Protein 6CXG (pdb70)

Nearest PDB structures (foldseek):
  6yio-assembly1_L  TM=9.147E-01  e=6.422E-39  Homo sapiens
  7n4i-assembly1_L  TM=9.585E-01  e=1.008E-37  Homo sapiens
  5k9q-assembly1_K  TM=9.023E-01  e=1.539E-37  Homo sapiens
  6uce-assembly1_L  TM=9.058E-01  e=2.114E-37  Homo sapiens
  5vic-assembly1_L  TM=7.876E-01  e=1.498E-38  Homo sapiens

Secondary structure (DSSP, 8-state):
----SSS--------/---SSS-------/--EEEEE---EEETT--EEEEEEEESS-STTS-EEEEEE-TTS-EEEEEEE-GGG--EEE-TTTTTTEEEEEETTTTEEEEEE-S--GGG-EEEEEEEE--SS--SS--EEEE---EEEEEES-S-BPPEEEEE-----EEEEEEEEEEEBSS--EEEEGGGTB-TTEEEPPPEE-TTS-EEEEEEEEEETTSBTTB--EEEEEEGGGTEEEEEE----/-PPEEEE-SEEEE-TT-EEEEEEEESS--TT-EEEEEE-TTS--EEEEETTTEEPTT--TTEEEEEETTEEEEEEES--GGG-SEEEEEEEETTEEEE---EEEEE----BPPEEEEEPPPHHHHHTTEEEEEEEEEEEBSS--EEEEEETTEEP-SSEEEEEPPPPTTT--EEEEEEEEEEHHHHHT--EEEEEEE-TTSSS-EEEEEETT-/---EEEE-SEEEE-TT-EEEEEEEESS--TT-EEEEEE-TTS--EEEEETTTEEPTTS-TTEEEEEETTEEEEEEES--GGG-SEEEEEEEETTEEEE---EEEEE----BPPEEEEEPPPHHHHHTTEEEEEEEEEEEBSS--EEEEEETTEEP-SSEEEEEPPPPTTT--EEEEEEEEEEHHHHTT-SEEEEEEE-TTSSS-EEEEEETT-/--EEEEE--EEEETT--EEEEEEEESS-GGGS-EEEEEE-TTS-EEEEEEE-GGG--EEE-TTTTTTEEEEEETTTTEEEEEE-S--GGG-EEEEEEEE--SS--SS--EEEE---EEEEEES-S-BPPEEEEE---GGGEETTEEEEEEEEEEEBSS--EEEEGGGTB-TTEEEPPPEE-TTS-EEEEEEEEEEGGGBTTB--EEEEEEGGGTEEEEEE----

Solvent-accessible surface area: 38995 Å² total

Foldseek 3Di:
DKAKAKPPQEAADAAQDKDKIKIFIPWFLFQQKWKWWDAPPDDTDTAGGSQFHGDPPHDPQWGKDDGTTMIMIMGGRHDPVRQTKMKMKRDDPPDIDIHPIYGYAHDDDFFFWDKDKDWADPVVLVVWKTKIKIKTPFGPDPDKDKWKDFQNRTDDDFKDKDKDQQDPPRRGIMMMMIGMDTSVVVVVTFKIWMWMDDPPDPGIDIDMGTVVD/DKAKAKDWADEAEAQAKTKMKMAIPDDFCQQWWKFKWWQFPVGDIDGAKIAHHVRPDIDGDPVQPPFWDKDADRVRGMIMIMGGSDAQRVFTWMKMFIFDDPDDDPGGDGPYIHPTGGHGYDHDNWAAWDKDKQAWDAQKIKIWIKTDFIDDDDKDKDKPVNPDDPQKDKDDWDQDPVRGIITMIMGMDTPVCQPPDWIWMWMADVVVRDIDIDTHHHD/DKDKAKPDQEAADAFQDKDKIKIFIPWFLFQQKWKWWDAPPGDTHTADGSQFHGDPPHDPQWGKDDGITMIMIMGGGDDPVRQTKMKMKRDDPPDIDIHPIYGYAHDDDFDFWDKDKAWADPVVLVVWKTKIKMKTHFGDDPDKDKWKAFVHHTDPPFKDKDKDQQDPPRRGIMMMMIGMDTSVVVVVTFKIKMWMDDPNDPGIDIDIGTPPD/DKAKAKDWADEAEAQAKTKMKMAIPDDFCQQWWKFKWWQFPVGDIDTAKIAHHVSPDIDGDPVQPPAKDWDADRVRGMIMIIGGNDDQRVWTWMKMFTFDDPDDDPHGDGPYIHPTDGHGYDHDNWFAWDKDKQAWDPVQDDPFKGKIWIKTDFIDDDDKDKDKPVPPDDPQKDWDDWDQDPVRGIMTMIMGMDTPVCAPPDWIWMWMADPVVRDIDIDTHHHD/DADDPPDDDDDDDDD/DDDPPDDDDDDDD

Structure (mmCIF, N/CA/C/O backbone):
data_6CXG
#
_entry.id   6CXG
#
_cell.length_a   45.221
_cell.length_b   131.179
_cell.length_c   169.541
_cell.angle_alpha   90.00
_cell.angle_beta   90.00
_cell.angle_gamma   90.00
#
_symmetry.space_group_name_H-M   'P 21 21 21'
#
loop_
_entity.id
_entity.type
_entity.pdbx_description
1 polymer 'anti-HIV-1 Fab 2G12 light chain'
2 polymer 'anti-HIV-1 Fab 2g12 heavy chain'
3 polymer '10V1S glycopeptide'
4 branched alpha-D-mannopyranose-(1-2)-alpha-D-mannopyranose-(1-2)-alpha-D-mannopyranose-(1-3)-[alpha-D-mannopyranose-(1-2)-alpha-D-mannopyranose-(1-3)-[alpha-D-mannopyranose-(1-2)-alpha-D-mannopyranose-(1-6)]alpha-D-mannopyranose-(1-6)]beta-D-mannopyranose
5 branched alpha-D-mannopyranose-(1-2)-alpha-D-mannopyranose-(1-6)-[alpha-D-mannopyranose-(1-3)]alpha-D-mannopyranose-(1-6)-[alpha-D-mannopyranose-(1-2)-alpha-D-mannopyranose-(1-3)]beta-D-mannopyranose
6 non-polymer GLYCEROL
7 water water
#
loop_
_atom_site.group_PDB
_atom_site.id
_atom_site.type_symbol
_atom_site.label_atom_id
_atom_site.label_alt_id
_atom_site.label_comp_id
_atom_site.label_asym_id
_atom_site.label_entity_id
_atom_site.label_seq_id
_atom_site.pdbx_PDB_ins_code
_atom_site.Cartn_x
_atom_site.Cartn_y
_atom_site.Cartn_z
_atom_site.occupancy
_atom_site.B_iso_or_equiv
_atom_site.auth_seq_id
_atom_site.auth_comp_id
_atom_site.auth_asym_id
_atom_site.auth_atom_id
_atom_site.pdbx_PDB_model_num
ATOM 1 N N . ALA A 1 1 ? -3.646 34.559 -24.200 1.00 72.03 1 ALA L N 1
ATOM 2 C CA . ALA A 1 1 ? -3.937 33.571 -23.126 1.00 59.01 1 ALA L CA 1
ATOM 3 C C . ALA A 1 1 ? -4.590 34.240 -21.924 1.00 55.10 1 ALA L C 1
ATOM 4 O O . ALA A 1 1 ? -3.959 34.383 -20.877 1.00 49.96 1 ALA L O 1
ATOM 6 N N . VAL A 1 2 ? -5.840 34.673 -22.065 1.00 49.39 2 VAL L N 1
ATOM 7 C CA . VAL A 1 2 ? -6.421 35.510 -21.032 1.00 48.00 2 VAL L CA 1
ATOM 8 C C . VAL A 1 2 ? -6.951 34.574 -19.960 1.00 43.38 2 VAL L C 1
ATOM 9 O O . VAL A 1 2 ? -7.630 33.601 -20.265 1.00 45.53 2 VAL L O 1
ATOM 13 N N . VAL A 1 3 ? -6.636 34.875 -18.708 1.00 43.54 3 VAL L N 1
ATOM 14 C CA . VAL A 1 3 ? -7.137 34.120 -17.566 1.00 39.57 3 VAL L CA 1
ATOM 15 C C . VAL A 1 3 ? -8.412 34.695 -16.971 1.00 35.41 3 VAL L C 1
ATOM 16 O O . VAL A 1 3 ? -8.442 35.876 -16.638 1.00 40.49 3 VAL L O 1
ATOM 20 N N . MET A 1 4 ? -9.453 33.880 -16.832 1.00 36.56 4 MET L N 1
ATOM 21 C CA . MET A 1 4 ? -10.703 34.366 -16.261 1.00 35.92 4 MET L CA 1
ATOM 22 C C . MET A 1 4 ? -10.828 33.713 -14.893 1.00 36.90 4 MET L C 1
ATOM 23 O O . MET A 1 4 ? -10.775 32.491 -14.773 1.00 34.88 4 MET L O 1
ATOM 28 N N . THR A 1 5 ? -10.994 34.543 -13.870 1.00 36.40 5 THR L N 1
ATOM 29 C CA . THR A 1 5 ? -11.038 34.089 -12.485 1.00 36.95 5 THR L CA 1
ATOM 30 C C . THR A 1 5 ? -12.343 34.497 -11.825 1.00 37.44 5 THR L C 1
ATOM 31 O O . THR A 1 5 ? -12.592 35.685 -11.640 1.00 36.24 5 THR L O 1
ATOM 35 N N . GLN A 1 6 ? -13.169 33.530 -11.453 1.00 29.80 6 GLN L N 1
ATOM 36 C CA . GLN A 1 6 ? -14.412 33.856 -10.774 1.00 36.13 6 GLN L CA 1
ATOM 37 C C . GLN A 1 6 ? -14.163 33.952 -9.283 1.00 41.46 6 GLN L C 1
ATOM 38 O O . GLN A 1 6 ? -13.166 33.443 -8.776 1.00 46.14 6 GLN L O 1
ATOM 44 N N . SER A 1 7 ? -15.081 34.606 -8.583 1.00 39.23 7 SER L N 1
ATOM 45 C CA . SER A 1 7 ? -14.965 34.760 -7.146 1.00 37.58 7 SER L CA 1
ATOM 46 C C . SER A 1 7 ? -16.343 35.057 -6.555 1.00 38.10 7 SER L C 1
ATOM 47 O O . SER A 1 7 ? -17.038 35.953 -7.029 1.00 43.56 7 SER L O 1
ATOM 50 N N . PRO A 1 8 ? -16.745 34.306 -5.516 1.00 38.34 8 PRO L N 1
ATOM 51 C CA . PRO A 1 8 ? -15.972 33.198 -4.949 1.00 37.94 8 PRO L CA 1
ATOM 52 C C . PRO A 1 8 ? -16.208 31.912 -5.727 1.00 38.92 8 PRO L C 1
ATOM 53 O O . PRO A 1 8 ? -17.022 31.915 -6.647 1.00 38.86 8 PRO L O 1
ATOM 57 N N . SER A 1 9 ? -15.531 30.832 -5.357 1.00 36.06 9 SER L N 1
ATOM 58 C CA . SER A 1 9 ? -15.739 29.548 -6.019 1.00 39.82 9 SER L CA 1
ATOM 59 C C . SER A 1 9 ? -17.029 28.906 -5.542 1.00 35.18 9 SER L C 1
ATOM 60 O O . SER A 1 9 ? -17.743 28.274 -6.319 1.00 31.48 9 SER L O 1
ATOM 63 N N . THR A 1 10 ? -17.311 29.065 -4.253 1.00 35.44 10 THR L N 1
ATOM 64 C CA . THR A 1 10 ? -18.584 28.641 -3.688 1.00 40.28 10 THR L CA 1
ATOM 65 C C . THR A 1 10 ? -19.190 29.823 -2.952 1.00 38.37 10 THR L C 1
ATOM 66 O O . THR A 1 10 ? -18.514 30.482 -2.167 1.00 36.72 10 THR L O 1
ATOM 70 N N . LEU A 1 11 ? -20.461 30.095 -3.218 1.00 39.48 11 LEU L N 1
ATOM 71 C CA . LEU A 1 11 ? -21.137 31.235 -2.617 1.00 38.66 11 LEU L CA 1
ATOM 72 C C . LEU A 1 11 ? -22.359 30.730 -1.870 1.00 34.57 11 LEU L C 1
ATOM 73 O O . LEU A 1 11 ? -23.300 30.230 -2.478 1.00 38.57 11 LEU L O 1
ATOM 78 N N . SER A 1 12 ? -22.334 30.844 -0.547 1.00 40.30 12 SER L N 1
ATOM 79 C CA . SER A 1 12 ? -23.419 30.329 0.277 1.00 37.44 12 SER L CA 1
ATOM 80 C C . SER A 1 12 ? -24.405 31.434 0.635 1.00 35.06 12 SER L C 1
ATOM 81 O O . SER A 1 12 ? -24.016 32.479 1.150 1.00 32.19 12 SER L O 1
ATOM 84 N N . ALA A 1 13 ? -25.679 31.201 0.346 1.00 30.45 13 ALA L N 1
ATOM 85 C CA . ALA A 1 13 ? -26.694 32.234 0.493 1.00 37.51 13 ALA L CA 1
ATOM 86 C C . ALA A 1 13 ? -28.043 31.599 0.799 1.00 39.73 13 ALA L C 1
ATOM 87 O O . ALA A 1 13 ? -28.192 30.382 0.718 1.00 36.10 13 ALA L O 1
ATOM 89 N N . SER A 1 14 ? -29.023 32.434 1.135 1.00 41.14 14 SER L N 1
ATOM 90 C CA . SER A 1 14 ? -30.380 31.975 1.424 1.00 37.60 14 SER L CA 1
ATOM 91 C C . SER A 1 14 ? -31.388 32.537 0.429 1.00 37.15 14 SER L C 1
ATOM 92 O O . SER A 1 14 ? -31.142 33.558 -0.201 1.00 37.53 14 SER L O 1
ATOM 95 N N . VAL A 1 15 ? -32.533 31.878 0.307 1.00 35.76 15 VAL L N 1
ATOM 96 C CA . VAL A 1 15 ? -33.608 32.383 -0.532 1.00 35.04 15 VAL L CA 1
ATOM 97 C C . VAL A 1 15 ? -34.037 33.789 -0.140 1.00 44.30 15 VAL L C 1
ATOM 98 O O . VAL A 1 15 ? -34.244 34.085 1.035 1.00 46.88 15 VAL L O 1
ATOM 102 N N . GLY A 1 16 ? -34.153 34.651 -1.144 1.00 44.47 16 GLY L N 1
ATOM 103 C CA . GLY A 1 16 ? -34.546 36.033 -0.946 1.00 38.63 16 GLY L CA 1
ATOM 104 C C . GLY A 1 16 ? -33.355 36.960 -0.850 1.00 40.84 16 GLY L C 1
ATOM 105 O O . GLY A 1 16 ? -33.493 38.174 -0.975 1.00 45.35 16 GLY L O 1
ATOM 106 N N . ASP A 1 17 ? -32.180 36.381 -0.623 1.00 43.51 17 ASP L N 1
ATOM 107 C CA . ASP A 1 17 ? -30.938 37.142 -0.583 1.00 36.52 17 ASP L CA 1
ATOM 108 C C . ASP A 1 17 ? -30.613 37.821 -1.905 1.00 40.17 17 ASP L C 1
ATOM 109 O O . ASP A 1 17 ? -31.127 37.459 -2.962 1.00 37.07 17 ASP L O 1
ATOM 114 N N . THR A 1 18 ? -29.743 38.816 -1.810 1.00 39.21 18 THR L N 1
ATOM 115 C CA . THR A 1 18 ? -29.122 39.437 -2.966 1.00 43.00 18 THR L CA 1
ATOM 116 C C . THR A 1 18 ? -27.628 39.145 -2.967 1.00 35.72 18 THR L C 1
ATOM 117 O O . THR A 1 18 ? -26.919 39.505 -2.032 1.00 37.69 18 THR L O 1
ATOM 121 N N . ILE A 1 19 ? -27.164 38.494 -4.027 1.00 37.01 19 ILE L N 1
ATOM 122 C CA . ILE A 1 19 ? -25.789 38.009 -4.108 1.00 38.39 19 ILE L CA 1
ATOM 123 C C . ILE A 1 19 ? -25.084 38.499 -5.361 1.00 33.20 19 ILE L C 1
ATOM 124 O O . ILE A 1 19 ? -25.720 38.876 -6.342 1.00 36.32 19 ILE L O 1
ATOM 129 N N . THR A 1 20 ? -23.757 38.491 -5.302 1.00 29.56 20 THR L N 1
ATOM 130 C CA . THR A 1 20 ? -22.928 39.007 -6.376 1.00 32.76 20 THR L CA 1
ATOM 131 C C . THR A 1 20 ? -21.741 38.108 -6.678 1.00 38.22 20 THR L C 1
ATOM 132 O O . THR A 1 20 ? -20.873 37.910 -5.828 1.00 35.61 20 THR L O 1
ATOM 136 N N . ILE A 1 21 ? -21.705 37.575 -7.893 1.00 31.85 21 ILE L N 1
ATOM 137 C CA . ILE A 1 21 ? -20.557 36.809 -8.350 1.00 29.65 21 ILE L CA 1
ATOM 138 C C . ILE A 1 21 ? -19.659 37.735 -9.147 1.00 31.57 21 ILE L C 1
ATOM 139 O O . ILE A 1 21 ? -20.145 38.474 -9.993 1.00 33.18 21 ILE L O 1
ATOM 144 N N . THR A 1 22 ? -18.361 37.713 -8.868 1.00 30.60 22 THR L N 1
ATOM 145 C CA . THR A 1 22 ? -17.417 38.542 -9.606 1.00 28.87 22 THR L CA 1
ATOM 146 C C . THR A 1 22 ? -16.598 37.712 -10.588 1.00 34.42 22 THR L C 1
ATOM 147 O O . THR A 1 22 ? -16.222 36.583 -10.285 1.00 37.25 22 THR L O 1
ATOM 151 N N . CYS A 1 23 ? -16.307 38.280 -11.754 1.00 30.53 23 CYS L N 1
ATOM 152 C CA . CYS A 1 23 ? -15.415 37.633 -12.705 1.00 33.68 23 CYS L CA 1
ATOM 153 C C . CYS A 1 23 ? -14.396 38.670 -13.091 1.00 31.73 23 CYS L C 1
ATOM 154 O O . CYS A 1 23 ? -14.760 39.748 -13.550 1.00 35.86 23 CYS L O 1
ATOM 157 N N . ARG A 1 24 ? -13.123 38.366 -12.877 1.00 34.04 24 ARG L N 1
ATOM 158 C CA . ARG A 1 24 ? -12.065 39.282 -13.272 1.00 40.47 24 ARG L CA 1
ATOM 159 C C . ARG A 1 24 ? -11.159 38.656 -14.349 1.00 38.28 24 ARG L C 1
ATOM 160 O O . ARG A 1 24 ? -10.786 37.489 -14.254 1.00 37.82 24 ARG L O 1
ATOM 168 N N . ALA A 1 25 ? -10.838 39.432 -15.380 1.00 34.76 25 ALA L N 1
ATOM 169 C CA . ALA A 1 25 ? -9.917 39.005 -16.434 1.00 34.87 25 ALA L CA 1
ATOM 170 C C . ALA A 1 25 ? -8.513 39.565 -16.241 1.00 28.94 25 ALA L C 1
ATOM 171 O O . ALA A 1 25 ? -8.340 40.699 -15.817 1.00 32.62 25 ALA L O 1
ATOM 173 N N . SER A 1 26 ? -7.512 38.759 -16.583 1.00 36.31 26 SER L N 1
ATOM 174 C CA . SER A 1 26 ? -6.115 39.127 -16.375 1.00 35.87 26 SER L CA 1
ATOM 175 C C . SER A 1 26 ? -5.677 40.256 -17.301 1.00 38.69 26 SER L C 1
ATOM 176 O O . SER A 1 26 ? -4.626 40.855 -17.098 1.00 41.73 26 SER L O 1
ATOM 179 N N . GLN A 1 27 ? -6.476 40.535 -18.322 1.00 36.14 27 GLN L N 1
ATOM 180 C CA . GLN A 1 27 ? -6.270 41.727 -19.133 1.00 41.79 27 GLN L CA 1
ATOM 181 C C . GLN A 1 27 ? -7.602 42.133 -19.749 1.00 37.35 27 GLN L C 1
ATOM 182 O O . GLN A 1 27 ? -8.544 41.345 -19.786 1.00 33.01 27 GLN L O 1
ATOM 188 N N . SER A 1 28 ? -7.673 43.368 -20.228 1.00 39.17 28 SER L N 1
ATOM 189 C CA . SER A 1 28 ? -8.925 43.924 -20.723 1.00 38.27 28 SER L CA 1
ATOM 190 C C . SER A 1 28 ? -9.529 43.138 -21.878 1.00 33.68 28 SER L C 1
ATOM 191 O O . SER A 1 28 ? -8.847 42.807 -22.845 1.00 35.10 28 SER L O 1
ATOM 194 N N . ILE A 1 29 ? -10.820 42.852 -21.752 1.00 30.03 29 ILE L N 1
ATOM 195 C CA . ILE A 1 29 ? -11.587 42.159 -22.778 1.00 30.73 29 ILE L CA 1
ATOM 196 C C . ILE A 1 29 ? -12.809 42.986 -23.155 1.00 31.48 29 ILE L C 1
ATOM 197 O O . ILE A 1 29 ? -13.819 42.443 -23.598 1.00 28.62 29 ILE L O 1
ATOM 202 N N . GLU A 1 30 ? -12.694 44.302 -22.989 1.00 31.17 30 GLU L N 1
ATOM 203 C CA . GLU A 1 30 ? -13.781 45.231 -23.278 1.00 28.73 30 GLU L CA 1
ATOM 204 C C . GLU A 1 30 ? -15.082 44.741 -22.646 1.00 24.30 30 GLU L C 1
ATOM 205 O O . GLU A 1 30 ? -15.147 44.630 -21.426 1.00 28.70 30 GLU L O 1
ATOM 211 N N . THR A 1 31 ? -16.113 44.455 -23.436 1.00 18.78 31 THR L N 1
ATOM 212 C CA . THR A 1 31 ? -17.323 43.850 -22.876 1.00 22.87 31 THR L CA 1
ATOM 213 C C . THR A 1 31 ? -17.648 42.488 -23.479 1.00 26.66 31 THR L C 1
ATOM 214 O O . THR A 1 31 ? -18.803 42.065 -23.475 1.00 22.04 31 THR L O 1
ATOM 218 N N . TRP A 1 32 ? -16.632 41.775 -23.946 1.00 25.99 32 TRP L N 1
ATOM 219 C CA . TRP A 1 32 ? -16.869 40.492 -24.591 1.00 22.64 32 TRP L CA 1
ATOM 220 C C . TRP A 1 32 ? -16.988 39.397 -23.546 1.00 24.73 32 TRP L C 1
ATOM 221 O O . TRP A 1 32 ? -16.134 38.517 -23.456 1.00 23.66 32 TRP L O 1
ATOM 232 N N . LEU A 1 33 ? -18.060 39.458 -22.764 1.00 26.13 33 LEU L N 1
ATOM 233 C CA . LEU A 1 33 ? -18.213 38.593 -21.605 1.00 23.43 33 LEU L CA 1
ATOM 234 C C . LEU A 1 33 ? -19.646 38.102 -21.518 1.00 22.39 33 LEU L C 1
ATOM 235 O O . LEU A 1 33 ? -20.582 38.878 -21.681 1.00 21.53 33 LEU L O 1
ATOM 240 N N . ALA A 1 34 ? -19.808 36.807 -21.285 1.00 20.33 34 ALA L N 1
ATOM 241 C CA . ALA A 1 34 ? -21.127 36.203 -21.183 1.00 21.30 34 ALA L CA 1
ATOM 242 C C . ALA A 1 34 ? -21.227 35.408 -19.883 1.00 21.77 34 ALA L C 1
ATOM 243 O O . ALA A 1 34 ? -20.218 34.953 -19.357 1.00 22.03 34 ALA L O 1
ATOM 245 N N . TRP A 1 35 ? -22.448 35.249 -19.378 1.00 24.45 35 TRP L N 1
ATOM 246 C CA . TRP A 1 35 ? -22.711 34.483 -18.159 1.00 22.57 35 TRP L CA 1
ATOM 247 C C . TRP A 1 35 ? -23.661 33.340 -18.460 1.00 22.75 35 TRP L C 1
ATOM 248 O O . TRP A 1 35 ? -24.635 33.518 -19.191 1.00 25.36 35 TRP L O 1
ATOM 259 N N . TYR A 1 36 ? -23.368 32.169 -17.897 1.00 22.86 36 TYR L N 1
ATOM 260 C CA . TYR A 1 36 ? -24.170 30.975 -18.130 1.00 19.72 36 TYR L CA 1
ATOM 261 C C . TYR A 1 36 ? -24.604 30.346 -16.815 1.00 25.45 36 TYR L C 1
ATOM 262 O O . TYR A 1 36 ? -23.845 30.327 -15.851 1.00 23.24 36 TYR L O 1
ATOM 271 N N . GLN A 1 37 ? -25.821 29.819 -16.790 1.00 23.38 37 GLN L N 1
ATOM 272 C CA . GLN A 1 37 ? -26.298 29.037 -15.663 1.00 26.57 37 GLN L CA 1
ATOM 273 C C . GLN A 1 37 ? -26.253 27.565 -16.043 1.00 29.16 37 GLN L C 1
ATOM 274 O O . GLN A 1 37 ? -26.552 27.211 -17.180 1.00 29.59 37 GLN L O 1
ATOM 280 N N . GLN A 1 38 ? -25.884 26.704 -15.104 1.00 28.84 38 GLN L N 1
ATOM 281 C CA . GLN A 1 38 ? -25.893 25.272 -15.379 1.00 28.24 38 GLN L CA 1
ATOM 282 C C . GLN A 1 38 ? -26.294 24.510 -14.134 1.00 32.18 38 GLN L C 1
ATOM 283 O O . GLN A 1 38 ? -25.726 24.706 -13.060 1.00 29.69 38 GLN L O 1
ATOM 289 N N . LYS A 1 39 ? -27.266 23.625 -14.299 1.00 33.10 39 LYS L N 1
ATOM 290 C CA . LYS A 1 39 ? -27.707 22.769 -13.217 1.00 29.34 39 LYS L CA 1
ATOM 291 C C . LYS A 1 39 ? -27.134 21.379 -13.470 1.00 34.48 39 LYS L C 1
ATOM 292 O O . LYS A 1 39 ? -26.858 21.029 -14.619 1.00 32.80 39 LYS L O 1
ATOM 298 N N . PRO A 1 40 ? -26.929 20.592 -12.403 1.00 33.27 40 PRO L N 1
ATOM 299 C CA . PRO A 1 40 ? -26.310 19.267 -12.529 1.00 30.99 40 PRO L CA 1
ATOM 300 C C . PRO A 1 40 ? -26.930 18.403 -13.624 1.00 30.11 40 PRO L C 1
ATOM 301 O O . PRO A 1 40 ? -28.148 18.262 -13.681 1.00 35.77 40 PRO L O 1
ATOM 305 N N . GLY A 1 41 ? -26.095 17.826 -14.478 1.00 27.02 41 GLY L N 1
ATOM 306 C CA . GLY A 1 41 ? -26.570 16.906 -15.492 1.00 22.15 41 GLY L CA 1
ATOM 307 C C . GLY A 1 41 ? -27.205 17.571 -16.700 1.00 28.89 41 GLY L C 1
ATOM 308 O O . GLY A 1 41 ? -27.641 16.882 -17.619 1.00 31.07 41 GLY L O 1
ATOM 309 N N . LYS A 1 42 ? -27.274 18.900 -16.702 1.00 24.28 42 LYS L N 1
ATOM 310 C CA . LYS A 1 42 ? -27.997 19.609 -17.750 1.00 29.48 42 LYS L CA 1
ATOM 311 C C . LYS A 1 42 ? -27.049 20.505 -18.538 1.00 27.39 42 LYS L C 1
ATOM 312 O O . LYS A 1 42 ? -25.897 20.699 -18.151 1.00 26.08 42 LYS L O 1
ATOM 318 N N . ALA A 1 43 ? -27.540 21.044 -19.648 1.00 27.25 43 ALA L N 1
ATOM 319 C CA . ALA A 1 43 ? -26.728 21.891 -20.516 1.00 25.35 43 ALA L CA 1
ATOM 320 C C . ALA A 1 43 ? -26.612 23.304 -19.968 1.00 28.59 43 ALA L C 1
ATOM 321 O O . ALA A 1 43 ? -27.546 23.803 -19.344 1.00 28.83 43 ALA L O 1
ATOM 323 N N . PRO A 1 44 ? -25.467 23.961 -20.199 1.00 25.00 44 PRO L N 1
ATOM 324 C CA . PRO A 1 44 ? -25.426 25.376 -19.839 1.00 25.40 44 PRO L CA 1
ATOM 325 C C . PRO A 1 44 ? -26.510 26.169 -20.567 1.00 27.19 44 PRO L C 1
ATOM 326 O O . PRO A 1 44 ? -26.830 25.874 -21.718 1.00 25.64 44 PRO L O 1
ATOM 330 N N . LYS A 1 45 ? -27.060 27.158 -19.870 1.00 29.27 45 LYS L N 1
ATOM 331 C CA . LYS A 1 45 ? -28.035 28.098 -20.409 1.00 25.96 45 LYS L CA 1
ATOM 332 C C . LYS A 1 45 ? -27.413 29.489 -20.441 1.00 31.29 45 LYS L C 1
ATOM 333 O O . LYS A 1 45 ? -26.906 29.964 -19.430 1.00 29.18 45 LYS L O 1
ATOM 339 N N . LEU A 1 46 ? -27.444 30.133 -21.605 1.00 30.47 46 LEU L N 1
ATOM 340 C CA . LEU A 1 46 ? -27.015 31.523 -21.734 1.00 24.15 46 LEU L CA 1
ATOM 341 C C . LEU A 1 46 ? -27.947 32.475 -20.984 1.00 25.21 46 LEU L C 1
ATOM 342 O O . LEU A 1 46 ? -29.151 32.484 -21.233 1.00 23.35 46 LEU L O 1
ATOM 347 N N . LEU A 1 47 ? -27.394 33.258 -20.061 1.00 17.23 47 LEU L N 1
ATOM 348 C CA . LEU A 1 47 ? -28.175 34.270 -19.351 1.00 24.73 47 LEU L CA 1
ATOM 349 C C . LEU A 1 47 ? -27.907 35.680 -19.851 1.00 24.93 47 LEU L C 1
ATOM 350 O O . LEU A 1 47 ? -28.831 36.429 -20.156 1.00 24.04 47 LEU L O 1
ATOM 355 N N . ILE A 1 48 ? -26.630 36.028 -19.937 1.00 22.49 48 ILE L N 1
ATOM 356 C CA . ILE A 1 48 ? -26.228 37.388 -20.257 1.00 19.63 48 ILE L CA 1
ATOM 357 C C . ILE A 1 48 ? -25.060 37.363 -21.222 1.00 22.14 48 ILE L C 1
ATOM 358 O O . ILE A 1 48 ? -24.208 36.482 -21.154 1.00 22.26 48 ILE L O 1
ATOM 363 N N . TYR A 1 49 ? -25.029 38.331 -22.128 1.00 24.06 49 TYR L N 1
ATOM 364 C CA . TYR A 1 49 ? -23.916 38.475 -23.051 1.00 20.54 49 TYR L CA 1
ATOM 365 C C . TYR A 1 49 ? -23.571 39.944 -23.201 1.00 22.92 49 TYR L C 1
ATOM 366 O O . TYR A 1 49 ? -24.302 40.811 -22.730 1.00 24.06 49 TYR L O 1
ATOM 375 N N . LYS A 1 50 ? -22.449 40.209 -23.860 1.00 26.64 50 LYS L N 1
ATOM 376 C CA . LYS A 1 50 ? -21.897 41.556 -23.954 1.00 26.66 50 LYS L CA 1
ATOM 377 C C . LYS A 1 50 ? -21.915 42.250 -22.590 1.00 27.41 50 LYS L C 1
ATOM 378 O O . LYS A 1 50 ? -22.276 43.422 -22.477 1.00 25.63 50 LYS L O 1
ATOM 384 N N . ALA A 1 51 ? -21.549 41.490 -21.562 1.00 19.52 51 ALA L N 1
ATOM 385 C CA . ALA A 1 51 ? -21.349 41.995 -20.203 1.00 27.54 51 ALA L CA 1
ATOM 386 C C . ALA A 1 51 ? -22.651 42.294 -19.451 1.00 25.28 51 ALA L C 1
ATOM 387 O O . ALA A 1 51 ? -22.752 41.973 -18.272 1.00 25.54 51 ALA L O 1
ATOM 389 N N . SER A 1 52 ? -23.636 42.904 -20.107 1.00 26.22 52 SER L N 1
ATOM 390 C CA . SER A 1 52 ? -24.831 43.362 -19.394 1.00 26.96 52 SER L CA 1
ATOM 391 C C . SER A 1 52 ? -26.159 43.123 -20.101 1.00 24.65 52 SER L C 1
ATOM 392 O O . SER A 1 52 ? -27.208 43.475 -19.567 1.00 23.13 52 SER L O 1
ATOM 395 N N . THR A 1 53 ? -26.133 42.542 -21.293 1.00 21.65 53 THR L N 1
ATOM 396 C CA . THR A 1 53 ? -27.377 42.300 -22.017 1.00 20.81 53 THR L CA 1
ATOM 397 C C . THR A 1 53 ? -28.081 41.012 -21.608 1.00 24.10 53 THR L C 1
ATOM 398 O O . THR A 1 53 ? -27.536 39.924 -21.738 1.00 27.48 53 THR L O 1
ATOM 402 N N . LEU A 1 54 ? -29.312 41.158 -21.137 1.00 29.94 54 LEU L N 1
ATOM 403 C CA . LEU A 1 54 ? -30.119 40.041 -20.676 1.00 24.72 54 LEU L CA 1
ATOM 404 C C . LEU A 1 54 ? -30.745 39.319 -21.862 1.00 31.61 54 LEU L C 1
ATOM 405 O O . LEU A 1 54 ? -31.400 39.951 -22.683 1.00 30.44 54 LEU L O 1
ATOM 410 N N . LYS A 1 55 ? -30.574 38.003 -21.955 1.00 27.51 55 LYS L N 1
ATOM 411 C CA . LYS A 1 55 ? -31.271 37.256 -22.994 1.00 27.82 55 LYS L CA 1
ATOM 412 C C . LYS A 1 55 ? -32.770 37.221 -22.739 1.00 34.18 55 LYS L C 1
ATOM 413 O O . LYS A 1 55 ? -33.212 37.100 -21.593 1.00 29.17 55 LYS L O 1
ATOM 419 N N . THR A 1 56 ? -33.542 37.372 -23.813 1.00 31.12 56 THR L N 1
ATOM 420 C CA . THR A 1 56 ? -34.995 37.367 -23.730 1.00 31.31 56 THR L CA 1
ATOM 421 C C . THR A 1 56 ? -35.451 36.136 -22.957 1.00 32.19 56 THR L C 1
ATOM 422 O O . THR A 1 56 ? -34.990 35.028 -23.228 1.00 33.93 56 THR L O 1
ATOM 426 N N . GLY A 1 57 ? -36.356 36.329 -22.004 1.00 35.00 57 GLY L N 1
ATOM 427 C CA . GLY A 1 57 ? -36.906 35.229 -21.229 1.00 35.26 57 GLY L CA 1
ATOM 428 C C . GLY A 1 57 ? -36.268 35.114 -19.856 1.00 42.93 57 GLY L C 1
ATOM 429 O O . GLY A 1 57 ? -36.828 34.500 -18.950 1.00 52.58 57 GLY L O 1
ATOM 430 N N . VAL A 1 58 ? -35.091 35.710 -19.707 1.00 35.75 58 VAL L N 1
ATOM 431 C CA . VAL A 1 58 ? -34.349 35.673 -18.454 1.00 33.24 58 VAL L CA 1
ATOM 432 C C . VAL A 1 58 ? -34.905 36.714 -17.471 1.00 42.35 58 VAL L C 1
ATOM 433 O O . VAL A 1 58 ? -34.975 37.895 -17.811 1.00 44.40 58 VAL L O 1
ATOM 437 N N . PRO A 1 59 ? -35.323 36.283 -16.265 1.00 47.97 59 PRO L N 1
ATOM 438 C CA . PRO A 1 59 ? -35.924 37.200 -15.284 1.00 40.73 59 PRO L CA 1
ATOM 439 C C . PRO A 1 59 ? -35.050 38.410 -14.949 1.00 44.29 59 PRO L C 1
ATOM 440 O O . PRO A 1 59 ? -33.823 38.314 -14.933 1.00 42.66 59 PRO L O 1
ATOM 444 N N . SER A 1 60 ? -35.694 39.546 -14.697 1.00 39.99 60 SER L N 1
ATOM 445 C CA . SER A 1 60 ? -34.989 40.802 -14.466 1.00 45.82 60 SER L CA 1
ATOM 446 C C . SER A 1 60 ? -34.207 40.817 -13.157 1.00 43.18 60 SER L C 1
ATOM 447 O O . SER A 1 60 ? -33.456 41.755 -12.893 1.00 41.63 60 SER L O 1
ATOM 450 N N . ARG A 1 61 ? -34.366 39.777 -12.344 1.00 44.25 61 ARG L N 1
ATOM 451 C CA . ARG A 1 61 ? -33.592 39.671 -11.115 1.00 41.82 61 ARG L CA 1
ATOM 452 C C . ARG A 1 61 ? -32.130 39.338 -11.402 1.00 38.24 61 ARG L C 1
ATOM 453 O O . ARG A 1 61 ? -31.257 39.626 -10.588 1.00 31.52 61 ARG L O 1
ATOM 461 N N . PHE A 1 62 ? -31.865 38.780 -12.581 1.00 44.10 62 PHE L N 1
ATOM 462 C CA . PHE A 1 62 ? -30.495 38.601 -13.057 1.00 38.00 62 PHE L CA 1
ATOM 463 C C . PHE A 1 62 ? -29.999 39.888 -13.690 1.00 39.81 62 PHE L C 1
ATOM 464 O O . PHE A 1 62 ? -30.686 40.486 -14.516 1.00 42.25 62 PHE L O 1
ATOM 472 N N . SER A 1 63 ? -28.805 40.311 -13.293 1.00 35.82 63 SER L N 1
ATOM 473 C CA . SER A 1 63 ? -28.211 41.531 -13.819 1.00 34.18 63 SER L CA 1
ATOM 474 C C . SER A 1 63 ? -26.700 41.424 -13.924 1.00 34.36 63 SER L C 1
ATOM 475 O O . SER A 1 63 ? -26.036 40.946 -13.007 1.00 32.26 63 SER L O 1
ATOM 478 N N . GLY A 1 64 ? -26.165 41.883 -15.050 1.00 29.89 64 GLY L N 1
ATOM 479 C CA . GLY A 1 64 ? -24.737 41.841 -15.288 1.00 28.53 64 GLY L CA 1
ATOM 480 C C . GLY A 1 64 ? -24.219 43.247 -15.485 1.00 29.42 64 GLY L C 1
ATOM 481 O O . GLY A 1 64 ? -24.891 44.094 -16.073 1.00 34.02 64 GLY L O 1
ATOM 482 N N . SER A 1 65 ? -23.028 43.497 -14.960 1.00 24.80 65 SER L N 1
ATOM 483 C CA . SER A 1 65 ? -22.359 44.775 -15.127 1.00 27.83 65 SER L CA 1
ATOM 484 C C . SER A 1 65 ? -20.875 44.555 -15.313 1.00 29.64 65 SER L C 1
ATOM 485 O O . SER A 1 65 ? -20.378 43.451 -15.103 1.00 31.94 65 SER L O 1
ATOM 488 N N . GLY A 1 66 ? -20.172 45.608 -15.705 1.00 24.90 66 GLY L N 1
ATOM 489 C CA . GLY A 1 66 ? -18.728 45.568 -15.770 1.00 21.37 66 GLY L CA 1
ATOM 490 C C . GLY A 1 66 ? -18.170 45.884 -17.132 1.00 28.51 66 GLY L C 1
ATOM 491 O O . GLY A 1 66 ? -18.897 45.993 -18.115 1.00 29.33 66 GLY L O 1
ATOM 492 N N . SER A 1 67 ? -16.850 46.012 -17.172 1.00 26.90 67 SER L N 1
ATOM 493 C CA . SER A 1 67 ? -16.126 46.247 -18.403 1.00 29.93 67 SER L CA 1
ATOM 494 C C . SER A 1 67 ? -14.634 46.188 -18.129 1.00 34.42 67 SER L C 1
ATOM 495 O O . SER A 1 67 ? -14.200 46.256 -16.979 1.00 43.91 67 SER L O 1
ATOM 498 N N . GLY A 1 68 ? -13.852 46.072 -19.193 1.00 24.51 68 GLY L N 1
ATOM 499 C CA . GLY A 1 68 ? -12.416 45.934 -19.072 1.00 30.18 68 GLY L CA 1
ATOM 500 C C . GLY A 1 68 ? -11.982 44.624 -18.445 1.00 37.35 68 GLY L C 1
ATOM 501 O O . GLY A 1 68 ? -11.888 43.601 -19.124 1.00 35.66 68 GLY L O 1
ATOM 502 N N . THR A 1 69 ? -11.748 44.660 -17.137 1.00 31.07 69 THR L N 1
ATOM 503 C CA . THR A 1 69 ? -11.204 43.523 -16.400 1.00 33.48 69 THR L CA 1
ATOM 504 C C . THR A 1 69 ? -12.097 43.046 -15.265 1.00 35.22 69 THR L C 1
ATOM 505 O O . THR A 1 69 ? -11.833 41.998 -14.694 1.00 40.41 69 THR L O 1
ATOM 509 N N . GLU A 1 70 ? -13.124 43.814 -14.915 1.00 37.83 70 GLU L N 1
ATOM 510 C CA . GLU A 1 70 ? -13.983 43.445 -13.793 1.00 33.30 70 GLU L CA 1
ATOM 511 C C . GLU A 1 70 ? -15.444 43.354 -14.169 1.00 26.55 70 GLU L C 1
ATOM 512 O O . GLU A 1 70 ? -16.006 44.280 -14.742 1.00 34.10 70 GLU L O 1
ATOM 518 N N . PHE A 1 71 ? -16.047 42.217 -13.855 1.00 27.89 71 PHE L N 1
ATOM 519 C CA . PHE A 1 71 ? -17.430 41.956 -14.224 1.00 27.26 71 PHE L CA 1
ATOM 520 C C . PHE A 1 71 ? -18.177 41.360 -13.050 1.00 28.23 71 PHE L C 1
ATOM 521 O O . PHE A 1 71 ? -17.583 40.648 -12.245 1.00 35.02 71 PHE L O 1
ATOM 529 N N . THR A 1 72 ? -19.468 41.653 -12.938 1.00 26.81 72 THR L N 1
ATOM 530 C CA . THR A 1 72 ? -20.271 41.099 -11.853 1.00 31.28 72 THR L CA 1
ATOM 531 C C . THR A 1 72 ? -21.592 40.559 -12.356 1.00 29.71 72 THR L C 1
ATOM 532 O O . THR A 1 72 ? -22.207 41.147 -13.238 1.00 28.17 72 THR L O 1
ATOM 536 N N . LEU A 1 73 ? -22.019 39.437 -11.787 1.00 30.42 73 LEU L N 1
ATOM 537 C CA . LEU A 1 73 ? -23.378 38.949 -11.962 1.00 28.22 73 LEU L CA 1
ATOM 538 C C . LEU A 1 73 ? -24.114 39.081 -10.631 1.00 36.51 73 LEU L C 1
ATOM 539 O O . LEU A 1 73 ? -23.707 38.488 -9.634 1.00 37.36 73 LEU L O 1
ATOM 544 N N . THR A 1 74 ? -25.196 39.850 -10.618 1.00 35.88 74 THR L N 1
ATOM 545 C CA . THR A 1 74 ? -25.986 40.029 -9.410 1.00 30.15 74 THR L CA 1
ATOM 546 C C . THR A 1 74 ? -27.359 39.397 -9.571 1.00 30.80 74 THR L C 1
ATOM 547 O O . THR A 1 74 ? -28.054 39.658 -10.545 1.00 36.13 74 THR L O 1
ATOM 551 N N . ILE A 1 75 ? -27.740 38.565 -8.607 1.00 35.14 75 ILE L N 1
ATOM 552 C CA . ILE A 1 75 ? -29.103 38.049 -8.526 1.00 37.65 75 ILE L CA 1
ATOM 553 C C . ILE A 1 75 ? -29.817 38.678 -7.331 1.00 43.76 75 ILE L C 1
ATOM 554 O O . ILE A 1 75 ? -29.439 38.455 -6.179 1.00 40.10 75 ILE L O 1
ATOM 559 N N . SER A 1 76 ? -30.844 39.470 -7.622 1.00 36.65 76 SER L N 1
ATOM 560 C CA . SER A 1 76 ? -31.636 40.141 -6.597 1.00 42.28 76 SER L CA 1
ATOM 561 C C . SER A 1 76 ? -32.895 39.369 -6.220 1.00 45.22 76 SER L C 1
ATOM 562 O O . SER A 1 76 ? -33.786 39.188 -7.043 1.00 51.75 76 SER L O 1
ATOM 565 N N . GLY A 1 77 ? -32.969 38.917 -4.973 1.00 45.29 77 GLY L N 1
ATOM 566 C CA . GLY A 1 77 ? -34.106 38.129 -4.531 1.00 41.53 77 GLY L CA 1
ATOM 567 C C . GLY A 1 77 ? -33.959 36.704 -5.005 1.00 39.71 77 GLY L C 1
ATOM 568 O O . GLY A 1 77 ? -34.830 36.166 -5.691 1.00 38.75 77 GLY L O 1
ATOM 569 N N . LEU A 1 78 ? -32.823 36.116 -4.648 1.00 43.28 78 LEU L N 1
ATOM 570 C CA . LEU A 1 78 ? -32.497 34.734 -4.967 1.00 38.40 78 LEU L CA 1
ATOM 571 C C . LEU A 1 78 ? -33.686 33.810 -4.721 1.00 32.42 78 LEU L C 1
ATOM 572 O O . LEU A 1 78 ? -34.258 33.812 -3.635 1.00 39.03 78 LEU L O 1
ATOM 577 N N . GLN A 1 79 ? -34.041 33.018 -5.726 1.00 36.95 79 GLN L N 1
ATOM 578 C CA . GLN A 1 79 ? -35.112 32.028 -5.614 1.00 36.97 79 GLN L CA 1
ATOM 579 C C . GLN A 1 79 ? -34.530 30.625 -5.632 1.00 40.85 79 GLN L C 1
ATOM 580 O O . GLN A 1 79 ? -33.383 30.429 -6.033 1.00 39.86 79 GLN L O 1
ATOM 586 N N . PHE A 1 80 ? -35.315 29.656 -5.171 1.00 38.13 80 PHE L N 1
ATOM 587 C CA . PHE A 1 80 ? -34.842 28.286 -5.046 1.00 41.53 80 PHE L CA 1
ATOM 588 C C . PHE A 1 80 ? -34.308 27.778 -6.378 1.00 44.00 80 PHE L C 1
ATOM 589 O O . PHE A 1 80 ? -33.318 27.051 -6.425 1.00 42.59 80 PHE L O 1
ATOM 597 N N . ASP A 1 81 ? -34.959 28.176 -7.463 1.00 41.35 81 ASP L N 1
ATOM 598 C CA . ASP A 1 81 ? -34.559 27.706 -8.776 1.00 45.48 81 ASP L CA 1
ATOM 599 C C . ASP A 1 81 ? -33.234 28.313 -9.229 1.00 40.23 81 ASP L C 1
ATOM 600 O O . ASP A 1 81 ? -32.646 27.861 -10.208 1.00 44.26 81 ASP L O 1
ATOM 605 N N . ASP A 1 82 ? -32.760 29.329 -8.518 1.00 34.52 82 ASP L N 1
ATOM 606 C CA . ASP A 1 82 ? -31.502 29.974 -8.873 1.00 31.89 82 ASP L CA 1
ATOM 607 C C . ASP A 1 82 ? -30.282 29.230 -8.340 1.00 36.62 82 ASP L C 1
ATOM 608 O O . ASP A 1 82 ? -29.159 29.511 -8.749 1.00 33.33 82 ASP L O 1
ATOM 613 N N . PHE A 1 83 ? -30.496 28.290 -7.424 1.00 33.61 83 PHE L N 1
ATOM 614 C CA . PHE A 1 83 ? -29.391 27.488 -6.915 1.00 37.96 83 PHE L CA 1
ATOM 615 C C . PHE A 1 83 ? -28.864 26.568 -7.997 1.00 34.89 83 PHE L C 1
ATOM 616 O O . PHE A 1 83 ? -29.555 25.671 -8.472 1.00 38.73 83 PHE L O 1
ATOM 624 N N . ALA A 1 84 ? -27.628 26.837 -8.390 1.00 30.88 84 ALA L N 1
ATOM 625 C CA . ALA A 1 84 ? -27.015 26.227 -9.554 1.00 34.19 84 ALA L CA 1
ATOM 626 C C . ALA A 1 84 ? -25.580 26.712 -9.624 1.00 29.89 84 ALA L C 1
ATOM 627 O O . ALA A 1 84 ? -25.121 27.426 -8.731 1.00 29.73 84 ALA L O 1
ATOM 629 N N . THR A 1 85 ? -24.868 26.301 -10.667 1.00 25.14 85 THR L N 1
ATOM 630 C CA . THR A 1 85 ? -23.525 26.803 -10.935 1.00 25.88 85 THR L CA 1
ATOM 631 C C . THR A 1 85 ? -23.569 27.867 -12.025 1.00 22.30 85 THR L C 1
ATOM 632 O O . THR A 1 85 ? -24.297 27.723 -13.003 1.00 24.42 85 THR L O 1
ATOM 636 N N . TYR A 1 86 ? -22.806 28.940 -11.835 1.00 21.43 86 TYR L N 1
ATOM 637 C CA . TYR A 1 86 ? -22.725 30.032 -12.805 1.00 24.40 86 TYR L CA 1
ATOM 638 C C . TYR A 1 86 ? -21.308 30.165 -13.372 1.00 27.50 86 TYR L C 1
ATOM 639 O O . TYR A 1 86 ? -20.328 30.182 -12.626 1.00 25.99 86 TYR L O 1
ATOM 648 N N . HIS A 1 87 ? -21.223 30.280 -14.699 1.00 17.18 87 HIS L N 1
ATOM 649 C CA . HIS A 1 87 ? -19.946 30.395 -15.402 1.00 23.49 87 HIS L CA 1
ATOM 650 C C . HIS A 1 87 ? -19.840 31.697 -16.174 1.00 22.21 87 HIS L C 1
ATOM 651 O O . HIS A 1 87 ? -20.760 32.040 -16.910 1.00 28.15 87 HIS L O 1
ATOM 658 N N . CYS A 1 88 ? -18.748 32.436 -16.001 1.00 22.15 88 CYS L N 1
ATOM 659 C CA . CYS A 1 88 ? -18.480 33.568 -16.880 1.00 22.89 88 CYS L CA 1
ATOM 660 C C . CYS A 1 88 ? -17.623 33.081 -18.049 1.00 28.33 88 CYS L C 1
ATOM 661 O O . CYS A 1 88 ? -16.960 32.048 -17.945 1.00 24.42 88 CYS L O 1
ATOM 664 N N . GLN A 1 89 ? -17.617 33.836 -19.145 1.00 23.54 89 GLN L N 1
ATOM 665 C CA . GLN A 1 89 ? -16.920 33.421 -20.357 1.00 22.02 89 GLN L CA 1
ATOM 666 C C . GLN A 1 89 ? -16.442 34.617 -21.160 1.00 20.59 89 GLN L C 1
ATOM 667 O O . GLN A 1 89 ? -17.241 35.459 -21.548 1.00 17.87 89 GLN L O 1
ATOM 673 N N . HIS A 1 90 ? -15.148 34.661 -21.447 1.00 23.69 90 HIS L N 1
ATOM 674 C CA . HIS A 1 90 ? -14.627 35.552 -22.468 1.00 20.61 90 HIS L CA 1
ATOM 675 C C . HIS A 1 90 ? -14.804 34.851 -23.814 1.00 23.43 90 HIS L C 1
ATOM 676 O O . HIS A 1 90 ? -14.247 33.779 -24.017 1.00 21.45 90 HIS L O 1
ATOM 683 N N . TYR A 1 91 ? -15.577 35.440 -24.721 1.00 22.48 91 TYR L N 1
ATOM 684 C CA . TYR A 1 91 ? -15.763 34.870 -26.058 1.00 20.39 91 TYR L CA 1
ATOM 685 C C . TYR A 1 91 ? -15.167 35.732 -27.164 1.00 21.87 91 TYR L C 1
ATOM 686 O O . TYR A 1 91 ? -15.412 36.934 -27.234 1.00 22.30 91 TYR L O 1
ATOM 695 N N . ALA A 1 92 ? -14.360 35.091 -28.005 1.00 19.44 92 ALA L N 1
ATOM 696 C CA . ALA A 1 92 ? -13.757 35.716 -29.176 1.00 18.53 92 ALA L CA 1
ATOM 697 C C . ALA A 1 92 ? -14.293 34.983 -30.405 1.00 21.40 92 ALA L C 1
ATOM 698 O O . ALA A 1 92 ? -15.023 34.002 -30.262 1.00 18.50 92 ALA L O 1
ATOM 700 N N . GLY A 1 93 ? -13.948 35.450 -31.605 1.00 19.41 93 GLY L N 1
ATOM 701 C CA . GLY A 1 93 ? -14.503 34.877 -32.821 1.00 18.48 93 GLY L CA 1
ATOM 702 C C . GLY A 1 93 ? -14.361 33.371 -32.954 1.00 15.37 93 GLY L C 1
ATOM 703 O O . GLY A 1 93 ? -15.295 32.693 -33.355 1.00 16.27 93 GLY L O 1
ATOM 704 N N . TYR A 1 94 ? -13.182 32.867 -32.620 1.00 20.12 94 TYR L N 1
ATOM 705 C CA . TYR A 1 94 ? -12.792 31.463 -32.814 1.00 20.85 94 TYR L CA 1
ATOM 706 C C . TYR A 1 94 ? -12.202 30.787 -31.589 1.00 21.20 94 TYR L C 1
ATOM 707 O O . TYR A 1 94 ? -11.542 29.760 -31.696 1.00 19.40 94 TYR L O 1
ATOM 716 N N . SER A 1 95 ? -12.465 31.359 -30.424 1.00 18.86 95 SER L N 1
ATOM 717 C CA . SER A 1 95 ? -12.064 30.726 -29.182 1.00 23.77 95 SER L CA 1
ATOM 718 C C . SER A 1 95 ? -12.765 31.379 -28.013 1.00 20.42 95 SER L C 1
ATOM 719 O O . SER A 1 95 ? -13.431 32.404 -28.165 1.00 22.48 95 SER L O 1
ATOM 722 N N . ALA A 1 96 ? -12.628 30.751 -26.851 1.00 20.12 96 ALA L N 1
ATOM 723 C CA . ALA A 1 96 ? -13.237 31.240 -25.626 1.00 20.08 96 ALA L CA 1
ATOM 724 C C . ALA A 1 96 ? -12.425 30.829 -24.416 1.00 25.67 96 ALA L C 1
ATOM 725 O O . ALA A 1 96 ? -11.573 29.947 -24.503 1.00 20.76 96 ALA L O 1
ATOM 727 N N . THR A 1 97 ? -12.709 31.467 -23.285 1.00 23.49 97 THR L N 1
ATOM 728 C CA . THR A 1 97 ? -12.103 31.098 -22.015 1.00 25.17 97 THR L CA 1
ATOM 729 C C . THR A 1 97 ? -13.198 31.186 -20.956 1.00 25.13 97 THR L C 1
ATOM 730 O O . THR A 1 97 ? -13.935 32.168 -20.909 1.00 24.32 97 THR L O 1
ATOM 734 N N . PHE A 1 98 ? -13.282 30.182 -20.089 1.00 22.35 98 PHE L N 1
ATOM 735 C CA . PHE A 1 98 ? -14.250 30.190 -18.995 1.00 21.93 98 PHE L CA 1
ATOM 736 C C . PHE A 1 98 ? -13.587 30.436 -17.648 1.00 26.87 98 PHE L C 1
ATOM 737 O O . PHE A 1 98 ? -12.407 30.150 -17.466 1.00 29.32 98 PHE L O 1
ATOM 745 N N . GLY A 1 99 ? -14.347 30.979 -16.706 1.00 25.78 99 GLY L N 1
ATOM 746 C CA . GLY A 1 99 ? -13.907 31.004 -15.326 1.00 30.44 99 GLY L CA 1
ATOM 747 C C . GLY A 1 99 ? -13.979 29.594 -14.772 1.00 32.70 99 GLY L C 1
ATOM 748 O O . GLY A 1 99 ? -14.401 28.675 -15.474 1.00 27.30 99 GLY L O 1
ATOM 749 N N . GLN A 1 100 ? -13.599 29.420 -13.510 1.00 28.40 100 GLN L N 1
ATOM 750 C CA . GLN A 1 100 ? -13.632 28.102 -12.892 1.00 29.86 100 GLN L CA 1
ATOM 751 C C . GLN A 1 100 ? -15.050 27.721 -12.482 1.00 27.98 100 GLN L C 1
ATOM 752 O O . GLN A 1 100 ? -15.298 26.587 -12.081 1.00 30.80 100 GLN L O 1
ATOM 758 N N . GLY A 1 101 ? -15.973 28.672 -12.573 1.00 26.40 101 GLY L N 1
ATOM 759 C CA . GLY A 1 101 ? -17.342 28.447 -12.145 1.00 27.00 101 GLY L CA 1
ATOM 760 C C . GLY A 1 101 ? -17.581 28.860 -10.699 1.00 32.80 101 GLY L C 1
ATOM 761 O O . GLY A 1 101 ? -16.667 28.833 -9.876 1.00 30.49 101 GLY L O 1
ATOM 762 N N . THR A 1 102 ? -18.810 29.268 -10.399 1.00 26.78 102 THR L N 1
ATOM 763 C CA . THR A 1 102 ? -19.214 29.561 -9.032 1.00 26.55 102 THR L CA 1
ATOM 764 C C . THR A 1 102 ? -20.477 28.784 -8.704 1.00 28.03 102 THR L C 1
ATOM 765 O O . THR A 1 102 ? -21.498 28.946 -9.362 1.00 24.94 102 THR L O 1
ATOM 769 N N . ARG A 1 103 ? -20.403 27.929 -7.691 1.00 34.18 103 ARG L N 1
ATOM 770 C CA . ARG A 1 103 ? -21.573 27.189 -7.246 1.00 30.35 103 ARG L CA 1
ATOM 771 C C . ARG A 1 103 ? -22.294 27.948 -6.137 1.00 33.01 103 ARG L C 1
ATOM 772 O O . ARG A 1 103 ? -21.699 28.281 -5.112 1.00 29.35 103 ARG L O 1
ATOM 780 N N . VAL A 1 104 ? -23.568 28.248 -6.369 1.00 31.30 104 VAL L N 1
ATOM 781 C CA . VAL A 1 104 ? -24.397 28.903 -5.368 1.00 32.66 104 VAL L CA 1
ATOM 782 C C . VAL A 1 104 ? -25.184 27.825 -4.633 1.00 32.77 104 VAL L C 1
ATOM 783 O O . VAL A 1 104 ? -25.946 27.076 -5.244 1.00 28.96 104 VAL L O 1
ATOM 787 N N . GLU A 1 105 ? -24.998 27.772 -3.319 1.00 32.41 105 GLU L N 1
ATOM 788 C CA . GLU A 1 105 ? -25.611 26.754 -2.473 1.00 34.28 105 GLU L CA 1
ATOM 789 C C . GLU A 1 105 ? -26.403 27.372 -1.329 1.00 35.63 105 GLU L C 1
ATOM 790 O O . GLU A 1 105 ? -26.281 28.568 -1.063 1.00 41.31 105 GLU L O 1
ATOM 796 N N . ILE A 1 106 ? -27.206 26.560 -0.645 1.00 37.41 106 ILE L N 1
ATOM 797 C CA . ILE A 1 106 ? -27.942 27.051 0.512 1.00 38.02 106 ILE L CA 1
ATOM 798 C C . ILE A 1 106 ? -26.990 27.193 1.693 1.00 35.71 106 ILE L C 1
ATOM 799 O O . ILE A 1 106 ? -26.284 26.249 2.044 1.00 40.00 106 ILE L O 1
ATOM 804 N N . LYS A 1 107 ? -26.967 28.376 2.292 1.00 31.68 107 LYS L N 1
ATOM 805 C CA . LYS A 1 107 ? -26.113 28.648 3.444 1.00 33.57 107 LYS L CA 1
ATOM 806 C C . LYS A 1 107 ? -26.612 27.898 4.684 1.00 38.80 107 LYS L C 1
ATOM 807 O O . LYS A 1 107 ? -27.816 27.826 4.935 1.00 33.22 107 LYS L O 1
ATOM 813 N N . ARG A 1 108 ? -25.684 27.315 5.434 1.00 42.85 108 ARG L N 1
ATOM 814 C CA . ARG A 1 108 ? -25.984 26.776 6.757 1.00 35.97 108 ARG L CA 1
ATOM 815 C C . ARG A 1 108 ? -24.719 26.706 7.596 1.00 34.30 108 ARG L C 1
ATOM 816 O O . ARG A 1 108 ? -23.634 27.030 7.122 1.00 33.36 108 ARG L O 1
ATOM 824 N N . THR A 1 109 ? -24.869 26.295 8.849 1.00 34.41 109 THR L N 1
ATOM 825 C CA . THR A 1 109 ? -23.742 26.188 9.766 1.00 35.54 109 THR L CA 1
ATOM 826 C C . THR A 1 109 ? -22.864 24.979 9.462 1.00 35.59 109 THR L C 1
ATOM 827 O O . THR A 1 109 ? -23.354 23.940 9.024 1.00 27.77 109 THR L O 1
ATOM 831 N N . VAL A 1 110 ? -21.566 25.130 9.714 1.00 28.66 110 VAL L N 1
ATOM 832 C CA . VAL A 1 110 ? -20.603 24.045 9.571 1.00 29.26 110 VAL L CA 1
ATOM 833 C C . VAL A 1 110 ? -21.052 22.802 10.329 1.00 35.06 110 VAL L C 1
ATOM 834 O O . VAL A 1 110 ? -21.545 22.893 11.453 1.00 37.97 110 VAL L O 1
ATOM 838 N N . ALA A 1 111 ? -20.883 21.646 9.698 1.00 35.03 111 ALA L N 1
ATOM 839 C CA . ALA A 1 111 ? -21.274 20.369 10.289 1.00 35.50 111 ALA L CA 1
ATOM 840 C C . ALA A 1 111 ? -20.265 19.280 9.948 1.00 36.82 111 ALA L C 1
ATOM 841 O O . ALA A 1 111 ? -20.062 18.957 8.778 1.00 33.52 111 ALA L O 1
ATOM 843 N N . ALA A 1 112 ? -19.634 18.722 10.976 1.00 31.55 112 ALA L N 1
ATOM 844 C CA . ALA A 1 112 ? -18.669 17.649 10.791 1.00 29.74 112 ALA L CA 1
ATOM 845 C C . ALA A 1 112 ? -19.387 16.397 10.282 1.00 28.61 112 ALA L C 1
ATOM 846 O O . ALA A 1 112 ? -20.538 16.152 10.641 1.00 28.94 112 ALA L O 1
ATOM 848 N N . PRO A 1 113 ? -18.719 15.606 9.431 1.00 26.99 113 PRO L N 1
ATOM 849 C CA . PRO A 1 113 ? -19.312 14.345 8.973 1.00 27.22 113 PRO L CA 1
ATOM 850 C C . PRO A 1 113 ? -19.365 13.258 10.040 1.00 31.54 113 PRO L C 1
ATOM 851 O O . PRO A 1 113 ? -18.553 13.259 10.964 1.00 29.71 113 PRO L O 1
ATOM 855 N N . SER A 1 114 ? -20.318 12.343 9.908 1.00 25.50 114 SER L N 1
ATOM 856 C CA . SER A 1 114 ? -20.229 11.068 10.596 1.00 33.91 114 SER L CA 1
ATOM 857 C C . SER A 1 114 ? -19.581 10.068 9.649 1.00 26.13 114 SER L C 1
ATOM 858 O O . SER A 1 114 ? -20.015 9.933 8.510 1.00 26.13 114 SER L O 1
ATOM 861 N N . VAL A 1 115 ? -18.571 9.351 10.128 1.00 26.36 115 VAL L N 1
ATOM 862 C CA . VAL A 1 115 ? -17.790 8.473 9.262 1.00 24.50 115 VAL L CA 1
ATOM 863 C C . VAL A 1 115 ? -17.997 6.997 9.594 1.00 28.15 115 VAL L C 1
ATOM 864 O O . VAL A 1 115 ? -17.931 6.599 10.757 1.00 28.31 115 VAL L O 1
ATOM 868 N N . PHE A 1 116 ? -18.226 6.195 8.558 1.00 26.01 116 PHE L N 1
ATOM 869 C CA . PHE A 1 116 ? -18.478 4.766 8.699 1.00 23.07 116 PHE L CA 1
ATOM 870 C C . PHE A 1 116 ? -17.644 4.032 7.664 1.00 25.43 116 PHE L C 1
ATOM 871 O O . PHE A 1 116 ? -17.476 4.514 6.544 1.00 24.33 116 PHE L O 1
ATOM 879 N N . ILE A 1 117 ? -17.137 2.862 8.029 1.00 19.36 117 ILE L N 1
ATOM 880 C CA . ILE A 1 117 ? -16.380 2.037 7.099 1.00 19.45 117 ILE L CA 1
ATOM 881 C C . ILE A 1 117 ? -17.030 0.661 7.020 1.00 22.24 117 ILE L C 1
ATOM 882 O O . ILE A 1 117 ? -17.545 0.154 8.014 1.00 25.41 117 ILE L O 1
ATOM 887 N N . PHE A 1 118 ? -16.990 0.060 5.835 1.00 23.34 118 PHE L N 1
ATOM 888 C CA . PHE A 1 118 ? -17.647 -1.216 5.582 1.00 22.30 118 PHE L CA 1
ATOM 889 C C . PHE A 1 118 ? -16.679 -2.177 4.915 1.00 23.11 118 PHE L C 1
ATOM 890 O O . PHE A 1 118 ? -16.212 -1.910 3.812 1.00 24.41 118 PHE L O 1
ATOM 898 N N . PRO A 1 119 ? -16.347 -3.287 5.589 1.00 21.00 119 PRO L N 1
ATOM 899 C CA . PRO A 1 119 ? -15.531 -4.285 4.898 1.00 23.99 119 PRO L CA 1
ATOM 900 C C . PRO A 1 119 ? -16.300 -4.860 3.718 1.00 22.76 119 PRO L C 1
ATOM 901 O O . PRO A 1 119 ? -17.507 -4.656 3.634 1.00 25.82 119 PRO L O 1
ATOM 905 N N . PRO A 1 120 ? -15.620 -5.575 2.819 1.00 25.55 120 PRO L N 1
ATOM 906 C CA . PRO A 1 120 ? -16.344 -6.211 1.716 1.00 30.92 120 PRO L CA 1
ATOM 907 C C . PRO A 1 120 ? -17.238 -7.327 2.233 1.00 33.90 120 PRO L C 1
ATOM 908 O O . PRO A 1 120 ? -16.897 -7.950 3.239 1.00 29.93 120 PRO L O 1
ATOM 912 N N . SER A 1 121 ? -18.366 -7.572 1.576 1.00 29.25 121 SER L N 1
ATOM 913 C CA . SER A 1 121 ? -19.213 -8.684 1.976 1.00 34.95 121 SER L CA 1
ATOM 914 C C . SER A 1 121 ? -18.526 -9.989 1.609 1.00 36.71 121 SER L C 1
ATOM 915 O O . SER A 1 121 ? -17.766 -10.044 0.642 1.00 36.96 121 SER L O 1
ATOM 918 N N . ASP A 1 122 ? -18.789 -11.036 2.383 1.00 41.30 122 ASP L N 1
ATOM 919 C CA . ASP A 1 122 ? -18.226 -12.351 2.100 1.00 40.31 122 ASP L CA 1
ATOM 920 C C . ASP A 1 122 ? -18.648 -12.827 0.722 1.00 38.89 122 ASP L C 1
ATOM 921 O O . ASP A 1 122 ? -17.871 -13.447 -0.002 1.00 41.19 122 ASP L O 1
ATOM 926 N N . GLU A 1 123 ? -19.898 -12.546 0.377 1.00 34.83 123 GLU L N 1
ATOM 927 C CA . GLU A 1 123 ? -20.433 -12.937 -0.913 1.00 37.68 123 GLU L CA 1
ATOM 928 C C . GLU A 1 123 ? -19.636 -12.336 -2.069 1.00 38.94 123 GLU L C 1
ATOM 929 O O . GLU A 1 123 ? -19.259 -13.047 -2.997 1.00 40.66 123 GLU L O 1
ATOM 935 N N . GLN A 1 124 ? -19.357 -11.037 -2.007 1.00 42.74 124 GLN L N 1
ATOM 936 C CA . GLN A 1 124 ? -18.574 -10.399 -3.057 1.00 36.76 124 GLN L CA 1
ATOM 937 C C . GLN A 1 124 ? -17.164 -10.969 -3.072 1.00 34.44 124 GLN L C 1
ATOM 938 O O . GLN A 1 124 ? -16.619 -11.293 -4.121 1.00 35.99 124 GLN L O 1
ATOM 944 N N . LEU A 1 125 ? -16.571 -11.043 -1.886 1.00 34.48 125 LEU L N 1
ATOM 945 C CA . LEU A 1 125 ? -15.214 -11.543 -1.727 1.00 37.95 125 LEU L CA 1
ATOM 946 C C . LEU A 1 125 ? -15.033 -12.887 -2.400 1.00 40.18 125 LEU L C 1
ATOM 947 O O . LEU A 1 125 ? -14.065 -13.120 -3.111 1.00 43.75 125 LEU L O 1
ATOM 952 N N . LYS A 1 126 ? -15.980 -13.776 -2.143 1.00 38.53 126 LYS L N 1
ATOM 953 C CA . LYS A 1 126 ? -15.964 -15.118 -2.697 1.00 47.48 126 LYS L CA 1
ATOM 954 C C . LYS A 1 126 ? -15.926 -15.046 -4.226 1.00 43.41 126 LYS L C 1
ATOM 955 O O . LYS A 1 126 ? -15.238 -15.837 -4.867 1.00 46.21 126 LYS L O 1
ATOM 961 N N . SER A 1 127 ? -16.657 -14.087 -4.795 1.00 38.57 127 SER L N 1
ATOM 962 C CA . SER A 1 127 ? -16.699 -13.873 -6.247 1.00 33.89 127 SER L CA 1
ATOM 963 C C . SER A 1 127 ? -15.396 -13.301 -6.825 1.00 41.17 127 SER L C 1
ATOM 964 O O . SER A 1 127 ? -15.302 -13.083 -8.033 1.00 36.32 127 SER L O 1
ATOM 967 N N . GLY A 1 128 ? -14.422 -12.998 -5.971 1.00 42.57 128 GLY L N 1
ATOM 968 C CA . GLY A 1 128 ? -13.113 -12.566 -6.439 1.00 36.03 128 GLY L CA 1
ATOM 969 C C . GLY A 1 128 ? -12.799 -11.082 -6.413 1.00 38.31 128 GLY L C 1
ATOM 970 O O . GLY A 1 128 ? -11.804 -10.656 -6.998 1.00 31.91 128 GLY L O 1
ATOM 971 N N . THR A 1 129 ? -13.632 -10.297 -5.738 1.00 36.44 129 THR L N 1
ATOM 972 C CA . THR A 1 129 ? -13.460 -8.845 -5.698 1.00 35.30 129 THR L CA 1
ATOM 973 C C . THR A 1 129 ? -13.737 -8.315 -4.298 1.00 36.96 129 THR L C 1
ATOM 974 O O . THR A 1 129 ? -14.581 -8.847 -3.584 1.00 34.77 129 THR L O 1
ATOM 978 N N . ALA A 1 130 ? -12.980 -7.303 -3.889 1.00 29.56 130 ALA L N 1
ATOM 979 C CA . ALA A 1 130 ? -13.152 -6.700 -2.574 1.00 26.60 130 ALA L CA 1
ATOM 980 C C . ALA A 1 130 ? -13.439 -5.218 -2.738 1.00 31.97 130 ALA L C 1
ATOM 981 O O . ALA A 1 130 ? -12.551 -4.447 -3.099 1.00 29.55 130 ALA L O 1
ATOM 983 N N . SER A 1 131 ? -14.675 -4.819 -2.467 1.00 30.22 131 SER L N 1
ATOM 984 C CA . SER A 1 131 ? -15.010 -3.408 -2.417 1.00 24.02 131 SER L CA 1
ATOM 985 C C . SER A 1 131 ? -15.065 -2.962 -0.969 1.00 27.67 131 SER L C 1
ATOM 986 O O . SER A 1 131 ? -15.819 -3.528 -0.179 1.00 27.79 131 SER L O 1
ATOM 989 N N . VAL A 1 132 ? -14.275 -1.952 -0.620 1.00 22.64 132 VAL L N 1
ATOM 990 C CA . VAL A 1 132 ? -14.317 -1.386 0.725 1.00 23.32 132 VAL L CA 1
ATOM 991 C C . VAL A 1 132 ? -14.932 0.001 0.615 1.00 20.62 132 VAL L C 1
ATOM 992 O O . VAL A 1 132 ? -14.482 0.812 -0.189 1.00 20.77 132 VAL L O 1
ATOM 996 N N . VAL A 1 133 ? -15.945 0.277 1.428 1.00 24.23 133 VAL L N 1
ATOM 997 C CA . VAL A 1 133 ? -16.707 1.512 1.288 1.00 22.43 133 VAL L CA 1
ATOM 998 C C . VAL A 1 133 ? -16.586 2.405 2.522 1.00 20.39 133 VAL L C 1
ATOM 999 O O . VAL A 1 133 ? -16.765 1.954 3.650 1.00 21.31 133 VAL L O 1
ATOM 1003 N N . CYS A 1 134 ? -16.273 3.674 2.284 1.00 21.39 134 CYS L N 1
ATOM 1004 C CA . CYS A 1 134 ? -16.183 4.679 3.333 1.00 19.23 134 CYS L CA 1
ATOM 1005 C C . CYS A 1 134 ? -17.299 5.696 3.141 1.00 23.25 134 CYS L C 1
ATOM 1006 O O . CYS A 1 134 ? -17.423 6.287 2.069 1.00 26.19 134 CYS L O 1
ATOM 1009 N N . LEU A 1 135 ? -18.101 5.904 4.179 1.00 24.02 135 LEU L N 1
ATOM 1010 C CA . LEU A 1 135 ? -19.231 6.831 4.119 1.00 23.24 135 LEU L CA 1
ATOM 1011 C C . LEU A 1 135 ? -19.022 8.073 4.977 1.00 24.59 135 LEU L C 1
ATOM 1012 O O . LEU A 1 135 ? -18.767 7.957 6.171 1.00 24.81 135 LEU L O 1
ATOM 1017 N N . LEU A 1 136 ? -19.126 9.253 4.362 1.00 21.86 136 LEU L N 1
ATOM 1018 C CA . LEU A 1 136 ? -19.151 10.515 5.101 1.00 22.79 136 LEU L CA 1
ATOM 1019 C C . LEU A 1 136 ? -20.571 11.056 5.077 1.00 28.77 136 LEU L C 1
ATOM 1020 O O . LEU A 1 136 ? -21.094 11.385 4.019 1.00 30.08 136 LEU L O 1
ATOM 1025 N N . ASN A 1 137 ? -21.193 11.148 6.243 1.00 26.82 137 ASN L N 1
ATOM 1026 C CA . ASN A 1 137 ? -22.619 11.434 6.315 1.00 29.98 137 ASN L CA 1
ATOM 1027 C C . ASN A 1 137 ? -22.974 12.821 6.827 1.00 33.29 137 ASN L C 1
ATOM 1028 O O . ASN A 1 137 ? -22.516 13.244 7.887 1.00 27.86 137 ASN L O 1
ATOM 1033 N N . ASN A 1 138 ? -23.772 13.525 6.031 1.00 34.43 138 ASN L N 1
ATOM 1034 C CA . ASN A 1 138 ? -24.390 14.783 6.432 1.00 33.22 138 ASN L CA 1
ATOM 1035 C C . ASN A 1 138 ? -23.404 15.808 6.971 1.00 33.25 138 ASN L C 1
ATOM 1036 O O . ASN A 1 138 ? -23.427 16.135 8.153 1.00 36.00 138 ASN L O 1
ATOM 1041 N N . PHE A 1 139 ? -22.558 16.332 6.093 1.00 29.33 139 PHE L N 1
ATOM 1042 C CA . PHE A 1 139 ? -21.572 17.335 6.477 1.00 31.15 139 PHE L CA 1
ATOM 1043 C C . PHE A 1 139 ? -21.768 18.633 5.696 1.00 30.15 139 PHE L C 1
ATOM 1044 O O . PHE A 1 139 ? -22.463 18.667 4.684 1.00 32.99 139 PHE L O 1
ATOM 1052 N N . TYR A 1 140 ? -21.224 19.715 6.179 1.00 31.94 140 TYR L N 1
ATOM 1053 C CA . TYR A 1 140 ? -21.315 20.956 5.511 1.00 34.09 140 TYR L CA 1
ATOM 1054 C C . TYR A 1 140 ? -20.113 21.780 5.852 1.00 31.66 140 TYR L C 1
ATOM 1055 O O . TYR A 1 140 ? -19.729 21.820 6.923 1.00 33.39 140 TYR L O 1
ATOM 1064 N N . PRO A 1 141 ? -19.470 22.407 4.907 1.00 32.89 141 PRO L N 1
ATOM 1065 C CA . PRO A 1 141 ? -19.534 22.536 3.476 1.00 32.77 141 PRO L CA 1
ATOM 1066 C C . PRO A 1 141 ? -19.077 21.264 2.831 1.00 36.19 141 PRO L C 1
ATOM 1067 O O . PRO A 1 141 ? -18.616 20.368 3.377 1.00 30.62 141 PRO L O 1
ATOM 1071 N N . ARG A 1 142 ? -19.296 21.228 1.569 1.00 40.07 142 ARG L N 1
ATOM 1072 C CA . ARG A 1 142 ? -19.032 20.113 0.776 1.00 34.59 142 ARG L CA 1
ATOM 1073 C C . ARG A 1 142 ? -17.598 19.704 0.680 1.00 36.98 142 ARG L C 1
ATOM 1074 O O . ARG A 1 142 ? -17.325 18.594 0.552 1.00 40.80 142 ARG L O 1
ATOM 1082 N N . GLU A 1 143 ? -16.684 20.595 0.807 1.00 29.82 143 GLU L N 1
ATOM 1083 C CA . GLU A 1 143 ? -15.284 20.204 0.680 1.00 34.04 143 GLU L CA 1
ATOM 1084 C C . GLU A 1 143 ? -14.846 19.230 1.775 1.00 32.86 143 GLU L C 1
ATOM 1085 O O . GLU A 1 143 ? -14.918 19.540 2.962 1.00 34.92 143 GLU L O 1
ATOM 1091 N N . ALA A 1 144 ? -14.401 18.048 1.365 1.00 35.92 144 ALA L N 1
ATOM 1092 C CA . ALA A 1 144 ? -13.880 17.054 2.297 1.00 33.41 144 ALA L CA 1
ATOM 1093 C C . ALA A 1 144 ? -12.769 16.267 1.618 1.00 34.75 144 ALA L C 1
ATOM 1094 O O . ALA A 1 144 ? -12.800 16.070 0.404 1.00 39.44 144 ALA L O 1
ATOM 1096 N N . LYS A 1 145 ? -11.804 15.800 2.402 1.00 27.13 145 LYS L N 1
ATOM 1097 C CA . LYS A 1 145 ? -10.730 14.969 1.873 1.00 30.77 145 LYS L CA 1
ATOM 1098 C C . LYS A 1 145 ? -10.817 13.590 2.501 1.00 31.24 145 LYS L C 1
ATOM 1099 O O . LYS A 1 145 ? -10.941 13.459 3.718 1.00 29.30 145 LYS L O 1
ATOM 1105 N N . VAL A 1 146 ? -10.747 12.570 1.655 1.00 28.50 146 VAL L N 1
ATOM 1106 C CA . VAL A 1 146 ? -10.775 11.180 2.094 1.00 27.49 146 VAL L CA 1
ATOM 1107 C C . VAL A 1 146 ? -9.553 10.456 1.551 1.00 25.18 146 VAL L C 1
ATOM 1108 O O . VAL A 1 146 ? -9.346 10.428 0.342 1.00 29.48 146 VAL L O 1
ATOM 1112 N N . GLN A 1 147 ? -8.750 9.876 2.435 1.00 24.04 147 GLN L N 1
ATOM 1113 C CA . GLN A 1 147 ? -7.583 9.106 2.014 1.00 22.59 147 GLN L CA 1
ATOM 1114 C C . GLN A 1 147 ? -7.669 7.684 2.527 1.00 22.95 147 GLN L C 1
ATOM 1115 O O . GLN A 1 147 ? -7.962 7.451 3.699 1.00 24.13 147 GLN L O 1
ATOM 1121 N N . TRP A 1 148 ? -7.428 6.734 1.635 1.00 17.98 148 TRP L N 1
ATOM 1122 C CA . TRP A 1 148 ? -7.360 5.341 2.014 1.00 20.15 148 TRP L CA 1
ATOM 1123 C C . TRP A 1 148 ? -5.937 4.958 2.389 1.00 27.00 148 TRP L C 1
ATOM 1124 O O . TRP A 1 148 ? -4.981 5.366 1.729 1.00 24.03 148 TRP L O 1
ATOM 1135 N N . LYS A 1 149 ? -5.807 4.182 3.458 1.00 23.88 149 LYS L N 1
ATOM 1136 C CA . LYS A 1 149 ? -4.531 3.600 3.852 1.00 25.07 149 LYS L CA 1
ATOM 1137 C C . LYS A 1 149 ? -4.699 2.116 4.122 1.00 28.63 149 LYS L C 1
ATOM 1138 O O . LYS A 1 149 ? -5.612 1.705 4.834 1.00 26.95 149 LYS L O 1
ATOM 1144 N N . VAL A 1 150 ? -3.825 1.323 3.512 1.00 30.45 150 VAL L N 1
ATOM 1145 C CA . VAL A 1 150 ? -3.809 -0.124 3.676 1.00 26.78 150 VAL L CA 1
ATOM 1146 C C . VAL A 1 150 ? -2.488 -0.486 4.342 1.00 33.59 150 VAL L C 1
ATOM 1147 O O . VAL A 1 150 ? -1.424 -0.344 3.740 1.00 34.27 150 VAL L O 1
ATOM 1151 N N . ASP A 1 151 ? -2.565 -0.935 5.594 1.00 33.64 151 ASP L N 1
ATOM 1152 C CA . ASP A 1 151 ? -1.372 -1.134 6.415 1.00 29.87 151 ASP L CA 1
ATOM 1153 C C . ASP A 1 151 ? -0.518 0.131 6.423 1.00 30.29 151 ASP L C 1
ATOM 1154 O O . ASP A 1 151 ? 0.691 0.071 6.214 1.00 30.39 151 ASP L O 1
ATOM 1159 N N . ASN A 1 152 ? -1.177 1.273 6.614 1.00 26.50 152 ASN L N 1
ATOM 1160 C CA . ASN A 1 152 ? -0.523 2.575 6.749 1.00 27.47 152 ASN L CA 1
ATOM 1161 C C . ASN A 1 152 ? 0.054 3.136 5.451 1.00 31.45 152 ASN L C 1
ATOM 1162 O O . ASN A 1 152 ? 0.592 4.241 5.438 1.00 30.73 152 ASN L O 1
ATOM 1167 N N . ALA A 1 153 ? -0.075 2.396 4.356 1.00 31.19 153 ALA L N 1
ATOM 1168 C CA . ALA A 1 153 ? 0.384 2.885 3.062 1.00 32.62 153 ALA L CA 1
ATOM 1169 C C . ALA A 1 153 ? -0.729 3.645 2.357 1.00 31.26 153 ALA L C 1
ATOM 1170 O O . ALA A 1 153 ? -1.786 3.089 2.067 1.00 27.62 153 ALA L O 1
ATOM 1172 N N . LEU A 1 154 ? -0.475 4.914 2.063 1.00 28.77 154 LEU L N 1
ATOM 1173 C CA . LEU A 1 154 ? -1.449 5.730 1.360 1.00 28.27 154 LEU L CA 1
ATOM 1174 C C . LEU A 1 154 ? -1.732 5.148 -0.016 1.00 32.39 154 LEU L C 1
ATOM 1175 O O . LEU A 1 154 ? -0.815 4.791 -0.751 1.00 38.64 154 LEU L O 1
ATOM 1180 N N . GLN A 1 155 ? -3.013 5.051 -0.348 1.00 33.28 155 GLN L N 1
ATOM 1181 C CA . GLN A 1 155 ? -3.450 4.485 -1.616 1.00 28.62 155 GLN L CA 1
ATOM 1182 C C . GLN A 1 155 ? -3.663 5.572 -2.651 1.00 31.78 155 GLN L C 1
ATOM 1183 O O . GLN A 1 155 ? -4.069 6.681 -2.317 1.00 28.96 155 GLN L O 1
ATOM 1189 N N . SER A 1 156 ? -3.376 5.246 -3.907 1.00 36.57 156 SER L N 1
ATOM 1190 C CA . SER A 1 156 ? -3.692 6.127 -5.022 1.00 30.85 156 SER L CA 1
ATOM 1191 C C . SER A 1 156 ? -4.133 5.321 -6.230 1.00 34.53 156 SER L C 1
ATOM 1192 O O . SER A 1 156 ? -3.591 4.247 -6.496 1.00 34.09 156 SER L O 1
ATOM 1195 N N . GLY A 1 157 ? -5.123 5.831 -6.953 1.00 25.20 157 GLY L N 1
ATOM 1196 C CA . GLY A 1 157 ? -5.508 5.229 -8.212 1.00 27.99 157 GLY L CA 1
ATOM 1197 C C . GLY A 1 157 ? -6.452 4.049 -8.134 1.00 26.43 157 GLY L C 1
ATOM 1198 O O . GLY A 1 157 ? -6.769 3.468 -9.166 1.00 32.25 157 GLY L O 1
ATOM 1199 N N . ASN A 1 158 ? -6.911 3.692 -6.939 1.00 26.69 158 ASN L N 1
ATOM 1200 C CA . ASN A 1 158 ? -7.793 2.533 -6.793 1.00 26.83 158 ASN L CA 1
ATOM 1201 C C . ASN A 1 158 ? -9.075 2.808 -6.018 1.00 23.61 158 ASN L C 1
ATOM 1202 O O . ASN A 1 158 ? -9.691 1.894 -5.477 1.00 20.79 158 ASN L O 1
ATOM 1207 N N . SER A 1 159 ? -9.500 4.064 -6.012 1.00 24.94 159 SER L N 1
ATOM 1208 C CA . SER A 1 159 ? -10.756 4.439 -5.383 1.00 22.10 159 SER L CA 1
ATOM 1209 C C . SER A 1 159 ? -11.534 5.452 -6.223 1.00 26.46 159 SER L C 1
ATOM 1210 O O . SER A 1 159 ? -10.961 6.176 -7.036 1.00 28.45 159 SER L O 1
ATOM 1213 N N . GLN A 1 160 ? -12.846 5.488 -6.017 1.00 26.18 160 GLN L N 1
ATOM 1214 C CA . GLN A 1 160 ? -13.721 6.448 -6.680 1.00 30.33 160 GLN L CA 1
ATOM 1215 C C . GLN A 1 160 ? -14.660 7.059 -5.648 1.00 29.61 160 GLN L C 1
ATOM 1216 O O . GLN A 1 160 ? -15.104 6.368 -4.735 1.00 29.45 160 GLN L O 1
ATOM 1222 N N . GLU A 1 161 ? -14.964 8.347 -5.796 1.00 34.73 161 GLU L N 1
ATOM 1223 C CA . GLU A 1 161 ? -15.876 9.017 -4.874 1.00 30.76 161 GLU L CA 1
ATOM 1224 C C . GLU A 1 161 ? -17.167 9.428 -5.567 1.00 30.92 161 GLU L C 1
ATOM 1225 O O . GLU A 1 161 ? -17.193 9.655 -6.774 1.00 36.76 161 GLU L O 1
ATOM 1231 N N . SER A 1 162 ? -18.227 9.546 -4.778 1.00 27.09 162 SER L N 1
ATOM 1232 C CA . SER A 1 162 ? -19.500 10.070 -5.245 1.00 31.15 162 SER L CA 1
ATOM 1233 C C . SER A 1 162 ? -20.092 10.961 -4.151 1.00 29.18 162 SER L C 1
ATOM 1234 O O . SER A 1 162 ? -20.130 10.561 -2.990 1.00 30.97 162 SER L O 1
ATOM 1237 N N . VAL A 1 163 ? -20.560 12.151 -4.517 1.00 28.47 163 VAL L N 1
ATOM 1238 C CA . VAL A 1 163 ? -21.198 13.068 -3.568 1.00 23.50 163 VAL L CA 1
ATOM 1239 C C . VAL A 1 163 ? -22.668 13.314 -3.900 1.00 33.93 163 VAL L C 1
ATOM 1240 O O . VAL A 1 163 ? -23.032 13.424 -5.067 1.00 33.04 163 VAL L O 1
ATOM 1244 N N . THR A 1 164 ? -23.513 13.390 -2.875 1.00 29.76 164 THR L N 1
ATOM 1245 C CA . THR A 1 164 ? -24.932 13.671 -3.078 1.00 31.69 164 THR L CA 1
ATOM 1246 C C . THR A 1 164 ? -25.134 15.159 -3.293 1.00 34.45 164 THR L C 1
ATOM 1247 O O . THR A 1 164 ? -24.273 15.962 -2.939 1.00 35.68 164 THR L O 1
ATOM 1251 N N . GLU A 1 165 ? -26.269 15.540 -3.865 1.00 31.75 165 GLU L N 1
ATOM 1252 C CA . GLU A 1 165 ? -26.622 16.948 -3.889 1.00 38.45 165 GLU L CA 1
ATOM 1253 C C . GLU A 1 165 ? -27.061 17.400 -2.503 1.00 32.91 165 GLU L C 1
ATOM 1254 O O . GLU A 1 165 ? -27.371 16.577 -1.646 1.00 39.07 165 GLU L O 1
ATOM 1260 N N . GLN A 1 166 ? -27.092 18.713 -2.297 1.00 39.15 166 GLN L N 1
ATOM 1261 C CA . GLN A 1 166 ? -27.472 19.286 -1.013 1.00 35.24 166 GLN L CA 1
ATOM 1262 C C . GLN A 1 166 ? -28.815 18.710 -0.576 1.00 44.86 166 GLN L C 1
ATOM 1263 O O . GLN A 1 166 ? -29.771 18.695 -1.351 1.00 41.14 166 GLN L O 1
ATOM 1269 N N . ASP A 1 167 ? -28.891 18.246 0.666 1.00 45.96 167 ASP L N 1
ATOM 1270 C CA . ASP A 1 167 ? -30.105 17.603 1.159 1.00 50.22 167 ASP L CA 1
ATOM 1271 C C . ASP A 1 167 ? -31.233 18.611 1.326 1.00 51.28 167 ASP L C 1
ATOM 1272 O O . ASP A 1 167 ? -31.055 19.666 1.934 1.00 49.11 167 ASP L O 1
ATOM 1277 N N . SER A 1 168 ? -32.395 18.266 0.785 1.00 54.54 168 SER L N 1
ATOM 1278 C CA . SER A 1 168 ? -33.557 19.147 0.800 1.00 58.57 168 SER L CA 1
ATOM 1279 C C . SER A 1 168 ? -33.966 19.587 2.205 1.00 54.85 168 SER L C 1
ATOM 1280 O O . SER A 1 168 ? -34.588 20.637 2.367 1.00 55.03 168 SER L O 1
ATOM 1283 N N . LYS A 1 169 ? -33.602 18.802 3.217 1.00 53.86 169 LYS L N 1
ATOM 1284 C CA . LYS A 1 169 ? -34.080 19.050 4.576 1.00 47.48 169 LYS L CA 1
ATOM 1285 C C . LYS A 1 169 ? -33.057 19.738 5.486 1.00 52.43 169 LYS L C 1
ATOM 1286 O O . LYS A 1 169 ? -33.407 20.722 6.136 1.00 52.65 169 LYS L O 1
ATOM 1292 N N . ASP A 1 170 ? -31.813 19.258 5.537 1.00 50.38 170 ASP L N 1
ATOM 1293 C CA . ASP A 1 170 ? -30.822 19.872 6.435 1.00 43.82 170 ASP L CA 1
ATOM 1294 C C . ASP A 1 170 ? -29.690 20.577 5.686 1.00 41.95 170 ASP L C 1
ATOM 1295 O O . ASP A 1 170 ? -28.738 21.058 6.305 1.00 37.46 170 ASP L O 1
ATOM 1300 N N . SER A 1 171 ? -29.789 20.620 4.361 1.00 39.57 171 SER L N 1
ATOM 1301 C CA . SER A 1 171 ? -28.818 21.327 3.529 1.00 39.95 171 SER L CA 1
ATOM 1302 C C . SER A 1 171 ? -27.384 20.796 3.625 1.00 37.73 171 SER L C 1
ATOM 1303 O O . SER A 1 171 ? -26.438 21.498 3.267 1.00 39.00 171 SER L O 1
ATOM 1306 N N . THR A 1 172 ? -27.216 19.577 4.129 1.00 43.76 172 THR L N 1
ATOM 1307 C CA . THR A 1 172 ? -25.886 18.981 4.244 1.00 37.84 172 THR L CA 1
ATOM 1308 C C . THR A 1 172 ? -25.559 18.143 3.015 1.00 35.47 172 THR L C 1
ATOM 1309 O O . THR A 1 172 ? -26.432 17.868 2.193 1.00 38.49 172 THR L O 1
ATOM 1313 N N . TYR A 1 173 ? -24.302 17.723 2.913 1.00 29.55 173 TYR L N 1
ATOM 1314 C CA . TYR A 1 173 ? -23.881 16.798 1.868 1.00 33.39 173 TYR L CA 1
ATOM 1315 C C . TYR A 1 173 ? -23.460 15.465 2.455 1.00 31.31 173 TYR L C 1
ATOM 1316 O O . TYR A 1 173 ? -23.123 15.373 3.630 1.00 33.70 173 TYR L O 1
ATOM 1325 N N . SER A 1 174 ? -23.492 14.432 1.622 1.00 35.80 174 SER L N 1
ATOM 1326 C CA . SER A 1 174 ? -22.949 13.131 1.982 1.00 30.98 174 SER L CA 1
ATOM 1327 C C . SER A 1 174 ? -22.066 12.622 0.851 1.00 35.39 174 SER L C 1
ATOM 1328 O O . SER A 1 174 ? -22.250 12.995 -0.304 1.00 34.41 174 SER L O 1
ATOM 1331 N N . LEU A 1 175 ? -21.101 11.779 1.194 1.00 30.73 175 LEU L N 1
ATOM 1332 C CA . LEU A 1 175 ? -20.107 11.316 0.239 1.00 25.93 175 LEU L CA 1
ATOM 1333 C C . LEU A 1 175 ? -19.805 9.847 0.447 1.00 28.03 175 LEU L C 1
ATOM 1334 O O . LEU A 1 175 ? -19.789 9.357 1.572 1.00 27.52 175 LEU L O 1
ATOM 1339 N N . SER A 1 176 ? -19.551 9.157 -0.656 1.00 24.04 176 SER L N 1
ATOM 1340 C CA . SER A 1 176 ? -19.196 7.751 -0.622 1.00 25.66 176 SER L CA 1
ATOM 1341 C C . SER A 1 176 ? -17.897 7.566 -1.381 1.00 26.22 176 SER L C 1
ATOM 1342 O O . SER A 1 176 ? -17.755 8.044 -2.498 1.00 31.61 176 SER L O 1
ATOM 1345 N N . SER A 1 177 ? -16.953 6.874 -0.759 1.00 23.79 177 SER L N 1
ATOM 1346 C CA . SER A 1 177 ? -15.707 6.496 -1.407 1.00 21.68 177 SER L CA 1
ATOM 1347 C C . SER A 1 177 ? -15.586 4.982 -1.406 1.00 22.94 177 SER L C 1
ATOM 1348 O O . SER A 1 177 ? -15.765 4.345 -0.373 1.00 21.21 177 SER L O 1
ATOM 1351 N N . THR A 1 178 ? -15.272 4.415 -2.564 1.00 25.28 178 THR L N 1
ATOM 1352 C CA . THR A 1 178 ? -15.076 2.975 -2.690 1.00 28.13 178 THR L CA 1
ATOM 1353 C C . THR A 1 178 ? -13.663 2.629 -3.112 1.00 24.89 178 THR L C 1
ATOM 1354 O O . THR A 1 178 ? -13.200 3.080 -4.154 1.00 18.71 178 THR L O 1
ATOM 1358 N N . LEU A 1 179 ? -12.981 1.850 -2.275 1.00 19.15 179 LEU L N 1
ATOM 1359 C CA . LEU A 1 179 ? -11.678 1.292 -2.611 1.00 20.82 179 LEU L CA 1
ATOM 1360 C C . LEU A 1 179 ? -11.898 -0.107 -3.197 1.00 24.45 179 LEU L C 1
ATOM 1361 O O . LEU A 1 179 ? -12.494 -0.959 -2.539 1.00 23.38 179 LEU L O 1
ATOM 1366 N N . THR A 1 180 ? -11.395 -0.355 -4.405 1.00 24.01 180 THR L N 1
ATOM 1367 C CA . THR A 1 180 ? -11.576 -1.652 -5.062 1.00 25.56 180 THR L CA 1
ATOM 1368 C C . THR A 1 180 ? -10.262 -2.402 -5.250 1.00 24.96 180 THR L C 1
ATOM 1369 O O . THR A 1 180 ? -9.321 -1.892 -5.852 1.00 24.49 180 THR L O 1
ATOM 1373 N N . LEU A 1 181 ? -10.233 -3.627 -4.732 1.00 29.67 181 LEU L N 1
ATOM 1374 C CA . LEU A 1 181 ? -9.091 -4.529 -4.852 1.00 28.27 181 LEU L CA 1
ATOM 1375 C C . LEU A 1 181 ? -9.511 -5.912 -5.327 1.00 30.48 181 LEU L C 1
ATOM 1376 O O . LEU A 1 181 ? -10.653 -6.320 -5.130 1.00 30.13 181 LEU L O 1
ATOM 1381 N N . SER A 1 182 ? -8.598 -6.616 -5.985 1.00 28.35 182 SER L N 1
ATOM 1382 C CA . SER A 1 182 ? -8.800 -8.030 -6.270 1.00 30.96 182 SER L CA 1
ATOM 1383 C C . SER A 1 182 ? -8.818 -8.796 -4.952 1.00 28.59 182 SER L C 1
ATOM 1384 O O . SER A 1 182 ? -8.182 -8.380 -3.987 1.00 25.56 182 SER L O 1
ATOM 1387 N N . LYS A 1 183 ? -9.561 -9.897 -4.910 1.00 31.99 183 LYS L N 1
ATOM 1388 C CA . LYS A 1 183 ? -9.539 -10.805 -3.766 1.00 27.97 183 LYS L CA 1
ATOM 1389 C C . LYS A 1 183 ? -8.118 -11.085 -3.289 1.00 33.30 183 LYS L C 1
ATOM 1390 O O . LYS A 1 183 ? -7.832 -11.036 -2.097 1.00 37.65 183 LYS L O 1
ATOM 1396 N N . ALA A 1 184 ? -7.234 -11.382 -4.237 1.00 34.35 184 ALA L N 1
ATOM 1397 C CA . ALA A 1 184 ? -5.851 -11.728 -3.929 1.00 32.91 184 ALA L CA 1
ATOM 1398 C C . ALA A 1 184 ? -5.070 -10.592 -3.274 1.00 37.44 184 ALA L C 1
ATOM 1399 O O . ALA A 1 184 ? -4.400 -10.794 -2.264 1.00 36.94 184 ALA L O 1
ATOM 1401 N N . ASP A 1 185 ? -5.156 -9.402 -3.856 1.00 34.44 185 ASP L N 1
ATOM 1402 C CA . ASP A 1 185 ? -4.560 -8.206 -3.273 1.00 36.14 185 ASP L CA 1
ATOM 1403 C C . ASP A 1 185 ? -5.099 -7.958 -1.877 1.00 33.88 185 ASP L C 1
ATOM 1404 O O . ASP A 1 185 ? -4.336 -7.723 -0.945 1.00 36.24 185 ASP L O 1
ATOM 1409 N N . TYR A 1 186 ? -6.419 -7.973 -1.749 1.00 32.69 186 TYR L N 1
ATOM 1410 C CA . TYR A 1 186 ? -7.074 -7.672 -0.487 1.00 32.07 186 TYR L CA 1
ATOM 1411 C C . TYR A 1 186 ? -6.545 -8.539 0.652 1.00 35.56 186 TYR L C 1
ATOM 1412 O O . TYR A 1 186 ? -6.411 -8.080 1.785 1.00 34.19 186 TYR L O 1
ATOM 1421 N N . GLU A 1 187 ? -6.248 -9.792 0.337 1.00 33.54 187 GLU L N 1
ATOM 1422 C CA . GLU A 1 187 ? -5.809 -10.759 1.333 1.00 38.01 187 GLU L CA 1
ATOM 1423 C C . GLU A 1 187 ? -4.323 -10.648 1.687 1.00 40.52 187 GLU L C 1
ATOM 1424 O O . GLU A 1 187 ? -3.850 -11.350 2.579 1.00 35.19 187 GLU L O 1
ATOM 1430 N N . LYS A 1 188 ? -3.588 -9.780 0.993 1.00 37.85 188 LYS L N 1
ATOM 1431 C CA . LYS A 1 188 ? -2.184 -9.534 1.334 1.00 37.62 188 LYS L CA 1
ATOM 1432 C C . LYS A 1 188 ? -1.986 -8.529 2.473 1.00 42.63 188 LYS L C 1
ATOM 1433 O O . LYS A 1 188 ? -0.852 -8.286 2.888 1.00 44.84 188 LYS L O 1
ATOM 1439 N N . HIS A 1 189 ? -3.072 -7.948 2.975 1.00 40.91 189 HIS L N 1
ATOM 1440 C CA . HIS A 1 189 ? -2.976 -6.885 3.975 1.00 36.29 189 HIS L CA 1
ATOM 1441 C C . HIS A 1 189 ? -3.949 -7.095 5.119 1.00 34.42 189 HIS L C 1
ATOM 1442 O O . HIS A 1 189 ? -4.906 -7.854 5.000 1.00 39.89 189 HIS L O 1
ATOM 1449 N N . LYS A 1 190 ? -3.698 -6.394 6.220 1.00 32.24 190 LYS L N 1
ATOM 1450 C CA . LYS A 1 190 ? -4.470 -6.555 7.444 1.00 32.66 190 LYS L CA 1
ATOM 1451 C C . LYS A 1 190 ? -5.384 -5.376 7.743 1.00 31.25 190 LYS L C 1
ATOM 1452 O O . LYS A 1 190 ? -6.601 -5.532 7.825 1.00 27.99 190 LYS L O 1
ATOM 1458 N N . VAL A 1 191 ? -4.797 -4.192 7.873 1.00 26.42 191 VAL L N 1
ATOM 1459 C CA . VAL A 1 191 ? -5.543 -3.027 8.326 1.00 26.55 191 VAL L CA 1
ATOM 1460 C C . VAL A 1 191 ? -6.017 -2.140 7.186 1.00 25.27 191 VAL L C 1
ATOM 1461 O O . VAL A 1 191 ? -5.208 -1.679 6.384 1.00 30.17 191 VAL L O 1
ATOM 1465 N N . TYR A 1 192 ? -7.326 -1.910 7.116 1.00 23.50 192 TYR L N 1
ATOM 1466 C CA . TYR A 1 192 ? -7.901 -1.041 6.095 1.00 22.46 192 TYR L CA 1
ATOM 1467 C C . TYR A 1 192 ? -8.487 0.170 6.798 1.00 24.68 192 TYR L C 1
ATOM 1468 O O . TYR A 1 192 ? -9.217 0.027 7.773 1.00 25.63 192 TYR L O 1
ATOM 1477 N N . ALA A 1 193 ? -8.149 1.360 6.313 1.00 25.83 193 ALA L N 1
ATOM 1478 C CA . ALA A 1 193 ? -8.592 2.597 6.946 1.00 25.36 193 ALA L CA 1
ATOM 1479 C C . ALA A 1 193 ? -8.917 3.710 5.955 1.00 23.53 193 ALA L C 1
ATOM 1480 O O . ALA A 1 193 ? -8.261 3.831 4.925 1.00 18.08 193 ALA L O 1
ATOM 1482 N N . CYS A 1 194 ? -9.919 4.523 6.274 1.00 22.04 194 CYS L N 1
ATOM 1483 C CA . CYS A 1 194 ? -10.152 5.759 5.532 1.00 23.90 194 CYS L CA 1
ATOM 1484 C C . CYS A 1 194 ? -9.982 6.905 6.519 1.00 24.35 194 CYS L C 1
ATOM 1485 O O . CYS A 1 194 ? -10.508 6.867 7.630 1.00 23.88 194 CYS L O 1
ATOM 1488 N N . GLU A 1 195 ? -9.248 7.924 6.092 1.00 29.12 195 GLU L N 1
ATOM 1489 C CA . GLU A 1 195 ? -8.924 9.076 6.925 1.00 24.84 195 GLU L CA 1
ATOM 1490 C C . GLU A 1 195 ? -9.603 10.303 6.352 1.00 25.47 195 GLU L C 1
ATOM 1491 O O . GLU A 1 195 ? -9.378 10.667 5.200 1.00 24.71 195 GLU L O 1
ATOM 1497 N N . VAL A 1 196 ? -10.437 10.929 7.172 1.00 20.18 196 VAL L N 1
ATOM 1498 C CA . VAL A 1 196 ? -11.287 12.024 6.737 1.00 22.29 196 VAL L CA 1
ATOM 1499 C C . VAL A 1 196 ? -10.857 13.353 7.340 1.00 28.05 196 VAL L C 1
ATOM 1500 O O . VAL A 1 196 ? -10.721 13.495 8.552 1.00 28.72 196 VAL L O 1
ATOM 1504 N N . THR A 1 197 ? -10.661 14.321 6.457 1.00 29.42 197 THR L N 1
ATOM 1505 C CA . THR A 1 197 ? -10.330 15.681 6.829 1.00 23.79 197 THR L CA 1
ATOM 1506 C C . THR A 1 197 ? -11.484 16.578 6.413 1.00 28.21 197 THR L C 1
ATOM 1507 O O . THR A 1 197 ? -12.022 16.434 5.321 1.00 34.13 197 THR L O 1
ATOM 1511 N N . HIS A 1 198 ? -11.881 17.487 7.297 1.00 30.53 198 HIS L N 1
ATOM 1512 C CA . HIS A 1 198 ? -13.013 18.365 7.039 1.00 30.84 198 HIS L CA 1
ATOM 1513 C C . HIS A 1 198 ? -12.936 19.552 7.992 1.00 39.85 198 HIS L C 1
ATOM 1514 O O . HIS A 1 198 ? -12.469 19.418 9.121 1.00 38.52 198 HIS L O 1
ATOM 1521 N N . GLN A 1 199 ? -13.430 20.699 7.548 1.00 39.48 199 GLN L N 1
ATOM 1522 C CA . GLN A 1 199 ? -13.292 21.943 8.301 1.00 42.89 199 GLN L CA 1
ATOM 1523 C C . GLN A 1 199 ? -13.980 21.924 9.672 1.00 37.11 199 GLN L C 1
ATOM 1524 O O . GLN A 1 199 ? -13.553 22.613 10.601 1.00 38.91 199 GLN L O 1
ATOM 1530 N N . GLY A 1 200 ? -15.007 21.094 9.803 1.00 31.44 200 GLY L N 1
ATOM 1531 C CA . GLY A 1 200 ? -15.766 20.984 11.036 1.00 37.47 200 GLY L CA 1
ATOM 1532 C C . GLY A 1 200 ? -15.190 20.023 12.055 1.00 41.18 200 GLY L C 1
ATOM 1533 O O . GLY A 1 200 ? -15.615 20.005 13.208 1.00 44.55 200 GLY L O 1
ATOM 1534 N N . LEU A 1 201 ? -14.224 19.220 11.632 1.00 38.29 201 LEU L N 1
ATOM 1535 C CA . LEU A 1 201 ? -13.588 18.271 12.525 1.00 39.00 201 LEU L CA 1
ATOM 1536 C C . LEU A 1 201 ? -12.392 18.944 13.158 1.00 43.39 201 LEU L C 1
ATOM 1537 O O . LEU A 1 201 ? -11.643 19.615 12.474 1.00 38.05 201 LEU L O 1
ATOM 1542 N N . SER A 1 202 ? -12.252 18.834 14.472 1.00 38.56 202 SER L N 1
ATOM 1543 C CA . SER A 1 202 ? -11.092 19.397 15.153 1.00 43.53 202 SER L CA 1
ATOM 1544 C C . SER A 1 202 ? -9.778 18.858 14.564 1.00 42.26 202 SER L C 1
ATOM 1545 O O . SER A 1 202 ? -8.824 19.607 14.362 1.00 44.40 202 SER L O 1
ATOM 1548 N N . SER A 1 203 ? -9.751 17.560 14.278 1.00 34.69 203 SER L N 1
ATOM 1549 C CA . SER A 1 203 ? -8.627 16.929 13.583 1.00 32.71 203 SER L CA 1
ATOM 1550 C C . SER A 1 203 ? -9.136 15.754 12.746 1.00 31.21 203 SER L C 1
ATOM 1551 O O . SER A 1 203 ? -10.324 15.448 12.785 1.00 29.48 203 SER L O 1
ATOM 1554 N N . PRO A 1 204 ? -8.256 15.097 11.973 1.00 29.75 204 PRO L N 1
ATOM 1555 C CA . PRO A 1 204 ? -8.824 14.096 11.068 1.00 28.30 204 PRO L CA 1
ATOM 1556 C C . PRO A 1 204 ? -9.427 12.911 11.808 1.00 28.56 204 PRO L C 1
ATOM 1557 O O . PRO A 1 204 ? -8.932 12.547 12.873 1.00 24.37 204 PRO L O 1
ATOM 1561 N N . VAL A 1 205 ? -10.469 12.314 11.239 1.00 20.49 205 VAL L N 1
ATOM 1562 C CA . VAL A 1 205 ? -11.049 11.105 11.797 1.00 22.91 205 VAL L CA 1
ATOM 1563 C C . VAL A 1 205 ? -10.662 9.916 10.943 1.00 21.96 205 VAL L C 1
ATOM 1564 O O . VAL A 1 205 ? -10.834 9.938 9.730 1.00 24.42 205 VAL L O 1
ATOM 1568 N N . THR A 1 206 ? -10.158 8.871 11.586 1.00 21.27 206 THR L N 1
ATOM 1569 C CA . THR A 1 206 ? -9.755 7.659 10.885 1.00 24.54 206 THR L CA 1
ATOM 1570 C C . THR A 1 206 ? -10.624 6.506 11.361 1.00 25.50 206 THR L C 1
ATOM 1571 O O . THR A 1 206 ? -10.666 6.212 12.553 1.00 25.34 206 THR L O 1
ATOM 1575 N N . LYS A 1 207 ? -11.321 5.862 10.431 1.00 23.02 207 LYS L N 1
ATOM 1576 C CA . LYS A 1 207 ? -12.102 4.684 10.760 1.00 19.79 207 LYS L CA 1
ATOM 1577 C C . LYS A 1 207 ? -11.336 3.521 10.141 1.00 22.07 207 LYS L C 1
ATOM 1578 O O . LYS A 1 207 ? -10.847 3.645 9.025 1.00 20.90 207 LYS L O 1
ATOM 1584 N N . SER A 1 208 ? -11.199 2.413 10.861 1.00 23.55 208 SER L N 1
ATOM 1585 C CA . SER A 1 208 ? -10.433 1.271 10.359 1.00 25.60 208 SER L CA 1
ATOM 1586 C C . SER A 1 208 ? -10.984 -0.077 10.814 1.00 28.99 208 SER L C 1
ATOM 1587 O O . SER A 1 208 ? -11.717 -0.153 11.797 1.00 28.60 208 SER L O 1
ATOM 1590 N N . PHE A 1 209 ? -10.624 -1.136 10.090 1.00 24.37 209 PHE L N 1
ATOM 1591 C CA . PHE A 1 209 ? -10.908 -2.498 10.530 1.00 28.01 209 PHE L CA 1
ATOM 1592 C C . PHE A 1 209 ? -9.777 -3.435 10.127 1.00 27.85 209 PHE L C 1
ATOM 1593 O O . PHE A 1 209 ? -9.001 -3.133 9.219 1.00 24.97 209 PHE L O 1
ATOM 1601 N N . ASN A 1 210 ? -9.685 -4.568 10.817 1.00 25.72 210 ASN L N 1
ATOM 1602 C CA . ASN A 1 210 ? -8.740 -5.618 10.458 1.00 34.09 210 ASN L CA 1
ATOM 1603 C C . ASN A 1 210 ? -9.419 -6.699 9.643 1.00 34.59 210 ASN L C 1
ATOM 1604 O O . ASN A 1 210 ? -10.464 -7.209 10.041 1.00 37.28 210 ASN L O 1
ATOM 1609 N N . ARG A 1 211 ? -8.831 -7.056 8.509 1.00 34.99 211 ARG L N 1
ATOM 1610 C CA . ARG A 1 211 ? -9.383 -8.125 7.692 1.00 37.07 211 ARG L CA 1
ATOM 1611 C C . ARG A 1 211 ? -9.456 -9.413 8.508 1.00 43.36 211 ARG L C 1
ATOM 1612 O O . ARG A 1 211 ? -8.491 -9.779 9.179 1.00 39.77 211 ARG L O 1
ATOM 1620 N N . GLY A 1 212 ? -10.594 -10.094 8.459 1.00 43.52 212 GLY L N 1
ATOM 1621 C CA . GLY A 1 212 ? -10.778 -11.303 9.241 1.00 52.38 212 GLY L CA 1
ATOM 1622 C C . GLY A 1 212 ? -11.300 -11.107 10.655 1.00 57.33 212 GLY L C 1
ATOM 1623 O O . GLY A 1 212 ? -11.596 -12.096 11.318 1.00 69.39 212 GLY L O 1
ATOM 1624 N N . GLU A 1 213 ? -11.313 -9.856 11.123 1.00 54.95 213 GLU L N 1
ATOM 1625 C CA . GLU A 1 213 ? -11.945 -9.410 12.383 1.00 54.40 213 GLU L CA 1
ATOM 1626 C C . GLU A 1 213 ? -10.912 -9.347 13.505 1.00 52.02 213 GLU L C 1
ATOM 1627 O O . GLU A 1 213 ? -9.706 -9.321 13.258 1.00 54.57 213 GLU L O 1
ATOM 1633 N N . GLU B 2 1 ? -37.003 26.072 -30.219 1.00 45.10 1 GLU H N 1
ATOM 1634 C CA . GLU B 2 1 ? -36.963 25.356 -31.524 1.00 58.69 1 GLU H CA 1
ATOM 1635 C C . GLU B 2 1 ? -35.612 24.676 -31.737 1.00 47.24 1 GLU H C 1
ATOM 1636 O O . GLU B 2 1 ? -35.522 23.463 -31.915 1.00 49.54 1 GLU H O 1
ATOM 1642 N N . VAL B 2 2 ? -34.566 25.477 -31.706 1.00 36.44 2 VAL H N 1
ATOM 1643 C CA . VAL B 2 2 ? -33.214 25.032 -31.957 1.00 36.55 2 VAL H CA 1
ATOM 1644 C C . VAL B 2 2 ? -32.614 23.925 -31.054 1.00 40.29 2 VAL H C 1
ATOM 1645 O O . VAL B 2 2 ? -32.547 24.073 -29.872 1.00 32.39 2 VAL H O 1
ATOM 1649 N N . GLN B 2 3 ? -32.168 22.821 -31.636 1.00 35.99 3 GLN H N 1
ATOM 1650 C CA . GLN B 2 3 ? -31.599 21.753 -30.870 1.00 32.64 3 GLN H CA 1
ATOM 1651 C C . GLN B 2 3 ? -30.287 21.234 -31.404 1.00 32.22 3 GLN H C 1
ATOM 1652 O O . GLN B 2 3 ? -30.062 21.283 -32.568 1.00 24.27 3 GLN H O 1
ATOM 1658 N N . LEU B 2 4 ? -29.479 20.665 -30.525 1.00 28.64 4 LEU H N 1
ATOM 1659 C CA . LEU B 2 4 ? -28.213 20.070 -30.846 1.00 21.02 4 LEU H CA 1
ATOM 1660 C C . LEU B 2 4 ? -28.160 18.750 -30.081 1.00 28.83 4 LEU H C 1
ATOM 1661 O O . LEU B 2 4 ? -28.658 18.684 -28.996 1.00 25.38 4 LEU H O 1
ATOM 1666 N N . VAL B 2 5 ? -27.554 17.717 -30.639 1.00 20.29 5 VAL H N 1
ATOM 1667 C CA . VAL B 2 5 ? -27.407 16.448 -29.964 1.00 20.94 5 VAL H CA 1
ATOM 1668 C C . VAL B 2 5 ? -26.071 15.747 -30.234 1.00 22.37 5 VAL H C 1
ATOM 1669 O O . VAL B 2 5 ? -25.700 15.514 -31.332 1.00 20.07 5 VAL H O 1
ATOM 1673 N N . GLU B 2 6 ? -25.365 15.384 -29.184 1.00 26.71 6 GLU H N 1
ATOM 1674 C CA . GLU B 2 6 ? -24.081 14.717 -29.349 1.00 24.37 6 GLU H CA 1
ATOM 1675 C C . GLU B 2 6 ? -24.213 13.195 -29.315 1.00 27.74 6 GLU H C 1
ATOM 1676 O O . GLU B 2 6 ? -25.099 12.662 -28.652 1.00 26.35 6 GLU H O 1
ATOM 1682 N N . SER B 2 7 ? -23.358 12.514 -30.076 1.00 26.56 7 SER H N 1
ATOM 1683 C CA . SER B 2 7 ? -23.281 11.057 -30.079 1.00 25.01 7 SER H CA 1
ATOM 1684 C C . SER B 2 7 ? -21.819 10.654 -29.946 1.00 28.70 7 SER H C 1
ATOM 1685 O O . SER B 2 7 ? -20.933 11.420 -30.326 1.00 24.89 7 SER H O 1
ATOM 1688 N N . GLY B 2 8 ? -21.559 9.465 -29.414 1.00 25.38 8 GLY H N 1
ATOM 1689 C CA . GLY B 2 8 ? -20.234 8.883 -29.506 1.00 26.44 8 GLY H CA 1
ATOM 1690 C C . GLY B 2 8 ? -19.474 8.755 -28.205 1.00 29.96 8 GLY H C 1
ATOM 1691 O O . GLY B 2 8 ? -18.440 8.087 -28.171 1.00 33.02 8 GLY H O 1
ATOM 1692 N N . GLY B 2 9 ? -19.954 9.404 -27.147 1.00 26.56 9 GLY H N 1
ATOM 1693 C CA . GLY B 2 9 ? -19.306 9.298 -25.850 1.00 31.09 9 GLY H CA 1
ATOM 1694 C C . GLY B 2 9 ? -19.083 7.855 -25.449 1.00 29.73 9 GLY H C 1
ATOM 1695 O O . GLY B 2 9 ? -19.783 6.958 -25.911 1.00 31.58 9 GLY H O 1
ATOM 1696 N N . GLY B 2 10 ? -18.119 7.628 -24.569 1.00 29.22 10 GLY H N 1
ATOM 1697 C CA . GLY B 2 10 ? -17.831 6.281 -24.132 1.00 27.00 10 GLY H CA 1
ATOM 1698 C C . GLY B 2 10 ? -16.632 6.188 -23.221 1.00 26.51 10 GLY H C 1
ATOM 1699 O O . GLY B 2 10 ? -16.064 7.194 -22.802 1.00 31.20 10 GLY H O 1
ATOM 1700 N N . LEU B 2 11 ? -16.248 4.953 -22.925 1.00 30.22 11 LEU H N 1
ATOM 1701 C CA . LEU B 2 11 ? -15.098 4.679 -22.088 1.00 26.47 11 LEU H CA 1
ATOM 1702 C C . LEU B 2 11 ? -13.943 4.277 -22.995 1.00 26.28 11 LEU H C 1
ATOM 1703 O O . LEU B 2 11 ? -14.083 3.382 -23.823 1.00 25.91 11 LEU H O 1
ATOM 1708 N N . VAL B 2 12 ? -12.817 4.966 -22.863 1.00 18.92 12 VAL H N 1
ATOM 1709 C CA . VAL B 2 12 ? -11.635 4.661 -23.654 1.00 19.48 12 VAL H CA 1
ATOM 1710 C C . VAL B 2 12 ? -10.415 4.566 -22.740 1.00 27.27 12 VAL H C 1
ATOM 1711 O O . VAL B 2 12 ? -10.341 5.253 -21.726 1.00 32.09 12 VAL H O 1
ATOM 1715 N N . LYS B 2 13 ? -9.475 3.693 -23.076 1.00 29.00 13 LYS H N 1
ATOM 1716 C CA . LYS B 2 13 ? -8.232 3.588 -22.316 1.00 31.35 13 LYS H CA 1
ATOM 1717 C C . LYS B 2 13 ? -7.238 4.656 -22.742 1.00 30.03 13 LYS H C 1
ATOM 1718 O O . LYS B 2 13 ? -7.177 5.023 -23.913 1.00 30.72 13 LYS H O 1
ATOM 1724 N N . ALA B 2 14 ? -6.493 5.169 -21.767 1.00 25.32 14 ALA H N 1
ATOM 1725 C CA . ALA B 2 14 ? -5.460 6.168 -22.003 1.00 26.50 14 ALA H CA 1
ATOM 1726 C C . ALA B 2 14 ? -4.650 5.836 -23.245 1.00 24.34 14 ALA H C 1
ATOM 1727 O O . ALA B 2 14 ? -4.289 4.683 -23.467 1.00 26.44 14 ALA H O 1
ATOM 1729 N N . GLY B 2 15 ? -4.375 6.854 -24.054 1.00 24.65 15 GLY H N 1
ATOM 1730 C CA . GLY B 2 15 ? -3.619 6.668 -25.276 1.00 19.08 15 GLY H CA 1
ATOM 1731 C C . GLY B 2 15 ? -4.525 6.315 -26.441 1.00 19.76 15 GLY H C 1
ATOM 1732 O O . GLY B 2 15 ? -4.106 6.342 -27.593 1.00 24.14 15 GLY H O 1
ATOM 1733 N N . GLY B 2 16 ? -5.769 5.966 -26.137 1.00 21.50 16 GLY H N 1
ATOM 1734 C CA . GLY B 2 16 ? -6.722 5.563 -27.151 1.00 27.06 16 GLY H CA 1
ATOM 1735 C C . GLY B 2 16 ? -7.335 6.705 -27.938 1.00 22.63 16 GLY H C 1
ATOM 1736 O O . GLY B 2 16 ? -6.942 7.858 -27.791 1.00 24.06 16 GLY H O 1
ATOM 1737 N N . SER B 2 17 ? -8.287 6.356 -28.800 1.00 27.18 17 SER H N 1
ATOM 1738 C CA . SER B 2 17 ? -8.953 7.308 -29.681 1.00 23.24 17 SER H CA 1
ATOM 1739 C C . SER B 2 17 ? -10.468 7.218 -29.554 1.00 22.05 17 SER H C 1
ATOM 1740 O O . SER B 2 17 ? -11.006 6.172 -29.206 1.00 24.98 17 SER H O 1
ATOM 1743 N N . LEU B 2 18 ? -11.147 8.326 -29.819 1.00 21.21 18 LEU H N 1
ATOM 1744 C CA . LEU B 2 18 ? -12.602 8.384 -29.747 1.00 18.90 18 LEU H CA 1
ATOM 1745 C C . LEU B 2 18 ? -13.105 9.519 -30.623 1.00 21.77 18 LEU H C 1
ATOM 1746 O O . LEU B 2 18 ? -12.549 10.618 -30.589 1.00 22.06 18 LEU H O 1
ATOM 1751 N N . ILE B 2 19 ? -14.166 9.261 -31.385 1.00 18.22 19 ILE H N 1
ATOM 1752 C CA . ILE B 2 19 ? -14.733 10.273 -32.270 1.00 19.00 19 ILE H CA 1
ATOM 1753 C C . ILE B 2 19 ? -16.154 10.606 -31.843 1.00 22.32 19 ILE H C 1
ATOM 1754 O O . ILE B 2 19 ? -16.963 9.705 -31.621 1.00 20.62 19 ILE H O 1
ATOM 1759 N N . LEU B 2 20 ? -16.451 11.897 -31.726 1.00 17.25 20 LEU H N 1
ATOM 1760 C CA . LEU B 2 20 ? -17.794 12.355 -31.370 1.00 18.16 20 LEU H CA 1
ATOM 1761 C C . LEU B 2 20 ? -18.450 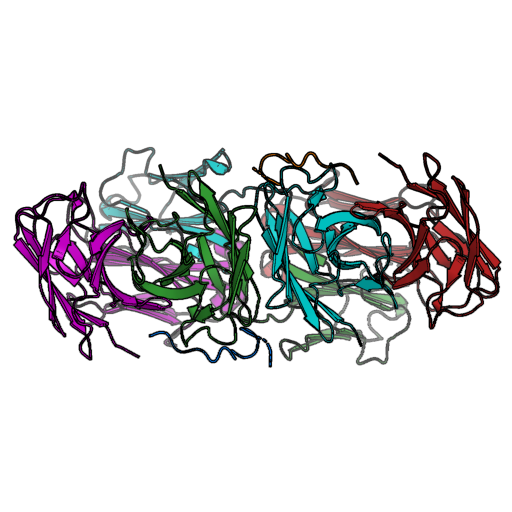13.055 -32.542 1.00 18.28 20 LEU H C 1
ATOM 1762 O O . LEU B 2 20 ? -17.763 13.591 -33.403 1.00 18.26 20 LEU H O 1
ATOM 1767 N N . SER B 2 21 ? -19.778 13.046 -32.573 1.00 17.83 21 SER H N 1
ATOM 1768 C CA . SER B 2 21 ? -20.517 13.789 -33.585 1.00 22.44 21 SER H CA 1
ATOM 1769 C C . SER B 2 21 ? -21.606 14.611 -32.936 1.00 21.54 21 SER H C 1
ATOM 1770 O O . SER B 2 21 ? -21.950 14.404 -31.779 1.00 21.69 21 SER H O 1
ATOM 1773 N N . CYS B 2 22 ? -22.144 15.541 -33.709 1.00 20.99 22 CYS H N 1
ATOM 1774 C CA . CYS B 2 22 ? -23.167 16.448 -33.231 1.00 20.25 22 CYS H CA 1
ATOM 1775 C C . CYS B 2 22 ? -24.139 16.683 -34.375 1.00 23.08 22 CYS H C 1
ATOM 1776 O O . CYS B 2 22 ? -23.718 16.988 -35.486 1.00 18.94 22 CYS H O 1
ATOM 1779 N N . GLY B 2 23 ? -25.431 16.524 -34.105 1.00 25.62 23 GLY H N 1
ATOM 1780 C CA . GLY B 2 23 ? -26.463 16.787 -35.095 1.00 20.45 23 GLY H CA 1
ATOM 1781 C C . GLY B 2 23 ? -27.329 17.918 -34.586 1.00 22.55 23 GLY H C 1
ATOM 1782 O O . GLY B 2 23 ? -27.262 18.255 -33.404 1.00 20.72 23 GLY H O 1
ATOM 1783 N N . VAL B 2 24 ? -28.153 18.486 -35.463 1.00 22.54 24 VAL H N 1
ATOM 1784 C CA . VAL B 2 24 ? -29.032 19.598 -35.096 1.00 21.28 24 VAL H CA 1
ATOM 1785 C C . VAL B 2 24 ? -30.464 19.483 -35.602 1.00 24.25 24 VAL H C 1
ATOM 1786 O O . VAL B 2 24 ? -30.774 18.646 -36.448 1.00 23.92 24 VAL H O 1
ATOM 1790 N N . SER B 2 25 ? -31.332 20.334 -35.057 1.00 25.82 25 SER H N 1
ATOM 1791 C CA . SER B 2 25 ? -32.706 20.471 -35.533 1.00 25.99 25 SER H CA 1
ATOM 1792 C C . SER B 2 25 ? -33.135 21.935 -35.629 1.00 27.28 25 SER H C 1
ATOM 1793 O O . SER B 2 25 ? -32.770 22.750 -34.785 1.00 28.73 25 SER H O 1
ATOM 1796 N N . ASN B 2 26 ? -33.878 22.259 -36.682 1.00 28.78 26 ASN H N 1
ATOM 1797 C CA . ASN B 2 26 ? -34.486 23.582 -36.866 1.00 29.79 26 ASN H CA 1
ATOM 1798 C C . ASN B 2 26 ? -33.522 24.726 -37.164 1.00 25.80 26 ASN H C 1
ATOM 1799 O O . ASN B 2 26 ? -33.893 25.891 -37.045 1.00 30.18 26 ASN H O 1
ATOM 1804 N N . PHE B 2 27 ? -32.295 24.405 -37.553 1.00 22.60 27 PHE H N 1
ATOM 1805 C CA . PHE B 2 27 ? -31.430 25.387 -38.191 1.00 24.75 27 PHE H CA 1
ATOM 1806 C C . PHE B 2 27 ? -30.354 24.680 -38.995 1.00 23.77 27 PHE H C 1
ATOM 1807 O O . PHE B 2 27 ? -30.166 23.478 -38.842 1.00 23.36 27 PHE H O 1
ATOM 1815 N N . ARG B 2 28 ? -29.660 25.423 -39.855 1.00 24.33 28 ARG H N 1
ATOM 1816 C CA . ARG B 2 28 ? -28.548 24.862 -40.606 1.00 20.76 28 ARG H CA 1
ATOM 1817 C C . ARG B 2 28 ? -27.275 25.351 -39.937 1.00 21.53 28 ARG H C 1
ATOM 1818 O O . ARG B 2 28 ? -27.204 26.505 -39.515 1.00 22.59 28 ARG H O 1
ATOM 1826 N N . ILE B 2 29 ? -26.259 24.498 -39.859 1.00 16.17 29 ILE H N 1
ATOM 1827 C CA . ILE B 2 29 ? -24.998 24.900 -39.246 1.00 19.45 29 ILE H CA 1
ATOM 1828 C C . ILE B 2 29 ? -24.138 25.817 -40.111 1.00 19.21 29 ILE H C 1
ATOM 1829 O O . ILE B 2 29 ? -23.275 26.513 -39.592 1.00 16.91 29 ILE H O 1
ATOM 1834 N N . SER B 2 30 ? -24.378 25.796 -41.420 1.00 15.05 30 SER H N 1
ATOM 1835 C CA . SER B 2 30 ? -23.504 26.446 -42.401 1.00 20.30 30 SER H CA 1
ATOM 1836 C C . SER B 2 30 ? -23.038 27.859 -42.060 1.00 20.62 30 SER H C 1
ATOM 1837 O O . SER B 2 30 ? -21.871 28.185 -42.262 1.00 21.59 30 SER H O 1
ATOM 1840 N N . ALA B 2 31 ? -23.934 28.688 -41.536 1.00 14.50 31 ALA H N 1
ATOM 1841 C CA . ALA B 2 31 ? -23.597 30.076 -41.245 1.00 16.62 31 ALA H CA 1
ATOM 1842 C C . ALA B 2 31 ? -22.993 30.247 -39.857 1.00 18.53 31 ALA H C 1
ATOM 1843 O O . ALA B 2 31 ? -22.663 31.360 -39.462 1.00 18.14 31 ALA H O 1
ATOM 1845 N N . HIS B 2 32 ? -22.849 29.150 -39.122 1.00 16.62 32 HIS H N 1
ATOM 1846 C CA . HIS B 2 32 ? -22.442 29.219 -37.723 1.00 16.96 32 HIS H CA 1
ATOM 1847 C C . HIS B 2 32 ? -21.058 28.647 -37.482 1.00 17.90 32 HIS H C 1
ATOM 1848 O O . HIS B 2 32 ? -20.704 27.597 -38.014 1.00 18.69 32 HIS H O 1
ATOM 1855 N N . THR B 2 33 ? -20.273 29.352 -36.676 1.00 17.22 33 THR H N 1
ATOM 1856 C CA . THR B 2 33 ? -19.069 28.773 -36.111 1.00 18.52 33 THR H CA 1
ATOM 1857 C C . THR B 2 33 ? -19.534 27.778 -35.048 1.00 19.73 33 THR H C 1
ATOM 1858 O O . THR B 2 33 ? -20.304 28.139 -34.158 1.00 19.32 33 THR H O 1
ATOM 1862 N N . MET B 2 34 ? -19.072 26.534 -35.146 1.00 17.49 34 MET H N 1
ATOM 1863 C CA . MET B 2 34 ? -19.523 25.468 -34.251 1.00 17.45 34 MET H CA 1
ATOM 1864 C C . MET B 2 34 ? -18.407 25.115 -33.293 1.00 19.49 34 MET H C 1
ATOM 1865 O O . MET B 2 34 ? -17.231 25.174 -33.642 1.00 20.60 34 MET H O 1
ATOM 1870 N N . ASN B 2 35 ? -18.770 24.739 -32.108 1.00 20.24 35 ASN H N 1
ATOM 1871 C CA . ASN B 2 35 ? -17.797 24.545 -31.086 1.00 17.86 35 ASN H CA 1
ATOM 1872 C C . ASN B 2 35 ? -17.959 23.314 -30.212 1.00 20.01 35 ASN H C 1
ATOM 1873 O O . ASN B 2 35 ? -18.963 22.693 -30.189 1.00 20.08 35 ASN H O 1
ATOM 1878 N N . TRP B 2 36 ? -16.893 22.934 -29.552 1.00 16.86 36 TRP H N 1
ATOM 1879 C CA . TRP B 2 36 ? -16.927 21.867 -28.567 1.00 14.31 36 TRP H CA 1
ATOM 1880 C C . TRP B 2 36 ? -16.478 22.422 -27.223 1.00 14.98 36 TRP H C 1
ATOM 1881 O O . TRP B 2 36 ? -15.516 23.181 -27.137 1.00 20.82 36 TRP H O 1
ATOM 1892 N N . VAL B 2 37 ? -17.197 22.042 -26.176 1.00 18.65 37 VAL H N 1
ATOM 1893 C CA . VAL B 2 37 ? -16.905 22.493 -24.823 1.00 20.11 37 VAL H CA 1
ATOM 1894 C C . VAL B 2 37 ? -17.059 21.287 -23.923 1.00 23.12 37 VAL H C 1
ATOM 1895 O O . VAL B 2 37 ? -17.860 20.401 -24.214 1.00 22.20 37 VAL H O 1
ATOM 1899 N N . ARG B 2 38 ? -16.285 21.239 -22.846 1.00 18.77 38 ARG H N 1
ATOM 1900 C CA . ARG B 2 38 ? -16.391 20.131 -21.916 1.00 18.67 38 ARG H CA 1
ATOM 1901 C C . ARG B 2 38 ? -16.459 20.614 -20.479 1.00 20.54 38 ARG H C 1
ATOM 1902 O O . ARG B 2 38 ? -15.855 21.623 -20.124 1.00 22.58 38 ARG H O 1
ATOM 1910 N N . ARG B 2 39 ? -17.201 19.879 -19.659 1.00 23.18 39 ARG H N 1
ATOM 1911 C CA . ARG B 2 39 ? -17.321 20.184 -18.241 1.00 24.19 39 ARG H CA 1
ATOM 1912 C C . ARG B 2 39 ? -16.560 19.103 -17.486 1.00 25.00 39 ARG H C 1
ATOM 1913 O O . ARG B 2 39 ? -16.936 17.933 -17.513 1.00 24.29 39 ARG H O 1
ATOM 1921 N N . VAL B 2 40 ? -15.469 19.498 -16.844 1.00 24.11 40 VAL H N 1
ATOM 1922 C CA . VAL B 2 40 ? -14.587 18.552 -16.174 1.00 27.08 40 VAL H CA 1
ATOM 1923 C C . VAL B 2 40 ? -15.155 18.233 -14.795 1.00 32.67 40 VAL H C 1
ATOM 1924 O O . VAL B 2 40 ? -16.018 18.961 -14.303 1.00 28.51 40 VAL H O 1
ATOM 1928 N N . PRO B 2 41 ? -14.708 17.122 -14.183 1.00 32.18 41 PRO H N 1
ATOM 1929 C CA . PRO B 2 41 ? -15.324 16.663 -12.931 1.00 34.15 41 PRO H CA 1
ATOM 1930 C C . PRO B 2 41 ? -15.325 17.720 -11.825 1.00 28.58 41 PRO H C 1
ATOM 1931 O O . PRO B 2 41 ? -16.212 17.709 -10.973 1.00 34.70 41 PRO H O 1
ATOM 1935 N N . GLY B 2 42 ? -14.348 18.621 -11.845 1.00 23.34 42 GLY H N 1
ATOM 1936 C CA . GLY B 2 42 ? -14.305 19.709 -10.888 1.00 25.33 42 GLY H CA 1
ATOM 1937 C C . GLY B 2 42 ? -15.512 20.629 -10.957 1.00 36.25 42 GLY H C 1
ATOM 1938 O O . GLY B 2 42 ? -15.867 21.260 -9.963 1.00 40.11 42 GLY H O 1
ATOM 1939 N N . GLY B 2 43 ? -16.141 20.704 -12.130 1.00 36.21 43 GLY H N 1
ATOM 1940 C CA . GLY B 2 43 ? -17.377 21.452 -12.307 1.00 30.73 43 GLY H CA 1
ATOM 1941 C C . GLY B 2 43 ? -17.273 22.595 -13.308 1.00 31.18 43 GLY H C 1
ATOM 1942 O O . GLY B 2 43 ? -18.288 23.103 -13.783 1.00 27.78 43 GLY H O 1
ATOM 1943 N N . GLY B 2 44 ? -16.049 23.017 -13.603 1.00 25.22 44 GLY H N 1
ATOM 1944 C CA . GLY B 2 44 ? -15.808 24.111 -14.529 1.00 26.61 44 GLY H CA 1
ATOM 1945 C C . GLY B 2 44 ? -15.930 23.726 -15.991 1.00 28.74 44 GLY H C 1
ATOM 1946 O O . GLY B 2 44 ? -15.756 22.560 -16.343 1.00 29.37 44 GLY H O 1
ATOM 1947 N N . LEU B 2 45 ? -16.224 24.709 -16.842 1.00 27.38 45 LEU H N 1
ATOM 1948 C CA . LEU B 2 45 ? -16.254 24.499 -18.288 1.00 21.99 45 LEU H CA 1
ATOM 1949 C C . LEU B 2 45 ? -14.904 24.816 -18.911 1.00 22.93 45 LEU H C 1
ATOM 1950 O O . LEU B 2 45 ? -14.197 25.713 -18.457 1.00 22.64 45 LEU H O 1
ATOM 1955 N N . GLU B 2 46 ? -14.560 24.075 -19.958 1.00 23.68 46 GLU H N 1
ATOM 1956 C CA . GLU B 2 46 ? -13.365 24.343 -20.748 1.00 18.55 46 GLU H CA 1
ATOM 1957 C C . GLU B 2 46 ? -13.690 24.399 -22.229 1.00 19.17 46 GLU H C 1
ATOM 1958 O O . GLU B 2 46 ? -14.280 23.464 -22.767 1.00 21.86 46 GLU H O 1
ATOM 1964 N N . TRP B 2 47 ? -13.332 25.492 -22.888 1.00 18.75 47 TRP H N 1
ATOM 1965 C CA . TRP B 2 47 ? -13.426 25.539 -24.342 1.00 20.42 47 TRP H CA 1
ATOM 1966 C C . TRP B 2 47 ? -12.446 24.534 -24.938 1.00 18.40 47 TRP H C 1
ATOM 1967 O O . TRP B 2 47 ? -11.307 24.438 -24.492 1.00 20.41 47 TRP H O 1
ATOM 1978 N N . VAL B 2 48 ? -12.896 23.789 -25.941 1.00 18.12 48 VAL H N 1
ATOM 1979 C CA . VAL B 2 48 ? -12.109 22.689 -26.490 1.00 20.05 48 VAL H CA 1
ATOM 1980 C C . VAL B 2 48 ? -11.710 22.934 -27.936 1.00 16.68 48 VAL H C 1
ATOM 1981 O O . VAL B 2 48 ? -10.538 22.824 -28.286 1.00 15.79 48 VAL H O 1
ATOM 1985 N N . ALA B 2 49 ? -12.680 23.271 -28.776 1.00 14.84 49 ALA H N 1
ATOM 1986 C CA . ALA B 2 49 ? -12.388 23.511 -30.179 1.00 16.90 49 ALA H CA 1
ATOM 1987 C C . ALA B 2 49 ? -13.451 24.356 -30.880 1.00 17.88 49 ALA H C 1
ATOM 1988 O O . ALA B 2 49 ? -14.599 24.426 -30.446 1.00 19.91 49 ALA H O 1
ATOM 1990 N N . SER B 2 50 ? -13.045 24.992 -31.973 1.00 17.29 50 SER H N 1
ATOM 1991 C CA . SER B 2 50 ? -13.929 25.827 -32.777 1.00 18.67 50 SER H CA 1
ATOM 1992 C C . SER B 2 50 ? -13.613 25.562 -34.226 1.00 18.56 50 SER H C 1
ATOM 1993 O O . SER B 2 50 ? -12.455 25.380 -34.583 1.00 22.01 50 SER H O 1
ATOM 1996 N N . ILE B 2 51 ? -14.660 25.525 -35.043 1.00 13.87 51 ILE H N 1
ATOM 1997 C CA . ILE B 2 51 ? -14.542 25.300 -36.475 1.00 17.35 51 ILE H CA 1
ATOM 1998 C C . ILE B 2 51 ? -15.367 26.387 -37.165 1.00 17.81 51 ILE H C 1
ATOM 1999 O O . ILE B 2 51 ? -16.596 26.368 -37.087 1.00 18.68 51 ILE H O 1
ATOM 2004 N N . SER B 2 52 ? -14.713 27.332 -37.839 1.00 17.36 52 SER H N 1
ATOM 2005 C CA . SER B 2 52 ? -15.423 28.425 -38.496 1.00 20.68 52 SER H CA 1
ATOM 2006 C C . SER B 2 52 ? -16.159 28.024 -39.773 1.00 18.70 52 SER H C 1
ATOM 2007 O O . SER B 2 52 ? -16.033 26.904 -40.270 1.00 18.69 52 SER H O 1
ATOM 2010 N N . THR B 2 53 A -16.922 28.976 -40.299 1.00 18.71 52 THR H N 1
ATOM 2011 C CA . THR B 2 53 A -17.694 28.791 -41.518 1.00 18.33 52 THR H CA 1
ATOM 2012 C C . THR B 2 53 A -16.699 28.420 -42.626 1.00 17.35 52 THR H C 1
ATOM 2013 O O . THR B 2 53 A -15.551 28.854 -42.606 1.00 19.93 52 THR H O 1
ATOM 2017 N N . SER B 2 54 ? -17.165 27.617 -43.575 1.00 19.76 53 SER H N 1
ATOM 2018 C CA . SER B 2 54 ? -16.403 27.115 -44.731 1.00 22.38 53 SER H CA 1
ATOM 2019 C C . SER B 2 54 ? -15.203 26.216 -44.365 1.00 20.98 53 SER H C 1
ATOM 2020 O O . SER B 2 54 ? -14.437 25.798 -45.234 1.00 22.44 53 SER H O 1
ATOM 2023 N N . SER B 2 55 ? -15.079 25.930 -43.075 1.00 15.48 54 SER H N 1
ATOM 2024 C CA . SER B 2 55 ? -14.033 25.111 -42.444 1.00 21.19 54 SER H CA 1
ATOM 2025 C C . SER B 2 55 ? -12.616 25.641 -42.636 1.00 22.78 54 SER H C 1
ATOM 2026 O O . SER B 2 55 ? -11.641 24.924 -42.412 1.00 23.45 54 SER H O 1
ATOM 2029 N N . THR B 2 56 ? -12.511 26.904 -43.006 1.00 20.03 55 THR H N 1
ATOM 2030 C CA . THR B 2 56 ? -11.231 27.562 -43.253 1.00 19.03 55 THR H CA 1
ATOM 2031 C C . THR B 2 56 ? -10.278 27.700 -42.057 1.00 20.90 55 THR H C 1
ATOM 2032 O O . THR B 2 56 ? -9.073 27.527 -42.206 1.00 24.24 55 THR H O 1
ATOM 2036 N N . TYR B 2 57 ? -10.827 28.026 -40.885 1.00 15.35 56 TYR H N 1
ATOM 2037 C CA . TYR B 2 57 ? -10.030 28.197 -39.667 1.00 21.18 56 TYR H CA 1
ATOM 2038 C C . TYR B 2 57 ? -10.574 27.317 -38.545 1.00 19.97 56 TYR H C 1
ATOM 2039 O O . TYR B 2 57 ? -11.769 27.298 -38.255 1.00 17.00 56 TYR H O 1
ATOM 2048 N N . ARG B 2 58 ? -9.641 26.615 -37.912 1.00 19.64 57 ARG H N 1
ATOM 2049 C CA . ARG B 2 58 ? -9.848 25.799 -36.723 1.00 21.51 57 ARG H CA 1
ATOM 2050 C C . ARG B 2 58 ? -8.941 26.090 -35.521 1.00 21.24 57 ARG H C 1
ATOM 2051 O O . ARG B 2 58 ? -7.736 26.205 -35.713 1.00 19.84 57 ARG H O 1
ATOM 2059 N N . ASP B 2 59 ? -9.486 26.312 -34.327 1.00 15.82 58 ASP H N 1
ATOM 2060 C CA . ASP B 2 59 ? -8.649 26.647 -33.168 1.00 16.68 58 ASP H CA 1
ATOM 2061 C C . ASP B 2 59 ? -8.962 25.701 -31.992 1.00 20.61 58 ASP H C 1
ATOM 2062 O O . ASP B 2 59 ? -10.101 25.267 -31.820 1.00 19.17 58 ASP H O 1
ATOM 2067 N N . TYR B 2 60 ? -7.935 25.357 -31.217 1.00 17.57 59 TYR H N 1
ATOM 2068 C CA . TYR B 2 60 ? -8.063 24.392 -30.121 1.00 21.62 59 TYR H CA 1
ATOM 2069 C C . TYR B 2 60 ? -7.449 24.929 -28.830 1.00 22.28 59 TYR H C 1
ATOM 2070 O O . TYR B 2 60 ? -6.508 25.718 -28.863 1.00 27.24 59 TYR H O 1
ATOM 2079 N N . ALA B 2 61 ? -7.972 24.473 -27.697 1.00 19.89 60 ALA H N 1
ATOM 2080 C CA . ALA B 2 61 ? -7.338 24.711 -26.406 1.00 20.12 60 ALA H CA 1
ATOM 2081 C C . ALA B 2 61 ? -5.963 24.068 -26.386 1.00 23.83 60 ALA H C 1
ATOM 2082 O O . ALA B 2 61 ? -5.759 23.002 -26.964 1.00 22.74 60 ALA H O 1
ATOM 2084 N N . ASP B 2 62 ? -5.014 24.737 -25.738 1.00 23.58 61 ASP H N 1
ATOM 2085 C CA . ASP B 2 62 ? -3.637 24.256 -25.688 1.00 27.19 61 ASP H CA 1
ATOM 2086 C C . ASP B 2 62 ? -3.522 22.826 -25.188 1.00 24.27 61 ASP H C 1
ATOM 2087 O O . ASP B 2 62 ? -2.710 22.056 -25.695 1.00 25.81 61 ASP H O 1
ATOM 2092 N N . ALA B 2 63 ? -4.321 22.480 -24.187 1.00 20.73 62 ALA H N 1
ATOM 2093 C CA . ALA B 2 63 ? -4.271 21.147 -23.612 1.00 27.04 62 ALA H CA 1
ATOM 2094 C C . ALA B 2 63 ? -4.544 20.028 -24.623 1.00 27.39 62 ALA H C 1
ATOM 2095 O O . ALA B 2 63 ? -4.115 18.895 -24.408 1.00 26.81 62 ALA H O 1
ATOM 2097 N N . VAL B 2 64 ? -5.273 20.330 -25.699 1.00 19.69 63 VAL H N 1
ATOM 2098 C CA . VAL B 2 64 ? -5.612 19.308 -26.691 1.00 18.02 63 VAL H CA 1
ATOM 2099 C C . VAL B 2 64 ? -5.029 19.552 -28.075 1.00 24.11 63 VAL H C 1
ATOM 2100 O O . VAL B 2 64 ? -5.152 18.701 -28.962 1.00 22.34 63 VAL H O 1
ATOM 2104 N N . LYS B 2 65 ? -4.403 20.707 -28.268 1.00 20.08 64 LYS H N 1
ATOM 2105 C CA . LYS B 2 65 ? -3.786 21.014 -29.549 1.00 20.34 64 LYS H CA 1
ATOM 2106 C C . LYS B 2 65 ? -2.815 19.923 -29.965 1.00 21.07 64 LYS H C 1
ATOM 2107 O O . LYS B 2 65 ? -2.017 19.450 -29.162 1.00 29.03 64 LYS H O 1
ATOM 2113 N N . GLY B 2 66 ? -2.879 19.548 -31.239 1.00 22.62 65 GLY H N 1
ATOM 2114 C CA . GLY B 2 66 ? -2.037 18.496 -31.774 1.00 20.81 65 GLY H CA 1
ATOM 2115 C C . GLY B 2 66 ? -2.684 17.122 -31.639 1.00 25.95 65 GLY H C 1
ATOM 2116 O O . GLY B 2 66 ? -2.310 16.200 -32.362 1.00 23.18 65 GLY H O 1
ATOM 2117 N N . ARG B 2 67 ? -3.675 16.994 -30.752 1.00 20.76 66 ARG H N 1
ATOM 2118 C CA . ARG B 2 67 ? -4.334 15.710 -30.489 1.00 20.02 66 ARG H CA 1
ATOM 2119 C C . ARG B 2 67 ? -5.773 15.688 -30.991 1.00 19.66 66 ARG H C 1
ATOM 2120 O O . ARG B 2 67 ? -6.273 14.621 -31.333 1.00 21.69 66 ARG H O 1
ATOM 2128 N N . PHE B 2 68 ? -6.456 16.832 -30.992 1.00 22.55 67 PHE H N 1
ATOM 2129 C CA . PHE B 2 68 ? -7.860 16.862 -31.402 1.00 15.56 67 PHE H CA 1
ATOM 2130 C C . PHE B 2 68 ? -8.008 17.579 -32.741 1.00 16.11 67 PHE H C 1
ATOM 2131 O O . PHE B 2 68 ? -7.256 18.499 -33.041 1.00 20.19 67 PHE H O 1
ATOM 2139 N N . THR B 2 69 ? -8.972 17.142 -33.544 1.00 19.39 68 THR H N 1
ATOM 2140 C CA . THR B 2 69 ? -9.351 17.833 -34.779 1.00 16.74 68 THR H CA 1
ATOM 2141 C C . THR B 2 69 ? -10.869 17.960 -34.825 1.00 20.24 68 THR H C 1
ATOM 2142 O O . THR B 2 69 ? -11.576 17.005 -34.511 1.00 17.16 68 THR H O 1
ATOM 2146 N N . VAL B 2 70 ? -11.368 19.142 -35.170 1.00 19.94 69 VAL H N 1
ATOM 2147 C CA . VAL B 2 70 ? -12.802 19.324 -35.376 1.00 14.86 69 VAL H CA 1
ATOM 2148 C C . VAL B 2 70 ? -13.105 19.415 -36.871 1.0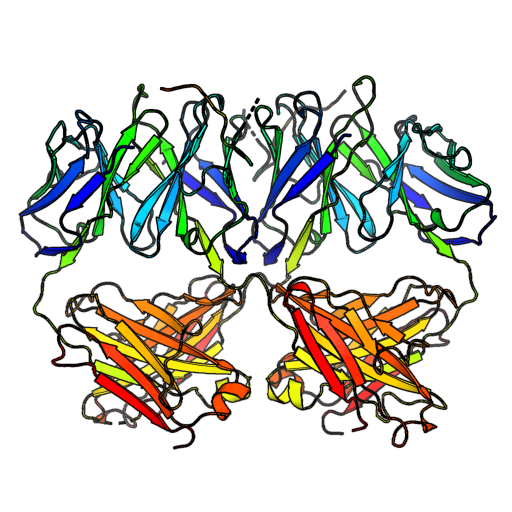0 17.71 69 VAL H C 1
ATOM 2149 O O . VAL B 2 70 ? -12.339 19.997 -37.639 1.00 18.07 69 VAL H O 1
ATOM 2153 N N . SER B 2 71 ? -14.240 18.841 -37.267 1.00 14.67 70 SER H N 1
ATOM 2154 C CA . SER B 2 71 ? -14.683 18.860 -38.659 1.00 16.17 70 SER H CA 1
ATOM 2155 C C . SER B 2 71 ? -16.162 19.187 -38.717 1.00 16.07 70 SER H C 1
ATOM 2156 O O . SER B 2 71 ? -16.887 18.999 -37.747 1.00 15.39 70 SER H O 1
ATOM 2159 N N . ARG B 2 72 ? -16.597 19.683 -39.868 1.00 16.48 71 ARG H N 1
ATOM 2160 C CA . ARG B 2 72 ? -18.001 19.987 -40.112 1.00 18.33 71 ARG H CA 1
ATOM 2161 C C . ARG B 2 72 ? -18.497 19.463 -41.457 1.00 18.15 71 ARG H C 1
ATOM 2162 O O . ARG B 2 72 ? -17.730 19.342 -42.405 1.00 17.03 71 ARG H O 1
ATOM 2170 N N . ASP B 2 73 ? -19.777 19.117 -41.504 1.00 16.86 72 ASP H N 1
ATOM 2171 C CA . ASP B 2 73 ? -20.420 18.615 -42.711 1.00 15.90 72 ASP H CA 1
ATOM 2172 C C . ASP B 2 73 ? -21.670 19.475 -42.925 1.00 21.40 72 ASP H C 1
ATOM 2173 O O . ASP B 2 73 ? -22.745 19.163 -42.419 1.00 20.52 72 ASP H O 1
ATOM 2178 N N . ASP B 2 74 ? -21.506 20.584 -43.642 1.00 16.38 73 ASP H N 1
ATOM 2179 C CA . ASP B 2 74 ? -22.588 21.543 -43.847 1.00 18.43 73 ASP H CA 1
ATOM 2180 C C . ASP B 2 74 ? -23.812 20.993 -44.583 1.00 21.75 73 ASP H C 1
ATOM 2181 O O . ASP B 2 74 ? -24.935 21.386 -44.283 1.00 21.77 73 ASP H O 1
ATOM 2186 N N . LEU B 2 75 ? -23.611 20.100 -45.546 1.00 22.40 74 LEU H N 1
ATOM 2187 C CA . LEU B 2 75 ? -24.729 19.622 -46.357 1.00 26.83 74 LEU H CA 1
ATOM 2188 C C . LEU B 2 75 ? -25.709 18.777 -45.563 1.00 22.48 74 LEU H C 1
ATOM 2189 O O . LEU B 2 75 ? -26.902 18.789 -45.845 1.00 25.90 74 LEU H O 1
ATOM 2194 N N . GLU B 2 76 ? -25.204 18.049 -44.575 1.00 25.68 75 GLU H N 1
ATOM 2195 C CA . GLU B 2 76 ? -26.054 17.225 -43.721 1.00 25.97 75 GLU H CA 1
ATOM 2196 C C . GLU B 2 76 ? -26.092 17.717 -42.280 1.00 22.81 75 GLU H C 1
ATOM 2197 O O . GLU B 2 76 ? -26.685 17.068 -41.424 1.00 23.72 75 GLU H O 1
ATOM 2203 N N . ASP B 2 77 ? -25.434 18.843 -42.015 1.00 21.37 76 ASP H N 1
ATOM 2204 C CA . ASP B 2 77 ? -25.468 19.458 -40.690 1.00 20.98 76 ASP H CA 1
ATOM 2205 C C . ASP B 2 77 ? -24.899 18.597 -39.562 1.00 23.25 76 ASP H C 1
ATOM 2206 O O . ASP B 2 77 ? -25.586 18.307 -38.583 1.00 16.75 76 ASP H O 1
ATOM 2211 N N . PHE B 2 78 ? -23.644 18.189 -39.707 1.00 17.06 77 PHE H N 1
ATOM 2212 C CA . PHE B 2 78 ? -22.964 17.473 -38.641 1.00 19.89 77 PHE H CA 1
ATOM 2213 C C . PHE B 2 78 ? -21.643 18.136 -38.321 1.00 19.02 77 PHE H C 1
ATOM 2214 O O . PHE B 2 78 ? -21.036 18.780 -39.174 1.00 15.83 77 PHE H O 1
ATOM 2222 N N . VAL B 2 79 ? -21.228 17.992 -37.066 1.00 19.36 78 VAL H N 1
ATOM 2223 C CA . VAL B 2 79 ? -19.910 18.415 -36.621 1.00 14.93 78 VAL H CA 1
ATOM 2224 C C . VAL B 2 79 ? -19.256 17.215 -35.950 1.00 17.56 78 VAL H C 1
ATOM 2225 O O . VAL B 2 79 ? -19.937 16.426 -35.299 1.00 15.00 78 VAL H O 1
ATOM 2229 N N . TYR B 2 80 ? -17.945 17.077 -36.117 1.00 15.12 79 TYR H N 1
ATOM 2230 C CA . TYR B 2 80 ? -17.205 15.955 -35.547 1.00 16.93 79 TYR H CA 1
ATOM 2231 C C . TYR B 2 80 ? -16.068 16.425 -34.646 1.00 17.50 79 TYR H C 1
ATOM 2232 O O . TYR B 2 80 ? -15.496 17.489 -34.865 1.00 17.18 79 TYR H O 1
ATOM 2241 N N . LEU B 2 81 ? -15.746 15.622 -33.638 1.00 14.76 80 LEU H N 1
ATOM 2242 C CA . 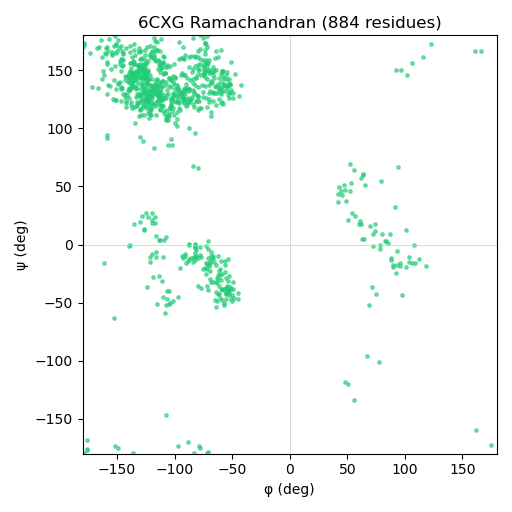LEU B 2 81 ? -14.542 15.820 -32.842 1.00 17.63 80 LEU H CA 1
ATOM 2243 C C . LEU B 2 81 ? -13.741 14.526 -32.742 1.00 16.74 80 LEU H C 1
ATOM 2244 O O . LEU B 2 81 ? -14.192 13.571 -32.117 1.00 15.65 80 LEU H O 1
ATOM 2249 N N . GLN B 2 82 ? -12.572 14.488 -33.377 1.00 17.39 81 GLN H N 1
ATOM 2250 C CA . GLN B 2 82 ? -11.636 13.382 -33.197 1.00 17.53 81 GLN H CA 1
ATOM 2251 C C . GLN B 2 82 ? -10.739 13.657 -32.030 1.00 20.49 81 GLN H C 1
ATOM 2252 O O . GLN B 2 82 ? -10.180 14.743 -31.929 1.00 25.79 81 GLN H O 1
ATOM 2258 N N . MET B 2 83 ? -10.595 12.670 -31.163 1.00 16.53 82 MET H N 1
ATOM 2259 C CA . MET B 2 83 ? -9.706 12.763 -30.019 1.00 18.15 82 MET H CA 1
ATOM 2260 C C . MET B 2 83 ? -8.705 11.609 -30.097 1.00 22.83 82 MET H C 1
ATOM 2261 O O . MET B 2 83 ? -9.100 10.452 -30.157 1.00 24.47 82 MET H O 1
ATOM 2266 N N . HIS B 2 84 A -7.415 11.933 -30.148 1.00 23.73 82 HIS H N 1
ATOM 2267 C CA . HIS B 2 84 A -6.361 10.924 -30.153 1.00 18.78 82 HIS H CA 1
ATOM 2268 C C . HIS B 2 84 A -5.435 11.129 -28.969 1.00 22.18 82 HIS H C 1
ATOM 2269 O O . HIS B 2 84 A -5.517 12.150 -28.293 1.00 20.51 82 HIS H O 1
ATOM 2276 N N . LYS B 2 85 B -4.545 10.162 -28.742 1.00 27.85 82 LYS H N 1
ATOM 2277 C CA . LYS B 2 85 B -3.594 10.216 -27.635 1.00 22.82 82 LYS H CA 1
ATOM 2278 C C . LYS B 2 85 B -4.310 10.672 -26.371 1.00 24.34 82 LYS H C 1
ATOM 2279 O O . LYS B 2 85 B -3.811 11.540 -25.665 1.00 26.12 82 LYS H O 1
ATOM 2285 N N . MET B 2 86 C -5.473 10.103 -26.078 1.00 24.47 82 MET H N 1
ATOM 2286 C CA . MET B 2 86 C -6.302 10.642 -25.002 1.00 25.16 82 MET H CA 1
ATOM 2287 C C . MET B 2 86 C -5.719 10.415 -23.614 1.00 27.02 82 MET H C 1
ATOM 2288 O O . MET B 2 86 C -5.053 9.411 -23.354 1.00 25.14 82 MET H O 1
ATOM 2293 N N . ARG B 2 87 ? -5.994 11.371 -22.731 1.00 25.13 83 ARG H N 1
ATOM 2294 C CA . ARG B 2 87 ? -5.450 11.379 -21.383 1.00 25.06 83 ARG H CA 1
ATOM 2295 C C . ARG B 2 87 ? -6.574 11.376 -20.365 1.00 29.51 83 ARG H C 1
ATOM 2296 O O . ARG B 2 87 ? -7.720 11.671 -20.694 1.00 25.08 83 ARG H O 1
ATOM 2304 N N . VAL B 2 88 ? -6.239 11.025 -19.130 1.00 22.42 84 VAL H N 1
ATOM 2305 C CA . VAL B 2 88 ? -7.204 11.026 -18.043 1.00 26.64 84 VAL H CA 1
ATOM 2306 C C . VAL B 2 88 ? -7.930 12.367 -17.910 1.00 27.15 84 VAL H C 1
ATOM 2307 O O . VAL B 2 88 ? -9.133 12.397 -17.663 1.00 27.86 84 VAL H O 1
ATOM 2311 N N . GLU B 2 89 ? -7.198 13.470 -18.049 1.00 26.58 85 GLU H N 1
ATOM 2312 C CA . GLU B 2 89 ? -7.788 14.800 -17.872 1.00 33.82 85 GLU H CA 1
ATOM 2313 C C . GLU B 2 89 ? -8.709 15.197 -19.032 1.00 29.44 85 GLU H C 1
ATOM 2314 O O . GLU B 2 89 ? -9.312 16.269 -19.000 1.00 25.07 85 GLU H O 1
ATOM 2320 N N . ASP B 2 90 ? -8.832 14.334 -20.039 1.00 27.23 86 ASP H N 1
ATOM 2321 C CA . ASP B 2 90 ? -9.830 14.525 -21.090 1.00 21.21 86 ASP H CA 1
ATOM 2322 C C . ASP B 2 90 ? -11.192 14.021 -20.624 1.00 24.20 86 ASP H C 1
ATOM 2323 O O . ASP B 2 90 ? -12.200 14.218 -21.302 1.00 19.86 86 ASP H O 1
ATOM 2328 N N . THR B 2 91 ? -11.212 13.336 -19.485 1.00 21.84 87 THR H N 1
ATOM 2329 C CA . THR B 2 91 ? -12.461 12.858 -18.902 1.00 26.61 87 THR H CA 1
ATOM 2330 C C . THR B 2 91 ? -13.369 14.040 -18.604 1.00 24.27 87 THR H C 1
ATOM 2331 O O . THR B 2 91 ? -12.995 14.933 -17.848 1.00 25.53 87 THR H O 1
ATOM 2335 N N . ALA B 2 92 ? -14.565 14.033 -19.183 1.00 25.22 88 ALA H N 1
ATOM 2336 C CA . ALA B 2 92 ? -15.483 15.159 -19.059 1.00 23.91 88 ALA H CA 1
ATOM 2337 C C . ALA B 2 92 ? -16.780 14.889 -19.796 1.00 22.21 88 ALA H C 1
ATOM 2338 O O . ALA B 2 92 ? -16.892 13.914 -20.537 1.00 29.39 88 ALA H O 1
ATOM 2340 N N . ILE B 2 93 ? -17.764 15.756 -19.579 1.00 22.53 89 ILE H N 1
ATOM 2341 C CA . ILE B 2 93 ? -18.969 15.757 -20.395 1.00 24.11 89 ILE H CA 1
ATOM 2342 C C . ILE B 2 93 ? -18.697 16.709 -21.549 1.00 27.14 89 ILE H C 1
ATOM 2343 O O . ILE B 2 93 ? -18.354 17.862 -21.317 1.00 21.94 89 ILE H O 1
ATOM 2348 N N . TYR B 2 94 ? -18.858 16.235 -22.781 1.00 24.00 90 TYR H N 1
ATOM 2349 C CA . TYR B 2 94 ? -18.601 17.052 -23.968 1.00 21.67 90 TYR H CA 1
ATOM 2350 C C . TYR B 2 94 ? -19.887 17.597 -24.565 1.00 22.94 90 TYR H C 1
ATOM 2351 O O . TYR B 2 94 ? -20.824 16.844 -24.814 1.00 23.08 90 TYR H O 1
ATOM 2360 N N . TYR B 2 95 ? -19.908 18.904 -24.813 1.00 20.09 91 TYR H N 1
ATOM 2361 C CA . TYR B 2 95 ? -21.064 19.569 -25.403 1.00 20.76 91 TYR H CA 1
ATOM 2362 C C . TYR B 2 95 ? -20.709 20.126 -26.771 1.00 23.86 91 TYR H C 1
ATOM 2363 O O . TYR B 2 95 ? -19.608 20.622 -26.992 1.00 18.88 91 TYR H O 1
ATOM 2372 N N . CYS B 2 96 ? -21.667 20.031 -27.682 1.00 18.99 92 CYS H N 1
ATOM 2373 C CA . CYS B 2 96 ? -21.610 20.731 -28.948 1.00 20.99 92 CYS H CA 1
ATOM 2374 C C . CYS B 2 96 ? -22.388 22.035 -28.812 1.00 22.86 92 CYS H C 1
ATOM 2375 O O . CYS B 2 96 ? -23.498 22.044 -28.286 1.00 24.34 92 CYS H O 1
ATOM 2378 N N . ALA B 2 97 ? -21.778 23.140 -29.231 1.00 19.65 93 ALA H N 1
ATOM 2379 C CA . ALA B 2 97 ? -22.372 24.471 -29.070 1.00 19.67 93 ALA H CA 1
ATOM 2380 C C . ALA B 2 97 ? -22.132 25.342 -30.304 1.00 23.27 93 ALA H C 1
ATOM 2381 O O . ALA B 2 97 ? -21.081 25.262 -30.935 1.00 22.96 93 ALA H O 1
ATOM 2383 N N . ARG B 2 98 ? -23.108 26.181 -30.631 1.00 20.15 94 ARG H N 1
ATOM 2384 C CA . ARG B 2 98 ? -22.999 27.111 -31.751 1.00 18.41 94 ARG H CA 1
ATOM 2385 C C . ARG B 2 98 ? -22.841 28.545 -31.262 1.00 19.12 94 ARG H C 1
ATOM 2386 O O . ARG B 2 98 ? -23.356 28.902 -30.206 1.00 19.60 94 ARG H O 1
ATOM 2394 N N . LYS B 2 99 ? -22.106 29.354 -32.020 1.00 17.14 95 LYS H N 1
ATOM 2395 C CA . LYS B 2 99 ? -22.091 30.798 -31.804 1.00 16.72 95 LYS H CA 1
ATOM 2396 C C . LYS B 2 99 ? -23.221 31.378 -32.627 1.00 22.21 95 LYS H C 1
ATOM 2397 O O . LYS B 2 99 ? -23.316 31.119 -33.830 1.00 18.43 95 LYS H O 1
ATOM 2403 N N . GLY B 2 100 ? -24.092 32.146 -31.986 1.00 19.97 96 GLY H N 1
ATOM 2404 C CA . GLY B 2 100 ? -25.248 32.673 -32.680 1.00 20.92 96 GLY H CA 1
ATOM 2405 C C . GLY B 2 100 ? -25.953 33.824 -32.001 1.00 21.33 96 GLY H C 1
ATOM 2406 O O . GLY B 2 100 ? -25.764 34.085 -30.819 1.00 20.70 96 GLY H O 1
ATOM 2407 N N . SER B 2 101 ? -26.746 34.534 -32.795 1.00 21.91 97 SER H N 1
ATOM 2408 C CA . SER B 2 101 ? -27.588 35.619 -32.324 1.00 22.74 97 SER H CA 1
ATOM 2409 C C . SER B 2 101 ? -28.696 35.821 -33.346 1.00 25.66 97 SER H C 1
ATOM 2410 O O . SER B 2 101 ? -28.634 35.253 -34.434 1.00 19.75 97 SER H O 1
ATOM 2413 N N . ASP B 2 102 ? -29.697 36.631 -33.000 1.00 18.92 98 ASP H N 1
ATOM 2414 C CA . ASP B 2 102 ? -30.815 36.896 -33.900 1.00 22.13 98 ASP H CA 1
ATOM 2415 C C . ASP B 2 102 ? -30.303 37.444 -35.229 1.00 26.94 98 ASP H C 1
ATOM 2416 O O . ASP B 2 102 ? -30.841 37.129 -36.291 1.00 25.86 98 ASP H O 1
ATOM 2421 N N . ARG B 2 103 ? -29.277 38.282 -35.158 1.00 19.46 99 ARG H N 1
ATOM 2422 C CA . ARG B 2 103 ? -28.505 38.649 -36.335 1.00 22.45 99 ARG H CA 1
ATOM 2423 C C . ARG B 2 103 ? -27.050 38.248 -36.121 1.00 22.07 99 ARG H C 1
ATOM 2424 O O . ARG B 2 103 ? -26.435 38.658 -35.144 1.00 23.65 99 ARG H O 1
ATOM 2432 N N . LEU B 2 104 ? -26.499 37.439 -37.019 1.00 18.63 100 LEU H N 1
ATOM 2433 C CA . LEU B 2 104 ? -25.132 36.972 -36.844 1.00 20.98 100 LEU H CA 1
ATOM 2434 C C . LEU B 2 104 ? -24.141 38.121 -36.962 1.00 24.78 100 LEU H C 1
ATOM 2435 O O . LEU B 2 104 ? -24.181 38.889 -37.922 1.00 28.83 100 LEU H O 1
ATOM 2440 N N . SER B 2 105 A -23.245 38.218 -35.984 1.00 27.57 100 SER H N 1
ATOM 2441 C CA . SER B 2 105 A -22.149 39.182 -36.007 1.00 25.31 100 SER H CA 1
ATOM 2442 C C . SER B 2 105 A -20.815 38.455 -36.012 1.00 25.98 100 SER H C 1
ATOM 2443 O O . SER B 2 105 A -20.763 37.225 -35.975 1.00 20.12 100 SER H O 1
ATOM 2446 N N . ASP B 2 106 B -19.742 39.231 -36.089 1.00 23.23 100 ASP H N 1
ATOM 2447 C CA . ASP B 2 106 B -18.393 38.694 -36.049 1.00 25.52 100 ASP H CA 1
ATOM 2448 C C . ASP B 2 106 B -18.024 38.065 -34.694 1.00 21.57 100 ASP H C 1
ATOM 2449 O O . ASP B 2 106 B -16.978 37.441 -34.573 1.00 18.73 100 ASP H O 1
ATOM 2454 N N . ASN B 2 107 C -18.849 38.252 -33.666 1.00 20.92 100 ASN H N 1
ATOM 2455 C CA . ASN B 2 107 C -18.553 37.645 -32.370 1.00 23.64 100 ASN H CA 1
ATOM 2456 C C . ASN B 2 107 C -19.791 37.509 -31.476 1.00 21.16 100 ASN H C 1
ATOM 2457 O O . ASN B 2 107 C -20.111 38.408 -30.703 1.00 23.23 100 ASN H O 1
ATOM 2462 N N . ASP B 2 108 D -20.460 36.364 -31.567 1.00 19.10 100 ASP H N 1
ATOM 2463 C CA . ASP B 2 108 D -21.652 36.092 -30.771 1.00 19.39 100 ASP H CA 1
ATOM 2464 C C . ASP B 2 108 D -21.371 35.021 -29.727 1.00 22.48 100 ASP H C 1
ATOM 2465 O O . ASP B 2 108 D -20.445 34.230 -29.890 1.00 20.89 100 ASP H O 1
ATOM 2470 N N . PRO B 2 109 E -22.155 35.011 -28.636 1.00 22.45 100 PRO H N 1
ATOM 2471 C CA . PRO B 2 109 E -21.969 34.024 -27.571 1.00 19.87 100 PRO H CA 1
ATOM 2472 C C . PRO B 2 109 E -22.490 32.647 -27.958 1.00 21.34 100 PRO H C 1
ATOM 2473 O O . PRO B 2 109 E -23.025 32.479 -29.051 1.00 16.85 100 PRO H O 1
ATOM 2477 N N . PHE B 2 110 F -22.328 31.675 -27.065 1.00 15.79 100 PHE H N 1
ATOM 2478 C CA . PHE B 2 110 F -22.849 30.336 -27.295 1.00 20.78 100 PHE H CA 1
ATOM 2479 C C . PHE B 2 110 F -24.324 30.322 -26.919 1.00 20.72 100 PHE H C 1
ATOM 2480 O O . PHE B 2 110 F -24.663 30.137 -25.756 1.00 21.12 100 PHE H O 1
ATOM 2488 N N . ASP B 2 111 ? -25.199 30.494 -27.904 1.00 20.17 101 ASP H N 1
ATOM 2489 C CA . ASP B 2 111 ? -26.625 30.632 -27.628 1.00 25.66 101 ASP H CA 1
ATOM 2490 C C . ASP B 2 111 ? -27.410 29.318 -27.622 1.00 26.23 101 ASP H C 1
ATOM 2491 O O . ASP B 2 111 ? -28.525 29.273 -27.106 1.00 26.19 101 ASP H O 1
ATOM 2496 N N . ALA B 2 112 ? -26.833 28.256 -28.175 1.00 21.68 102 ALA H N 1
ATOM 2497 C CA . ALA B 2 112 ? -27.490 26.950 -28.173 1.00 24.68 102 ALA H CA 1
ATOM 2498 C C . ALA B 2 112 ? -26.498 25.828 -27.893 1.00 23.61 102 ALA H C 1
ATOM 2499 O O . ALA B 2 112 ? -25.435 25.768 -28.508 1.00 20.13 102 ALA H O 1
ATOM 2501 N N . TRP B 2 113 ? -26.872 24.940 -26.969 1.00 23.17 103 TRP H N 1
ATOM 2502 C CA . TRP B 2 113 ? -26.020 23.837 -26.529 1.00 20.10 103 TRP H CA 1
ATOM 2503 C C . TRP B 2 113 ? -26.750 22.506 -26.623 1.00 22.15 103 TRP H C 1
ATOM 2504 O O . TRP B 2 113 ? -27.964 22.445 -26.448 1.00 22.34 103 TRP H O 1
ATOM 2515 N N . GLY B 2 114 ? -25.999 21.439 -26.875 1.00 18.62 104 GLY H N 1
ATOM 2516 C CA . GLY B 2 114 ? -26.521 20.089 -26.767 1.00 24.44 104 GLY H CA 1
ATOM 2517 C C . GLY B 2 114 ? -26.545 19.652 -25.309 1.00 22.69 104 GLY H C 1
ATOM 2518 O O . GLY B 2 114 ? -25.950 20.314 -24.460 1.00 18.56 104 GLY H O 1
ATOM 2519 N N . PRO B 2 115 ? -27.242 18.548 -25.005 1.00 17.85 105 PRO H N 1
ATOM 2520 C CA . PRO B 2 115 ? -27.357 18.070 -23.622 1.00 25.22 105 PRO H CA 1
ATOM 2521 C C . PRO B 2 115 ? -26.048 17.528 -23.068 1.00 20.62 105 PRO H C 1
ATOM 2522 O O . PRO B 2 115 ? -25.873 17.477 -21.857 1.00 28.46 105 PRO H O 1
ATOM 2526 N N . GLY B 2 116 ? -25.153 17.115 -23.955 1.00 26.27 106 GLY H N 1
ATOM 2527 C CA . GLY B 2 116 ? -23.847 16.613 -23.568 1.00 26.11 106 GLY H CA 1
ATOM 2528 C C . GLY B 2 116 ? -23.726 15.109 -23.720 1.00 28.26 106 GLY H C 1
ATOM 2529 O O . GLY B 2 116 ? -24.720 14.385 -23.695 1.00 33.85 106 GLY H O 1
ATOM 2530 N N . THR B 2 117 ? -22.492 14.645 -23.868 1.00 29.03 107 THR H N 1
ATOM 2531 C CA . THR B 2 117 ? -22.187 13.223 -23.938 1.00 26.23 107 THR H CA 1
ATOM 2532 C C . THR B 2 117 ? -20.972 12.930 -23.065 1.00 26.52 107 THR H C 1
ATOM 2533 O O . THR B 2 117 ? -19.999 13.681 -23.081 1.00 25.02 107 THR H O 1
ATOM 2537 N N . VAL B 2 118 ? -21.041 11.859 -22.283 1.00 27.30 108 VAL H N 1
ATOM 2538 C CA . VAL B 2 118 ? -20.014 11.572 -21.288 1.00 20.74 108 VAL H CA 1
ATOM 2539 C C . VAL B 2 118 ? -18.847 10.806 -21.899 1.00 27.54 108 VAL H C 1
ATOM 2540 O O . VAL B 2 118 ? -19.027 9.757 -22.517 1.00 23.61 108 VAL H O 1
ATOM 2544 N N . VAL B 2 119 ? -17.652 11.362 -21.731 1.00 27.14 109 VAL H N 1
ATOM 2545 C CA . VAL B 2 119 ? -16.422 10.719 -22.173 1.00 29.10 109 VAL H CA 1
ATOM 2546 C C . VAL B 2 119 ? -15.571 10.390 -20.959 1.00 26.47 109 VAL H C 1
ATOM 2547 O O . VAL B 2 119 ? -15.340 11.251 -20.115 1.00 27.85 109 VAL H O 1
ATOM 2551 N N . THR B 2 120 ? -15.124 9.142 -20.866 1.00 28.62 110 THR H N 1
ATOM 2552 C CA . THR B 2 120 ? -14.340 8.687 -19.722 1.00 25.70 110 THR H CA 1
ATOM 2553 C C . THR B 2 120 ? -13.050 8.033 -20.201 1.00 29.76 110 THR H C 1
ATOM 2554 O O . THR B 2 120 ? -13.080 7.116 -21.020 1.00 31.88 110 THR H O 1
ATOM 2558 N N . VAL B 2 121 ? -11.919 8.533 -19.712 1.00 25.61 111 VAL H N 1
ATOM 2559 C CA . VAL B 2 121 ? -10.622 7.941 -20.020 1.00 27.37 111 VAL H CA 1
ATOM 2560 C C . VAL B 2 121 ? -10.046 7.212 -18.806 1.00 31.08 111 VAL H C 1
ATOM 2561 O O . VAL B 2 121 ? -9.659 7.857 -17.831 1.00 25.57 111 VAL H O 1
ATOM 2565 N N . SER B 2 122 ? -9.978 5.881 -18.851 1.00 31.69 112 SER H N 1
ATOM 2566 C CA . SER B 2 122 ? -9.345 5.148 -17.756 1.00 32.65 112 SER H CA 1
ATOM 2567 C C . SER B 2 122 ? -7.824 5.301 -17.819 1.00 31.33 112 SER H C 1
ATOM 2568 O O . SER B 2 122 ? -7.257 5.425 -18.904 1.00 30.04 112 SER H O 1
ATOM 2571 N N . PRO B 2 123 ? -7.159 5.273 -16.653 1.00 33.95 113 PRO H N 1
ATOM 2572 C CA . PRO B 2 123 ? -5.745 5.659 -16.554 1.00 31.99 113 PRO H CA 1
ATOM 2573 C C . PRO B 2 123 ? -4.762 4.660 -17.166 1.00 35.21 113 PRO H C 1
ATOM 2574 O O . PRO B 2 123 ? -3.745 5.073 -17.719 1.00 37.68 113 PRO H O 1
ATOM 2578 N N . ALA B 2 124 ? -5.052 3.367 -17.060 1.00 33.45 114 ALA H N 1
ATOM 2579 C CA . ALA B 2 124 ? -4.132 2.357 -17.567 1.00 40.58 114 ALA H CA 1
ATOM 2580 C C . ALA B 2 124 ? -4.251 2.221 -19.080 1.00 39.16 114 ALA H C 1
ATOM 2581 O O . ALA B 2 124 ? -5.323 1.927 -19.604 1.00 33.51 114 ALA H O 1
ATOM 2583 N N . SER B 2 125 ? -3.126 2.397 -19.767 1.00 36.77 115 SER H N 1
ATOM 2584 C CA . SER B 2 125 ? -3.075 2.292 -21.219 1.00 37.20 115 SER H CA 1
ATOM 2585 C C . SER B 2 125 ? -2.746 0.880 -21.680 1.00 44.36 115 SER H C 1
ATOM 2586 O O . SER B 2 125 ? -2.848 0.570 -22.868 1.00 38.57 115 SER H O 1
ATOM 2589 N N . THR B 2 126 ? -2.367 0.023 -20.737 1.00 46.17 116 THR H N 1
ATOM 2590 C CA . THR B 2 126 ? -2.118 -1.378 -21.037 1.00 40.12 116 THR H CA 1
ATOM 2591 C C . THR B 2 126 ? -2.428 -2.228 -19.827 1.00 39.71 116 THR H C 1
ATOM 2592 O O . THR B 2 126 ? -2.578 -1.723 -18.718 1.00 43.03 116 THR H O 1
ATOM 2596 N N . LYS B 2 127 ? -2.516 -3.529 -20.051 1.00 39.35 117 LYS H N 1
ATOM 2597 C CA . LYS B 2 127 ? -2.718 -4.469 -18.968 1.00 43.08 117 LYS H CA 1
ATOM 2598 C C . LYS B 2 127 ? -2.127 -5.823 -19.320 1.00 46.60 117 LYS H C 1
ATOM 2599 O O . LYS B 2 127 ? -2.462 -6.420 -20.345 1.00 42.44 117 LYS H O 1
ATOM 2605 N N . GLY B 2 128 ? -1.239 -6.303 -18.457 1.00 44.56 118 GLY H N 1
ATOM 2606 C CA . GLY B 2 128 ? -0.577 -7.566 -18.691 1.00 42.14 118 GLY H CA 1
ATOM 2607 C C . GLY B 2 128 ? -1.526 -8.725 -18.461 1.00 36.74 118 GLY H C 1
ATOM 2608 O O . GLY B 2 128 ? -2.513 -8.594 -17.737 1.00 38.56 118 GLY H O 1
ATOM 2609 N N . PRO B 2 129 ? -1.230 -9.873 -19.076 1.00 37.36 119 PRO H N 1
ATOM 2610 C CA . PRO B 2 129 ? -2.116 -11.038 -19.047 1.00 40.85 119 PRO H CA 1
ATOM 2611 C C . PRO B 2 129 ? -2.007 -11.835 -17.758 1.00 40.73 119 PRO H C 1
ATOM 2612 O O . PRO B 2 129 ? -0.952 -11.835 -17.126 1.00 34.53 119 PRO H O 1
ATOM 2616 N N . SER B 2 130 ? -3.097 -12.490 -17.372 1.00 43.23 120 SER H N 1
ATOM 2617 C CA . SER B 2 130 ? -3.044 -13.548 -16.374 1.00 35.42 120 SER H CA 1
ATOM 2618 C C . SER B 2 130 ? -2.868 -14.871 -17.109 1.00 40.73 120 SER H C 1
ATOM 2619 O O . SER B 2 130 ? -3.573 -15.128 -18.082 1.00 45.03 120 SER H O 1
ATOM 2622 N N . VAL B 2 131 ? -1.948 -15.709 -16.642 1.00 38.23 121 VAL H N 1
ATOM 2623 C CA . VAL B 2 131 ? -1.672 -16.985 -17.300 1.00 33.45 121 VAL H CA 1
ATOM 2624 C C . VAL B 2 131 ? -2.065 -18.147 -16.405 1.00 34.36 121 VAL H C 1
ATOM 2625 O O . VAL B 2 131 ? -1.676 -18.200 -15.243 1.00 42.26 121 VAL H O 1
ATOM 2629 N N . PHE B 2 132 ? -2.823 -19.084 -16.968 1.00 35.57 122 PHE H N 1
ATOM 2630 C CA . PHE B 2 132 ? -3.292 -20.257 -16.237 1.00 35.85 122 PHE H CA 1
ATOM 2631 C C . PHE B 2 132 ? -2.926 -21.529 -16.996 1.00 41.64 122 PHE H C 1
ATOM 2632 O O . PHE B 2 132 ? -2.934 -21.540 -18.226 1.00 35.37 122 PHE H O 1
ATOM 2640 N N . PRO B 2 133 ? -2.600 -22.609 -16.266 1.00 51.78 123 PRO H N 1
ATOM 2641 C CA . PRO B 2 133 ? -2.273 -23.875 -16.930 1.00 37.38 123 PRO H CA 1
ATOM 2642 C C . PRO B 2 133 ? -3.498 -24.545 -17.529 1.00 33.67 123 PRO H C 1
ATOM 2643 O O . PRO B 2 133 ? -4.569 -24.498 -16.931 1.00 35.14 123 PRO H O 1
ATOM 2647 N N . LEU B 2 134 ? -3.337 -25.166 -18.691 1.00 36.13 124 LEU H N 1
ATOM 2648 C CA . LEU B 2 134 ? -4.312 -26.130 -19.174 1.00 35.56 124 LEU H CA 1
ATOM 2649 C C . LEU B 2 134 ? -3.705 -27.505 -18.935 1.00 35.38 124 LEU H C 1
ATOM 2650 O O . LEU B 2 134 ? -2.981 -28.028 -19.781 1.00 35.83 124 LEU H O 1
ATOM 2655 N N . ALA B 2 135 ? -3.987 -28.073 -17.765 1.00 35.82 125 ALA H N 1
ATOM 2656 C CA . ALA B 2 135 ? -3.324 -29.300 -17.330 1.00 42.63 125 ALA H CA 1
ATOM 2657 C C . ALA B 2 135 ? -3.769 -30.581 -18.050 1.00 43.07 125 ALA H C 1
ATOM 2658 O O . ALA B 2 135 ? -4.967 -30.793 -18.253 1.00 34.25 125 ALA H O 1
ATOM 2660 N N . PRO B 2 136 ? -2.801 -31.437 -18.435 1.00 48.75 126 PRO H N 1
ATOM 2661 C CA . PRO B 2 136 ? -3.082 -32.706 -19.118 1.00 48.61 126 PRO H CA 1
ATOM 2662 C C . PRO B 2 136 ? -3.658 -33.749 -18.166 1.00 57.10 126 PRO H C 1
ATOM 2663 O O . PRO B 2 136 ? -3.611 -33.547 -16.953 1.00 57.22 126 PRO H O 1
ATOM 2667 N N . SER B 2 137 ? -4.190 -34.842 -18.706 1.00 61.38 127 SER H N 1
ATOM 2668 C CA . SER B 2 137 ? -4.854 -35.855 -17.890 1.00 63.62 127 SER H CA 1
ATOM 2669 C C . SER B 2 137 ? -4.963 -37.175 -18.650 1.00 69.98 127 SER H C 1
ATOM 2670 O O . SER B 2 137 ? -5.618 -37.249 -19.692 1.00 78.88 127 SER H O 1
ATOM 2673 N N . GLY B 2 143 ? -4.868 -41.466 -24.300 1.00 71.69 135 GLY H N 1
ATOM 2674 C CA . GLY B 2 143 ? -3.572 -42.056 -24.019 1.00 76.38 135 GLY H CA 1
ATOM 2675 C C . GLY B 2 143 ? -2.642 -42.021 -25.219 1.00 87.58 135 GLY H C 1
ATOM 2676 O O . GLY B 2 143 ? -3.067 -41.778 -26.350 1.00 81.80 135 GLY H O 1
ATOM 2677 N N . GLY B 2 144 ? -1.364 -42.277 -24.959 1.00 86.54 136 GLY H N 1
ATOM 2678 C CA . GLY B 2 144 ? -0.305 -42.156 -25.950 1.00 78.22 136 GLY H CA 1
ATOM 2679 C C . GLY B 2 144 ? -0.042 -40.714 -26.344 1.00 66.73 136 GLY H C 1
ATOM 2680 O O . GLY B 2 144 ? 1.098 -40.259 -26.295 1.00 66.63 136 GLY H O 1
ATOM 2681 N N . THR B 2 145 ? -1.094 -39.996 -26.729 1.00 64.93 137 THR H N 1
ATOM 2682 C CA . THR B 2 145 ? -0.983 -38.599 -27.143 1.00 59.91 137 THR H CA 1
ATOM 2683 C C . THR B 2 145 ? -1.657 -37.753 -26.065 1.00 60.04 137 THR H C 1
ATOM 2684 O O . THR B 2 145 ? -2.854 -37.905 -25.816 1.00 60.31 137 THR H O 1
ATOM 2688 N N . ALA B 2 146 ? -0.897 -36.862 -25.435 1.00 46.96 138 ALA H N 1
ATOM 2689 C CA . ALA B 2 146 ? -1.453 -35.946 -24.440 1.00 44.42 138 ALA H CA 1
ATOM 2690 C C . ALA B 2 146 ? -1.467 -34.504 -24.922 1.00 40.48 138 ALA H C 1
ATOM 2691 O O . ALA B 2 146 ? -0.669 -34.115 -25.772 1.00 38.06 138 ALA H O 1
ATOM 2693 N N . ALA B 2 147 ? -2.364 -33.710 -24.347 1.00 37.22 139 ALA H N 1
ATOM 2694 C CA . ALA B 2 147 ? -2.454 -32.292 -24.666 1.00 35.74 139 ALA H CA 1
ATOM 2695 C C . ALA B 2 147 ? -2.425 -31.437 -23.413 1.00 34.90 139 ALA H C 1
ATOM 2696 O O . ALA B 2 147 ? -3.072 -31.747 -22.414 1.00 37.49 139 ALA H O 1
ATOM 2698 N N . LEU B 2 148 ? -1.652 -30.359 -23.495 1.00 35.18 140 LEU H N 1
ATOM 2699 C CA . LEU B 2 148 ? -1.523 -29.378 -22.427 1.00 38.66 140 LEU H CA 1
ATOM 2700 C C . LEU B 2 148 ? -1.346 -28.007 -23.058 1.00 37.51 140 LEU H C 1
ATOM 2701 O O . LEU B 2 148 ? -1.089 -27.903 -24.255 1.00 34.70 140 LEU H O 1
ATOM 2706 N N . GLY B 2 149 ? -1.490 -26.956 -22.259 1.00 36.04 141 GLY H N 1
ATOM 2707 C CA . GLY B 2 149 ? -1.360 -25.609 -22.778 1.00 36.13 141 GLY H CA 1
ATOM 2708 C C . GLY B 2 149 ? -1.451 -24.532 -21.718 1.00 34.77 141 GLY H C 1
ATOM 2709 O O . GLY B 2 149 ? -1.524 -24.825 -20.526 1.00 34.86 141 GLY H O 1
ATOM 2710 N N . CYS B 2 150 ? -1.428 -23.280 -22.164 1.00 38.62 142 CYS H N 1
ATOM 2711 C CA . CYS B 2 150 ? -1.559 -22.133 -21.274 1.00 34.04 142 CYS H CA 1
ATOM 2712 C C . CYS B 2 150 ? -2.739 -21.299 -21.734 1.00 33.17 142 CYS H C 1
ATOM 2713 O O . CYS B 2 150 ? -2.933 -21.090 -22.932 1.00 27.94 142 CYS H O 1
ATOM 2716 N N . LEU B 2 151 ? -3.523 -20.819 -20.779 1.00 34.28 143 LEU H N 1
ATOM 2717 C CA . LEU B 2 151 ? -4.598 -19.891 -21.079 1.00 34.42 143 LEU H CA 1
ATOM 2718 C C . LEU B 2 151 ? -4.131 -18.479 -20.745 1.00 32.47 143 LEU H C 1
ATOM 2719 O O . LEU B 2 151 ? -3.926 -18.156 -19.580 1.00 34.51 143 LEU H O 1
ATOM 2724 N N . VAL B 2 152 ? -3.950 -17.646 -21.763 1.00 31.20 144 VAL H N 1
ATOM 2725 C CA . VAL B 2 152 ? -3.474 -16.284 -21.550 1.00 34.03 144 VAL H CA 1
ATOM 2726 C C . VAL B 2 152 ? -4.665 -15.337 -21.545 1.00 33.85 144 VAL H C 1
ATOM 2727 O O . VAL B 2 152 ? -5.256 -15.080 -22.589 1.00 36.29 144 VAL H O 1
ATOM 2731 N N . LYS B 2 153 ? -5.010 -14.816 -20.372 1.00 32.09 145 LYS H N 1
ATOM 2732 C CA . LYS B 2 153 ? -6.321 -14.201 -20.167 1.00 36.67 145 LYS H CA 1
ATOM 2733 C C . LYS B 2 153 ? -6.283 -12.751 -19.686 1.00 41.98 145 LYS H C 1
ATOM 2734 O O . LYS B 2 153 ? -5.436 -12.373 -18.874 1.00 37.46 145 LYS H O 1
ATOM 2740 N N . ASP B 2 154 ? -7.210 -11.951 -20.211 1.00 40.52 146 ASP H N 1
ATOM 2741 C CA . ASP B 2 154 ? -7.456 -10.593 -19.722 1.00 32.21 146 ASP H CA 1
ATOM 2742 C C . ASP B 2 154 ? -6.269 -9.655 -19.898 1.00 32.06 146 ASP H C 1
ATOM 2743 O O . ASP B 2 154 ? -5.727 -9.150 -18.921 1.00 40.36 146 ASP H O 1
ATOM 2748 N N . TYR B 2 155 ? -5.837 -9.460 -21.138 1.00 30.93 147 TYR H N 1
ATOM 2749 C CA . TYR B 2 155 ? -4.785 -8.493 -21.431 1.00 35.06 147 TYR H CA 1
ATOM 2750 C C . TYR B 2 155 ? -5.231 -7.464 -22.462 1.00 36.61 147 TYR H C 1
ATOM 2751 O O . TYR B 2 155 ? -6.292 -7.596 -23.071 1.00 36.29 147 TYR H O 1
ATOM 2760 N N . PHE B 2 156 ? -4.417 -6.428 -22.636 1.00 37.06 148 PHE H N 1
ATOM 2761 C CA . PHE B 2 156 ? -4.738 -5.341 -23.546 1.00 36.47 148 PHE H CA 1
ATOM 2762 C C . PHE B 2 156 ? -3.555 -4.392 -23.710 1.00 34.01 148 PHE H C 1
ATOM 2763 O O . PHE B 2 156 ? -2.905 -4.051 -22.726 1.00 38.27 148 PHE H O 1
ATOM 2771 N N . PRO B 2 157 ? -3.249 -3.981 -24.950 1.00 35.82 149 PRO H N 1
ATOM 2772 C CA . PRO B 2 157 ? -3.849 -4.380 -26.228 1.00 41.55 149 PRO H CA 1
ATOM 2773 C C . PRO B 2 157 ? -3.140 -5.607 -26.789 1.00 37.82 149 PRO H C 1
ATOM 2774 O O . PRO B 2 157 ? -2.320 -6.196 -26.087 1.00 36.50 149 PRO H O 1
ATOM 2778 N N . GLU B 2 158 ? -3.423 -5.979 -28.031 1.00 34.13 150 GLU H N 1
ATOM 2779 C CA . GLU B 2 158 ? -2.636 -7.015 -28.673 1.00 35.78 150 GLU H CA 1
ATOM 2780 C C . GLU B 2 158 ? -1.267 -6.450 -29.028 1.00 35.29 150 GLU H C 1
ATOM 2781 O O . GLU B 2 158 ? -1.119 -5.238 -29.151 1.00 36.54 150 GLU H O 1
ATOM 2787 N N . PRO B 2 159 ? -0.267 -7.321 -29.225 1.00 38.64 151 PRO H N 1
ATOM 2788 C CA . PRO B 2 159 ? -0.316 -8.783 -29.196 1.00 31.37 151 PRO H CA 1
ATOM 2789 C C . PRO B 2 159 ? 0.449 -9.390 -28.025 1.00 41.29 151 PRO H C 1
ATOM 2790 O O . PRO B 2 159 ? 1.213 -8.687 -27.359 1.00 37.24 151 PRO H O 1
ATOM 2794 N N . VAL B 2 160 ? 0.226 -10.676 -27.766 1.00 36.13 152 VAL H N 1
ATOM 2795 C CA . VAL B 2 160 ? 1.149 -11.457 -26.955 1.00 44.17 152 VAL H CA 1
ATOM 2796 C C . VAL B 2 160 ? 1.842 -12.453 -27.870 1.00 42.70 152 VAL H C 1
ATOM 2797 O O . VAL B 2 160 ? 1.313 -12.799 -28.924 1.00 40.89 152 VAL H O 1
ATOM 2801 N N . THR B 2 161 ? 3.018 -12.915 -27.464 1.00 45.27 153 THR H N 1
ATOM 2802 C CA . THR B 2 161 ? 3.687 -14.012 -28.148 1.00 48.01 153 THR H CA 1
ATOM 2803 C C . THR B 2 161 ? 3.885 -15.124 -27.134 1.00 42.16 153 THR H C 1
ATOM 2804 O O . THR B 2 161 ? 4.106 -14.856 -25.955 1.00 41.61 153 THR H O 1
ATOM 2808 N N . VAL B 2 162 ? 3.797 -16.367 -27.591 1.00 40.98 154 VAL H N 1
ATOM 2809 C CA . VAL B 2 162 ? 3.999 -17.513 -26.715 1.00 38.83 154 VAL H CA 1
ATOM 2810 C C . VAL B 2 162 ? 4.999 -18.474 -27.334 1.00 42.84 154 VAL H C 1
ATOM 2811 O O . VAL B 2 162 ? 4.856 -18.873 -28.488 1.00 46.92 154 VAL H O 1
ATOM 2815 N N . SER B 2 163 ? 6.016 -18.833 -26.559 1.00 45.59 156 SER H N 1
ATOM 2816 C CA . SER B 2 163 ? 6.938 -19.892 -26.940 1.00 41.18 156 SER H CA 1
ATOM 2817 C C . SER B 2 163 ? 6.844 -20.964 -25.872 1.00 42.05 156 SER H C 1
ATOM 2818 O O . SER B 2 163 ? 6.274 -20.730 -24.809 1.00 40.79 156 SER H O 1
ATOM 2821 N N . TRP B 2 164 ? 7.377 -22.144 -26.165 1.00 37.90 157 TRP H N 1
ATOM 2822 C CA . TRP B 2 164 ? 7.356 -23.254 -25.221 1.00 40.60 157 TRP H CA 1
ATOM 2823 C C . TRP B 2 164 ? 8.768 -23.745 -24.925 1.00 42.53 157 TRP H C 1
ATOM 2824 O O . TRP B 2 164 ? 9.520 -24.051 -25.845 1.00 45.62 157 TRP H O 1
ATOM 2835 N N . ASN B 2 165 ? 9.121 -23.829 -23.644 1.00 48.53 162 ASN H N 1
ATOM 2836 C CA . ASN B 2 165 ? 10.474 -24.208 -23.246 1.00 44.46 162 ASN H CA 1
ATOM 2837 C C . ASN B 2 165 ? 11.536 -23.341 -23.921 1.00 46.89 162 ASN H C 1
ATOM 2838 O O . ASN B 2 165 ? 12.476 -23.840 -24.540 1.00 42.32 162 ASN H O 1
ATOM 2843 N N . SER B 2 166 ? 11.359 -22.030 -23.772 1.00 46.83 163 SER H N 1
ATOM 2844 C CA . SER B 2 166 ? 12.231 -21.017 -24.362 1.00 48.03 163 SER H CA 1
ATOM 2845 C C . SER B 2 166 ? 12.496 -21.187 -25.855 1.00 48.71 163 SER H C 1
ATOM 2846 O O . SER B 2 166 ? 13.477 -20.660 -26.376 1.00 52.62 163 SER H O 1
ATOM 2849 N N . GLY B 2 167 ? 11.617 -21.910 -26.541 1.00 50.72 164 GLY H N 1
ATOM 2850 C CA . GLY B 2 167 ? 11.682 -22.020 -27.989 1.00 48.59 164 GLY H CA 1
ATOM 2851 C C . GLY B 2 167 ? 12.135 -23.382 -28.469 1.00 52.31 164 GLY H C 1
ATOM 2852 O O . GLY B 2 167 ? 11.982 -23.715 -29.645 1.00 54.66 164 GLY H O 1
ATOM 2853 N N . ALA B 2 168 ? 12.716 -24.166 -27.568 1.00 50.47 165 ALA H N 1
ATOM 2854 C CA . ALA B 2 168 ? 13.193 -25.496 -27.919 1.00 55.58 165 ALA H CA 1
ATOM 2855 C C . ALA B 2 168 ? 12.053 -26.379 -28.421 1.00 52.38 165 ALA H C 1
ATOM 2856 O O . ALA B 2 168 ? 12.263 -27.257 -29.256 1.00 59.58 165 ALA H O 1
ATOM 2858 N N . LEU B 2 169 ? 10.851 -26.132 -27.906 1.00 49.90 166 LEU H N 1
ATOM 2859 C CA . LEU B 2 169 ? 9.659 -26.878 -28.299 1.00 46.50 166 LEU H CA 1
ATOM 2860 C C . LEU B 2 169 ? 8.804 -26.129 -29.319 1.00 50.25 166 LEU H C 1
ATOM 2861 O O . LEU B 2 169 ? 8.106 -25.179 -28.964 1.00 45.39 166 LEU H O 1
ATOM 2866 N N . THR B 2 170 ? 8.861 -26.559 -30.578 1.00 51.32 167 THR H N 1
ATOM 2867 C CA . THR B 2 170 ? 8.066 -25.947 -31.643 1.00 52.78 167 THR H CA 1
ATOM 2868 C C . THR B 2 170 ? 7.084 -26.915 -32.301 1.00 55.22 167 THR H C 1
ATOM 2869 O O . THR B 2 170 ? 6.051 -26.492 -32.819 1.00 46.34 167 THR H O 1
ATOM 2873 N N . SER B 2 171 ? 7.411 -28.204 -32.303 1.00 55.48 168 SER H N 1
ATOM 2874 C CA . SER B 2 171 ? 6.554 -29.196 -32.950 1.00 56.17 168 SER H CA 1
ATOM 2875 C C . SER B 2 171 ? 5.308 -29.508 -32.128 1.00 50.28 168 SER H C 1
ATOM 2876 O O . SER B 2 171 ? 5.391 -29.775 -30.927 1.00 49.01 168 SER H O 1
ATOM 2879 N N . GLY B 2 172 ? 4.156 -29.482 -32.792 1.00 47.14 169 GLY H N 1
ATOM 2880 C CA . GLY B 2 172 ? 2.881 -29.742 -32.145 1.00 44.96 169 GLY H CA 1
ATOM 2881 C C . GLY B 2 172 ? 2.267 -28.548 -31.438 1.00 38.56 169 GLY H C 1
ATOM 2882 O O . GLY B 2 172 ? 1.203 -28.669 -30.837 1.00 38.06 169 GLY H O 1
ATOM 2883 N N . VAL B 2 173 ? 2.914 -27.392 -31.528 1.00 37.23 171 VAL H N 1
ATOM 2884 C CA . VAL B 2 173 ? 2.421 -26.191 -30.865 1.00 37.38 171 VAL H CA 1
ATOM 2885 C C . VAL B 2 173 ? 1.348 -25.501 -31.685 1.00 34.67 171 VAL H C 1
ATOM 2886 O O . VAL B 2 173 ? 1.478 -25.360 -32.899 1.00 37.85 171 VAL H O 1
ATOM 2890 N N . HIS B 2 174 ? 0.292 -25.063 -31.012 1.00 30.70 172 HIS H N 1
ATOM 2891 C CA . HIS B 2 174 ? -0.706 -24.218 -31.644 1.00 30.50 172 HIS H CA 1
ATOM 2892 C C . HIS B 2 174 ? -1.015 -23.045 -30.739 1.00 26.68 172 HIS H C 1
ATOM 2893 O O . HIS B 2 174 ? -1.471 -23.229 -29.616 1.00 24.74 172 HIS H O 1
ATOM 2900 N N . THR B 2 175 ? -0.775 -21.840 -31.243 1.00 33.13 173 THR H N 1
ATOM 2901 C CA . THR B 2 175 ? -1.158 -20.627 -30.539 1.00 31.49 173 THR H CA 1
ATOM 2902 C C . THR B 2 175 ? -2.303 -20.009 -31.326 1.00 31.90 173 THR H C 1
ATOM 2903 O O . THR B 2 175 ? -2.140 -19.639 -32.491 1.00 30.03 173 THR H O 1
ATOM 2907 N N . PHE B 2 176 ? -3.457 -19.883 -30.686 1.00 26.26 174 PHE H N 1
ATOM 2908 C CA . PHE B 2 176 ? -4.666 -19.487 -31.389 1.00 24.85 174 PHE H CA 1
ATOM 2909 C C . PHE B 2 176 ? -4.825 -17.977 -31.468 1.00 21.94 174 PHE H C 1
ATOM 2910 O O . PHE B 2 176 ? -4.277 -17.260 -30.641 1.00 27.70 174 PHE H O 1
ATOM 2918 N N . PRO B 2 177 ? -5.516 -17.487 -32.509 1.00 28.78 175 PRO H N 1
ATOM 2919 C CA . PRO B 2 177 ? -5.866 -16.065 -32.572 1.00 28.22 175 PRO H CA 1
ATOM 2920 C C . PRO B 2 177 ? -6.567 -15.637 -31.294 1.00 23.36 175 PRO H C 1
ATOM 2921 O O . PRO B 2 177 ? -7.359 -16.411 -30.766 1.00 26.20 175 PRO H O 1
ATOM 2925 N N . ALA B 2 178 ? -6.314 -14.432 -30.809 1.00 23.53 176 ALA H N 1
ATOM 2926 C CA . ALA B 2 178 ? -6.967 -13.997 -29.589 1.00 28.83 176 ALA H CA 1
ATOM 2927 C C . ALA B 2 178 ? -8.422 -13.666 -29.889 1.00 27.40 176 ALA H C 1
ATOM 2928 O O . ALA B 2 178 ? -8.763 -13.348 -31.026 1.00 25.01 176 ALA H O 1
ATOM 2930 N N . VAL B 2 179 ? -9.277 -13.761 -28.873 1.00 25.92 177 VAL H N 1
ATOM 2931 C CA . VAL B 2 179 ? -10.656 -13.295 -28.986 1.00 27.46 177 VAL H CA 1
ATOM 2932 C C . VAL B 2 179 ? -10.827 -12.090 -28.084 1.00 29.03 177 VAL H C 1
ATOM 2933 O O . VAL B 2 179 ? -10.143 -11.967 -27.071 1.00 33.76 177 VAL H O 1
ATOM 2937 N N . LEU B 2 180 ? -11.753 -11.212 -28.445 1.00 32.40 178 LEU H N 1
ATOM 2938 C CA . LEU B 2 180 ? -12.060 -10.054 -27.624 1.00 28.26 178 LEU H CA 1
ATOM 2939 C C . LEU B 2 180 ? -13.286 -10.350 -26.774 1.00 28.91 178 LEU H C 1
ATOM 2940 O O . LEU B 2 180 ? -14.382 -10.545 -27.294 1.00 29.85 178 LEU H O 1
ATOM 2945 N N . GLN B 2 181 ? -13.084 -10.411 -25.466 1.00 28.30 179 GLN H N 1
ATOM 2946 C CA . GLN B 2 181 ? -14.162 -10.696 -24.530 1.00 30.83 179 GLN H CA 1
ATOM 2947 C C . GLN B 2 181 ? -15.058 -9.471 -24.345 1.00 35.26 179 GLN H C 1
ATOM 2948 O O . GLN B 2 181 ? -14.645 -8.342 -24.613 1.00 31.42 179 GLN H O 1
ATOM 2954 N N . SER B 2 182 ? -16.283 -9.705 -23.883 1.00 31.38 180 SER H N 1
ATOM 2955 C CA . SER B 2 182 ? -17.233 -8.634 -23.586 1.00 33.14 180 SER H CA 1
ATOM 2956 C C . SER B 2 182 ? -16.689 -7.605 -22.594 1.00 39.44 180 SER H C 1
ATOM 2957 O O . SER B 2 182 ? -17.249 -6.520 -22.446 1.00 45.73 180 SER H O 1
ATOM 2960 N N . SER B 2 183 ? -15.600 -7.949 -21.917 1.00 39.82 182 SER H N 1
ATOM 2961 C CA . SER B 2 183 ? -14.974 -7.060 -20.951 1.00 34.32 182 SER H CA 1
ATOM 2962 C C . SER B 2 183 ? -14.076 -6.058 -21.669 1.00 37.49 182 SER H C 1
ATOM 2963 O O . SER B 2 183 ? -13.542 -5.139 -21.053 1.00 38.68 182 SER H O 1
ATOM 2966 N N . GLY B 2 184 ? -13.900 -6.245 -22.974 1.00 35.02 183 GLY H N 1
ATOM 2967 C CA . GLY B 2 184 ? -12.993 -5.408 -23.731 1.00 29.15 183 GLY H CA 1
ATOM 2968 C C . GLY B 2 184 ? -11.542 -5.812 -23.586 1.00 35.48 183 GLY H C 1
ATOM 2969 O O . GLY B 2 184 ? -10.653 -5.096 -24.043 1.00 38.67 183 GLY H O 1
ATOM 2970 N N . LEU B 2 185 ? -11.297 -6.963 -22.967 1.00 34.18 184 LEU H N 1
ATOM 2971 C CA . LEU B 2 185 ? -9.941 -7.491 -22.868 1.00 34.97 184 LEU H CA 1
ATOM 2972 C C . LEU B 2 185 ? -9.800 -8.759 -23.684 1.00 32.36 184 LEU H C 1
ATOM 2973 O O . LEU B 2 185 ? -10.772 -9.471 -23.934 1.00 29.59 184 LEU H O 1
ATOM 2978 N N . TYR B 2 186 ? -8.567 -9.036 -24.086 1.00 30.95 185 TYR H N 1
ATOM 2979 C CA . TYR B 2 186 ? -8.291 -10.161 -24.957 1.00 29.71 185 TYR H CA 1
ATOM 2980 C C . TYR B 2 186 ? -7.935 -11.415 -24.190 1.00 35.94 185 TYR H C 1
ATOM 2981 O O . TYR B 2 186 ? -7.551 -11.369 -23.024 1.00 38.17 185 TYR H O 1
ATOM 2990 N N . SER B 2 187 ? -8.075 -12.541 -24.873 1.00 32.43 186 SER H N 1
ATOM 2991 C CA . SER B 2 187 ? -7.719 -13.832 -24.323 1.00 34.36 186 SER H CA 1
ATOM 2992 C C . SER B 2 187 ? -7.339 -14.785 -25.440 1.00 38.48 186 SER H C 1
ATOM 2993 O O . SER B 2 187 ? -7.939 -14.766 -26.515 1.00 31.38 186 SER H O 1
ATOM 2996 N N . LEU B 2 188 ? -6.333 -15.610 -25.191 1.00 33.36 187 LEU H N 1
ATOM 2997 C CA . LEU B 2 188 ? -5.942 -16.611 -26.162 1.00 34.34 187 LEU H CA 1
ATOM 2998 C C . LEU B 2 188 ? -5.411 -17.807 -25.417 1.00 36.37 187 LEU H C 1
ATOM 2999 O O . LEU B 2 188 ? -5.186 -17.756 -24.209 1.00 34.11 187 LEU H O 1
ATOM 3004 N N . SER B 2 189 ? -5.216 -18.890 -26.150 1.00 30.01 188 SER H N 1
ATOM 3005 C CA . SER B 2 189 ? -4.669 -20.097 -25.580 1.00 30.27 188 SER H CA 1
ATOM 3006 C C . SER B 2 189 ? -3.566 -20.588 -26.494 1.00 30.35 188 SER H C 1
ATOM 3007 O O . SER B 2 189 ? -3.591 -20.361 -27.703 1.00 27.92 188 SER H O 1
ATOM 3010 N N . SER B 2 190 ? -2.582 -21.237 -25.894 1.00 31.48 189 SER H N 1
ATOM 3011 C CA . SER B 2 190 ? -1.523 -21.885 -26.640 1.00 31.98 189 SER H CA 1
ATOM 3012 C C . SER B 2 190 ? -1.453 -23.310 -26.138 1.00 33.17 189 SER H C 1
ATOM 3013 O O . SER B 2 190 ? -1.450 -23.540 -24.931 1.00 36.19 189 SER H O 1
ATOM 3016 N N . VAL B 2 191 ? -1.423 -24.265 -27.059 1.00 33.95 190 VAL H N 1
ATOM 3017 C CA . VAL B 2 191 ? -1.416 -25.671 -26.685 1.00 30.06 190 VAL H CA 1
ATOM 3018 C C . VAL B 2 191 ? -0.319 -26.420 -27.404 1.00 34.85 190 VAL H C 1
ATOM 3019 O O . VAL B 2 191 ? 0.122 -26.016 -28.478 1.00 33.54 190 VAL H O 1
ATOM 3023 N N . VAL B 2 192 ? 0.118 -27.517 -26.799 1.00 34.45 191 VAL H N 1
ATOM 3024 C CA . VAL B 2 192 ? 1.087 -28.394 -27.427 1.00 29.42 191 VAL H CA 1
ATOM 3025 C C . VAL B 2 192 ? 0.655 -29.830 -27.147 1.00 38.43 191 VAL H C 1
ATOM 3026 O O . VAL B 2 192 ? 0.206 -30.146 -26.041 1.00 34.06 191 VAL H O 1
ATOM 3030 N N . THR B 2 193 ? 0.775 -30.695 -28.151 1.00 36.01 192 THR H N 1
ATOM 3031 C CA . THR B 2 193 ? 0.526 -32.122 -27.962 1.00 36.18 192 THR H CA 1
ATOM 3032 C C . THR B 2 193 ? 1.803 -32.935 -27.797 1.00 38.64 192 THR H C 1
ATOM 3033 O O . THR B 2 193 ? 2.756 -32.758 -28.559 1.00 35.48 192 THR H O 1
ATOM 3037 N N . VAL B 2 194 ? 1.826 -33.819 -26.799 1.00 43.51 193 VAL H N 1
ATOM 3038 C CA . VAL B 2 194 ? 3.036 -34.578 -26.500 1.00 50.06 193 VAL H CA 1
ATOM 3039 C C . VAL B 2 194 ? 2.735 -36.004 -26.035 1.00 49.82 193 VAL H C 1
ATOM 3040 O O . VAL B 2 194 ? 1.606 -36.314 -25.657 1.00 45.97 193 VAL H O 1
ATOM 3044 N N . PRO B 2 195 ? 3.755 -36.878 -26.062 1.00 53.77 194 PRO H N 1
ATOM 3045 C CA . PRO B 2 195 ? 3.606 -38.284 -25.673 1.00 53.67 194 PRO H CA 1
ATOM 3046 C C . PRO B 2 195 ? 3.180 -38.456 -24.219 1.00 52.62 194 PRO H C 1
ATOM 3047 O O . PRO B 2 195 ? 3.865 -37.906 -23.363 1.00 58.72 194 PRO H O 1
ATOM 3051 N N . SER B 2 196 ? 2.094 -39.167 -23.933 1.00 52.31 195 SER H N 1
ATOM 3052 C CA . SER B 2 196 ? 1.638 -39.361 -22.550 1.00 56.62 195 SER H CA 1
ATOM 3053 C C . SER B 2 196 ? 2.755 -39.918 -21.658 1.00 64.19 195 SER H C 1
ATOM 3054 O O . SER B 2 196 ? 2.653 -39.886 -20.433 1.00 64.24 195 SER H O 1
ATOM 3057 N N . SER B 2 197 ? 3.837 -40.379 -22.280 1.00 66.54 196 SER H N 1
ATOM 3058 C CA . SER B 2 197 ? 4.945 -41.014 -21.582 1.00 63.90 196 SER H CA 1
ATOM 3059 C C . SER B 2 197 ? 5.999 -39.990 -21.196 1.00 68.83 196 SER H C 1
ATOM 3060 O O . SER B 2 197 ? 6.924 -40.297 -20.445 1.00 71.44 196 SER H O 1
ATOM 3063 N N . SER B 2 198 ? 5.837 -38.761 -21.679 1.00 68.55 197 SER H N 1
ATOM 3064 C CA . SER B 2 198 ? 6.719 -37.668 -21.290 1.00 68.30 197 SER H CA 1
ATOM 3065 C C . SER B 2 198 ? 6.207 -36.846 -20.098 1.00 65.14 197 SER H C 1
ATOM 3066 O O . SER B 2 198 ? 6.940 -36.033 -19.538 1.00 66.26 197 SER H O 1
ATOM 3069 N N . LEU B 2 199 ? 4.953 -37.045 -19.714 1.00 64.27 198 LEU H N 1
ATOM 3070 C CA . LEU B 2 199 ? 4.411 -36.351 -18.552 1.00 66.45 198 LEU H CA 1
ATOM 3071 C C . LEU B 2 199 ? 5.082 -36.877 -17.284 1.00 76.72 198 LEU H C 1
ATOM 3072 O O . LEU B 2 199 ? 4.863 -38.016 -16.874 1.00 83.92 198 LEU H O 1
ATOM 3077 N N . GLY B 2 200 ? 5.899 -36.021 -16.674 1.00 77.04 199 GLY H N 1
ATOM 3078 C CA . GLY B 2 200 ? 6.744 -36.375 -15.542 1.00 81.66 199 GLY H CA 1
ATOM 3079 C C . GLY B 2 200 ? 8.168 -36.856 -15.802 1.00 78.71 199 GLY H C 1
ATOM 3080 O O . GLY B 2 200 ? 8.696 -37.690 -15.066 1.00 80.65 199 GLY H O 1
ATOM 3081 N N . THR B 2 201 ? 8.781 -36.332 -16.861 1.00 74.90 200 THR H N 1
ATOM 3082 C CA . THR B 2 201 ? 10.110 -36.747 -17.317 1.00 78.27 200 THR H CA 1
ATOM 3083 C C . THR B 2 201 ? 10.589 -35.460 -17.998 1.00 81.83 200 THR H C 1
ATOM 3084 O O . THR B 2 201 ? 11.571 -34.840 -17.584 1.00 80.66 200 THR H O 1
ATOM 3088 N N . GLN B 2 202 ? 9.869 -35.080 -19.051 1.00 76.25 203 GLN H N 1
ATOM 3089 C CA . GLN B 2 202 ? 10.006 -33.801 -19.722 1.00 71.89 203 GLN H CA 1
ATOM 3090 C C . GLN B 2 202 ? 9.216 -32.708 -19.010 1.00 65.77 203 GLN H C 1
ATOM 3091 O O . GLN B 2 202 ? 8.039 -32.884 -18.691 1.00 64.06 203 GLN H O 1
ATOM 3097 N N . THR B 2 203 ? 9.887 -31.593 -18.748 1.00 59.94 205 THR H N 1
ATOM 3098 C CA . THR B 2 203 ? 9.265 -30.407 -18.165 1.00 62.78 205 THR H CA 1
ATOM 3099 C C . THR B 2 203 ? 8.667 -29.551 -19.278 1.00 53.74 205 THR H C 1
ATOM 3100 O O . THR B 2 203 ? 9.255 -29.431 -20.353 1.00 58.25 205 THR H O 1
ATOM 3104 N N . TYR B 2 204 ? 7.505 -28.959 -19.019 1.00 43.45 206 TYR H N 1
ATOM 3105 C CA . TYR B 2 204 ? 6.855 -28.085 -19.996 1.00 48.88 206 TYR H CA 1
ATOM 3106 C C . TYR B 2 204 ? 6.563 -26.700 -19.427 1.00 53.36 206 TYR H C 1
ATOM 3107 O O . TYR B 2 204 ? 5.856 -26.554 -18.428 1.00 47.78 206 TYR H O 1
ATOM 3116 N N . ILE B 2 205 ? 7.110 -25.685 -20.096 1.00 49.64 207 ILE H N 1
ATOM 3117 C CA . ILE B 2 205 ? 7.000 -24.303 -19.649 1.00 44.81 207 ILE H CA 1
ATOM 3118 C C . ILE B 2 205 ? 6.655 -23.378 -20.801 1.00 45.64 207 ILE H C 1
ATOM 3119 O O . ILE B 2 205 ? 7.424 -23.261 -21.753 1.00 41.86 207 ILE H O 1
ATOM 3124 N N . CYS B 2 206 ? 5.501 -22.721 -20.719 1.00 46.08 208 CYS H N 1
ATOM 3125 C CA . CYS B 2 206 ? 5.125 -21.733 -21.727 1.00 49.12 208 CYS H CA 1
ATOM 3126 C C . CYS B 2 206 ? 5.687 -20.365 -21.342 1.00 46.09 208 CYS H C 1
ATOM 3127 O O . CYS B 2 206 ? 5.566 -19.933 -20.198 1.00 42.32 208 CYS H O 1
ATOM 3130 N N . ASN B 2 207 ? 6.292 -19.689 -22.311 1.00 45.14 209 ASN H N 1
ATOM 3131 C CA . ASN B 2 207 ? 6.879 -18.373 -22.093 1.00 44.97 209 ASN H CA 1
ATOM 3132 C C . ASN B 2 207 ? 5.997 -17.337 -22.767 1.00 45.62 209 ASN H C 1
ATOM 3133 O O . ASN B 2 207 ? 5.990 -17.219 -23.992 1.00 42.28 209 ASN H O 1
ATOM 3138 N N . VAL B 2 208 ? 5.279 -16.563 -21.960 1.00 45.92 210 VAL H N 1
ATOM 3139 C CA . VAL B 2 208 ? 4.392 -15.536 -22.486 1.00 40.14 210 VAL H CA 1
ATOM 3140 C C . VAL B 2 208 ? 5.060 -14.177 -22.451 1.00 45.05 210 VAL H C 1
ATOM 3141 O O . VAL B 2 208 ? 5.648 -13.795 -21.444 1.00 44.26 210 VAL H O 1
ATOM 3145 N N . ASN B 2 209 ? 4.973 -13.459 -23.568 1.00 44.83 211 ASN H N 1
ATOM 3146 C CA . ASN B 2 209 ? 5.462 -12.090 -23.655 1.00 45.64 211 ASN H CA 1
ATOM 3147 C C . ASN B 2 209 ? 4.383 -11.116 -24.124 1.00 49.72 211 ASN H C 1
ATOM 3148 O O . ASN B 2 209 ? 3.785 -11.309 -25.182 1.00 44.17 211 ASN H O 1
ATOM 3153 N N . HIS B 2 210 ? 4.155 -10.068 -23.336 1.00 52.68 212 HIS H N 1
ATOM 3154 C CA . HIS B 2 210 ? 3.239 -8.988 -23.700 1.00 49.82 212 HIS H CA 1
ATOM 3155 C C . HIS B 2 210 ? 4.039 -7.689 -23.790 1.00 47.12 212 HIS H C 1
ATOM 3156 O O . HIS B 2 210 ? 4.096 -6.912 -22.841 1.00 46.68 212 HIS H O 1
ATOM 3163 N N . LYS B 2 211 ? 4.661 -7.486 -24.945 1.00 48.61 213 LYS H N 1
ATOM 3164 C CA . LYS B 2 211 ? 5.589 -6.389 -25.187 1.00 49.57 213 LYS H CA 1
ATOM 3165 C C . LYS B 2 211 ? 5.003 -5.031 -24.721 1.00 51.98 213 LYS H C 1
ATOM 3166 O O . LYS B 2 211 ? 5.700 -4.256 -24.066 1.00 51.01 213 LYS H O 1
ATOM 3172 N N . PRO B 2 212 ? 3.723 -4.734 -25.066 1.00 51.86 214 PRO H N 1
ATOM 3173 C CA . PRO B 2 212 ? 3.054 -3.467 -24.708 1.00 44.90 214 PRO H CA 1
ATOM 3174 C C . PRO B 2 212 ? 3.100 -3.099 -23.228 1.00 44.33 214 PRO H C 1
ATOM 3175 O O . PRO B 2 212 ? 3.045 -1.915 -22.906 1.00 45.50 214 PRO H O 1
ATOM 3179 N N . SER B 2 213 ? 3.194 -4.092 -22.350 1.00 43.79 215 SER H N 1
ATOM 3180 C CA . SER B 2 213 ? 3.258 -3.844 -20.913 1.00 46.00 215 SER H CA 1
ATOM 3181 C C . SER B 2 213 ? 4.570 -4.394 -20.373 1.00 50.95 215 SER H C 1
ATOM 3182 O O . SER B 2 213 ? 4.707 -4.630 -19.173 1.00 50.24 215 SER H O 1
ATOM 3185 N N . ASN B 2 214 ? 5.536 -4.565 -21.277 1.00 47.25 216 ASN H N 1
ATOM 3186 C CA . ASN B 2 214 ? 6.849 -5.121 -20.956 1.00 49.37 216 ASN H CA 1
ATOM 3187 C C . ASN B 2 214 ? 6.772 -6.307 -20.005 1.00 53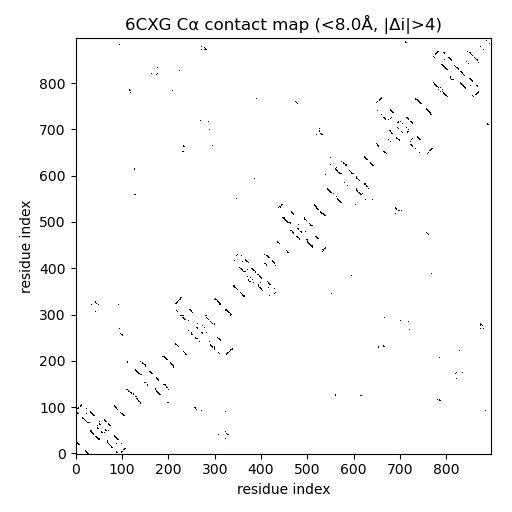.20 216 ASN H C 1
ATOM 3188 O O . ASN B 2 214 ? 7.679 -6.522 -19.208 1.00 53.50 216 ASN H O 1
ATOM 3193 N N . THR B 2 215 ? 5.737 -7.129 -20.155 1.00 54.05 217 THR H N 1
ATOM 3194 C CA . THR B 2 215 ? 5.543 -8.273 -19.268 1.00 56.93 217 THR H CA 1
ATOM 3195 C C . THR B 2 215 ? 5.961 -9.610 -19.855 1.00 57.58 217 THR H C 1
ATOM 3196 O O . THR B 2 215 ? 5.602 -9.951 -20.982 1.00 57.64 217 THR H O 1
ATOM 3200 N N . LYS B 2 216 ? 6.745 -10.349 -19.076 1.00 54.57 218 LYS H N 1
ATOM 3201 C CA . LYS B 2 216 ? 7.138 -11.699 -19.444 1.00 55.84 218 LYS H CA 1
ATOM 3202 C C . LYS B 2 216 ? 6.770 -12.619 -18.287 1.00 51.80 218 LYS H C 1
ATOM 3203 O O . LYS B 2 216 ? 6.974 -12.281 -17.122 1.00 53.75 218 LYS H O 1
ATOM 3209 N N . VAL B 2 217 ? 6.217 -13.777 -18.624 1.00 48.64 219 VAL H N 1
ATOM 3210 C CA . VAL B 2 217 ? 5.700 -14.710 -17.635 1.00 53.23 219 VAL H CA 1
ATOM 3211 C C . VAL B 2 217 ? 6.015 -16.121 -18.089 1.00 54.36 219 VAL H C 1
ATOM 3212 O O . VAL B 2 217 ? 5.622 -16.530 -19.179 1.00 55.61 219 VAL H O 1
ATOM 3216 N N . ASP B 2 218 ? 6.737 -16.853 -17.252 1.00 56.54 220 ASP H N 1
ATOM 3217 C CA . ASP B 2 218 ? 6.998 -18.262 -17.493 1.00 49.77 220 ASP H CA 1
ATOM 3218 C C . ASP B 2 218 ? 6.127 -19.090 -16.561 1.00 52.26 220 ASP H C 1
ATOM 3219 O O . ASP B 2 218 ? 6.001 -18.776 -15.377 1.00 55.49 220 ASP H O 1
ATOM 3224 N N . LYS B 2 219 ? 5.521 -20.143 -17.100 1.00 50.66 221 LYS H N 1
ATOM 3225 C CA . LYS B 2 219 ? 4.573 -20.947 -16.342 1.00 50.82 221 LYS H CA 1
ATOM 3226 C C . LYS B 2 219 ? 4.794 -22.425 -16.609 1.00 50.10 221 LYS H C 1
ATOM 3227 O O . LYS B 2 219 ? 4.679 -22.885 -17.743 1.00 49.57 221 LYS H O 1
ATOM 3233 N N . LYS B 2 220 ? 5.088 -23.170 -15.552 1.00 57.70 222 LYS H N 1
ATOM 3234 C CA . LYS B 2 220 ? 5.271 -24.607 -15.667 1.00 56.50 222 LYS H CA 1
ATOM 3235 C C . LYS B 2 220 ? 3.914 -25.291 -15.685 1.00 48.86 222 LYS H C 1
ATOM 3236 O O . LYS B 2 220 ? 3.077 -25.035 -14.819 1.00 45.94 222 LYS H O 1
ATOM 3242 N N . VAL B 2 221 ? 3.696 -26.153 -16.673 1.00 49.38 225 VAL H N 1
ATOM 3243 C CA . VAL B 2 221 ? 2.467 -26.933 -16.734 1.00 51.68 225 VAL H CA 1
ATOM 3244 C C . VAL B 2 221 ? 2.735 -28.386 -16.362 1.00 53.68 225 VAL H C 1
ATOM 3245 O O . VAL B 2 221 ? 3.395 -29.121 -17.093 1.00 51.43 225 VAL H O 1
ATOM 3249 N N . GLU B 2 222 ? 2.264 -28.765 -15.213 1.00 58.48 226 GLU H N 1
ATOM 3250 C CA . GLU B 2 222 ? 2.418 -30.102 -14.809 1.00 53.10 226 GLU H CA 1
ATOM 3251 C C . GLU B 2 222 ? 1.044 -30.735 -14.715 1.00 54.79 226 GLU H C 1
ATOM 3252 O O . GLU B 2 222 ? 0.044 -30.073 -14.742 1.00 51.82 226 GLU H O 1
ATOM 3258 N N . PRO B 2 223 ? 0.978 -32.055 -14.606 1.00 58.28 227 PRO H N 1
ATOM 3259 C CA . PRO B 2 223 ? -0.332 -32.702 -14.474 1.00 60.31 227 PRO H CA 1
ATOM 3260 C C . PRO B 2 223 ? -1.082 -32.517 -13.139 1.00 61.93 227 PRO H C 1
ATOM 3261 O O . PRO B 2 223 ? -0.602 -31.863 -12.236 1.00 65.13 227 PRO H O 1
ATOM 3265 N N . LYS B 2 224 ? -2.259 -33.128 -13.027 1.00 63.58 228 LYS H N 1
ATOM 3266 C CA . LYS B 2 224 ? -3.129 -33.093 -11.844 1.00 72.21 228 LYS H CA 1
ATOM 3267 C C . LYS B 2 224 ? -3.568 -31.678 -11.567 1.00 72.83 228 LYS H C 1
ATOM 3268 O O . LYS B 2 224 ? -4.422 -31.140 -12.256 1.00 71.29 228 LYS H O 1
ATOM 3274 N N . ALA C 1 1 ? -28.981 -3.405 -56.315 1.00 49.81 1 ALA K N 1
ATOM 3275 C CA . ALA C 1 1 ? -29.943 -4.316 -56.993 1.00 48.54 1 ALA K CA 1
ATOM 3276 C C . ALA C 1 1 ? -29.226 -5.292 -57.924 1.00 49.26 1 ALA K C 1
ATOM 3277 O O . ALA C 1 1 ? -29.869 -6.143 -58.536 1.00 56.90 1 ALA K O 1
ATOM 3279 N N . VAL C 1 2 ? -27.905 -5.171 -58.037 1.00 41.03 2 VAL K N 1
ATOM 3280 C CA . VAL C 1 2 ? -27.118 -6.204 -58.697 1.00 35.11 2 VAL K CA 1
ATOM 3281 C C . VAL C 1 2 ? -26.543 -7.164 -57.668 1.00 31.84 2 VAL K C 1
ATOM 3282 O O . VAL C 1 2 ? -25.785 -6.755 -56.787 1.00 42.13 2 VAL K O 1
ATOM 3286 N N . VAL C 1 3 ? -26.941 -8.429 -57.761 1.00 29.17 3 VAL K N 1
ATOM 3287 C CA . VAL C 1 3 ? -26.426 -9.482 -56.893 1.00 29.75 3 VAL K CA 1
ATOM 3288 C C . VAL C 1 3 ? -25.208 -10.172 -57.511 1.00 25.60 3 VAL K C 1
ATOM 3289 O O . VAL C 1 3 ? -25.284 -10.645 -58.639 1.00 25.24 3 VAL K O 1
ATOM 3293 N N . MET C 1 4 ? -24.094 -10.213 -56.788 1.00 26.26 4 MET K N 1
ATOM 3294 C CA . MET C 1 4 ? -22.874 -10.873 -57.260 1.00 19.15 4 MET K CA 1
ATOM 3295 C C . MET C 1 4 ? -22.704 -12.228 -56.577 1.00 25.28 4 MET K C 1
ATOM 3296 O O . MET C 1 4 ? -22.630 -12.299 -55.354 1.00 25.87 4 MET K O 1
ATOM 3301 N N . THR C 1 5 ? -22.670 -13.292 -57.376 1.00 26.70 5 THR K N 1
ATOM 3302 C CA . THR C 1 5 ? -22.522 -14.660 -56.877 1.00 25.20 5 THR K CA 1
ATOM 3303 C C . THR C 1 5 ? -21.186 -15.283 -57.270 1.00 27.90 5 THR K C 1
ATOM 3304 O O . THR C 1 5 ? -20.905 -15.483 -58.446 1.00 28.45 5 THR K O 1
ATOM 3308 N N . GLN C 1 6 ? -20.374 -15.587 -56.267 1.00 23.15 6 GLN K N 1
ATOM 3309 C CA . GLN C 1 6 ? -19.048 -16.154 -56.469 1.00 22.14 6 GLN K CA 1
ATOM 3310 C C . GLN C 1 6 ? -19.045 -17.676 -56.250 1.00 25.63 6 GLN K C 1
ATOM 3311 O O . GLN C 1 6 ? -19.750 -18.177 -55.380 1.00 25.39 6 GLN K O 1
ATOM 3317 N N . SER C 1 7 ? -18.257 -18.411 -57.030 1.00 21.52 7 SER K N 1
ATOM 3318 C CA . SER C 1 7 ? -18.208 -19.867 -56.897 1.00 20.72 7 SER K CA 1
ATOM 3319 C C . SER C 1 7 ? -16.824 -20.429 -57.254 1.00 22.21 7 SER K C 1
ATOM 3320 O O . SER C 1 7 ? -16.225 -20.002 -58.234 1.00 23.53 7 SER K O 1
ATOM 3323 N N . PRO C 1 8 ? -16.314 -21.399 -56.473 1.00 23.92 8 PRO K N 1
ATOM 3324 C CA . PRO C 1 8 ? -16.916 -22.010 -55.285 1.00 22.77 8 PRO K CA 1
ATOM 3325 C C . PRO C 1 8 ? -16.666 -21.178 -54.042 1.00 23.52 8 PRO K C 1
ATOM 3326 O O . PRO C 1 8 ? -16.032 -20.132 -54.146 1.00 28.08 8 PRO K O 1
ATOM 3330 N N . SER C 1 9 ? -17.147 -21.630 -52.888 1.00 23.70 9 SER K N 1
ATOM 3331 C CA . SER C 1 9 ? -16.919 -20.904 -51.647 1.00 24.85 9 SER K CA 1
ATOM 3332 C C . SER C 1 9 ? -15.518 -21.209 -51.143 1.00 26.52 9 SER K C 1
ATOM 3333 O O . SER C 1 9 ? -14.845 -20.351 -50.569 1.00 25.50 9 SER K O 1
ATOM 3336 N N . THR C 1 10 ? -15.091 -22.448 -51.356 1.00 20.39 10 THR K N 1
ATOM 3337 C CA . THR C 1 10 ? -13.754 -22.880 -50.988 1.00 20.23 10 THR K CA 1
ATOM 3338 C C . THR C 1 10 ? -13.197 -23.669 -52.154 1.00 23.41 10 THR K C 1
ATOM 3339 O O . THR C 1 10 ? -13.892 -24.496 -52.739 1.00 22.81 10 THR K O 1
ATOM 3343 N N . LEU C 1 11 ? -11.939 -23.412 -52.479 1.00 20.10 11 LEU K N 1
ATOM 3344 C CA . LEU C 1 11 ? -11.271 -24.096 -53.565 1.00 18.74 11 LEU K CA 1
ATOM 3345 C C . LEU C 1 11 ? -9.975 -24.687 -53.042 1.00 23.42 11 LEU K C 1
ATOM 3346 O O . LEU C 1 11 ? -9.051 -23.959 -52.695 1.00 20.83 11 LEU K O 1
ATOM 3351 N N . SER C 1 12 ? -9.921 -26.010 -52.974 1.00 20.43 12 SER K N 1
ATOM 3352 C CA . SER C 1 12 ? -8.751 -26.700 -52.458 1.00 18.26 12 SER K CA 1
ATOM 3353 C C . SER C 1 12 ? -7.873 -27.128 -53.614 1.00 24.56 12 SER K C 1
ATOM 3354 O O . SER C 1 12 ? -8.354 -27.749 -54.562 1.00 23.87 12 SER K O 1
ATOM 3357 N N . ALA C 1 13 ? -6.593 -26.784 -53.555 1.00 19.93 13 ALA K N 1
ATOM 3358 C CA . ALA C 1 13 ? -5.706 -27.091 -54.660 1.00 19.69 13 ALA K CA 1
ATOM 3359 C C . ALA C 1 13 ? -4.298 -27.317 -54.144 1.00 24.00 13 ALA K C 1
ATOM 3360 O O . ALA C 1 13 ? -4.065 -27.283 -52.941 1.00 26.19 13 ALA K O 1
ATOM 3362 N N . SER C 1 14 ? -3.361 -27.501 -55.065 1.00 24.78 14 SER K N 1
ATOM 3363 C CA . SER C 1 14 ? -1.965 -27.739 -54.723 1.00 31.03 14 SER K CA 1
ATOM 3364 C C . SER C 1 14 ? -1.049 -26.776 -55.442 1.00 31.64 14 SER K C 1
ATOM 3365 O O . SER C 1 14 ? -1.410 -26.235 -56.486 1.00 31.28 14 SER K O 1
ATOM 3368 N N . VAL C 1 15 ? 0.128 -26.550 -54.870 1.00 30.10 15 VAL K N 1
ATOM 3369 C CA . VAL C 1 15 ? 1.123 -25.720 -55.520 1.00 33.27 15 VAL K CA 1
ATOM 3370 C C . VAL C 1 15 ? 1.330 -26.283 -56.925 1.00 31.32 15 VAL K C 1
ATOM 3371 O O . VAL C 1 15 ? 1.397 -27.499 -57.105 1.00 31.17 15 VAL K O 1
ATOM 3375 N N . GLY C 1 16 ? 1.424 -25.402 -57.914 1.00 29.10 16 GLY K N 1
ATOM 3376 C CA . GLY C 1 16 ? 1.635 -25.817 -59.289 1.00 29.49 16 GLY K CA 1
ATOM 3377 C C . GLY C 1 16 ? 0.358 -25.933 -60.107 1.00 31.50 16 GLY K C 1
ATOM 3378 O O . GLY C 1 16 ? 0.412 -25.924 -61.335 1.00 32.69 16 GLY K O 1
ATOM 3379 N N . ASP C 1 17 ? -0.791 -26.019 -59.440 1.00 30.01 17 ASP K N 1
ATOM 3380 C CA . ASP C 1 17 ? -2.069 -26.155 -60.141 1.00 26.97 17 ASP K CA 1
ATOM 3381 C C . ASP C 1 17 ? -2.504 -24.883 -60.855 1.00 28.52 17 ASP K C 1
ATOM 3382 O O . ASP C 1 17 ? -2.078 -23.782 -60.512 1.00 28.71 17 ASP K O 1
ATOM 3387 N N . THR C 1 18 ? -3.339 -25.060 -61.874 1.00 24.46 18 THR K N 1
ATOM 3388 C CA . THR C 1 18 ? -4.071 -23.960 -62.479 1.00 24.64 18 THR K CA 1
ATOM 3389 C C . THR C 1 18 ? -5.517 -23.996 -61.985 1.00 28.94 18 THR K C 1
ATOM 3390 O O . THR C 1 18 ? -6.202 -25.002 -62.165 1.00 28.04 18 THR K O 1
ATOM 3394 N N . ILE C 1 19 ? -5.977 -22.910 -61.363 1.00 26.65 19 ILE K N 1
ATOM 3395 C CA . ILE C 1 19 ? -7.331 -22.871 -60.801 1.00 22.63 19 ILE K CA 1
ATOM 3396 C C . ILE C 1 19 ? -8.169 -21.722 -61.362 1.00 24.44 19 ILE K C 1
ATOM 3397 O O . ILE C 1 19 ? -7.636 -20.723 -61.842 1.00 21.53 19 ILE K O 1
ATOM 3402 N N . THR C 1 20 ? -9.487 -21.877 -61.279 1.00 23.58 20 THR K N 1
ATOM 3403 C CA . THR C 1 20 ? -10.432 -20.901 -61.807 1.00 22.92 20 THR K CA 1
ATOM 3404 C C . THR C 1 20 ? -11.491 -20.593 -60.766 1.00 24.79 20 THR K C 1
ATOM 3405 O O . THR C 1 20 ? -12.110 -21.499 -60.213 1.00 27.45 20 THR K O 1
ATOM 3409 N N . ILE C 1 21 ? -11.684 -19.309 -60.503 1.00 19.94 21 ILE K N 1
ATOM 3410 C CA . ILE C 1 21 ? -12.728 -18.835 -59.605 1.00 19.24 21 ILE K CA 1
ATOM 3411 C C . ILE C 1 21 ? -13.756 -18.099 -60.434 1.00 17.70 21 ILE K C 1
ATOM 3412 O O . ILE C 1 21 ? -13.409 -17.267 -61.261 1.00 21.86 21 ILE K O 1
ATOM 3417 N N . THR C 1 22 ? -15.022 -18.436 -60.223 1.00 20.39 22 THR K N 1
ATOM 3418 C CA . THR C 1 22 ? -16.106 -17.848 -60.988 1.00 19.03 22 THR K CA 1
ATOM 3419 C C . THR C 1 22 ? -16.893 -16.799 -60.218 1.00 22.73 22 THR K C 1
ATOM 3420 O O . THR C 1 22 ? -17.107 -16.908 -59.016 1.00 22.78 22 THR K O 1
ATOM 3424 N N . CYS C 1 23 ? -17.304 -15.771 -60.948 1.00 19.42 23 CYS K N 1
ATOM 3425 C CA . CYS C 1 23 ? -18.107 -14.690 -60.410 1.00 22.49 23 CYS K CA 1
ATOM 3426 C C . CYS C 1 23 ? -19.247 -14.458 -61.390 1.00 21.98 23 CYS K C 1
ATOM 3427 O O . CYS C 1 23 ? -19.009 -14.351 -62.590 1.00 18.81 23 CYS K O 1
ATOM 3430 N N . ARG C 1 24 ? -20.476 -14.411 -60.893 1.00 21.07 24 ARG K N 1
ATOM 3431 C CA . ARG C 1 24 ? -21.631 -14.230 -61.759 1.00 19.46 24 ARG K CA 1
ATOM 3432 C C . ARG C 1 24 ? -22.438 -13.014 -61.309 1.00 20.40 24 ARG K C 1
ATOM 3433 O O . ARG C 1 24 ? -22.611 -12.795 -60.112 1.00 22.17 24 ARG K O 1
ATOM 3441 N N . ALA C 1 25 ? -22.923 -12.225 -62.265 1.00 17.20 25 ALA K N 1
ATOM 3442 C CA . ALA C 1 25 ? -23.713 -11.040 -61.949 1.00 18.43 25 ALA K CA 1
ATOM 3443 C C . ALA C 1 25 ? -25.175 -11.314 -62.302 1.00 26.11 25 ALA K C 1
ATOM 3444 O O . ALA C 1 25 ? -25.473 -11.957 -63.308 1.00 18.73 25 ALA K O 1
ATOM 3446 N N . SER C 1 26 ? -26.086 -10.856 -61.448 1.00 22.54 26 SER K N 1
ATOM 3447 C CA . SER C 1 26 ? -27.514 -11.060 -61.673 1.00 24.30 26 SER K CA 1
ATOM 3448 C C . SER C 1 26 ? -28.023 -10.356 -62.918 1.00 28.31 26 SER K C 1
ATOM 3449 O O . SER C 1 26 ? -29.084 -10.692 -63.436 1.00 28.79 26 SER K O 1
ATOM 3452 N N . GLN C 1 27 ? -27.254 -9.392 -63.406 1.00 28.41 27 GLN K N 1
ATOM 3453 C CA . GLN C 1 27 ? -27.555 -8.766 -64.678 1.00 31.52 27 GLN K CA 1
ATOM 3454 C C . GLN C 1 27 ? -26.264 -8.212 -65.261 1.00 32.20 27 GLN K C 1
ATOM 3455 O O . GLN C 1 27 ? -25.258 -8.120 -64.557 1.00 26.82 27 GLN K O 1
ATOM 3461 N N . SER C 1 28 ? -26.288 -7.860 -66.544 1.00 22.40 28 SER K N 1
ATOM 3462 C CA . SER C 1 28 ? -25.070 -7.455 -67.236 1.00 25.60 28 SER K CA 1
ATOM 3463 C C . SER C 1 28 ? -24.437 -6.237 -66.578 1.00 25.06 28 SER K C 1
ATOM 3464 O O . SER C 1 28 ? -25.106 -5.239 -66.332 1.00 30.65 28 SER K O 1
ATOM 3467 N N . ILE C 1 29 ? -23.142 -6.337 -66.297 1.00 24.99 29 ILE K N 1
ATOM 3468 C CA . ILE C 1 29 ? -22.360 -5.235 -65.743 1.00 24.28 29 ILE K CA 1
ATOM 3469 C C . ILE C 1 29 ? -21.175 -4.939 -66.654 1.00 22.09 29 ILE K C 1
ATOM 3470 O O . ILE C 1 29 ? -20.180 -4.369 -66.215 1.00 18.78 29 ILE K O 1
ATOM 3475 N N . GLU C 1 30 ? -21.304 -5.315 -67.926 1.00 25.34 30 GLU K N 1
ATOM 3476 C CA . GLU C 1 30 ? -20.249 -5.142 -68.923 1.00 21.27 30 GLU K CA 1
ATOM 3477 C C . GLU C 1 30 ? -18.926 -5.706 -68.401 1.00 18.63 30 GLU K C 1
ATOM 3478 O O . GLU C 1 30 ? -18.856 -6.898 -68.119 1.00 22.60 30 GLU K O 1
ATOM 3484 N N . THR C 1 31 ? -17.882 -4.888 -68.290 1.00 18.67 31 THR K N 1
ATOM 3485 C CA . THR C 1 31 ? -16.625 -5.341 -67.689 1.00 20.59 31 THR K CA 1
ATOM 3486 C C . THR C 1 31 ? -16.258 -4.579 -66.408 1.00 20.64 31 THR K C 1
ATOM 3487 O O . THR C 1 31 ? -15.092 -4.534 -66.022 1.00 17.32 31 THR K O 1
ATOM 3491 N N . TRP C 1 32 ? -17.254 -3.998 -65.746 1.00 15.84 32 TRP K N 1
ATOM 3492 C CA . TRP C 1 32 ? -17.029 -3.285 -64.487 1.00 19.12 32 TRP K CA 1
ATOM 3493 C C . TRP C 1 32 ? -16.903 -4.243 -63.304 1.00 18.37 32 TRP K C 1
ATOM 3494 O O . TRP C 1 32 ? -17.747 -4.266 -62.414 1.00 16.74 32 TRP K O 1
ATOM 3505 N N . LEU C 1 33 ? -15.845 -5.044 -63.321 1.00 17.84 33 LEU K N 1
ATOM 3506 C CA . LEU C 1 33 ? -15.629 -6.065 -62.312 1.00 16.82 33 LEU K CA 1
ATOM 3507 C C . LEU C 1 33 ? -14.173 -6.087 -61.869 1.00 19.00 33 LEU K C 1
ATOM 3508 O O . LEU C 1 33 ? -13.266 -5.976 -62.694 1.00 16.43 33 LEU K O 1
ATOM 3513 N N . ALA C 1 34 ? -13.963 -6.196 -60.562 1.00 14.97 34 ALA K N 1
ATOM 3514 C CA . ALA C 1 34 ? -12.625 -6.179 -59.992 1.00 14.19 34 ALA K CA 1
ATOM 3515 C C . ALA C 1 34 ? -12.425 -7.412 -59.126 1.00 15.76 34 ALA K C 1
ATOM 3516 O O . ALA C 1 34 ? -13.386 -7.963 -58.593 1.00 16.72 34 ALA K O 1
ATOM 3518 N N . TRP C 1 35 ? -11.177 -7.852 -59.018 1.00 11.88 35 TRP K N 1
ATOM 3519 C CA . TRP C 1 35 ? -10.805 -8.956 -58.139 1.00 12.96 35 TRP K CA 1
ATOM 3520 C C . TRP C 1 35 ? -9.822 -8.484 -57.087 1.00 15.40 35 TRP K C 1
ATOM 3521 O O . TRP C 1 35 ? -8.863 -7.783 -57.396 1.00 20.12 35 TRP K O 1
ATOM 3532 N N . TYR C 1 36 ? -10.048 -8.910 -55.851 1.00 16.17 36 TYR K N 1
ATOM 3533 C CA . TYR C 1 36 ? -9.202 -8.525 -54.732 1.00 16.41 36 TYR K CA 1
ATOM 3534 C C . TYR C 1 36 ? -8.679 -9.764 -54.035 1.00 20.51 36 TYR K C 1
ATOM 3535 O O . TYR C 1 36 ? -9.350 -10.791 -53.998 1.00 20.69 36 TYR K O 1
ATOM 3544 N N . GLN C 1 37 ? -7.480 -9.654 -53.478 1.00 21.22 37 GLN K N 1
ATOM 3545 C CA . GLN C 1 37 ? -6.920 -10.711 -52.657 1.00 18.52 37 GLN K CA 1
ATOM 3546 C C . GLN C 1 37 ? -6.878 -10.195 -51.230 1.00 20.38 37 GLN K C 1
ATOM 3547 O O . GLN C 1 37 ? -6.566 -9.029 -51.006 1.00 21.50 37 GLN K O 1
ATOM 3553 N N . GLN C 1 38 ? -7.188 -11.056 -50.269 1.00 15.14 38 GLN K N 1
ATOM 3554 C CA . GLN C 1 38 ? -7.116 -10.683 -48.863 1.00 20.00 38 GLN K CA 1
ATOM 3555 C C . GLN C 1 38 ? -6.588 -11.842 -48.046 1.00 23.09 38 GLN K C 1
ATOM 3556 O O . GLN C 1 38 ? -7.105 -12.954 -48.121 1.00 23.45 38 GLN K O 1
ATOM 3562 N N . LYS C 1 39 ? -5.573 -11.565 -47.241 1.00 23.65 39 LYS K N 1
ATOM 3563 C CA . LYS C 1 39 ? -5.045 -12.557 -46.325 1.00 23.55 39 LYS K CA 1
ATOM 3564 C C . LYS C 1 39 ? -5.601 -12.263 -44.936 1.00 21.86 39 LYS K C 1
ATOM 3565 O O . LYS C 1 39 ? -5.992 -11.131 -44.662 1.00 22.69 39 LYS K O 1
ATOM 3571 N N . PRO C 1 40 ? -5.677 -13.286 -44.069 1.00 25.33 40 PRO K N 1
ATOM 3572 C CA . PRO C 1 40 ? -6.233 -13.136 -42.717 1.00 21.98 40 PRO K CA 1
ATOM 3573 C C . PRO C 1 40 ? -5.677 -11.946 -41.936 1.00 23.02 40 PRO K C 1
ATOM 3574 O O . PRO C 1 40 ? -4.463 -11.824 -41.781 1.00 24.35 40 PRO K O 1
ATOM 3578 N N . GLY C 1 41 ? -6.570 -11.095 -41.437 1.00 22.15 41 GLY K N 1
ATOM 3579 C CA . GLY C 1 41 ? -6.181 -9.962 -40.617 1.00 24.97 41 GLY K CA 1
ATOM 3580 C C . GLY C 1 41 ? -5.494 -8.844 -41.385 1.00 26.65 41 GLY K C 1
ATOM 3581 O O . GLY C 1 41 ? -4.989 -7.891 -40.787 1.00 30.60 41 GLY K O 1
ATOM 3582 N N . LYS C 1 42 ? -5.503 -8.942 -42.710 1.00 22.01 42 LYS K N 1
ATOM 3583 C CA . LYS C 1 42 ? -4.890 -7.930 -43.570 1.00 27.00 42 LYS K CA 1
ATOM 3584 C C . LYS C 1 42 ? -5.944 -7.229 -44.429 1.00 20.84 42 LYS K C 1
ATOM 3585 O O . LYS C 1 42 ? -7.094 -7.659 -44.488 1.00 21.05 42 LYS K O 1
ATOM 3591 N N . ALA C 1 43 ? -5.558 -6.120 -45.051 1.00 19.69 43 ALA K N 1
ATOM 3592 C CA . ALA C 1 43 ? -6.461 -5.368 -45.915 1.00 19.13 43 ALA K CA 1
ATOM 3593 C C . ALA C 1 43 ? -6.586 -6.026 -47.289 1.00 21.60 43 ALA K C 1
ATOM 3594 O O . ALA C 1 43 ? -5.651 -6.683 -47.743 1.00 19.56 43 ALA K O 1
ATOM 3596 N N . PRO C 1 44 ? -7.747 -5.876 -47.948 1.00 16.72 44 PRO K N 1
ATOM 3597 C CA . PRO C 1 44 ? -7.863 -6.385 -49.314 1.00 17.00 44 PRO K CA 1
ATOM 3598 C C . PRO C 1 44 ? -6.818 -5.749 -50.219 1.00 18.94 44 PRO K C 1
ATOM 3599 O O . PRO C 1 44 ? -6.430 -4.606 -49.984 1.00 21.46 44 PRO K O 1
ATOM 3603 N N . LYS C 1 45 ? -6.374 -6.479 -51.233 1.00 18.40 45 LYS K N 1
ATOM 3604 C CA . LYS C 1 45 ? -5.417 -5.964 -52.195 1.00 16.27 45 LYS K CA 1
ATOM 3605 C C . LYS C 1 45 ? -6.006 -6.127 -53.596 1.00 20.25 45 LYS K C 1
ATOM 3606 O O . LYS C 1 45 ? -6.385 -7.223 -53.990 1.00 17.27 45 LYS K O 1
ATOM 3612 N N . LEU C 1 46 ? -6.076 -5.031 -54.345 1.00 18.95 46 LEU K N 1
ATOM 3613 C CA . LEU C 1 46 ? -6.589 -5.056 -55.714 1.00 20.40 46 LEU K CA 1
ATOM 3614 C C . LEU C 1 46 ? -5.639 -5.771 -56.670 1.00 22.21 46 LEU K C 1
ATOM 3615 O O . LEU C 1 46 ? -4.464 -5.418 -56.767 1.00 24.28 46 LEU K O 1
ATOM 3620 N N . LEU C 1 47 ? -6.162 -6.771 -57.377 1.00 18.79 47 LEU K N 1
ATOM 3621 C CA . LEU C 1 47 ? -5.386 -7.519 -58.363 1.00 20.34 47 LEU K CA 1
ATOM 3622 C C . LEU C 1 47 ? -5.731 -7.158 -59.795 1.00 18.44 47 LEU K C 1
ATOM 3623 O O . LEU C 1 47 ? -4.853 -6.860 -60.599 1.00 21.21 47 LEU K O 1
ATOM 3628 N N . ILE C 1 48 ? -7.020 -7.188 -60.103 1.00 17.83 48 ILE K N 1
ATOM 3629 C CA . ILE C 1 48 ? -7.487 -7.026 -61.467 1.00 18.43 48 ILE K CA 1
ATOM 3630 C C . ILE C 1 48 ? -8.698 -6.111 -61.482 1.00 19.43 48 ILE K C 1
ATOM 3631 O O . ILE C 1 48 ? -9.539 -6.189 -60.590 1.00 19.67 48 ILE K O 1
ATOM 3636 N N . TYR C 1 49 ? -8.762 -5.216 -62.464 1.00 18.82 49 TYR K N 1
ATOM 3637 C CA . TYR C 1 49 ? -9.947 -4.381 -62.649 1.00 17.82 49 TYR K CA 1
ATOM 3638 C C . TYR C 1 49 ? -10.314 -4.332 -64.120 1.00 18.57 49 TYR K C 1
ATOM 3639 O O . TYR C 1 49 ? -9.561 -4.809 -64.968 1.00 18.81 49 TYR K O 1
ATOM 3648 N N . LYS C 1 50 ? -11.460 -3.732 -64.424 1.00 17.33 50 LYS K N 1
ATOM 3649 C CA . LYS C 1 50 ? -11.994 -3.760 -65.778 1.00 17.72 50 LYS K CA 1
ATOM 3650 C C . LYS C 1 50 ? -11.978 -5.198 -66.308 1.00 17.00 50 LYS K C 1
ATOM 3651 O O . LYS C 1 50 ? -11.692 -5.441 -67.481 1.00 21.84 50 LYS K O 1
ATOM 3657 N N . ALA C 1 51 ? -12.262 -6.138 -65.409 1.00 18.50 51 ALA K N 1
ATOM 3658 C CA . ALA C 1 51 ? -12.389 -7.567 -65.702 1.00 14.10 51 ALA K CA 1
ATOM 3659 C C . ALA C 1 51 ? -11.066 -8.278 -66.023 1.00 18.02 51 ALA K C 1
ATOM 3660 O O . ALA C 1 51 ? -10.886 -9.429 -65.624 1.00 19.67 51 ALA K O 1
ATOM 3662 N N . SER C 1 52 ? -10.139 -7.621 -66.718 1.00 14.84 52 SER K N 1
ATOM 3663 C CA . SER C 1 52 ? -8.957 -8.329 -67.221 1.00 20.40 52 SER K CA 1
ATOM 3664 C C . SER C 1 52 ? -7.638 -7.564 -67.115 1.00 24.26 52 SER K C 1
ATOM 3665 O O . SER C 1 52 ? -6.591 -8.093 -67.488 1.00 22.10 52 SER K O 1
ATOM 3668 N N . THR C 1 53 ? -7.671 -6.339 -66.604 1.00 17.94 53 THR K N 1
ATOM 3669 C CA . THR C 1 53 ? -6.443 -5.560 -66.454 1.00 21.91 53 THR K CA 1
ATOM 3670 C C . THR C 1 53 ? -5.756 -5.805 -65.113 1.00 25.02 53 THR K C 1
ATOM 3671 O O . THR C 1 53 ? -6.345 -5.569 -64.062 1.00 23.82 53 THR K O 1
ATOM 3675 N N . LEU C 1 54 ? -4.499 -6.239 -65.150 1.00 23.14 54 LEU K N 1
ATOM 3676 C CA . LEU C 1 54 ? -3.719 -6.410 -63.931 1.00 22.59 54 LEU K CA 1
ATOM 3677 C C . LEU C 1 54 ? -3.156 -5.099 -63.407 1.00 26.54 54 LEU K C 1
ATOM 3678 O O . LEU C 1 54 ? -2.634 -4.282 -64.162 1.00 27.86 54 LEU K O 1
ATOM 3683 N N . LYS C 1 55 ? -3.277 -4.911 -62.099 1.00 24.68 55 LYS K N 1
ATOM 3684 C CA . LYS C 1 55 ? -2.590 -3.838 -61.410 1.00 30.79 55 LYS K CA 1
ATOM 3685 C C . LYS C 1 55 ? -1.084 -4.027 -61.484 1.00 32.90 55 LYS K C 1
ATOM 3686 O O . LYS C 1 55 ? -0.594 -5.151 -61.573 1.00 28.65 55 LYS K O 1
ATOM 3692 N N . THR C 1 56 ? -0.357 -2.916 -61.473 1.00 36.89 56 THR K N 1
ATOM 3693 C CA . THR C 1 56 ? 1.095 -2.945 -61.402 1.00 35.47 56 THR K CA 1
ATOM 3694 C C . THR C 1 56 ? 1.540 -3.765 -60.199 1.00 32.10 56 THR K C 1
ATOM 3695 O O . THR C 1 56 ? 1.003 -3.610 -59.104 1.00 33.14 56 THR K O 1
ATOM 3699 N N . GLY C 1 57 ? 2.521 -4.633 -60.404 1.00 33.25 57 GLY K N 1
ATOM 3700 C CA . GLY C 1 57 ? 3.054 -5.429 -59.316 1.00 27.72 57 GLY K CA 1
ATOM 3701 C C . GLY C 1 57 ? 2.400 -6.790 -59.174 1.00 33.90 57 GLY K C 1
ATOM 3702 O O . GLY C 1 57 ? 2.834 -7.602 -58.356 1.00 30.53 57 GLY K O 1
ATOM 3703 N N . VAL C 1 58 ? 1.367 -7.052 -59.968 1.00 27.13 58 VAL K N 1
ATOM 3704 C CA . VAL C 1 58 ? 0.666 -8.326 -59.889 1.00 25.31 58 VAL K CA 1
ATOM 3705 C C . VAL C 1 58 ? 1.274 -9.333 -60.867 1.00 27.79 58 VAL K C 1
ATOM 3706 O O . VAL C 1 58 ? 1.334 -9.069 -62.065 1.00 30.56 58 VAL K O 1
ATOM 3710 N N . PRO C 1 59 ? 1.749 -10.482 -60.357 1.00 31.61 59 PRO K N 1
ATOM 3711 C CA . PRO C 1 59 ? 2.407 -11.469 -61.222 1.00 27.62 59 PRO K CA 1
ATOM 3712 C C . PRO C 1 59 ? 1.520 -11.969 -62.358 1.00 30.26 59 PRO K C 1
ATOM 3713 O O . PRO C 1 59 ? 0.301 -12.022 -62.213 1.00 31.00 59 PRO K O 1
ATOM 3717 N N . SER C 1 60 ? 2.144 -12.324 -63.477 1.00 27.75 60 SER K N 1
ATOM 3718 C CA . SER C 1 60 ? 1.428 -12.711 -64.688 1.00 30.94 60 SER K CA 1
ATOM 3719 C C . SER C 1 60 ? 0.677 -14.044 -64.577 1.00 30.43 60 SER K C 1
ATOM 3720 O O . SER C 1 60 ? -0.098 -14.390 -65.468 1.00 26.00 60 SER K O 1
ATOM 3723 N N . ARG C 1 61 ? 0.904 -14.802 -63.508 1.00 24.59 61 ARG K N 1
ATOM 3724 C CA . ARG C 1 61 ? 0.150 -16.041 -63.325 1.00 32.42 61 ARG K CA 1
ATOM 3725 C C . ARG C 1 61 ? -1.311 -15.735 -63.009 1.00 27.64 61 ARG K C 1
ATOM 3726 O O . ARG C 1 61 ? -2.165 -16.608 -63.125 1.00 26.85 61 ARG K O 1
ATOM 3734 N N . PHE C 1 62 ? -1.594 -14.493 -62.624 1.00 27.08 62 PHE K N 1
ATOM 3735 C CA . PHE C 1 62 ? -2.967 -14.059 -62.394 1.00 25.68 62 PHE K CA 1
ATOM 3736 C C . PHE C 1 62 ? -3.523 -13.543 -63.704 1.00 23.88 62 PHE K C 1
ATOM 3737 O O . PHE C 1 62 ? -2.860 -12.780 -64.399 1.00 27.47 62 PHE K O 1
ATOM 3745 N N . SER C 1 63 ? -4.734 -13.959 -64.048 1.00 22.11 63 SER K N 1
ATOM 3746 C CA . SER C 1 63 ? -5.418 -13.406 -65.209 1.00 22.54 63 SER K CA 1
ATOM 3747 C C . SER C 1 63 ? -6.914 -13.367 -64.984 1.00 22.80 63 SER K C 1
ATOM 3748 O O . SER C 1 63 ? -7.447 -14.127 -64.183 1.00 23.80 63 SER K O 1
ATOM 3751 N N . GLY C 1 64 ? -7.593 -12.506 -65.729 1.00 23.58 64 GLY K N 1
ATOM 3752 C CA . GLY C 1 64 ? -9.026 -12.366 -65.599 1.00 18.27 64 GLY K CA 1
ATOM 3753 C C . GLY C 1 64 ? -9.664 -12.230 -66.961 1.00 20.97 64 GLY K C 1
ATOM 3754 O O . GLY C 1 64 ? -9.053 -11.716 -67.895 1.00 19.21 64 GLY K O 1
ATOM 3755 N N . SER C 1 65 ? -10.896 -12.709 -67.072 1.00 20.18 65 SER K N 1
ATOM 3756 C CA . SER C 1 65 ? -11.645 -12.624 -68.314 1.00 22.62 65 SER K CA 1
ATOM 3757 C C . SER C 1 65 ? -13.129 -12.554 -68.010 1.00 18.76 65 SER K C 1
ATOM 3758 O O . SER C 1 65 ? -13.548 -12.729 -66.870 1.00 22.69 65 SER K O 1
ATOM 3761 N N . GLY C 1 66 ? -13.918 -12.312 -69.044 1.00 20.99 66 GLY K N 1
ATOM 3762 C CA . GLY C 1 66 ? -15.360 -12.296 -68.923 1.00 21.49 66 GLY K CA 1
ATOM 3763 C C . GLY C 1 66 ? -15.939 -10.933 -69.212 1.00 20.10 66 GLY K C 1
ATOM 3764 O O . GLY C 1 66 ? -15.247 -9.920 -69.185 1.00 17.83 66 GLY K O 1
ATOM 3765 N N . SER C 1 67 ? -17.228 -10.928 -69.503 1.00 21.46 67 SER K N 1
ATOM 3766 C CA . SER C 1 67 ? -17.991 -9.706 -69.639 1.00 23.21 67 SER K CA 1
ATOM 3767 C C . SER C 1 67 ? -19.457 -10.058 -69.474 1.00 23.87 67 SER K C 1
ATOM 3768 O O . SER C 1 67 ? -19.822 -11.228 -69.541 1.00 25.48 67 SER K O 1
ATOM 3771 N N . GLY C 1 68 ? -20.293 -9.054 -69.244 1.00 24.62 68 GLY K N 1
ATOM 3772 C CA . GLY C 1 68 ? -21.717 -9.273 -69.086 1.00 19.52 68 GLY K CA 1
ATOM 3773 C C . GLY C 1 68 ? -22.082 -9.814 -67.718 1.00 23.68 68 GLY K C 1
ATOM 3774 O O . GLY C 1 68 ? -22.150 -9.053 -66.754 1.00 24.11 68 GLY K O 1
ATOM 3775 N N . THR C 1 69 ? -22.320 -11.122 -67.634 1.00 18.83 69 THR K N 1
ATOM 3776 C CA . THR C 1 69 ? -22.770 -11.745 -66.389 1.00 22.96 69 THR K CA 1
ATOM 3777 C C . THR C 1 69 ? -21.849 -12.841 -65.858 1.00 23.17 69 THR K C 1
ATOM 3778 O O . THR C 1 69 ? -22.011 -13.260 -64.721 1.00 20.16 69 THR K O 1
ATOM 3782 N N . GLU C 1 70 ? -20.923 -13.336 -66.677 1.00 23.88 70 GLU K N 1
ATOM 3783 C CA . GLU C 1 70 ? -20.032 -14.428 -66.251 1.00 22.87 70 GLU K CA 1
ATOM 3784 C C . GLU C 1 70 ? -18.566 -14.018 -66.319 1.00 18.59 70 GLU K C 1
ATOM 3785 O O . GLU C 1 70 ? -18.060 -13.674 -67.383 1.00 23.34 70 GLU K O 1
ATOM 3791 N N . PHE C 1 71 ? -17.886 -14.088 -65.179 1.00 16.48 71 PHE K N 1
ATOM 3792 C CA . PHE C 1 71 ? -16.490 -13.673 -65.075 1.00 15.84 71 PHE K CA 1
ATOM 3793 C C . PHE C 1 71 ? -15.619 -14.746 -64.449 1.00 20.01 71 PHE K C 1
ATOM 3794 O O . PHE C 1 71 ? -16.087 -15.531 -63.630 1.00 22.04 71 PHE K O 1
ATOM 3802 N N . THR C 1 72 ? -14.349 -14.767 -64.838 1.00 16.82 72 THR K N 1
ATOM 3803 C CA . THR C 1 72 ? -13.402 -15.746 -64.322 1.00 18.05 72 THR K CA 1
ATOM 3804 C C . THR C 1 72 ? -12.063 -15.159 -63.901 1.00 18.25 72 THR K C 1
ATOM 3805 O O . THR C 1 72 ? -11.470 -14.363 -64.621 1.00 21.17 72 THR K O 1
ATOM 3809 N N . LEU C 1 73 ? -11.602 -15.563 -62.723 1.00 18.57 73 LEU K N 1
ATOM 3810 C CA . LEU C 1 73 ? -10.238 -15.293 -62.281 1.00 22.11 73 LEU K CA 1
ATOM 3811 C C . LEU C 1 73 ? -9.461 -16.590 -62.442 1.00 22.67 73 LEU K C 1
ATOM 3812 O O . LEU C 1 73 ? -9.881 -17.617 -61.919 1.00 24.38 73 LEU K O 1
ATOM 3817 N N . THR C 1 74 ? -8.336 -16.549 -63.145 1.00 20.37 74 THR K N 1
ATOM 3818 C CA . THR C 1 74 ? -7.509 -17.738 -63.303 1.00 21.80 74 THR K CA 1
ATOM 3819 C C . THR C 1 74 ? -6.148 -17.498 -62.669 1.00 26.56 74 THR K C 1
ATOM 3820 O O . THR C 1 74 ? -5.559 -16.430 -62.822 1.00 27.37 74 THR K O 1
ATOM 3824 N N . ILE C 1 75 ? -5.655 -18.507 -61.962 1.00 21.57 75 ILE K N 1
ATOM 3825 C CA . ILE C 1 75 ? -4.293 -18.504 -61.451 1.00 23.22 75 ILE K CA 1
ATOM 3826 C C . ILE C 1 75 ? -3.550 -19.704 -62.019 1.00 29.20 75 ILE K C 1
ATOM 3827 O O . ILE C 1 75 ? -3.861 -20.842 -61.680 1.00 26.36 75 ILE K O 1
ATOM 3832 N N . SER C 1 76 ? -2.583 -19.443 -62.894 1.00 29.47 76 SER K N 1
ATOM 3833 C CA . SER C 1 76 ? -1.846 -20.507 -63.567 1.00 35.66 76 SER K CA 1
ATOM 3834 C C . SER C 1 76 ? -0.524 -20.779 -62.864 1.00 33.23 76 SER K C 1
ATOM 3835 O O . SER C 1 76 ? 0.437 -20.036 -63.039 1.00 38.19 76 SER K O 1
ATOM 3838 N N . GLY C 1 77 ? -0.473 -21.853 -62.086 1.00 31.38 77 GLY K N 1
ATOM 3839 C CA . GLY C 1 77 ? 0.732 -22.200 -61.354 1.00 32.63 77 GLY K CA 1
ATOM 3840 C C . GLY C 1 77 ? 0.681 -21.634 -59.955 1.00 31.24 77 GLY K C 1
ATOM 3841 O O . GLY C 1 77 ? 1.453 -20.744 -59.606 1.00 37.47 77 GLY K O 1
ATOM 3842 N N . LEU C 1 78 ? -0.247 -22.157 -59.162 1.00 27.42 78 LEU K N 1
ATOM 3843 C CA . LEU C 1 78 ? -0.431 -21.743 -57.779 1.00 27.22 78 LEU K CA 1
ATOM 3844 C C . LEU C 1 78 ? 0.867 -21.798 -56.976 1.00 29.57 78 LEU K C 1
ATOM 3845 O O . LEU C 1 78 ? 1.537 -22.826 -56.961 1.00 28.19 78 LEU K O 1
ATOM 3850 N N . GLN C 1 79 ? 1.232 -20.686 -56.340 1.00 28.61 79 GLN K N 1
ATOM 3851 C CA . GLN C 1 79 ? 2.346 -20.645 -55.388 1.00 27.77 79 GLN K CA 1
ATOM 3852 C C . GLN C 1 79 ? 1.841 -20.467 -53.948 1.00 33.06 79 GLN K C 1
ATOM 3853 O O . GLN C 1 79 ? 0.699 -20.053 -53.750 1.00 29.55 79 GLN K O 1
ATOM 3859 N N . PHE C 1 80 ? 2.670 -20.791 -52.951 1.00 30.29 80 PHE K N 1
ATOM 3860 C CA . PHE C 1 80 ? 2.253 -20.686 -51.547 1.00 31.37 80 PHE K CA 1
ATOM 3861 C C . PHE C 1 80 ? 1.669 -19.318 -51.216 1.00 29.57 80 PHE K C 1
ATOM 3862 O O . PHE C 1 80 ? 0.738 -19.213 -50.420 1.00 33.87 80 PHE K O 1
ATOM 3870 N N . ASP C 1 81 ? 2.226 -18.270 -51.808 1.00 26.75 81 ASP K N 1
ATOM 3871 C CA . ASP C 1 81 ? 1.768 -16.917 -51.521 1.00 32.56 81 ASP K CA 1
ATOM 3872 C C . ASP C 1 81 ? 0.338 -16.666 -51.989 1.00 26.26 81 ASP K C 1
ATOM 3873 O O . ASP C 1 81 ? -0.293 -15.703 -51.570 1.00 27.93 81 ASP K O 1
ATOM 3878 N N . ASP C 1 82 ? -0.180 -17.546 -52.838 1.00 28.83 82 ASP K N 1
ATOM 3879 C CA . ASP C 1 82 ? -1.497 -17.348 -53.434 1.00 23.09 82 ASP K CA 1
ATOM 3880 C C . ASP C 1 82 ? -2.645 -17.897 -52.605 1.00 20.17 82 ASP K C 1
ATOM 3881 O O . ASP C 1 82 ? -3.803 -17.600 -52.890 1.00 22.11 82 ASP K O 1
ATOM 3886 N N . PHE C 1 83 ? -2.347 -18.701 -51.592 1.00 23.40 83 PHE K N 1
ATOM 3887 C CA . PHE C 1 83 ? -3.415 -19.206 -50.743 1.00 23.35 83 PHE K CA 1
ATOM 3888 C C . PHE C 1 83 ? -3.949 -18.088 -49.867 1.00 18.51 83 PHE K C 1
ATOM 3889 O O . PHE C 1 83 ? -3.237 -17.513 -49.051 1.00 21.10 83 PHE K O 1
ATOM 3897 N N . ALA C 1 84 ? -5.226 -17.795 -50.064 1.00 20.39 84 ALA K N 1
ATOM 3898 C CA . ALA C 1 84 ? -5.841 -16.594 -49.540 1.00 17.50 84 ALA K CA 1
ATOM 3899 C C . ALA C 1 84 ? -7.303 -16.607 -49.923 1.00 20.51 84 ALA K C 1
ATOM 3900 O O . ALA C 1 84 ? -7.768 -17.543 -50.569 1.00 17.92 84 ALA K O 1
ATOM 3902 N N . THR C 1 85 ? -8.021 -15.563 -49.528 1.00 18.81 85 THR K N 1
ATOM 3903 C CA . THR C 1 85 ? -9.395 -15.371 -49.959 1.00 16.37 85 THR K CA 1
ATOM 3904 C C . THR C 1 85 ? -9.404 -14.402 -51.136 1.00 19.69 85 THR K C 1
ATOM 3905 O O . THR C 1 85 ? -8.664 -13.421 -51.143 1.00 20.75 85 THR K O 1
ATOM 3909 N N . TYR C 1 86 ? -10.208 -14.709 -52.146 1.00 15.68 86 TYR K N 1
ATOM 3910 C CA . TYR C 1 86 ? -10.415 -13.810 -53.280 1.00 18.74 86 TYR K CA 1
ATOM 3911 C C . TYR C 1 86 ? -11.850 -13.294 -53.330 1.00 18.82 86 TYR K C 1
ATOM 3912 O O . TYR C 1 86 ? -12.799 -14.050 -53.149 1.00 19.54 86 TYR K O 1
ATOM 3921 N N . HIS C 1 87 ? -11.991 -11.998 -53.582 1.00 14.10 87 HIS K N 1
ATOM 3922 C CA . HIS C 1 87 ? -13.292 -11.341 -53.589 1.00 18.13 87 HIS K CA 1
ATOM 3923 C C . HIS C 1 87 ? -13.522 -10.722 -54.959 1.00 15.20 87 HIS K C 1
ATOM 3924 O O . HIS C 1 87 ? -12.648 -10.012 -55.450 1.00 14.06 87 HIS K O 1
ATOM 3931 N N . CYS C 1 88 ? -14.659 -10.995 -55.599 1.00 12.37 88 CYS K N 1
ATOM 3932 C CA . CYS C 1 88 ? -14.987 -10.257 -56.819 1.00 20.28 88 CYS K CA 1
ATOM 3933 C C . CYS C 1 88 ? -15.872 -9.083 -56.434 1.00 20.81 88 CYS K C 1
ATOM 3934 O O . CYS C 1 88 ? -16.484 -9.078 -55.365 1.00 18.94 88 CYS K O 1
ATOM 3937 N N . GLN C 1 89 ? -15.946 -8.097 -57.319 1.00 18.34 89 GLN K N 1
ATOM 3938 C CA . GLN C 1 89 ? -16.641 -6.855 -57.025 1.00 19.81 89 GLN K CA 1
ATOM 3939 C C . GLN C 1 89 ? -17.158 -6.174 -58.267 1.00 19.22 89 GLN K C 1
ATOM 3940 O O . GLN C 1 89 ? -16.387 -5.888 -59.174 1.00 18.51 89 GLN K O 1
ATOM 3946 N N . HIS C 1 90 ? -18.454 -5.888 -58.293 1.00 17.17 90 HIS K N 1
ATOM 3947 C CA . HIS C 1 90 ? -18.993 -4.988 -59.292 1.00 17.28 90 HIS K CA 1
ATOM 3948 C C . HIS C 1 90 ? -18.833 -3.592 -58.722 1.00 15.51 90 HIS K C 1
ATOM 3949 O O . HIS C 1 90 ? -19.314 -3.327 -57.626 1.00 18.27 90 HIS K O 1
ATOM 3956 N N . TYR C 1 91 ? -18.167 -2.700 -59.445 1.00 20.20 91 TYR K N 1
ATOM 3957 C CA . TYR C 1 91 ? -18.048 -1.316 -59.000 1.00 19.70 91 TYR K CA 1
ATOM 3958 C C . TYR C 1 91 ? -18.731 -0.350 -59.963 1.00 19.92 91 TYR K C 1
ATOM 3959 O O . TYR C 1 91 ? -18.534 -0.432 -61.175 1.00 17.42 91 TYR K O 1
ATOM 3968 N N . ALA C 1 92 ? -19.581 0.511 -59.406 1.00 21.44 92 ALA K N 1
ATOM 3969 C CA . ALA C 1 92 ? -20.258 1.585 -60.135 1.00 15.39 92 ALA K CA 1
ATOM 3970 C C . ALA C 1 92 ? -19.742 2.898 -59.563 1.00 17.16 92 ALA K C 1
ATOM 3971 O O . ALA C 1 92 ? -18.986 2.884 -58.598 1.00 23.65 92 ALA K O 1
ATOM 3973 N N . GLY C 1 93 ? -20.132 4.025 -60.151 1.00 21.09 93 GLY K N 1
ATOM 3974 C CA . GLY C 1 93 ? -19.606 5.321 -59.740 1.00 22.31 93 GLY K CA 1
ATOM 3975 C C . GLY C 1 93 ? -19.707 5.628 -58.255 1.00 18.21 93 GLY K C 1
ATOM 3976 O O . GLY C 1 93 ? -18.801 6.211 -57.672 1.00 19.42 93 GLY K O 1
ATOM 3977 N N . TYR C 1 94 ? -20.816 5.239 -57.646 1.00 16.66 94 TYR K N 1
ATOM 3978 C CA . TYR C 1 94 ? -21.127 5.599 -56.259 1.00 21.63 94 TYR K CA 1
ATOM 3979 C C . TYR C 1 94 ? -21.662 4.442 -55.430 1.00 22.43 94 TYR K C 1
ATOM 3980 O O . TYR C 1 94 ? -22.278 4.646 -54.387 1.00 21.51 94 TYR K O 1
ATOM 3989 N N . SER C 1 95 ? -21.443 3.223 -55.912 1.00 19.25 95 SER K N 1
ATOM 3990 C CA . SER C 1 95 ? -21.805 2.045 -55.142 1.00 21.49 95 SER K CA 1
ATOM 3991 C C . SER C 1 95 ? -21.035 0.832 -55.637 1.00 17.97 95 SER K C 1
ATOM 3992 O O . SER C 1 95 ? -20.360 0.886 -56.658 1.00 18.86 95 SER K O 1
ATOM 3995 N N . ALA C 1 96 ? -21.107 -0.253 -54.880 1.00 18.56 96 ALA K N 1
ATOM 3996 C CA . ALA C 1 96 ? -20.465 -1.491 -55.270 1.00 14.83 96 ALA K CA 1
ATOM 3997 C C . ALA C 1 96 ? -21.170 -2.667 -54.632 1.00 16.83 96 ALA K C 1
ATOM 3998 O O . ALA C 1 96 ? -21.912 -2.493 -53.672 1.00 19.86 96 ALA K O 1
ATOM 4000 N N . THR C 1 97 ? -20.923 -3.866 -55.147 1.00 16.60 97 THR K N 1
ATOM 4001 C CA . THR C 1 97 ? -21.393 -5.072 -54.485 1.00 17.89 97 THR K CA 1
ATOM 4002 C C . THR C 1 97 ? -20.307 -6.134 -54.613 1.00 16.06 97 THR K C 1
ATOM 4003 O O . THR C 1 97 ? -19.654 -6.234 -55.647 1.00 15.90 97 THR K O 1
ATOM 4007 N N . PHE C 1 98 ? -20.153 -6.948 -53.576 1.00 16.93 98 PHE K N 1
ATOM 4008 C CA . PHE C 1 98 ? -19.131 -7.987 -53.538 1.00 16.47 98 PHE K CA 1
ATOM 4009 C C . PHE C 1 98 ? -19.756 -9.373 -53.582 1.00 20.09 98 PHE K C 1
ATOM 4010 O O . PHE C 1 98 ? -20.888 -9.566 -53.142 1.00 24.20 98 PHE K O 1
ATOM 4018 N N . GLY C 1 99 ? -19.020 -10.333 -54.128 1.00 19.41 99 GLY K N 1
ATOM 4019 C CA . GLY C 1 99 ? -19.360 -11.734 -53.984 1.00 14.85 99 GLY K CA 1
ATOM 4020 C C . GLY C 1 99 ? -19.065 -12.185 -52.566 1.00 21.30 99 GLY K C 1
ATOM 4021 O O . GLY C 1 99 ? -18.494 -11.423 -51.782 1.00 19.91 99 GLY K O 1
ATOM 4022 N N . GLN C 1 100 ? -19.460 -13.409 -52.228 1.00 17.49 100 GLN K N 1
ATOM 4023 C CA . GLN C 1 100 ? -19.325 -13.913 -50.862 1.00 20.67 100 GLN K CA 1
ATOM 4024 C C . GLN C 1 100 ? -17.858 -14.149 -50.526 1.00 20.87 100 GLN K C 1
ATOM 4025 O O . GLN C 1 100 ? -17.509 -14.333 -49.364 1.00 20.55 100 GLN K O 1
ATOM 4031 N N . GLY C 1 101 ? -17.018 -14.224 -51.555 1.00 19.43 101 GLY K N 1
ATOM 4032 C CA . GLY C 1 101 ? -15.609 -14.505 -51.368 1.00 16.29 101 GLY K CA 1
ATOM 4033 C C . GLY C 1 101 ? -15.274 -15.971 -51.571 1.00 21.16 101 GLY K C 1
ATOM 4034 O O . GLY C 1 101 ? -16.122 -16.839 -51.367 1.00 19.44 101 GLY K O 1
ATOM 4035 N N . THR C 1 102 ? -14.050 -16.237 -52.023 1.00 20.14 102 THR K N 1
ATOM 4036 C CA . THR C 1 102 ? -13.585 -17.598 -52.298 1.00 18.56 102 THR K CA 1
ATOM 4037 C C . THR C 1 102 ? -12.248 -17.829 -51.627 1.00 18.23 102 THR K C 1
ATOM 4038 O O . THR C 1 102 ? -11.247 -17.210 -51.968 1.00 21.18 102 THR K O 1
ATOM 4042 N N . ARG C 1 103 ? -12.239 -18.756 -50.685 1.00 18.38 103 ARG K N 1
ATOM 4043 C CA . ARG C 1 103 ? -11.032 -19.123 -49.974 1.00 19.70 103 ARG K CA 1
ATOM 4044 C C . ARG C 1 103 ? -10.294 -20.255 -50.671 1.00 20.58 103 ARG K C 1
ATOM 4045 O O . ARG C 1 103 ? -10.820 -21.349 -50.849 1.00 22.45 103 ARG K O 1
ATOM 4053 N N . VAL C 1 104 ? -9.064 -19.955 -51.069 1.00 18.43 104 VAL K N 1
ATOM 4054 C CA . VAL C 1 104 ? -8.181 -20.914 -51.715 1.00 20.16 104 VAL K CA 1
ATOM 4055 C C . VAL C 1 104 ? -7.246 -21.500 -50.665 1.00 19.94 104 VAL K C 1
ATOM 4056 O O . VAL C 1 104 ? -6.537 -20.763 -49.973 1.00 18.38 104 VAL K O 1
ATOM 4060 N N . GLU C 1 105 ? -7.271 -22.824 -50.534 1.00 18.66 105 GLU K N 1
ATOM 4061 C CA . GLU C 1 105 ? -6.522 -23.514 -49.493 1.00 17.07 105 GLU K CA 1
ATOM 4062 C C . GLU C 1 105 ? -5.729 -24.663 -50.083 1.00 22.33 105 GLU K C 1
ATOM 4063 O O . GLU C 1 105 ? -5.943 -25.049 -51.229 1.00 22.14 105 GLU K O 1
ATOM 4069 N N . ILE C 1 106 ? -4.832 -25.224 -49.279 1.00 17.74 106 ILE K N 1
ATOM 4070 C CA . ILE C 1 106 ? -4.055 -26.381 -49.693 1.00 20.58 106 ILE K CA 1
ATOM 4071 C C . ILE C 1 106 ? -4.894 -27.645 -49.558 1.00 18.17 106 ILE K C 1
ATOM 4072 O O . ILE C 1 106 ? -5.450 -27.905 -48.499 1.00 19.70 106 ILE K O 1
ATOM 4077 N N . LYS C 1 107 ? -4.987 -28.431 -50.623 1.00 22.94 107 LYS K N 1
ATOM 4078 C CA . LYS C 1 107 ? -5.742 -29.676 -50.575 1.00 21.11 107 LYS K CA 1
ATOM 4079 C C . LYS C 1 107 ? -4.990 -30.783 -49.838 1.00 20.29 107 LYS K C 1
ATOM 4080 O O . LYS C 1 107 ? -3.787 -30.949 -50.010 1.00 29.69 107 LYS K O 1
ATOM 4086 N N . ARG C 1 108 ? -5.711 -31.523 -49.005 1.00 23.59 108 ARG K N 1
ATOM 4087 C CA . ARG C 1 108 ? -5.211 -32.761 -48.414 1.00 21.73 108 ARG K CA 1
ATOM 4088 C C . ARG C 1 108 ? -6.389 -33.677 -48.128 1.00 22.91 108 ARG K C 1
ATOM 4089 O O . ARG C 1 108 ? -7.536 -33.314 -48.384 1.00 24.36 108 ARG K O 1
ATOM 4097 N N . THR C 1 109 ? -6.103 -34.859 -47.596 1.00 20.35 109 THR K N 1
ATOM 4098 C CA . THR C 1 109 ? -7.143 -35.828 -47.277 1.00 21.93 109 THR K CA 1
ATOM 4099 C C . THR C 1 109 ? -7.883 -35.405 -46.019 1.00 24.90 109 THR K C 1
ATOM 4100 O O . THR C 1 109 ? -7.322 -34.723 -45.161 1.00 26.22 109 THR K O 1
ATOM 4104 N N . VAL C 1 110 ? -9.142 -35.810 -45.913 1.00 21.83 110 VAL K N 1
ATOM 4105 C CA . VAL C 1 110 ? -9.929 -35.553 -44.712 1.00 26.34 110 VAL K CA 1
ATOM 4106 C C . VAL C 1 110 ? -9.214 -36.073 -43.464 1.00 20.36 110 VAL K C 1
ATOM 4107 O O . VAL C 1 110 ? -8.571 -37.122 -43.496 1.00 17.03 110 VAL K O 1
ATOM 4111 N N . ALA C 1 111 ? -9.328 -35.322 -42.372 1.00 17.47 111 ALA K N 1
ATOM 4112 C CA . ALA C 1 111 ? -8.775 -35.741 -41.089 1.00 21.86 111 ALA K CA 1
ATOM 4113 C C . ALA C 1 111 ? -9.691 -35.343 -39.944 1.00 21.75 111 ALA K C 1
ATOM 4114 O O . ALA C 1 111 ? -10.054 -34.174 -39.794 1.00 23.01 111 ALA K O 1
ATOM 4116 N N . ALA C 1 112 ? -10.099 -36.335 -39.163 1.00 18.40 112 ALA K N 1
ATOM 4117 C CA . ALA C 1 112 ? -10.926 -36.090 -37.996 1.00 19.07 112 ALA K CA 1
ATOM 4118 C C . ALA C 1 112 ? -10.097 -35.388 -36.918 1.00 23.15 112 ALA K C 1
ATOM 4119 O O . ALA C 1 112 ? -8.888 -35.597 -36.841 1.00 20.74 112 ALA K O 1
ATOM 4121 N N . PRO C 1 113 ? -10.732 -34.531 -36.101 1.00 19.31 113 PRO K N 1
ATOM 4122 C CA . PRO C 1 113 ? -10.017 -33.858 -35.008 1.00 23.83 113 PRO K CA 1
ATOM 4123 C C . PRO C 1 113 ? -9.691 -34.763 -33.821 1.00 22.40 113 PRO K C 1
ATOM 4124 O O . PRO C 1 113 ? -10.457 -35.684 -33.545 1.00 20.06 113 PRO K O 1
ATOM 4128 N N . SER C 1 114 ? -8.589 -34.499 -33.127 1.00 22.97 114 SER K N 1
ATOM 4129 C CA . SER C 1 114 ? -8.415 -35.025 -31.778 1.00 24.78 114 SER K CA 1
ATOM 4130 C C . SER C 1 114 ? -9.051 -34.002 -30.865 1.00 24.60 114 SER K C 1
ATOM 4131 O O . SER C 1 114 ? -8.803 -32.807 -31.017 1.00 25.63 114 SER K O 1
ATOM 4134 N N . VAL C 1 115 ? -9.857 -34.457 -29.917 1.00 24.98 115 VAL K N 1
ATOM 4135 C CA . VAL C 1 115 ? -10.576 -33.539 -29.049 1.00 23.16 115 VAL K CA 1
ATOM 4136 C C . VAL C 1 115 ? -10.107 -33.680 -27.608 1.00 29.96 115 VAL K C 1
ATOM 4137 O O . VAL C 1 115 ? -9.917 -34.788 -27.111 1.00 33.36 115 VAL K O 1
ATOM 4141 N N . PHE C 1 116 ? -9.923 -32.539 -26.952 1.00 30.24 116 PHE K N 1
ATOM 4142 C CA . PHE C 1 116 ? -9.492 -32.483 -25.561 1.00 22.81 116 PHE K CA 1
ATOM 4143 C C . PHE C 1 116 ? -10.329 -31.454 -24.824 1.00 28.20 116 PHE K C 1
ATOM 4144 O O . PHE C 1 116 ? -10.708 -30.440 -25.404 1.00 28.61 116 PHE K O 1
ATOM 4152 N N . ILE C 1 117 ? -10.607 -31.702 -23.549 1.00 25.48 117 ILE K N 1
ATOM 4153 C CA . ILE C 1 117 ? -11.324 -30.730 -22.732 1.00 25.93 117 ILE K CA 1
ATOM 4154 C C . ILE C 1 117 ? -10.491 -30.430 -21.493 1.00 26.47 117 ILE K C 1
ATOM 4155 O O . ILE C 1 117 ? -9.868 -31.326 -20.927 1.00 28.71 117 ILE K O 1
ATOM 4160 N N . PHE C 1 118 ? -10.486 -29.164 -21.083 1.00 28.70 118 PHE K N 1
ATOM 4161 C CA . PHE C 1 118 ? -9.707 -28.708 -19.931 1.00 28.27 118 PHE K CA 1
ATOM 4162 C C . PHE C 1 118 ? -10.550 -27.987 -18.880 1.00 27.58 118 PHE K C 1
ATOM 4163 O O . PHE C 1 118 ? -11.138 -26.952 -19.170 1.00 28.94 118 PHE K O 1
ATOM 4171 N N . PRO C 1 119 ? -10.624 -28.537 -17.657 1.00 31.47 119 PRO K N 1
ATOM 4172 C CA . PRO C 1 119 ? -11.290 -27.831 -16.558 1.00 28.97 119 PRO K CA 1
ATOM 4173 C C . PRO C 1 119 ? -10.569 -26.536 -16.182 1.00 28.58 119 PRO K C 1
ATOM 4174 O O . PRO C 1 119 ? -9.402 -26.370 -16.529 1.00 26.16 119 PRO K O 1
ATOM 4178 N N . PRO C 1 120 ? -11.261 -25.620 -15.494 1.00 27.91 120 PRO K N 1
ATOM 4179 C CA . PRO C 1 120 ? -10.599 -24.431 -14.946 1.00 33.10 120 PRO K CA 1
ATOM 4180 C C . PRO C 1 120 ? -9.458 -24.797 -14.010 1.00 31.42 120 PRO K C 1
ATOM 4181 O O . PRO C 1 120 ? -9.577 -25.768 -13.266 1.00 31.10 120 PRO K O 1
ATOM 4185 N N . SER C 1 121 ? -8.376 -24.029 -14.041 1.00 36.27 121 SER K N 1
ATOM 4186 C CA . SER C 1 121 ? -7.307 -24.193 -13.069 1.00 41.60 121 SER K CA 1
ATOM 4187 C C . SER C 1 121 ? -7.794 -23.745 -11.698 1.00 43.09 121 SER K C 1
ATOM 4188 O O . SER C 1 121 ? -8.664 -22.880 -11.602 1.00 42.32 121 SER K O 1
ATOM 4191 N N . ASP C 1 122 ? -7.261 -24.349 -10.642 1.00 39.50 122 ASP K N 1
ATOM 4192 C CA . ASP C 1 122 ? -7.666 -23.983 -9.288 1.00 49.17 122 ASP K CA 1
ATOM 4193 C C . ASP C 1 122 ? -7.377 -22.517 -9.023 1.00 39.66 122 ASP K C 1
ATOM 4194 O O . ASP C 1 122 ? -8.154 -21.827 -8.370 1.00 38.09 122 ASP K O 1
ATOM 4199 N N . GLU C 1 123 ? -6.248 -22.057 -9.549 1.00 38.52 123 GLU K N 1
ATOM 4200 C CA . GLU C 1 123 ? -5.828 -20.671 -9.419 1.00 37.64 123 GLU K CA 1
ATOM 4201 C C . GLU C 1 123 ? -6.870 -19.702 -9.959 1.00 44.64 123 GLU K C 1
ATOM 4202 O O . GLU C 1 123 ? -7.258 -18.755 -9.278 1.00 40.87 123 GLU K O 1
ATOM 4208 N N . GLN C 1 124 ? -7.307 -19.924 -11.193 1.00 41.88 124 GLN K N 1
ATOM 4209 C CA . GLN C 1 124 ? -8.305 -19.048 -11.786 1.00 40.86 124 GLN K CA 1
ATOM 4210 C C . GLN C 1 124 ? -9.583 -19.085 -10.957 1.00 36.63 124 GLN K C 1
ATOM 4211 O O . GLN C 1 124 ? -10.185 -18.049 -10.696 1.00 35.43 124 GLN K O 1
ATOM 4217 N N . LEU C 1 125 ? -10.013 -20.286 -10.583 1.00 36.18 125 LEU K N 1
ATOM 4218 C CA . LEU C 1 125 ? -11.236 -20.450 -9.807 1.00 42.86 125 LEU K CA 1
ATOM 4219 C C . LEU C 1 125 ? -11.182 -19.576 -8.560 1.00 43.29 125 LEU K C 1
ATOM 4220 O O . LEU C 1 125 ? -12.177 -18.982 -8.164 1.00 45.53 125 LEU K O 1
ATOM 4225 N N . LYS C 1 126 ? -10.006 -19.512 -7.945 1.00 47.55 126 LYS K N 1
ATOM 4226 C CA . LYS C 1 126 ? -9.816 -18.772 -6.702 1.00 44.16 126 LYS K CA 1
ATOM 4227 C C . LYS C 1 126 ? -10.105 -17.292 -6.923 1.00 43.73 126 LYS K C 1
ATOM 4228 O O . LYS C 1 126 ? -10.546 -16.596 -6.009 1.00 43.74 126 LYS K O 1
ATOM 4234 N N . SER C 1 127 ? -9.861 -16.817 -8.144 1.00 39.66 127 SER K N 1
ATOM 4235 C CA . SER C 1 127 ? -10.051 -15.407 -8.468 1.00 36.46 127 SER K CA 1
ATOM 4236 C C . SER C 1 127 ? -11.475 -15.068 -8.915 1.00 35.05 127 SER K C 1
ATOM 4237 O O . SER C 1 127 ? -11.763 -13.916 -9.228 1.00 35.12 127 SER K O 1
ATOM 4240 N N . GLY C 1 128 ? -12.356 -16.063 -8.972 1.00 35.66 128 GLY K N 1
ATOM 4241 C CA . GLY C 1 128 ? -13.764 -15.811 -9.228 1.00 36.30 128 GLY K CA 1
ATOM 4242 C C . GLY C 1 128 ? -14.296 -16.207 -10.594 1.00 41.36 128 GLY K C 1
ATOM 4243 O O . GLY C 1 128 ? -15.486 -16.035 -10.856 1.00 40.38 128 GLY K O 1
ATOM 4244 N N . THR C 1 129 ? -13.440 -16.748 -11.455 1.00 38.54 129 THR K N 1
ATOM 4245 C CA . THR C 1 129 ? -13.838 -17.051 -12.829 1.00 41.80 129 THR K CA 1
ATOM 4246 C C . THR C 1 129 ? -13.492 -18.476 -13.241 1.00 40.71 129 THR K C 1
ATOM 4247 O O . THR C 1 129 ? -12.576 -19.083 -12.696 1.00 43.17 129 THR K O 1
ATOM 4251 N N . ALA C 1 130 ? -14.263 -19.015 -14.180 1.00 36.14 130 ALA K N 1
ATOM 4252 C CA . ALA C 1 130 ? -14.101 -20.394 -14.616 1.00 30.10 130 ALA K CA 1
ATOM 4253 C C . ALA C 1 130 ? -14.127 -20.473 -16.138 1.00 32.97 130 ALA K C 1
ATOM 4254 O O . ALA C 1 130 ? -15.193 -20.364 -16.742 1.00 32.97 130 ALA K O 1
ATOM 4256 N N . SER C 1 131 ? -12.968 -20.666 -16.760 1.00 34.91 131 SER K N 1
ATOM 4257 C CA . SER C 1 131 ? -12.925 -20.884 -18.204 1.00 31.41 131 SER K CA 1
ATOM 4258 C C . SER C 1 131 ? -12.699 -22.359 -18.465 1.00 30.96 131 SER K C 1
ATOM 4259 O O . SER C 1 131 ? -11.712 -22.934 -18.009 1.00 33.19 131 SER K O 1
ATOM 4262 N N . VAL C 1 132 ? -13.600 -22.955 -19.234 1.00 27.99 132 VAL K N 1
ATOM 4263 C CA . VAL C 1 132 ? -13.441 -24.335 -19.659 1.00 29.95 132 VAL K CA 1
ATOM 4264 C C . VAL C 1 132 ? -13.070 -24.295 -21.124 1.00 26.72 132 VAL K C 1
ATOM 4265 O O . VAL C 1 132 ? -13.707 -23.592 -21.902 1.00 27.78 132 VAL K O 1
ATOM 4269 N N . VAL C 1 133 ? -12.053 -25.063 -21.497 1.00 20.50 133 VAL K N 1
ATOM 4270 C CA . VAL C 1 133 ? -11.521 -25.006 -22.847 1.00 21.56 133 VAL K CA 1
ATOM 4271 C C . VAL C 1 133 ? -11.683 -26.344 -23.549 1.00 26.76 133 VAL K C 1
ATOM 4272 O O . VAL C 1 133 ? -11.443 -27.399 -22.963 1.00 27.40 133 VAL K O 1
ATOM 4276 N N . CYS C 1 134 ? -12.095 -26.284 -24.809 1.00 24.46 134 CYS K N 1
ATOM 4277 C CA . CYS C 1 134 ? -12.210 -27.466 -25.650 1.00 24.31 134 CYS K CA 1
ATOM 4278 C C . CYS C 1 134 ? -11.279 -27.269 -26.840 1.00 27.88 134 CYS K C 1
ATOM 4279 O O . CYS C 1 134 ? -11.337 -26.241 -27.507 1.00 25.22 134 CYS K O 1
ATOM 4282 N N . LEU C 1 135 ? -10.420 -28.248 -27.097 1.00 25.26 135 LEU K N 1
ATOM 4283 C CA . LEU C 1 135 ? -9.457 -28.161 -28.189 1.00 26.39 135 LEU K CA 1
ATOM 4284 C C . LEU C 1 135 ? -9.793 -29.193 -29.254 1.00 23.95 135 LEU K C 1
ATOM 4285 O O . LEU C 1 135 ? -9.928 -30.371 -28.945 1.00 22.11 135 LEU K O 1
ATOM 4290 N N . LEU C 1 136 ? -9.964 -28.737 -30.492 1.00 17.47 136 LEU K N 1
ATOM 4291 C CA . LEU C 1 136 ? -10.077 -29.627 -31.645 1.00 21.29 136 LEU K CA 1
ATOM 4292 C C . LEU C 1 136 ? -8.772 -29.540 -32.415 1.00 19.14 136 LEU K C 1
ATOM 4293 O O . LEU C 1 136 ? -8.474 -28.516 -33.018 1.00 20.14 136 LEU K O 1
ATOM 4298 N N . ASN C 1 137 ? -8.005 -30.623 -32.409 1.00 20.87 137 ASN K N 1
ATOM 4299 C CA . ASN C 1 137 ? -6.633 -30.566 -32.892 1.00 21.50 137 ASN K CA 1
ATOM 4300 C C . ASN C 1 137 ? -6.393 -31.248 -34.247 1.00 22.04 137 ASN K C 1
ATOM 4301 O O . ASN C 1 137 ? -6.735 -32.414 -34.437 1.00 22.37 137 ASN K O 1
ATOM 4306 N N . ASN C 1 138 ? -5.816 -30.496 -35.183 1.00 22.34 138 ASN K N 1
ATOM 4307 C CA . ASN C 1 138 ? -5.329 -31.029 -36.460 1.00 25.97 138 ASN K CA 1
ATOM 4308 C C . ASN C 1 138 ? -6.377 -31.780 -37.278 1.00 28.39 138 ASN K C 1
ATOM 4309 O O . ASN C 1 138 ? -6.253 -32.984 -37.522 1.00 23.96 138 ASN K O 1
ATOM 4314 N N . PHE C 1 139 ? -7.404 -31.048 -37.698 1.00 19.28 139 PHE K N 1
ATOM 4315 C CA . PHE C 1 139 ? -8.473 -31.597 -38.520 1.00 20.12 139 PHE K CA 1
ATOM 4316 C C . PHE C 1 139 ? -8.522 -30.907 -39.875 1.00 18.65 139 PHE K C 1
ATOM 4317 O O . PHE C 1 139 ? -7.927 -29.851 -40.069 1.00 19.88 139 PHE K O 1
ATOM 4325 N N . TYR C 1 140 ? -9.208 -31.532 -40.820 1.00 17.25 140 TYR K N 1
ATOM 4326 C CA . TYR C 1 140 ? -9.371 -30.972 -42.151 1.00 18.33 140 TYR K CA 1
ATOM 4327 C C . TYR C 1 140 ? -10.592 -31.586 -42.818 1.00 15.89 140 TYR K C 1
ATOM 4328 O O . TYR C 1 140 ? -10.786 -32.796 -42.745 1.00 20.89 140 TYR K O 1
ATOM 4337 N N . PRO C 1 141 ? -11.412 -30.770 -43.495 1.00 18.73 141 PRO K N 1
ATOM 4338 C CA . PRO C 1 141 ? -11.316 -29.340 -43.805 1.00 17.67 141 PRO K CA 1
ATOM 4339 C C . PRO C 1 141 ? -11.710 -28.468 -42.611 1.00 19.33 141 PRO K C 1
ATOM 4340 O O . PRO C 1 141 ? -11.926 -28.990 -41.521 1.00 17.53 141 PRO K O 1
ATOM 4344 N N . ARG C 1 142 ? -11.799 -27.158 -42.818 1.00 20.08 142 ARG K N 1
ATOM 4345 C CA . ARG C 1 142 ? -11.881 -26.207 -41.715 1.00 22.84 142 ARG K CA 1
ATOM 4346 C C . ARG C 1 142 ? -13.219 -26.195 -40.978 1.00 24.19 142 ARG K C 1
ATOM 4347 O O . ARG C 1 142 ? -13.267 -25.855 -39.799 1.00 22.62 142 ARG K O 1
ATOM 4355 N N . GLU C 1 143 ? -14.294 -26.597 -41.647 1.00 15.90 143 GLU K N 1
ATOM 4356 C CA . GLU C 1 143 ? -15.613 -26.549 -41.027 1.00 19.60 143 GLU K CA 1
ATOM 4357 C C . GLU C 1 143 ? -15.792 -27.578 -39.922 1.00 22.36 143 GLU K C 1
ATOM 4358 O O . GLU C 1 143 ? -15.639 -28.777 -40.138 1.00 21.48 143 GLU K O 1
ATOM 4364 N N . ALA C 1 144 ? -16.115 -27.081 -38.735 1.00 19.54 144 ALA K N 1
ATOM 4365 C CA . ALA C 1 144 ? -16.328 -27.904 -37.554 1.00 21.66 144 ALA K CA 1
ATOM 4366 C C . ALA C 1 144 ? -17.300 -27.179 -36.647 1.00 25.81 144 ALA K C 1
ATOM 4367 O O . ALA C 1 144 ? -17.382 -25.955 -36.694 1.00 29.64 144 ALA K O 1
ATOM 4369 N N . LYS C 1 145 ? -18.036 -27.914 -35.826 1.00 20.13 145 LYS K N 1
ATOM 4370 C CA . LYS C 1 145 ? -18.966 -27.281 -34.899 1.00 26.86 145 LYS K CA 1
ATOM 4371 C C . LYS C 1 145 ? -18.736 -27.775 -33.474 1.00 24.78 145 LYS K C 1
ATOM 4372 O O . LYS C 1 145 ? -18.497 -28.958 -33.237 1.00 20.58 145 LYS K O 1
ATOM 4378 N N . VAL C 1 146 ? -18.817 -26.841 -32.533 1.00 23.25 146 VAL K N 1
ATOM 4379 C CA . VAL C 1 146 ? -18.708 -27.137 -31.113 1.00 23.96 146 VAL K CA 1
ATOM 4380 C C . VAL C 1 146 ? -19.955 -26.720 -30.350 1.00 25.72 146 VAL K C 1
ATOM 4381 O O . VAL C 1 146 ? -20.423 -25.591 -30.479 1.00 33.09 146 VAL K O 1
ATOM 4385 N N . GLN C 1 147 ? -20.489 -27.648 -29.567 1.00 25.74 147 GLN K N 1
ATOM 4386 C CA . GLN C 1 147 ? -21.613 -27.378 -28.687 1.00 28.98 147 GLN K CA 1
ATOM 4387 C C . GLN C 1 147 ? -21.233 -27.718 -27.254 1.00 24.05 147 GLN K C 1
ATOM 4388 O O . GLN C 1 147 ? -20.785 -28.825 -26.978 1.00 27.35 147 GLN K O 1
ATOM 4394 N N . TRP C 1 148 ? -21.380 -26.749 -26.357 1.00 24.55 148 TRP K N 1
ATOM 4395 C CA . TRP C 1 148 ? -21.137 -26.960 -24.931 1.00 29.68 148 TRP K CA 1
ATOM 4396 C C . TRP C 1 148 ? -22.399 -27.428 -24.220 1.00 31.68 148 TRP K C 1
ATOM 4397 O O . TRP C 1 148 ? -23.482 -26.893 -24.453 1.00 28.38 148 TRP K O 1
ATOM 4408 N N . LYS C 1 149 ? -22.252 -28.443 -23.374 1.00 29.78 149 LYS K N 1
ATOM 4409 C CA . LYS C 1 149 ? -23.340 -28.913 -22.522 1.00 32.35 149 LYS K CA 1
ATOM 4410 C C . LYS C 1 149 ? -22.945 -28.907 -21.050 1.00 37.10 149 LYS K C 1
ATOM 4411 O O . LYS C 1 149 ? -21.863 -29.365 -20.690 1.00 35.84 149 LYS K O 1
ATOM 4417 N N . VAL C 1 150 ? -23.839 -28.400 -20.206 1.00 41.15 150 VAL K N 1
ATOM 4418 C CA . VAL C 1 150 ? -23.646 -28.398 -18.758 1.00 34.31 150 VAL K CA 1
ATOM 4419 C C . VAL C 1 150 ? -24.788 -29.170 -18.118 1.00 40.67 150 VAL K C 1
ATOM 4420 O O . VAL C 1 150 ? -25.951 -28.786 -18.248 1.00 42.22 150 VAL K O 1
ATOM 4424 N N . ASP C 1 151 ? -24.442 -30.235 -17.398 1.00 38.51 151 ASP K N 1
ATOM 4425 C CA . ASP C 1 151 ? -25.418 -31.225 -16.954 1.00 38.88 151 ASP K CA 1
ATOM 4426 C C . ASP C 1 151 ? -26.409 -31.521 -18.076 1.00 44.02 151 ASP K C 1
ATOM 4427 O O . ASP C 1 151 ? -27.619 -31.580 -17.861 1.00 44.12 151 ASP K O 1
ATOM 4432 N N . ASN C 1 152 ? -25.864 -31.666 -19.283 1.00 44.45 152 ASN K N 1
ATOM 4433 C CA . ASN C 1 152 ? -26.607 -32.140 -20.444 1.00 40.22 152 ASN K CA 1
ATOM 4434 C C . ASN C 1 152 ? -27.559 -31.089 -21.013 1.00 46.91 152 ASN K C 1
ATOM 4435 O O . ASN C 1 152 ? -28.393 -31.396 -21.865 1.00 48.25 152 ASN K O 1
ATOM 4440 N N . ALA C 1 153 ? -27.419 -29.849 -20.551 1.00 37.15 153 ALA K N 1
ATOM 4441 C CA . ALA C 1 153 ? -28.159 -28.718 -21.106 1.00 37.07 153 ALA K CA 1
ATOM 4442 C C . ALA C 1 153 ? -27.284 -27.886 -22.041 1.00 42.02 153 ALA K C 1
ATOM 4443 O O . ALA C 1 153 ? -26.274 -27.322 -21.622 1.00 37.34 153 ALA K O 1
ATOM 4445 N N . LEU C 1 154 ? -27.679 -27.825 -23.311 1.00 42.93 154 LEU K N 1
ATOM 4446 C CA . LEU C 1 154 ? -26.934 -27.091 -24.331 1.00 34.24 154 LEU K CA 1
ATOM 4447 C C . LEU C 1 154 ? -26.781 -25.621 -23.964 1.00 33.77 154 LEU K C 1
ATOM 4448 O O . LEU C 1 154 ? -27.727 -24.980 -23.517 1.00 38.21 154 LEU K O 1
ATOM 4453 N N . GLN C 1 155 ? -25.576 -25.100 -24.170 1.00 36.49 155 GLN K N 1
ATOM 4454 C CA . GLN C 1 155 ? -25.231 -23.720 -23.835 1.00 38.53 155 GLN K CA 1
ATOM 4455 C C . GLN C 1 155 ? -25.352 -22.783 -25.037 1.00 34.24 155 GLN K C 1
ATOM 4456 O O . GLN C 1 155 ? -25.336 -23.236 -26.179 1.00 40.47 155 GLN K O 1
ATOM 4462 N N . SER C 1 156 ? -25.465 -21.481 -24.777 1.00 31.19 156 SER K N 1
ATOM 4463 C CA . SER C 1 156 ? -25.432 -20.471 -25.839 1.00 35.73 156 SER K CA 1
ATOM 4464 C C . SER C 1 156 ? -25.124 -19.077 -25.295 1.00 34.31 156 SER K C 1
ATOM 4465 O O . SER C 1 156 ? -25.544 -18.719 -24.197 1.00 39.00 156 SER K O 1
ATOM 4468 N N . GLY C 1 157 ? -24.405 -18.287 -26.086 1.00 35.30 157 GLY K N 1
ATOM 4469 C CA . GLY C 1 157 ? -24.064 -16.927 -25.707 1.00 25.15 157 GLY K CA 1
ATOM 4470 C C . GLY C 1 157 ? -22.920 -16.765 -24.722 1.00 34.25 157 GLY K C 1
ATOM 4471 O O . GLY C 1 157 ? -22.510 -15.640 -24.437 1.00 32.10 157 GLY K O 1
ATOM 4472 N N . ASN C 1 158 ? -22.384 -17.876 -24.227 1.00 26.10 158 ASN K N 1
ATOM 4473 C CA . ASN C 1 158 ? -21.313 -17.835 -23.229 1.00 26.46 158 ASN K CA 1
ATOM 4474 C C . ASN C 1 158 ? -19.999 -18.495 -23.641 1.00 25.69 158 ASN K C 1
ATOM 4475 O O . ASN C 1 158 ? -19.173 -18.824 -22.792 1.00 30.24 158 ASN K O 1
ATOM 4480 N N . SER C 1 159 ? -19.809 -18.690 -24.939 1.00 25.17 159 SER K N 1
ATOM 4481 C CA . SER C 1 159 ? -18.583 -19.295 -25.449 1.00 27.05 159 SER K CA 1
ATOM 4482 C C . SER C 1 159 ? -18.048 -18.524 -26.649 1.00 24.63 159 SER K C 1
ATOM 4483 O O . SER C 1 159 ? -18.809 -17.930 -27.406 1.00 25.14 159 SER K O 1
ATOM 4486 N N . GLN C 1 160 ? -16.727 -18.516 -26.791 1.00 24.98 160 GLN K N 1
ATOM 4487 C CA . GLN C 1 160 ? -16.078 -17.969 -27.973 1.00 25.87 160 GLN K CA 1
ATOM 4488 C C . GLN C 1 160 ? -15.065 -18.966 -28.516 1.00 29.51 160 GLN K C 1
ATOM 4489 O O . GLN C 1 160 ? -14.613 -19.853 -27.797 1.00 27.43 160 GLN K O 1
ATOM 4495 N N . GLU C 1 161 ? -14.708 -18.820 -29.786 1.00 26.68 161 GLU K N 1
ATOM 4496 C CA . GLU C 1 161 ? -13.733 -19.717 -30.386 1.00 30.31 161 GLU K CA 1
ATOM 4497 C C . GLU C 1 161 ? -12.865 -19.000 -31.412 1.00 28.34 161 GLU K C 1
ATOM 4498 O O . GLU C 1 161 ? -13.234 -17.942 -31.918 1.00 23.78 161 GLU K O 1
ATOM 4504 N N . SER C 1 162 ? -11.707 -19.580 -31.709 1.00 24.29 162 SER K N 1
ATOM 4505 C CA . SER C 1 162 ? -10.851 -19.090 -32.784 1.00 24.27 162 SER K CA 1
ATOM 4506 C C . SER C 1 162 ? -10.139 -20.250 -33.464 1.00 23.28 162 SER K C 1
ATOM 4507 O O . SER C 1 162 ? -9.929 -21.297 -32.851 1.00 17.63 162 SER K O 1
ATOM 4510 N N . VAL C 1 163 ? -9.784 -20.062 -34.731 1.00 22.68 163 VAL K N 1
ATOM 4511 C CA . VAL C 1 163 ? -9.223 -21.139 -35.537 1.00 25.06 163 VAL K CA 1
ATOM 4512 C C . VAL C 1 163 ? -7.876 -20.707 -36.096 1.00 23.59 163 VAL K C 1
ATOM 4513 O O . VAL C 1 163 ? -7.716 -19.566 -36.516 1.00 23.67 163 VAL K O 1
ATOM 4517 N N . THR C 1 164 ? -6.908 -21.619 -36.101 1.00 22.86 164 THR K N 1
ATOM 4518 C CA . THR C 1 164 ? -5.585 -21.317 -36.636 1.00 21.89 164 THR K CA 1
ATOM 4519 C C . THR C 1 164 ? -5.593 -21.362 -38.153 1.00 24.22 164 THR K C 1
ATOM 4520 O O . THR C 1 164 ? -6.479 -21.967 -38.751 1.00 24.64 164 THR K O 1
ATOM 4524 N N . GLU C 1 165 ? -4.616 -20.714 -38.779 1.00 22.35 165 GLU K N 1
ATOM 4525 C CA A GLU C 1 165 ? -4.419 -20.858 -40.211 0.50 24.30 165 GLU K CA 1
ATOM 4526 C CA B GLU C 1 165 ? -4.415 -20.863 -40.213 0.50 24.64 165 GLU K CA 1
ATOM 4527 C C . GLU C 1 165 ? -3.867 -22.250 -40.495 1.00 25.61 165 GLU K C 1
ATOM 4528 O O . GLU C 1 165 ? -3.344 -22.913 -39.600 1.00 25.33 165 GLU K O 1
ATOM 4539 N N . GLN C 1 166 ? -4.001 -22.684 -41.741 1.00 27.19 166 GLN K N 1
ATOM 4540 C CA . GLN C 1 166 ? -3.585 -24.017 -42.137 1.00 25.29 166 GLN K CA 1
ATOM 4541 C C . GLN C 1 166 ? -2.129 -24.285 -41.739 1.00 30.87 166 GLN K C 1
ATOM 4542 O O . GLN C 1 166 ? -1.232 -23.495 -42.027 1.00 29.39 166 GLN K O 1
ATOM 4548 N N . ASP C 1 167 ? -1.930 -25.409 -41.053 1.00 27.94 167 ASP K N 1
ATOM 4549 C CA . ASP C 1 167 ? -0.631 -25.820 -40.510 1.00 29.40 167 ASP K CA 1
ATOM 4550 C C . ASP C 1 167 ? 0.463 -26.059 -41.555 1.00 31.20 167 ASP K C 1
ATOM 4551 O O . ASP C 1 167 ? 0.227 -26.649 -42.604 1.00 31.56 167 ASP K O 1
ATOM 4556 N N . SER C 1 168 ? 1.667 -25.598 -41.238 1.00 35.80 168 SER K N 1
ATOM 4557 C CA . SER C 1 168 ? 2.824 -25.706 -42.121 1.00 36.47 168 SER K CA 1
ATOM 4558 C C . SER C 1 168 ? 3.229 -27.155 -42.372 1.00 38.57 168 SER K C 1
ATOM 4559 O O . SER C 1 168 ? 3.735 -27.476 -43.445 1.00 42.14 168 SER K O 1
ATOM 4562 N N . LYS C 1 169 ? 3.020 -28.028 -41.391 1.00 32.30 169 LYS K N 1
ATOM 4563 C CA . LYS C 1 169 ? 3.572 -29.373 -41.470 1.00 40.50 169 LYS K CA 1
ATOM 4564 C C . LYS C 1 169 ? 2.543 -30.384 -41.981 1.00 34.91 169 LYS K C 1
ATOM 4565 O O . LYS C 1 169 ? 2.894 -31.226 -42.801 1.00 35.10 169 LYS K O 1
ATOM 4571 N N . ASP C 1 170 ? 1.308 -30.351 -41.488 1.00 27.82 170 ASP K N 1
ATOM 4572 C CA . ASP C 1 170 ? 0.282 -31.279 -41.980 1.00 26.02 170 ASP K CA 1
ATOM 4573 C C . ASP C 1 170 ? -0.913 -30.609 -42.700 1.00 23.89 170 ASP K C 1
ATOM 4574 O O . ASP C 1 170 ? -1.866 -31.293 -43.063 1.00 20.32 170 ASP K O 1
ATOM 4579 N N . SER C 1 171 ? -0.845 -29.297 -42.940 1.00 24.36 171 SER K N 1
ATOM 4580 C CA . SER C 1 171 ? -1.903 -28.566 -43.670 1.00 20.33 171 SER K CA 1
ATOM 4581 C C . SER C 1 171 ? -3.297 -28.697 -43.037 1.00 23.22 171 SER K C 1
ATOM 4582 O O . SER C 1 171 ? -4.308 -28.564 -43.725 1.00 20.15 171 SER K O 1
ATOM 4585 N N . THR C 1 172 ? -3.339 -28.969 -41.734 1.00 21.03 172 THR K N 1
ATOM 4586 C CA . THR C 1 172 ? -4.589 -29.124 -40.988 1.00 21.27 172 THR K CA 1
ATOM 4587 C C . THR C 1 172 ? -4.952 -27.818 -40.294 1.00 22.40 172 THR K C 1
ATOM 4588 O O . THR C 1 172 ? -4.169 -26.870 -40.296 1.00 22.60 172 THR K O 1
ATOM 4592 N N . TYR C 1 173 ? -6.133 -27.785 -39.684 1.00 21.20 173 TYR K N 1
ATOM 4593 C CA . TYR C 1 173 ? -6.545 -26.647 -38.877 1.00 20.40 173 TYR K CA 1
ATOM 4594 C C . TYR C 1 173 ? -6.769 -27.130 -37.454 1.00 21.36 173 TYR K C 1
ATOM 4595 O O . TYR C 1 173 ? -6.950 -28.319 -37.218 1.00 20.32 173 TYR K O 1
ATOM 4604 N N . SER C 1 174 ? -6.753 -26.200 -36.507 1.00 18.94 174 SER K N 1
ATOM 4605 C CA . SER C 1 174 ? -7.124 -26.510 -35.137 1.00 20.08 174 SER K CA 1
ATOM 4606 C C . SER C 1 174 ? -8.031 -25.413 -34.626 1.00 20.26 174 SER K C 1
ATOM 4607 O O . SER C 1 174 ? -7.990 -24.286 -35.110 1.00 21.77 174 SER K O 1
ATOM 4610 N N . LEU C 1 175 ? -8.845 -25.755 -33.638 1.00 19.74 175 LEU K N 1
ATOM 4611 C CA . LEU C 1 175 ? -9.820 -24.832 -33.097 1.00 19.53 175 LEU K CA 1
ATOM 4612 C C . LEU C 1 175 ? -9.848 -24.917 -31.588 1.00 20.70 175 LEU K C 1
ATOM 4613 O O . LEU C 1 175 ? -9.707 -25.990 -31.005 1.00 20.85 175 LEU K O 1
ATOM 4618 N N . SER C 1 176 ? -10.027 -23.763 -30.968 1.00 18.20 176 SER K N 1
ATOM 4619 C CA . SER C 1 176 ? -10.116 -23.661 -29.528 1.00 20.11 176 SER K CA 1
ATOM 4620 C C . SER C 1 176 ? -11.414 -22.969 -29.172 1.00 21.96 176 SER K C 1
ATOM 4621 O O . SER C 1 176 ? -11.709 -21.904 -29.706 1.00 25.57 176 SER K O 1
ATOM 4624 N N . SER C 1 177 ? -12.175 -23.565 -28.263 1.00 17.84 177 SER K N 1
ATOM 4625 C CA . SER C 1 177 ? -13.403 -22.958 -27.775 1.00 19.97 177 SER K CA 1
ATOM 4626 C C . SER C 1 177 ? -13.276 -22.804 -26.272 1.00 24.87 177 SER K C 1
ATOM 4627 O O . SER C 1 177 ? -12.871 -23.734 -25.580 1.00 26.26 177 SER K O 1
ATOM 4630 N N . THR C 1 178 ? -13.631 -21.622 -25.779 1.00 21.40 178 THR K N 1
ATOM 4631 C CA . THR C 1 178 ? -13.615 -21.340 -24.353 1.00 22.25 178 THR K CA 1
ATOM 4632 C C . THR C 1 178 ? -15.020 -21.038 -23.870 1.00 22.98 178 THR K C 1
ATOM 4633 O O . THR C 1 178 ? -15.646 -20.085 -24.319 1.00 23.62 178 THR K O 1
ATOM 4637 N N . LEU C 1 179 ? -15.495 -21.856 -22.940 1.00 21.13 179 LEU K N 1
ATOM 4638 C CA . LEU C 1 179 ? -16.749 -21.606 -22.245 1.00 25.66 179 LEU K CA 1
ATOM 4639 C C . LEU C 1 179 ? -16.428 -20.862 -20.957 1.00 29.06 179 LEU K C 1
ATOM 4640 O O . LEU C 1 179 ? -15.599 -21.322 -20.177 1.00 28.94 179 LEU K O 1
ATOM 4645 N N . THR C 1 180 ? -17.083 -19.728 -20.725 1.00 31.61 180 THR K N 1
ATOM 4646 C CA . THR C 1 180 ? -16.774 -18.919 -19.549 1.00 28.98 180 THR K CA 1
ATOM 4647 C C . THR C 1 180 ? -17.977 -18.750 -18.628 1.00 30.99 180 THR K C 1
ATOM 4648 O O . THR C 1 180 ? -19.053 -18.331 -19.054 1.00 29.97 180 THR K O 1
ATOM 4652 N N . LEU C 1 181 ? -17.770 -19.094 -17.360 1.00 33.98 181 LEU K N 1
ATOM 4653 C CA . LEU C 1 181 ? -18.791 -18.973 -16.325 1.00 34.95 181 LEU K CA 1
ATOM 4654 C C . LEU C 1 181 ? -18.201 -18.360 -15.069 1.00 34.76 181 LEU K C 1
ATOM 4655 O O . LEU C 1 181 ? -16.992 -18.418 -14.848 1.00 32.54 181 LEU K O 1
ATOM 4660 N N . SER C 1 182 ? -19.057 -17.760 -14.251 1.00 34.01 182 SER K N 1
ATOM 4661 C CA . SER C 1 182 ? -18.630 -17.285 -12.947 1.00 42.49 182 SER K CA 1
ATOM 4662 C C . SER C 1 182 ? -18.374 -18.498 -12.063 1.00 37.51 182 SER K C 1
ATOM 4663 O O . SER C 1 182 ? -18.918 -19.573 -12.313 1.00 32.17 182 SER K O 1
ATOM 4666 N N . LYS C 1 183 ? -17.538 -18.330 -11.045 1.00 37.88 183 LYS K N 1
ATOM 4667 C CA . LYS C 1 183 ? -17.287 -19.393 -10.078 1.00 39.28 183 LYS K CA 1
ATOM 4668 C C . LYS C 1 183 ? -18.601 -19.892 -9.482 1.00 41.27 183 LYS K C 1
ATOM 4669 O O . LYS C 1 183 ? -18.751 -21.079 -9.194 1.00 49.23 183 LYS K O 1
ATOM 4675 N N . ALA C 1 184 ? -19.546 -18.977 -9.295 1.00 32.75 184 ALA K N 1
ATOM 4676 C CA . ALA C 1 184 ? -20.819 -19.307 -8.669 1.00 35.80 184 ALA K CA 1
ATOM 4677 C C . ALA C 1 184 ? -21.611 -20.296 -9.520 1.00 42.24 184 ALA K C 1
ATOM 4678 O O . ALA C 1 184 ? -22.043 -21.342 -9.031 1.00 42.17 184 ALA K O 1
ATOM 4680 N N . ASP C 1 185 ? -21.805 -19.948 -10.791 1.00 44.83 185 ASP K N 1
ATOM 4681 C CA . ASP C 1 185 ? -22.523 -20.806 -11.734 1.00 46.55 185 ASP K CA 1
ATOM 4682 C C . ASP C 1 185 ? -21.813 -22.136 -11.931 1.00 42.40 185 ASP K C 1
ATOM 4683 O O . ASP C 1 185 ? -22.447 -23.188 -11.985 1.00 35.47 185 ASP K O 1
ATOM 4688 N N . TYR C 1 186 ? -20.493 -22.074 -12.050 1.00 37.60 186 TYR K N 1
ATOM 4689 C CA . TYR C 1 186 ? -19.686 -23.260 -12.287 1.00 36.89 186 TYR K CA 1
ATOM 4690 C C . TYR C 1 186 ? -19.903 -24.335 -11.233 1.00 44.04 186 TYR K C 1
ATOM 4691 O O . TYR C 1 186 ? -20.001 -25.521 -11.544 1.00 41.99 186 TYR K O 1
ATOM 4700 N N . GLU C 1 187 ? -19.975 -23.903 -9.981 1.00 46.13 187 GLU K N 1
ATOM 4701 C CA . GLU C 1 187 ? -20.168 -24.810 -8.860 1.00 41.38 187 GLU K CA 1
ATOM 4702 C C . GLU C 1 187 ? -21.602 -25.328 -8.688 1.00 39.40 187 GLU K C 1
ATOM 4703 O O . GLU C 1 187 ? -21.830 -26.244 -7.904 1.00 39.90 187 GLU K O 1
ATOM 4709 N N . LYS C 1 188 ? -22.566 -24.755 -9.403 1.00 43.09 188 LYS K N 1
ATOM 4710 C CA . LYS C 1 188 ? -23.927 -25.297 -9.384 1.00 44.38 188 LYS K CA 1
ATOM 4711 C C . LYS C 1 188 ? -24.081 -26.605 -10.155 1.00 49.27 188 LYS K C 1
ATOM 4712 O O . LYS C 1 188 ? -25.079 -27.303 -9.978 1.00 50.52 188 LYS K O 1
ATOM 4718 N N . HIS C 1 189 ? -23.114 -26.936 -11.007 1.00 41.32 189 HIS K N 1
ATOM 4719 C CA . HIS C 1 189 ? -23.278 -28.049 -11.941 1.00 42.54 189 HIS K CA 1
ATOM 4720 C C . HIS C 1 189 ? -22.114 -29.024 -11.873 1.00 37.52 189 HIS K C 1
ATOM 4721 O O . HIS C 1 189 ? -21.024 -28.676 -11.424 1.00 41.29 189 HIS K O 1
ATOM 4728 N N . LYS C 1 190 ? -22.349 -30.240 -12.354 1.00 37.29 190 LYS K N 1
ATOM 4729 C CA . LYS C 1 190 ? -21.369 -31.317 -12.245 1.00 44.47 190 LYS K CA 1
ATOM 4730 C C . LYS C 1 190 ? -20.724 -31.732 -13.560 1.00 37.59 190 LYS K C 1
ATOM 4731 O O . LYS C 1 190 ? -19.505 -31.847 -13.628 1.00 35.33 190 LYS K O 1
ATOM 4737 N N . VAL C 1 191 ? -21.517 -31.900 -14.611 1.00 38.01 191 VAL K N 1
ATOM 4738 C CA . VAL C 1 191 ? -20.990 -32.445 -15.862 1.00 38.80 191 VAL K CA 1
ATOM 4739 C C . VAL C 1 191 ? -20.779 -31.378 -16.920 1.00 37.79 191 VAL K C 1
ATOM 4740 O O . VAL C 1 191 ? -21.726 -30.709 -17.329 1.00 39.78 191 VAL K O 1
ATOM 4744 N N . TYR C 1 192 ? -19.534 -31.222 -17.357 1.00 28.22 192 TYR K N 1
ATOM 4745 C CA . TYR C 1 192 ? -19.228 -30.275 -18.412 1.00 29.82 192 TYR K CA 1
ATOM 4746 C C . TYR C 1 192 ? -18.749 -31.043 -19.633 1.00 35.43 192 TYR K C 1
ATOM 4747 O O . TYR C 1 192 ? -17.846 -31.871 -19.540 1.00 31.59 192 TYR K O 1
ATOM 4756 N N . ALA C 1 193 ? -19.371 -30.773 -20.775 1.00 32.82 193 ALA K N 1
ATOM 4757 C CA . ALA C 1 193 ? -19.076 -31.507 -21.996 1.00 27.47 193 ALA K CA 1
ATOM 4758 C C . ALA C 1 193 ? -19.007 -30.585 -23.202 1.00 26.74 193 ALA K C 1
ATOM 4759 O O . ALA C 1 193 ? -19.764 -29.617 -23.289 1.00 30.51 193 ALA K O 1
ATOM 4761 N N . CYS C 1 194 ? -18.107 -30.885 -24.132 1.00 23.17 194 CYS K N 1
ATOM 4762 C CA . CYS C 1 194 ? -18.103 -30.208 -25.424 1.00 28.04 194 CYS K CA 1
ATOM 4763 C C . CYS C 1 194 ? -18.353 -31.280 -26.476 1.00 27.79 194 CYS K C 1
ATOM 4764 O O . CYS C 1 194 ? -17.736 -32.345 -26.451 1.00 26.22 194 CYS K O 1
ATOM 4767 N N . GLU C 1 195 ? -19.267 -30.988 -27.394 1.00 27.83 195 GLU K N 1
ATOM 4768 C CA . GLU C 1 195 ? -19.655 -31.927 -28.436 1.00 24.97 195 GLU K CA 1
ATOM 4769 C C . GLU C 1 195 ? -19.206 -31.438 -29.800 1.00 28.77 195 GLU K C 1
ATOM 4770 O O . GLU C 1 195 ? -19.539 -30.323 -30.202 1.00 25.61 195 GLU K O 1
ATOM 4776 N N . VAL C 1 196 ? -18.445 -32.273 -30.504 1.00 23.58 196 VAL K N 1
ATOM 4777 C CA . VAL C 1 196 ? -17.770 -31.851 -31.726 1.00 23.03 196 VAL K CA 1
ATOM 4778 C C . VAL C 1 196 ? -18.324 -32.577 -32.949 1.00 27.57 196 VAL K C 1
ATOM 4779 O O . VAL C 1 196 ? -18.415 -33.803 -32.961 1.00 25.79 196 VAL K O 1
ATOM 4783 N N . THR C 1 197 ? -18.694 -31.805 -33.969 1.00 23.20 197 THR K N 1
ATOM 4784 C CA . THR C 1 197 ? -19.182 -32.351 -35.234 1.00 25.47 197 THR K CA 1
ATOM 4785 C C . THR C 1 197 ? -18.215 -32.004 -36.362 1.00 21.85 197 THR K C 1
ATOM 4786 O O . THR C 1 197 ? -17.835 -30.847 -36.512 1.00 16.47 197 THR K O 1
ATOM 4790 N N . HIS C 1 198 ? -17.822 -33.002 -37.151 1.00 19.10 198 HIS K N 1
ATOM 4791 C CA . HIS C 1 198 ? -16.842 -32.792 -38.216 1.00 17.46 198 HIS K CA 1
ATOM 4792 C C . HIS C 1 198 ? -16.872 -33.946 -39.225 1.00 21.28 198 HIS K C 1
ATOM 4793 O O . HIS C 1 198 ? -17.047 -35.101 -38.838 1.00 20.37 198 HIS K O 1
ATOM 4800 N N . GLN C 1 199 ? -16.696 -33.632 -40.510 1.00 17.17 199 GLN K N 1
ATOM 4801 C CA . GLN C 1 199 ? -16.807 -34.630 -41.580 1.00 18.95 199 GLN K CA 1
ATOM 4802 C C . GLN C 1 199 ? -15.900 -35.839 -41.460 1.00 16.66 199 GLN K C 1
ATOM 4803 O O . GLN C 1 199 ? -16.143 -36.849 -42.120 1.00 17.72 199 GLN K O 1
ATOM 4809 N N . GLY C 1 200 ? -14.856 -35.743 -40.647 1.00 20.64 200 GLY K N 1
ATOM 4810 C CA . GLY C 1 200 ? -13.916 -36.840 -40.501 1.00 21.35 200 GLY K CA 1
ATOM 4811 C C . GLY C 1 200 ? -14.414 -37.875 -39.510 1.00 19.85 200 GLY K C 1
ATOM 4812 O O . GLY C 1 200 ? -13.847 -38.962 -39.402 1.00 23.39 200 GLY K O 1
ATOM 4813 N N . LEU C 1 201 ? -15.468 -37.521 -38.784 1.00 18.26 201 LEU K N 1
ATOM 4814 C CA . LEU C 1 201 ? -16.061 -38.393 -37.779 1.00 19.00 201 LEU K CA 1
ATOM 4815 C C . LEU C 1 201 ? -17.321 -39.064 -38.297 1.00 25.82 201 LEU K C 1
ATOM 4816 O O . LEU C 1 201 ? -18.074 -38.476 -39.074 1.00 24.39 201 LEU K O 1
ATOM 4821 N N . SER C 1 202 ? -17.544 -40.300 -37.867 1.00 21.58 202 SER K N 1
ATOM 4822 C CA . SER C 1 202 ? -18.746 -41.032 -38.237 1.00 23.92 202 SER K CA 1
ATOM 4823 C C . SER C 1 202 ? -19.960 -40.493 -37.505 1.00 27.33 202 SER K C 1
ATOM 4824 O O . SER C 1 202 ? -21.100 -40.696 -37.922 1.00 27.89 202 SER K O 1
ATOM 4827 N N . SER C 1 203 ? -19.705 -39.802 -36.404 1.00 27.10 203 SER K N 1
ATOM 4828 C CA . SER C 1 203 ? -20.758 -39.149 -35.648 1.00 31.75 203 SER K CA 1
ATOM 4829 C C . SER C 1 203 ? -20.135 -38.190 -34.646 1.00 30.53 203 SER K C 1
ATOM 4830 O O . SER C 1 203 ? -18.920 -38.199 -34.462 1.00 28.37 203 SER K O 1
ATOM 4833 N N . PRO C 1 204 ? -20.956 -37.342 -34.010 1.00 30.38 204 PRO K N 1
ATOM 4834 C CA . PRO C 1 204 ? -20.374 -36.362 -33.088 1.00 30.83 204 PRO K CA 1
ATOM 4835 C C . PRO C 1 204 ? -19.605 -37.001 -31.936 1.00 32.98 204 PRO K C 1
ATOM 4836 O O . PRO C 1 204 ? -20.053 -38.010 -31.395 1.00 35.55 204 PRO K O 1
ATOM 4840 N N . VAL C 1 205 ? -18.468 -36.410 -31.578 1.00 31.41 205 VAL K N 1
ATOM 4841 C CA . VAL C 1 205 ? -17.654 -36.872 -30.460 1.00 30.11 205 VAL K CA 1
ATOM 4842 C C . VAL C 1 205 ? -17.901 -35.976 -29.263 1.00 32.38 205 VAL K C 1
ATOM 4843 O O . VAL C 1 205 ? -18.020 -34.761 -29.408 1.00 31.81 205 VAL K O 1
ATOM 4847 N N . THR C 1 206 ? -17.971 -36.581 -28.084 1.00 32.77 206 THR K N 1
ATOM 4848 C CA . THR C 1 206 ? -18.090 -35.832 -26.841 1.00 29.40 206 THR K CA 1
ATOM 4849 C C . THR C 1 206 ? -16.934 -36.119 -25.891 1.00 30.49 206 THR K C 1
ATOM 4850 O O . THR C 1 206 ? -16.569 -37.271 -25.677 1.00 32.59 206 THR K O 1
ATOM 4854 N N . LYS C 1 207 ? -16.355 -35.054 -25.345 1.00 28.50 207 LYS K N 1
ATOM 4855 C CA . LYS C 1 207 ? -15.374 -35.154 -24.272 1.00 25.55 207 LYS K CA 1
ATOM 4856 C C . LYS C 1 207 ? -15.967 -34.424 -23.081 1.00 30.12 207 LYS K C 1
ATOM 4857 O O . LYS C 1 207 ? -16.511 -33.334 -23.228 1.00 30.35 207 LYS K O 1
ATOM 4863 N N . SER C 1 208 ? -15.880 -35.033 -21.906 1.00 29.10 208 SER K N 1
ATOM 4864 C CA . SER C 1 208 ? -16.500 -34.469 -20.719 1.00 31.14 208 SER K CA 1
ATOM 4865 C C . SER C 1 208 ? -15.673 -34.716 -19.464 1.00 33.40 208 SER K C 1
ATOM 4866 O O . SER C 1 208 ? -14.737 -35.516 -19.467 1.00 27.32 208 SER K O 1
ATOM 4869 N N . PHE C 1 209 ? -16.002 -33.980 -18.408 1.00 29.35 209 PHE K N 1
ATOM 4870 C CA . PHE C 1 209 ? -15.445 -34.226 -17.086 1.00 35.72 209 PHE K CA 1
ATOM 4871 C C . PHE C 1 209 ? -16.478 -33.878 -16.020 1.00 36.76 209 PHE K C 1
ATOM 4872 O O . PHE C 1 209 ? -17.395 -33.097 -16.269 1.00 32.80 209 PHE K O 1
ATOM 4880 N N . ASN C 1 210 ? -16.348 -34.494 -14.848 1.00 37.94 210 ASN K N 1
ATOM 4881 C CA . ASN C 1 210 ? -17.195 -34.157 -13.711 1.00 41.16 210 ASN K CA 1
ATOM 4882 C C . ASN C 1 210 ? -16.425 -33.242 -12.774 1.00 40.90 210 ASN K C 1
ATOM 4883 O O . ASN C 1 210 ? -15.289 -33.548 -12.415 1.00 43.86 210 ASN K O 1
ATOM 4888 N N . ARG C 1 211 ? -17.007 -32.102 -12.417 1.00 41.54 211 ARG K N 1
ATOM 4889 C CA . ARG C 1 211 ? -16.315 -31.167 -11.540 1.00 46.36 211 ARG K CA 1
ATOM 4890 C C . ARG C 1 211 ? -15.938 -31.847 -10.224 1.00 49.45 211 ARG K C 1
ATOM 4891 O O . ARG C 1 211 ? -16.736 -32.588 -9.652 1.00 52.81 211 ARG K O 1
ATOM 4899 N N . GLY C 1 212 ? -14.722 -31.594 -9.754 1.00 52.24 212 GLY K N 1
ATOM 4900 C CA . GLY C 1 212 ? -14.236 -32.168 -8.511 1.00 56.54 212 GLY K CA 1
ATOM 4901 C C . GLY C 1 212 ? -13.376 -33.404 -8.694 1.00 56.89 212 GLY K C 1
ATOM 4902 O O . GLY C 1 212 ? -12.336 -33.557 -8.053 1.00 61.77 212 GLY K O 1
ATOM 4903 N N . GLU C 1 213 ? -13.816 -34.286 -9.584 1.00 56.53 213 GLU K N 1
ATOM 4904 C CA . GLU C 1 213 ? -13.074 -35.497 -9.916 1.00 54.05 213 GLU K CA 1
ATOM 4905 C C . GLU C 1 213 ? -11.830 -35.200 -10.744 1.00 58.32 213 GLU K C 1
ATOM 4906 O O . GLU C 1 213 ? -11.287 -34.097 -10.691 1.00 65.38 213 GLU K O 1
ATOM 4912 N N . GLU D 2 1 ? 4.263 5.945 -50.768 1.00 63.32 1 GLU M N 1
ATOM 4913 C CA . GLU D 2 1 ? 3.252 4.858 -50.695 1.00 52.57 1 GLU M CA 1
ATOM 4914 C C . GLU D 2 1 ? 1.958 5.399 -50.103 1.00 45.83 1 GLU M C 1
ATOM 4915 O O . GLU D 2 1 ? 1.954 5.931 -48.996 1.00 47.77 1 GLU M O 1
ATOM 4921 N N . VAL D 2 2 ? 0.871 5.294 -50.858 1.00 36.73 2 VAL M N 1
ATOM 4922 C CA . VAL D 2 2 ? -0.424 5.794 -50.416 1.00 31.94 2 VAL M CA 1
ATOM 4923 C C . VAL D 2 2 ? -0.831 4.987 -49.203 1.00 36.37 2 VAL M C 1
ATOM 4924 O O . VAL D 2 2 ? -0.682 3.767 -49.196 1.00 36.28 2 VAL M O 1
ATOM 4928 N N . GLN D 2 3 ? -1.338 5.665 -48.174 1.00 31.19 3 GLN M N 1
ATOM 4929 C CA . GLN D 2 3 ? -1.747 4.957 -46.973 1.00 34.42 3 GLN M CA 1
ATOM 4930 C C . GLN D 2 3 ? -3.052 5.520 -46.398 1.00 27.63 3 GLN M C 1
ATOM 4931 O O . GLN D 2 3 ? -3.330 6.713 -46.518 1.00 24.39 3 GLN M O 1
ATOM 4937 N N . LEU D 2 4 ? -3.846 4.646 -45.784 1.00 21.15 4 LEU M N 1
ATOM 4938 C CA . LEU D 2 4 ? -5.076 5.029 -45.086 1.00 20.82 4 LEU M CA 1
ATOM 4939 C C . LEU D 2 4 ? -5.091 4.424 -43.683 1.00 25.63 4 LEU M C 1
ATOM 4940 O O . LEU D 2 4 ? -4.604 3.312 -43.496 1.00 24.98 4 LEU M O 1
ATOM 4945 N N . VAL D 2 5 ? -5.627 5.142 -42.701 1.00 23.49 5 VAL M N 1
ATOM 4946 C CA . VAL D 2 5 ? -5.711 4.608 -41.339 1.00 23.74 5 VAL M CA 1
ATOM 4947 C C . VAL D 2 5 ? -7.040 4.910 -40.641 1.00 25.05 5 VAL M C 1
ATOM 4948 O O . VAL D 2 5 ? -7.455 6.061 -40.536 1.00 21.83 5 VAL M O 1
ATOM 4952 N N . GLU D 2 6 ? -7.722 3.852 -40.202 1.00 21.86 6 GLU M N 1
ATOM 4953 C CA . GLU D 2 6 ? -8.998 3.998 -39.503 1.00 21.61 6 GLU M CA 1
ATOM 4954 C C . GLU D 2 6 ? -8.771 4.267 -38.018 1.00 19.63 6 GLU M C 1
ATOM 4955 O O . GLU D 2 6 ? -7.763 3.854 -37.449 1.00 24.63 6 GLU M O 1
ATOM 4961 N N . SER D 2 7 ? -9.696 4.972 -37.407 1.00 17.70 7 SER M N 1
ATOM 4962 C CA . SER D 2 7 ? -9.672 5.250 -36.003 1.00 17.22 7 SER M CA 1
ATOM 4963 C C . SER D 2 7 ? -11.064 5.092 -35.485 1.00 22.27 7 SER M C 1
ATOM 4964 O O . SER D 2 7 ? -12.015 5.245 -36.192 1.00 16.51 7 SER M O 1
ATOM 4967 N N . GLY D 2 8 ? -11.160 4.750 -34.225 1.00 23.20 8 GLY M N 1
ATOM 4968 C CA . GLY D 2 8 ? -12.433 4.651 -33.603 1.00 18.03 8 GLY M CA 1
ATOM 4969 C C . GLY D 2 8 ? -13.077 3.354 -33.255 1.00 29.74 8 GLY M C 1
ATOM 4970 O O . GLY D 2 8 ? -13.998 3.400 -32.470 1.00 38.88 8 GLY M O 1
ATOM 4971 N N . GLY D 2 9 ? -12.671 2.206 -33.772 1.00 26.41 9 GLY M N 1
ATOM 4972 C CA . GLY D 2 9 ? -13.372 0.982 -33.397 1.00 21.38 9 GLY M CA 1
ATOM 4973 C C . GLY D 2 9 ? -13.442 0.519 -31.948 1.00 28.18 9 GLY M C 1
ATOM 4974 O O . GLY D 2 9 ? -12.747 0.993 -31.115 1.00 28.69 9 GLY M O 1
ATOM 4975 N N . GLY D 2 10 ? -14.297 -0.446 -31.655 1.00 27.84 10 GLY M N 1
ATOM 4976 C CA . GLY D 2 10 ? -14.394 -1.017 -30.328 1.00 23.47 10 GLY M CA 1
ATOM 4977 C C . GLY D 2 10 ? -15.658 -1.781 -30.006 1.00 28.16 10 GLY M C 1
ATOM 4978 O O . GLY D 2 10 ? -16.374 -2.184 -30.858 1.00 27.43 10 GLY M O 1
ATOM 4979 N N . LEU D 2 11 ? -15.947 -1.949 -28.734 1.00 28.38 11 LEU M N 1
ATOM 4980 C CA . LEU D 2 11 ? -17.137 -2.707 -28.355 1.00 26.84 11 LEU M CA 1
ATOM 4981 C C . LEU D 2 11 ? -18.355 -1.834 -28.131 1.00 27.08 11 LEU M C 1
ATOM 4982 O O . LEU D 2 11 ? -18.277 -0.843 -27.415 1.00 31.73 11 LEU M O 1
ATOM 4987 N N . VAL D 2 12 ? -19.473 -2.194 -28.755 1.00 25.79 12 VAL M N 1
ATOM 4988 C CA . VAL D 2 12 ? -20.705 -1.431 -28.592 1.00 28.88 12 VAL M CA 1
ATOM 4989 C C . VAL D 2 12 ? -21.876 -2.328 -28.232 1.00 28.79 12 VAL M C 1
ATOM 4990 O O . VAL D 2 12 ? -21.973 -3.452 -28.713 1.00 29.96 12 VAL M O 1
ATOM 4994 N N . LYS D 2 13 ? -22.756 -1.836 -27.371 1.00 25.08 13 LYS M N 1
ATOM 4995 C CA . LYS D 2 13 ? -23.993 -2.544 -27.047 1.00 34.43 13 LYS M CA 1
ATOM 4996 C C . LYS D 2 13 ? -25.037 -2.280 -28.117 1.00 28.95 13 LYS M C 1
ATOM 4997 O O . LYS D 2 13 ? -25.097 -1.189 -28.680 1.00 26.53 13 LYS M O 1
ATOM 5003 N N . ALA D 2 14 ? -25.845 -3.292 -28.402 1.00 22.41 14 ALA M N 1
ATOM 5004 C CA . ALA D 2 14 ? -26.919 -3.156 -29.366 1.00 28.31 14 ALA M CA 1
ATOM 5005 C C . ALA D 2 14 ? -27.774 -1.942 -29.048 1.00 26.09 14 ALA M C 1
ATOM 5006 O O . ALA D 2 14 ? -28.094 -1.677 -27.894 1.00 28.14 14 ALA M O 1
ATOM 5008 N N . GLY D 2 15 ? -28.131 -1.210 -30.098 1.00 20.26 15 GLY M N 1
ATOM 5009 C CA . GLY D 2 15 ? -28.841 0.049 -29.975 1.00 22.30 15 GLY M CA 1
ATOM 5010 C C . GLY D 2 15 ? -27.904 1.239 -29.861 1.00 24.98 15 GLY M C 1
ATOM 5011 O O . GLY D 2 15 ? -28.310 2.377 -30.080 1.00 25.08 15 GLY M O 1
ATOM 5012 N N . GLY D 2 16 ? -26.646 0.976 -29.525 1.00 23.97 16 GLY M N 1
ATOM 5013 C CA . GLY D 2 16 ? -25.681 2.033 -29.290 1.00 23.08 16 GLY M CA 1
ATOM 5014 C C . GLY D 2 16 ? -25.223 2.760 -30.540 1.00 28.74 16 GLY M C 1
ATOM 5015 O O . GLY D 2 16 ? -25.661 2.461 -31.648 1.00 23.23 16 GLY M O 1
ATOM 5016 N N . SER D 2 17 ? -24.335 3.729 -30.341 1.00 27.43 17 SER M N 1
ATOM 5017 C CA . SER D 2 17 ? -23.764 4.516 -31.426 1.00 22.67 17 SER M CA 1
ATOM 5018 C C . SER D 2 17 ? -22.241 4.459 -31.405 1.00 24.12 17 SER M C 1
ATOM 5019 O O . SER D 2 17 ? -21.636 4.375 -30.339 1.00 24.73 17 SER M O 1
ATOM 5022 N N . LEU D 2 18 ? -21.629 4.508 -32.586 1.00 24.64 18 LEU M N 1
ATOM 5023 C CA . LEU D 2 18 ? -20.176 4.587 -32.709 1.00 24.09 18 LEU M CA 1
ATOM 5024 C C . LEU D 2 18 ? -19.816 5.348 -33.965 1.00 19.81 18 LEU M C 1
ATOM 5025 O O . LEU D 2 18 ? -20.468 5.214 -34.991 1.00 24.20 18 LEU M O 1
ATOM 5030 N N . ILE D 2 19 ? -18.808 6.194 -33.857 1.00 16.12 19 ILE M N 1
ATOM 5031 C CA . ILE D 2 19 ? -18.331 6.950 -34.996 1.00 15.18 19 ILE M CA 1
ATOM 5032 C C . ILE D 2 19 ? -16.892 6.592 -35.337 1.00 16.63 19 ILE M C 1
ATOM 5033 O O . ILE D 2 19 ? -16.026 6.582 -34.466 1.00 23.23 19 ILE M O 1
ATOM 5038 N N . LEU D 2 20 ? -16.640 6.320 -36.613 1.00 16.21 20 LEU M N 1
ATOM 5039 C CA . LEU D 2 20 ? -15.291 6.019 -37.092 1.00 16.76 20 LEU M CA 1
ATOM 5040 C C . LEU D 2 20 ? -14.737 7.183 -37.891 1.00 15.42 20 LEU M C 1
ATOM 5041 O O . LEU D 2 20 ? -15.500 7.930 -38.493 1.00 16.10 20 LEU M O 1
ATOM 5046 N N . SER D 2 21 ? -13.417 7.325 -37.918 1.00 14.77 21 SER M N 1
ATOM 5047 C CA . SER D 2 21 ? -12.788 8.287 -38.812 1.00 15.04 21 SER M CA 1
ATOM 5048 C C . SER D 2 21 ? -11.742 7.588 -39.659 1.00 18.06 21 SER M C 1
ATOM 5049 O O . SER D 2 21 ? -11.297 6.488 -39.341 1.00 19.16 21 SER M O 1
ATOM 5052 N N . CYS D 2 22 ? -11.342 8.249 -40.734 1.00 19.75 22 CYS M N 1
ATOM 5053 C CA . CYS D 2 22 ? -10.322 7.725 -41.619 1.00 19.36 22 CYS M CA 1
ATOM 5054 C C . CYS D 2 22 ? -9.403 8.858 -42.045 1.00 23.24 22 CYS M C 1
ATOM 5055 O O . CYS D 2 22 ? -9.869 9.881 -42.538 1.00 18.12 22 CYS M O 1
ATOM 5058 N N . GLY D 2 23 ? -8.102 8.670 -41.844 1.00 21.04 23 GLY M N 1
ATOM 5059 C CA . GLY D 2 23 ? -7.101 9.643 -42.243 1.00 21.44 23 GLY M CA 1
ATOM 5060 C C . GLY D 2 23 ? -6.176 9.027 -43.276 1.00 23.82 23 GLY M C 1
ATOM 5061 O O . GLY D 2 23 ? -6.118 7.805 -43.407 1.00 26.86 23 GLY M O 1
ATOM 5062 N N . VAL D 2 24 ? -5.466 9.872 -44.017 1.00 18.96 24 VAL M N 1
ATOM 5063 C CA . VAL D 2 24 ? -4.624 9.414 -45.119 1.00 18.50 24 VAL M CA 1
ATOM 5064 C C . VAL D 2 24 ? -3.206 9.973 -45.092 1.00 19.76 24 VAL M C 1
ATOM 5065 O O . VAL D 2 24 ? -2.914 10.924 -44.373 1.00 25.55 24 VAL M O 1
ATOM 5069 N N . SER D 2 25 ? -2.332 9.370 -45.895 1.00 23.11 25 SER M N 1
ATOM 5070 C CA . SER D 2 25 ? -0.972 9.867 -46.096 1.00 27.31 25 SER M CA 1
ATOM 5071 C C . SER D 2 25 ? -0.579 9.817 -47.567 1.00 28.65 25 SER M C 1
ATOM 5072 O O . SER D 2 25 ? -0.919 8.863 -48.262 1.00 30.90 25 SER M O 1
ATOM 5075 N N . ASN D 2 26 ? 0.080 10.871 -48.043 1.00 27.86 26 ASN M N 1
ATOM 5076 C CA . ASN D 2 26 ? 0.684 10.902 -49.382 1.00 21.55 26 ASN M CA 1
ATOM 5077 C C . ASN D 2 26 ? -0.315 11.049 -50.528 1.00 21.91 26 ASN M C 1
ATOM 5078 O O . ASN D 2 26 ? 0.013 10.767 -51.675 1.00 25.21 26 ASN M O 1
ATOM 5083 N N . PHE D 2 27 ? -1.528 11.488 -50.220 1.00 23.28 27 PHE M N 1
ATOM 5084 C CA . PHE D 2 27 ? -2.433 11.981 -51.253 1.00 24.25 27 PHE M CA 1
ATOM 5085 C C . PHE D 2 27 ? -3.519 12.839 -50.616 1.00 21.37 27 PHE M C 1
ATOM 5086 O O . PHE D 2 27 ? -3.706 12.800 -49.406 1.00 22.20 27 PHE M O 1
ATOM 5094 N N . ARG D 2 28 ? -4.233 13.608 -51.434 1.00 23.12 28 ARG M N 1
ATOM 5095 C CA . ARG D 2 28 ? -5.363 14.393 -50.955 1.00 21.14 28 ARG M CA 1
ATOM 5096 C C . ARG D 2 28 ? -6.647 13.686 -51.369 1.00 22.98 28 ARG M C 1
ATOM 5097 O O . ARG D 2 28 ? -6.759 13.228 -52.504 1.00 21.30 28 ARG M O 1
ATOM 5105 N N . ILE D 2 29 ? -7.608 13.579 -50.457 1.00 15.72 29 ILE M N 1
ATOM 5106 C CA . ILE D 2 29 ? -8.863 12.897 -50.772 1.00 21.61 29 ILE M CA 1
ATOM 5107 C C . ILE D 2 29 ? -9.803 13.652 -51.722 1.00 21.10 29 ILE M C 1
ATOM 5108 O O . ILE D 2 29 ? -10.698 13.044 -52.303 1.00 20.06 29 ILE M O 1
ATOM 5113 N N . SER D 2 30 ? -9.592 14.954 -51.896 1.00 16.51 30 SER M N 1
ATOM 5114 C CA . SER D 2 30 ? -10.568 15.804 -52.592 1.00 20.65 30 SER M CA 1
ATOM 5115 C C . SER D 2 30 ? -11.034 15.252 -53.935 1.00 20.20 30 SER M C 1
ATOM 5116 O O . SER D 2 30 ? -12.222 15.322 -54.245 1.00 20.18 30 SER M O 1
ATOM 5119 N N . ALA D 2 31 ? -10.111 14.730 -54.740 1.00 19.80 31 ALA M N 1
ATOM 5120 C CA . ALA D 2 31 ? -10.472 14.215 -56.059 1.00 19.70 31 ALA M CA 1
ATOM 5121 C C . ALA D 2 31 ? -11.039 12.792 -56.045 1.00 19.62 31 ALA M C 1
ATOM 5122 O O . ALA D 2 31 ? -11.425 12.283 -57.092 1.00 16.08 31 ALA M O 1
ATOM 5124 N N . HIS D 2 32 ? -11.100 12.158 -54.875 1.00 20.81 32 HIS M N 1
ATOM 5125 C CA . HIS D 2 32 ? -11.486 10.746 -54.795 1.00 17.84 32 HIS M CA 1
ATOM 5126 C C . HIS D 2 32 ? -12.848 10.552 -54.142 1.00 19.62 32 HIS M C 1
ATOM 5127 O O . HIS D 2 32 ? -13.151 11.170 -53.124 1.00 18.10 32 HIS M O 1
ATOM 5134 N N . THR D 2 33 ? -13.671 9.695 -54.738 1.00 19.20 33 THR M N 1
ATOM 5135 C CA . THR D 2 33 ? -14.842 9.178 -54.055 1.00 17.09 33 THR M CA 1
ATOM 5136 C C . THR D 2 33 ? -14.294 8.262 -52.970 1.00 21.42 33 THR M C 1
ATOM 5137 O O . THR D 2 33 ? -13.455 7.412 -53.255 1.00 19.60 33 THR M O 1
ATOM 5141 N N . MET D 2 34 ? -14.790 8.406 -51.746 1.00 14.94 34 MET M N 1
ATOM 5142 C CA . MET D 2 34 ? -14.280 7.636 -50.618 1.00 22.22 34 MET M CA 1
ATOM 5143 C C . MET D 2 34 ? -15.342 6.672 -50.137 1.00 17.89 34 MET M C 1
ATOM 5144 O O . MET D 2 34 ? -16.535 6.951 -50.242 1.00 19.93 34 MET M O 1
ATOM 5149 N N . ASN D 2 35 ? -14.897 5.527 -49.628 1.00 20.98 35 ASN M N 1
ATOM 5150 C CA . ASN D 2 35 ? -15.806 4.439 -49.311 1.00 16.58 35 ASN M CA 1
ATOM 5151 C C . ASN D 2 35 ? -15.547 3.774 -47.968 1.00 16.93 35 ASN M C 1
ATOM 5152 O O . ASN D 2 35 ? -14.428 3.785 -47.461 1.00 16.26 35 ASN M O 1
ATOM 5157 N N . TRP D 2 36 ? -16.596 3.171 -47.421 1.00 15.27 36 TRP M N 1
ATOM 5158 C CA . TRP D 2 36 ? -16.481 2.288 -46.271 1.00 14.15 36 TRP M CA 1
ATOM 5159 C C . TRP D 2 36 ? -16.905 0.887 -46.669 1.00 16.30 36 TRP M C 1
ATOM 5160 O O . TRP D 2 36 ? -17.900 0.701 -47.368 1.00 17.44 36 TRP M O 1
ATOM 5171 N N . VAL D 2 37 ? -16.114 -0.092 -46.246 1.00 17.64 37 VAL M N 1
ATOM 5172 C CA . VAL D 2 37 ? -16.362 -1.492 -46.555 1.00 11.67 37 VAL M CA 1
ATOM 5173 C C . VAL D 2 37 ? -16.104 -2.288 -45.286 1.00 19.14 37 VAL M C 1
ATOM 5174 O O . VAL D 2 37 ? -15.258 -1.900 -44.482 1.00 18.59 37 VAL M O 1
ATOM 5178 N N . ARG D 2 38 ? -16.827 -3.389 -45.093 1.00 16.09 38 ARG M N 1
ATOM 5179 C CA . ARG D 2 38 ? -16.642 -4.191 -43.890 1.00 16.69 38 ARG M CA 1
ATOM 5180 C C . ARG D 2 38 ? -16.520 -5.670 -44.217 1.00 16.13 38 ARG M C 1
ATOM 5181 O O . ARG D 2 38 ? -17.176 -6.162 -45.131 1.00 15.25 38 ARG M O 1
ATOM 5189 N N . ARG D 2 39 ? -15.681 -6.370 -43.461 1.00 18.02 39 ARG M N 1
ATOM 5190 C CA . ARG D 2 39 ? -15.571 -7.816 -43.585 1.00 16.62 39 ARG M CA 1
ATOM 5191 C C . ARG D 2 39 ? -16.294 -8.456 -42.420 1.00 17.32 39 ARG M C 1
ATOM 5192 O O . ARG D 2 39 ? -15.909 -8.275 -41.266 1.00 21.89 39 ARG M O 1
ATOM 5200 N N . VAL D 2 40 ? -17.337 -9.217 -42.725 1.00 18.79 40 VAL M N 1
ATOM 5201 C CA . VAL D 2 40 ? -18.125 -9.848 -41.685 1.00 22.56 40 VAL M CA 1
ATOM 5202 C C . VAL D 2 40 ? -17.433 -11.135 -41.249 1.00 30.18 40 VAL M 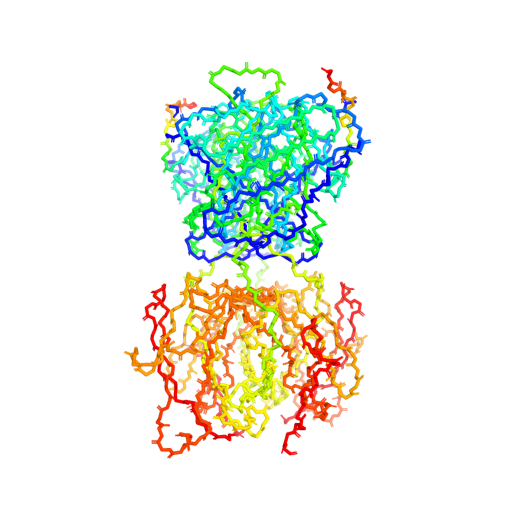C 1
ATOM 5203 O O . VAL D 2 40 ? -16.556 -11.628 -41.957 1.00 28.35 40 VAL M O 1
ATOM 5207 N N . PRO D 2 41 ? -17.803 -11.669 -40.071 1.00 30.11 41 PRO M N 1
ATOM 5208 C CA . PRO D 2 41 ? -17.130 -12.843 -39.504 1.00 28.05 41 PRO M CA 1
ATOM 5209 C C . PRO D 2 41 ? -17.012 -14.008 -40.483 1.00 25.17 41 PRO M C 1
ATOM 5210 O O . PRO D 2 41 ? -15.995 -14.699 -40.504 1.00 26.28 41 PRO M O 1
ATOM 5214 N N . GLY D 2 42 ? -18.054 -14.210 -41.285 1.00 28.30 42 GLY M N 1
ATOM 5215 C CA . GLY D 2 42 ? -18.062 -15.259 -42.287 1.00 25.94 42 GLY M CA 1
ATOM 5216 C C . GLY D 2 42 ? -17.005 -15.123 -43.369 1.00 30.62 42 GLY M C 1
ATOM 5217 O O . GLY D 2 42 ? -16.799 -16.052 -44.145 1.00 29.07 42 GLY M O 1
ATOM 5218 N N . GLY D 2 43 ? -16.326 -13.980 -43.416 1.00 25.64 43 GLY M N 1
ATOM 5219 C CA . GLY D 2 43 ? -15.192 -13.796 -44.306 1.00 22.67 43 GLY M CA 1
ATOM 5220 C C . GLY D 2 43 ? -15.456 -12.972 -45.553 1.00 18.99 43 GLY M C 1
ATOM 5221 O O . GLY D 2 43 ? -14.513 -12.544 -46.217 1.00 19.48 43 GLY M O 1
ATOM 5222 N N . GLY D 2 44 ? -16.726 -12.757 -45.884 1.00 18.87 44 GLY M N 1
ATOM 5223 C CA . GLY D 2 44 ? -17.081 -11.977 -47.058 1.00 19.10 44 GLY M CA 1
ATOM 5224 C C . GLY D 2 44 ? -16.992 -10.474 -46.836 1.00 22.43 44 GLY M C 1
ATOM 5225 O O . GLY D 2 44 ? -17.13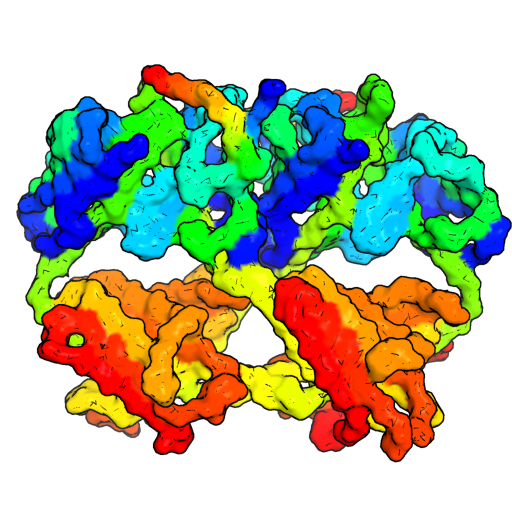9 -9.995 -45.711 1.00 20.83 44 GLY M O 1
ATOM 5226 N N . LEU D 2 45 ? -16.779 -9.731 -47.920 1.00 19.68 45 LEU M N 1
ATOM 5227 C CA . LEU D 2 45 ? -16.781 -8.271 -47.875 1.00 20.65 45 LEU M CA 1
ATOM 5228 C C . LEU D 2 45 ? -18.166 -7.712 -48.158 1.00 16.15 45 LEU M C 1
ATOM 5229 O O . LEU D 2 45 ? -18.925 -8.287 -48.932 1.00 19.11 45 LEU M O 1
ATOM 5234 N N . GLU D 2 46 ? -18.490 -6.598 -47.507 1.00 16.35 46 GLU M N 1
ATOM 5235 C CA . GLU D 2 46 ? -19.749 -5.903 -47.731 1.00 16.84 46 GLU M CA 1
ATOM 5236 C C . GLU D 2 46 ? -19.494 -4.421 -47.941 1.00 18.72 46 GLU M C 1
ATOM 5237 O O . GLU D 2 46 ? -18.913 -3.769 -47.076 1.00 16.80 46 GLU M O 1
ATOM 5243 N N . TRP D 2 47 ? -19.920 -3.889 -49.079 1.00 14.90 47 TRP M N 1
ATOM 5244 C CA . TRP D 2 47 ? -19.898 -2.449 -49.288 1.00 15.62 47 TRP M CA 1
ATOM 5245 C C . TRP D 2 47 ? -20.882 -1.768 -48.341 1.00 18.02 47 TRP M C 1
ATOM 5246 O O . TRP D 2 47 ? -22.035 -2.179 -48.256 1.00 21.35 47 TRP M O 1
ATOM 5257 N N . VAL D 2 48 ? -20.432 -0.726 -47.647 1.00 14.04 48 VAL M N 1
ATOM 5258 C CA . VAL D 2 48 ? -21.252 -0.066 -46.633 1.00 17.45 48 VAL M CA 1
ATOM 5259 C C . VAL D 2 48 ? -21.743 1.303 -47.081 1.00 18.56 48 VAL M C 1
ATOM 5260 O O . VAL D 2 48 ? -22.941 1.587 -47.047 1.00 22.76 48 VAL M O 1
ATOM 5264 N N . ALA D 2 49 ? -20.823 2.142 -47.528 1.00 12.62 49 ALA M N 1
ATOM 5265 C CA . ALA D 2 49 ? -21.182 3.495 -47.914 1.00 17.73 49 ALA M CA 1
ATOM 5266 C C . ALA D 2 49 ? -20.170 4.130 -48.852 1.00 16.67 49 ALA M C 1
ATOM 5267 O O . ALA D 2 49 ? -18.994 3.765 -48.873 1.00 17.14 49 ALA M O 1
ATOM 5269 N N . SER D 2 50 ? -20.651 5.097 -49.618 1.00 13.75 50 SER M N 1
ATOM 5270 C CA . SER D 2 50 ? -19.814 5.849 -50.528 1.00 15.24 50 SER M CA 1
ATOM 5271 C C . SER D 2 50 ? -20.183 7.322 -50.449 1.00 15.37 50 SER M C 1
ATOM 5272 O O . SER D 2 50 ? -21.344 7.673 -50.259 1.00 19.99 50 SER M O 1
ATOM 5275 N N . ILE D 2 51 ? -19.182 8.181 -50.579 1.00 14.28 51 ILE M N 1
ATOM 5276 C CA . ILE D 2 51 ? -19.405 9.620 -50.624 1.00 15.25 51 ILE M CA 1
ATOM 5277 C C . ILE D 2 51 ? -18.620 10.227 -51.777 1.00 14.84 51 ILE M C 1
ATOM 5278 O O . ILE D 2 51 ? -17.410 10.051 -51.878 1.00 16.68 51 ILE M O 1
ATOM 5283 N N . SER D 2 52 ? -19.317 10.896 -52.681 1.00 15.28 52 SER M N 1
ATOM 5284 C CA . SER D 2 52 ? -18.678 11.407 -53.881 1.00 22.38 52 SER M CA 1
ATOM 5285 C C . SER D 2 52 ? -17.803 12.609 -53.579 1.00 21.22 52 SER M C 1
ATOM 5286 O O . SER D 2 52 ? -17.773 13.111 -52.457 1.00 17.62 52 SER M O 1
ATOM 5289 N N . THR D 2 53 A -17.080 13.055 -54.597 1.00 25.80 52 THR M N 1
ATOM 5290 C CA . THR D 2 53 A -16.335 14.299 -54.521 1.00 26.44 52 THR M CA 1
ATOM 5291 C C . THR D 2 53 A -17.347 15.406 -54.214 1.00 24.15 52 THR M C 1
ATOM 5292 O O . THR D 2 53 A -18.505 15.309 -54.609 1.00 22.40 52 THR M O 1
ATOM 5296 N N . SER D 2 54 ? -16.902 16.441 -53.506 1.00 22.75 53 SER M N 1
ATOM 5297 C CA . SER D 2 54 ? -17.736 17.589 -53.129 1.00 27.44 53 SER M CA 1
ATOM 5298 C C . SER D 2 54 ? -18.889 17.227 -52.173 1.00 24.27 53 SER M C 1
ATOM 5299 O O . SER D 2 54 ? -19.727 18.072 -51.861 1.00 23.99 53 SER M O 1
ATOM 5302 N N . SER D 2 55 ? -18.931 15.970 -51.737 1.00 24.79 54 SER M N 1
ATOM 5303 C CA . SER D 2 55 ? -19.975 15.436 -50.852 1.00 24.29 54 SER M CA 1
ATOM 5304 C C . SER D 2 55 ? -21.336 15.544 -51.504 1.00 25.88 54 SER M C 1
ATOM 5305 O O . SER D 2 55 ? -22.372 15.483 -50.848 1.00 30.76 54 SER M O 1
ATOM 5308 N N . THR D 2 56 ? -21.317 15.666 -52.817 1.00 30.16 55 THR M N 1
ATOM 5309 C CA . THR D 2 56 ? -22.522 15.783 -53.604 1.00 32.21 55 THR M CA 1
ATOM 5310 C C . THR D 2 56 ? -23.499 14.604 -53.543 1.00 36.41 55 THR M C 1
ATOM 5311 O O . THR D 2 56 ? -24.707 14.802 -53.406 1.00 30.88 55 THR M O 1
ATOM 5315 N N . TYR D 2 57 ? -22.974 13.385 -53.592 1.00 28.52 56 TYR M N 1
ATOM 5316 C CA . TYR D 2 57 ? -23.830 12.207 -53.572 1.00 27.53 56 TYR M CA 1
ATOM 5317 C C . TYR D 2 57 ? -23.328 11.246 -52.504 1.00 26.57 56 TYR M C 1
ATOM 5318 O O . TYR D 2 57 ? -22.134 10.968 -52.414 1.00 25.35 56 TYR M O 1
ATOM 5327 N N . ARG D 2 58 ? -24.262 10.738 -51.709 1.00 23.55 57 ARG M N 1
ATOM 5328 C CA . ARG D 2 58 ? -23.997 9.703 -50.720 1.00 23.99 57 ARG M CA 1
ATOM 5329 C C . ARG D 2 58 ? -24.883 8.475 -50.897 1.00 22.72 57 ARG M C 1
ATOM 5330 O O . ARG D 2 58 ? -26.089 8.622 -51.043 1.00 26.40 57 ARG M O 1
ATOM 5338 N N . ASP D 2 59 ? -24.303 7.279 -50.929 1.00 26.80 58 ASP M N 1
ATOM 5339 C CA . ASP D 2 59 ? -25.106 6.065 -51.095 1.00 23.00 58 ASP M CA 1
ATOM 5340 C C . ASP D 2 59 ? -24.698 5.045 -50.040 1.00 23.49 58 ASP M C 1
ATOM 5341 O O . ASP D 2 59 ? -23.552 5.028 -49.592 1.00 20.62 58 ASP M O 1
ATOM 5346 N N . TYR D 2 60 ? -25.651 4.197 -49.658 1.00 21.47 59 TYR M N 1
ATOM 5347 C CA . TYR D 2 60 ? -25.494 3.273 -48.536 1.00 20.83 59 TYR M CA 1
ATOM 5348 C C . TYR D 2 60 ? -26.041 1.898 -48.887 1.00 24.60 59 TYR M C 1
ATOM 5349 O O . TYR D 2 60 ? -27.006 1.784 -49.639 1.00 20.11 59 TYR M O 1
ATOM 5358 N N . ALA D 2 61 ? -25.418 0.857 -48.350 1.00 18.51 60 ALA M N 1
ATOM 5359 C CA . ALA D 2 61 ? -26.009 -0.476 -48.400 1.00 22.72 60 ALA M CA 1
ATOM 5360 C C . ALA D 2 61 ? -27.379 -0.433 -47.751 1.00 20.91 60 ALA M C 1
ATOM 5361 O O . ALA D 2 61 ? -27.562 0.229 -46.733 1.00 21.60 60 ALA M O 1
ATOM 5363 N N . ASP D 2 62 ? -28.345 -1.108 -48.365 1.00 21.40 61 ASP M N 1
ATOM 5364 C CA . ASP D 2 62 ? -29.692 -1.192 -47.817 1.00 23.28 61 ASP M CA 1
ATOM 5365 C C . ASP D 2 62 ? -29.704 -1.588 -46.347 1.00 23.91 61 ASP M C 1
ATOM 5366 O O . ASP D 2 62 ? -30.528 -1.099 -45.577 1.00 26.06 61 ASP M O 1
ATOM 5371 N N . ALA D 2 63 ? -28.813 -2.499 -45.968 1.00 19.29 62 ALA M N 1
ATOM 5372 C CA . ALA D 2 63 ? -28.776 -2.992 -44.600 1.00 21.38 62 ALA M CA 1
ATOM 5373 C C . ALA D 2 63 ? -28.497 -1.899 -43.566 1.00 27.06 62 ALA M C 1
ATOM 5374 O O . ALA D 2 63 ? -28.807 -2.074 -42.387 1.00 24.55 62 ALA M O 1
ATOM 5376 N N . VAL D 2 64 ? -27.916 -0.782 -44.001 1.00 25.42 63 VAL M N 1
ATOM 5377 C CA . VAL D 2 64 ? -27.511 0.278 -43.077 1.00 20.91 63 VAL M CA 1
ATOM 5378 C C . VAL D 2 64 ? -28.212 1.594 -43.383 1.00 22.71 63 VAL M C 1
ATOM 5379 O O . VAL D 2 64 ? -28.104 2.545 -42.614 1.00 24.97 63 VAL M O 1
ATOM 5383 N N . LYS D 2 65 ? -28.924 1.646 -44.502 1.00 21.28 64 LYS M N 1
ATOM 5384 C CA . LYS D 2 65 ? -29.651 2.848 -44.900 1.00 25.49 64 LYS M CA 1
ATOM 5385 C C . LYS D 2 65 ? -30.541 3.350 -43.762 1.00 25.48 64 LYS M C 1
ATOM 5386 O O . LYS D 2 65 ? -31.309 2.584 -43.188 1.00 25.69 64 LYS M O 1
ATOM 5392 N N . GLY D 2 66 ? -30.442 4.640 -43.449 1.00 22.11 65 GLY M N 1
ATOM 5393 C CA . GLY D 2 66 ? -31.237 5.226 -42.387 1.00 27.28 65 GLY M CA 1
ATOM 5394 C C . GLY D 2 66 ? -30.542 5.234 -41.031 1.00 28.13 65 GLY M C 1
ATOM 5395 O O . GLY D 2 66 ? -30.951 5.971 -40.139 1.00 30.93 65 GLY M O 1
ATOM 5396 N N . ARG D 2 67 ? -29.505 4.417 -40.873 1.00 21.32 66 ARG M N 1
ATOM 5397 C CA . ARG D 2 67 ? -28.786 4.306 -39.604 1.00 22.36 66 ARG M CA 1
ATOM 5398 C C . ARG D 2 67 ? -27.356 4.824 -39.686 1.00 18.74 66 ARG M C 1
ATOM 5399 O O . ARG D 2 67 ? -26.801 5.240 -38.675 1.00 20.54 66 ARG M O 1
ATOM 5407 N N . PHE D 2 68 ? -26.753 4.775 -40.871 1.00 18.77 67 PHE M N 1
ATOM 5408 C CA . PHE D 2 68 ? -25.381 5.244 -41.040 1.00 20.48 67 PHE M CA 1
ATOM 5409 C C . PHE D 2 68 ? -25.305 6.545 -41.822 1.00 19.50 67 PHE M C 1
ATOM 5410 O O . PHE D 2 68 ? -26.171 6.847 -42.635 1.00 21.70 67 PHE M O 1
ATOM 5418 N N . THR D 2 69 ? -24.257 7.315 -41.550 1.00 23.95 68 THR M N 1
ATOM 5419 C CA . THR D 2 69 ? -23.951 8.510 -42.321 1.00 20.39 68 THR M CA 1
ATOM 5420 C C . THR D 2 69 ? -22.469 8.567 -42.598 1.00 16.11 68 THR M C 1
ATOM 5421 O O . THR D 2 69 ? -21.663 8.290 -41.715 1.00 17.64 68 THR M O 1
ATOM 5425 N N . VAL D 2 70 ? -22.119 8.910 -43.829 1.00 15.57 69 VAL M N 1
ATOM 5426 C CA . VAL D 2 70 ? -20.728 9.088 -44.198 1.00 14.72 69 VAL M CA 1
ATOM 5427 C C . VAL D 2 70 ? -20.492 10.575 -44.482 1.00 20.30 69 VAL M C 1
ATOM 5428 O O . VAL D 2 70 ? -21.328 11.236 -45.098 1.00 16.42 69 VAL M O 1
ATOM 5432 N N . SER D 2 71 ? -19.349 11.087 -44.036 1.00 15.33 70 SER M N 1
ATOM 5433 C CA . SER D 2 71 ? -18.996 12.491 -44.222 1.00 16.23 70 SER M CA 1
ATOM 5434 C C . SER D 2 71 ? -17.531 12.579 -44.611 1.00 17.66 70 SER M C 1
ATOM 5435 O O . SER D 2 71 ? -16.759 11.662 -44.351 1.00 16.99 70 SER M O 1
ATOM 5438 N N . ARG D 2 72 ? -17.167 13.670 -45.271 1.00 16.56 71 ARG M N 1
ATOM 5439 C CA . ARG D 2 72 ? -15.781 13.927 -45.639 1.00 19.73 71 ARG M CA 1
ATOM 5440 C C . ARG D 2 72 ? -15.317 15.332 -45.254 1.00 16.02 71 ARG M C 1
ATOM 5441 O O . ARG D 2 72 ? -16.123 16.247 -45.114 1.00 15.41 71 ARG M O 1
ATOM 5449 N N . ASP D 2 73 ? -14.009 15.461 -45.053 1.00 19.70 72 ASP M N 1
ATOM 5450 C CA . ASP D 2 73 ? -13.348 16.721 -44.712 1.00 17.66 72 ASP M CA 1
ATOM 5451 C C . ASP D 2 73 ? -12.176 16.879 -45.677 1.00 17.88 72 ASP M C 1
ATOM 5452 O O . ASP D 2 73 ? -11.096 16.342 -45.456 1.00 16.32 72 ASP M O 1
ATOM 5457 N N . ASP D 2 74 ? -12.422 17.569 -46.784 1.00 21.40 73 ASP M N 1
ATOM 5458 C CA . ASP D 2 74 ? -11.424 17.690 -47.838 1.00 22.60 73 ASP M CA 1
ATOM 5459 C C . ASP D 2 74 ? -10.218 18.543 -47.453 1.00 22.96 73 ASP M C 1
ATOM 5460 O O . ASP D 2 74 ? -9.123 18.329 -47.963 1.00 26.65 73 ASP M O 1
ATOM 5465 N N . LEU D 2 75 ? -10.415 19.519 -46.575 1.00 17.09 74 LEU M N 1
ATOM 5466 C CA . LEU D 2 75 ? -9.338 20.443 -46.232 1.00 24.43 74 LEU M CA 1
ATOM 5467 C C . LEU D 2 75 ? -8.256 19.761 -45.385 1.00 24.51 74 LEU M C 1
ATOM 5468 O O . LEU D 2 75 ? -7.068 20.022 -45.573 1.00 22.66 74 LEU M O 1
ATOM 5473 N N . GLU D 2 76 ? -8.667 18.899 -44.454 1.00 15.87 75 GLU M N 1
ATOM 5474 C CA . GLU D 2 76 ? -7.717 18.140 -43.631 1.00 20.75 75 GLU M CA 1
ATOM 5475 C C . GLU D 2 76 ? -7.677 16.651 -43.976 1.00 22.36 75 GLU M C 1
ATOM 5476 O O . GLU D 2 76 ? -6.988 15.882 -43.304 1.00 18.65 75 GLU M O 1
ATOM 5482 N N . ASP D 2 77 ? -8.427 16.250 -45.000 1.00 19.57 76 ASP M N 1
ATOM 5483 C CA . ASP D 2 77 ? -8.386 14.876 -45.503 1.00 19.30 76 ASP M CA 1
ATOM 5484 C C . ASP D 2 77 ? -8.852 13.834 -44.496 1.00 18.63 76 ASP M C 1
ATOM 5485 O O . ASP D 2 77 ? -8.089 12.941 -44.130 1.00 18.20 76 ASP M O 1
ATOM 5490 N N . PHE D 2 78 ? -10.101 13.941 -44.055 1.00 18.15 77 PHE M N 1
ATOM 5491 C CA . PHE D 2 78 ? -10.692 12.907 -43.217 1.00 17.46 77 PHE M CA 1
ATOM 5492 C C . PHE D 2 78 ? -12.014 12.423 -43.787 1.00 20.17 77 PHE M C 1
ATOM 5493 O O . PHE D 2 78 ? -12.706 13.163 -44.488 1.00 21.58 77 PHE M O 1
ATOM 5501 N N . VAL D 2 79 ? -12.345 11.173 -43.481 1.00 15.67 78 VAL M N 1
ATOM 5502 C CA . VAL D 2 79 ? -13.644 10.597 -43.803 1.00 13.50 78 VAL M CA 1
ATOM 5503 C C . VAL D 2 79 ? -14.238 10.072 -42.505 1.00 18.05 78 VAL M C 1
ATOM 5504 O O . VAL D 2 79 ? -13.514 9.549 -41.666 1.00 17.89 78 VAL M O 1
ATOM 5508 N N . TYR D 2 80 ? -15.551 10.198 -42.351 1.00 15.28 79 TYR M N 1
ATOM 5509 C CA . TYR D 2 80 ? -16.229 9.756 -41.142 1.00 15.52 79 TYR M CA 1
ATOM 5510 C C . TYR D 2 80 ? -17.320 8.754 -41.451 1.00 15.70 79 TYR M C 1
ATOM 5511 O O . TYR D 2 80 ? -17.924 8.805 -42.513 1.00 16.26 79 TYR M O 1
ATOM 5520 N N . LEU D 2 81 ? -17.563 7.831 -40.529 1.00 15.47 80 LEU M N 1
ATOM 5521 C CA . LEU D 2 81 ? -18.754 7.000 -40.608 1.00 16.13 80 LEU M CA 1
ATOM 5522 C C . LEU D 2 81 ? -19.479 7.046 -39.277 1.00 17.68 80 LEU M C 1
ATOM 5523 O O . LEU D 2 81 ? -18.942 6.610 -38.259 1.00 17.96 80 LEU M O 1
ATOM 5528 N N . GLN D 2 82 ? -20.703 7.567 -39.286 1.00 17.32 81 GLN M N 1
ATOM 5529 C CA . GLN D 2 82 ? -21.546 7.522 -38.098 1.00 16.59 81 GLN M CA 1
ATOM 5530 C C . GLN D 2 82 ? -22.371 6.261 -38.142 1.00 18.51 81 GLN M C 1
ATOM 5531 O O . GLN D 2 82 ? -23.005 5.988 -39.150 1.00 22.25 81 GLN M O 1
ATOM 5537 N N . MET D 2 83 ? -22.358 5.496 -37.060 1.00 16.16 82 MET M N 1
ATOM 5538 C CA . MET D 2 83 ? -23.170 4.292 -36.961 1.00 19.61 82 MET M CA 1
ATOM 5539 C C . MET D 2 83 ? -24.110 4.395 -35.775 1.00 23.54 82 MET M C 1
ATOM 5540 O O . MET D 2 83 ? -23.668 4.500 -34.633 1.00 25.77 82 MET M O 1
ATOM 5545 N N . HIS D 2 84 A -25.406 4.382 -36.061 1.00 20.57 82 HIS M N 1
ATOM 5546 C CA . HIS D 2 84 A -26.440 4.487 -35.037 1.00 21.03 82 HIS M CA 1
ATOM 5547 C C . HIS D 2 84 A -27.369 3.285 -35.049 1.00 22.25 82 HIS M C 1
ATOM 5548 O O . HIS D 2 84 A -27.391 2.514 -36.006 1.00 23.22 82 HIS M O 1
ATOM 5555 N N . LYS D 2 85 B -28.113 3.129 -33.960 1.00 21.01 82 LYS M N 1
ATOM 5556 C CA . LYS D 2 85 B -29.076 2.049 -33.805 1.00 26.33 82 LYS M CA 1
ATOM 5557 C C . LYS D 2 85 B -28.448 0.711 -34.193 1.00 26.70 82 LYS M C 1
ATOM 5558 O O . LYS D 2 85 B -29.030 -0.076 -34.933 1.00 26.73 82 LYS M O 1
ATOM 5564 N N . MET D 2 86 C -27.251 0.469 -33.678 1.00 21.55 82 MET M N 1
ATOM 5565 C CA . MET D 2 86 C -26.455 -0.683 -34.080 1.00 27.80 82 MET M CA 1
ATOM 5566 C C . MET D 2 86 C -27.008 -2.051 -33.725 1.00 25.99 82 MET M C 1
ATOM 5567 O O . MET D 2 86 C -27.588 -2.263 -32.664 1.00 27.40 82 MET M O 1
ATOM 5572 N N . ARG D 2 87 ? -26.777 -2.975 -34.649 1.00 27.11 83 ARG M N 1
ATOM 5573 C CA . ARG D 2 87 ? -27.250 -4.346 -34.569 1.00 25.30 83 ARG M CA 1
ATOM 5574 C C . ARG D 2 87 ? -26.068 -5.302 -34.499 1.00 28.69 83 ARG M C 1
ATOM 5575 O O . ARG D 2 87 ? -24.955 -4.952 -34.883 1.00 25.08 83 ARG M O 1
ATOM 5583 N N . VAL D 2 88 ? -26.310 -6.500 -33.983 1.00 26.93 84 VAL M N 1
ATOM 5584 C CA . VAL D 2 88 ? -25.260 -7.497 -33.839 1.00 27.13 84 VAL M CA 1
ATOM 5585 C C . VAL D 2 88 ? -24.564 -7.769 -35.171 1.00 23.29 84 VAL M C 1
ATOM 5586 O O . VAL D 2 88 ? -23.345 -7.923 -35.225 1.00 20.83 84 VAL M O 1
ATOM 5590 N N . GLU D 2 89 ? -25.349 -7.848 -36.238 1.00 18.62 85 GLU M N 1
ATOM 5591 C CA . GLU D 2 89 ? -24.811 -8.107 -37.571 1.00 24.78 85 GLU M CA 1
ATOM 5592 C C . GLU D 2 89 ? -24.028 -6.931 -38.173 1.00 24.78 85 GLU M C 1
ATOM 5593 O O . GLU D 2 89 ? -23.556 -7.018 -39.303 1.00 24.53 85 GLU M O 1
ATOM 5599 N N . ASP D 2 90 ? -23.869 -5.848 -37.418 1.00 22.18 86 ASP M N 1
ATOM 5600 C CA . ASP D 2 90 ? -22.960 -4.776 -37.812 1.00 23.14 86 ASP M CA 1
ATOM 5601 C C . ASP D 2 90 ? -21.536 -5.139 -37.408 1.00 26.45 86 ASP M C 1
ATOM 5602 O O . ASP D 2 90 ? -20.579 -4.480 -37.807 1.00 22.56 86 ASP M O 1
ATOM 5607 N N . THR D 2 91 ? -21.411 -6.192 -36.606 1.00 23.76 87 THR M N 1
ATOM 5608 C CA . THR D 2 91 ? -20.119 -6.695 -36.156 1.00 19.97 87 THR M CA 1
ATOM 5609 C C . THR D 2 91 ? -19.228 -7.064 -37.332 1.00 22.25 87 THR M C 1
ATOM 5610 O O . THR D 2 91 ? -19.565 -7.956 -38.107 1.00 21.82 87 THR M O 1
ATOM 5614 N N . ALA D 2 92 ? -18.065 -6.423 -37.427 1.00 20.87 88 ALA M N 1
ATOM 5615 C CA . ALA D 2 92 ? -17.174 -6.631 -38.563 1.00 19.21 88 ALA M CA 1
ATOM 5616 C C . ALA D 2 92 ? -15.896 -5.824 -38.440 1.00 17.40 88 ALA M C 1
ATOM 5617 O O . ALA D 2 92 ? -15.745 -5.013 -37.536 1.00 18.03 88 ALA M O 1
ATOM 5619 N N . ILE D 2 93 ? -14.975 -6.062 -39.369 1.00 23.94 89 ILE M N 1
ATOM 5620 C CA . ILE D 2 93 ? -13.816 -5.199 -39.529 1.00 19.08 89 ILE M CA 1
ATOM 5621 C C . ILE D 2 93 ? -14.201 -4.168 -40.561 1.00 19.44 89 ILE M C 1
ATOM 5622 O O . ILE D 2 93 ? -14.633 -4.525 -41.642 1.00 17.20 89 ILE M O 1
ATOM 5627 N N . TYR D 2 94 ? -14.033 -2.895 -40.222 1.00 17.47 90 TYR M N 1
ATOM 5628 C CA . TYR D 2 94 ? -14.355 -1.788 -41.115 1.00 13.81 90 TYR M CA 1
ATOM 5629 C C . TYR D 2 94 ? -13.118 -1.208 -41.769 1.00 18.48 90 TYR M C 1
ATOM 5630 O O . TYR D 2 94 ? -12.169 -0.829 -41.085 1.00 20.05 90 TYR M O 1
ATOM 5639 N N . TYR D 2 95 ? -13.152 -1.100 -43.092 1.00 15.63 91 TYR M N 1
ATOM 5640 C CA . TYR D 2 95 ? -12.044 -0.521 -43.833 1.00 20.98 91 TYR M CA 1
ATOM 5641 C C . TYR D 2 95 ? -12.491 0.753 -44.509 1.00 18.51 91 TYR M C 1
ATOM 5642 O O . TYR D 2 95 ? -13.605 0.846 -45.020 1.00 19.29 91 TYR M O 1
ATOM 5651 N N . CYS D 2 96 ? -11.595 1.727 -44.506 1.00 15.79 92 CYS M N 1
ATOM 5652 C CA . CYS D 2 96 ? -11.734 2.928 -45.305 1.00 15.42 92 CYS M CA 1
ATOM 5653 C C . CYS D 2 96 ? -11.050 2.648 -46.649 1.00 18.64 92 CYS M C 1
ATOM 5654 O O . CYS D 2 96 ? -9.949 2.103 -46.677 1.00 20.23 92 CYS M O 1
ATOM 5657 N N . ALA D 2 97 ? -11.695 3.002 -47.757 1.00 16.42 93 ALA M N 1
ATOM 5658 C CA . ALA D 2 97 ? -11.169 2.664 -49.081 1.00 18.47 93 ALA M CA 1
ATOM 5659 C C . ALA D 2 97 ? -11.355 3.787 -50.086 1.00 19.59 93 ALA M C 1
ATOM 5660 O O . ALA D 2 97 ? -12.384 4.457 -50.116 1.00 19.64 93 ALA M O 1
ATOM 5662 N N . ARG D 2 98 ? -10.326 3.983 -50.902 1.00 17.52 94 ARG M N 1
ATOM 5663 C CA . ARG D 2 98 ? -10.324 5.020 -51.917 1.00 19.98 94 ARG M CA 1
ATOM 5664 C C . ARG D 2 98 ? -10.728 4.471 -53.272 1.00 19.14 94 ARG M C 1
ATOM 5665 O O . ARG D 2 98 ? -10.226 3.440 -53.700 1.00 20.12 94 ARG M O 1
ATOM 5673 N N . LYS D 2 99 ? -11.608 5.178 -53.964 1.00 21.99 95 LYS M N 1
ATOM 5674 C CA . LYS D 2 99 ? -11.899 4.870 -55.354 1.00 16.97 95 LYS M CA 1
ATOM 5675 C C . LYS D 2 99 ? -10.880 5.627 -56.197 1.00 21.91 95 LYS M C 1
ATOM 5676 O O . LYS D 2 99 ? -10.770 6.844 -56.077 1.00 22.53 95 LYS M O 1
ATOM 5682 N N . GLY D 2 100 ? -10.115 4.935 -57.032 1.00 21.64 96 GLY M N 1
ATOM 5683 C CA . GLY D 2 100 ? -9.039 5.612 -57.729 1.00 26.05 96 GLY M CA 1
ATOM 5684 C C . GLY D 2 100 ? -8.227 4.776 -58.694 1.00 33.29 96 GLY M C 1
ATOM 5685 O O . GLY D 2 100 ? -8.371 3.558 -58.768 1.00 35.28 96 GLY M O 1
ATOM 5686 N N . SER D 2 101 ? -7.363 5.458 -59.438 1.00 38.44 97 SER M N 1
ATOM 5687 C CA . SER D 2 101 ? -6.441 4.817 -60.363 1.00 40.67 97 SER M CA 1
ATOM 5688 C C . SER D 2 101 ? -5.336 5.793 -60.752 1.00 47.91 97 SER M C 1
ATOM 5689 O O . SER D 2 101 ? -5.338 6.944 -60.311 1.00 42.82 97 SER M O 1
ATOM 5692 N N . ASP D 2 102 ? -4.375 5.313 -61.539 1.00 49.07 98 ASP M N 1
ATOM 5693 C CA . ASP D 2 102 ? -3.263 6.137 -62.006 1.00 46.93 98 ASP M CA 1
ATOM 5694 C C . ASP D 2 102 ? -3.778 7.443 -62.603 1.00 45.75 98 ASP M C 1
ATOM 5695 O O . ASP D 2 102 ? -3.290 8.524 -62.276 1.00 45.83 98 ASP M O 1
ATOM 5700 N N . ARG D 2 103 ? -4.766 7.318 -63.488 1.00 41.31 99 ARG M N 1
ATOM 5701 C CA . ARG D 2 103 ? -5.539 8.458 -63.969 1.00 43.38 99 ARG M CA 1
ATOM 5702 C C . ARG D 2 103 ? -7.034 8.263 -63.715 1.00 45.42 99 ARG M C 1
ATOM 5703 O O . ARG D 2 103 ? -7.606 7.261 -64.139 1.00 47.45 99 ARG M O 1
ATOM 5711 N N . LEU D 2 104 ? -7.659 9.205 -63.014 1.00 34.17 100 LEU M N 1
ATOM 5712 C CA . LEU D 2 104 ? -9.070 9.077 -62.635 1.00 31.68 100 LEU M CA 1
ATOM 5713 C C . LEU D 2 104 ? -10.017 8.949 -63.840 1.00 33.01 100 LEU M C 1
ATOM 5714 O O . LEU D 2 104 ? -9.780 9.551 -64.884 1.00 37.17 100 LEU M O 1
ATOM 5719 N N . SER D 2 105 A -11.095 8.184 -63.674 1.00 27.96 100 SER M N 1
ATOM 5720 C CA . SER D 2 105 A -12.165 8.081 -64.673 1.00 25.33 100 SER M CA 1
ATOM 5721 C C . SER D 2 105 A -13.515 8.139 -63.978 1.00 23.46 100 SER M C 1
ATOM 5722 O O . SER D 2 105 A -13.578 8.287 -62.766 1.00 25.58 100 SER M O 1
ATOM 5725 N N . ASP D 2 106 B -14.594 8.043 -64.745 1.00 32.26 100 ASP M N 1
ATOM 5726 C CA . ASP D 2 106 B -15.931 8.024 -64.163 1.00 33.02 100 ASP M CA 1
ATOM 5727 C C . ASP D 2 106 B -16.235 6.785 -63.317 1.00 26.10 100 ASP M C 1
ATOM 5728 O O . ASP D 2 106 B -17.242 6.761 -62.610 1.00 27.41 100 ASP M O 1
ATOM 5733 N N . ASN D 2 107 C -15.380 5.766 -63.377 1.00 20.48 100 ASN M N 1
ATOM 5734 C CA . ASN D 2 107 C -15.617 4.541 -62.607 1.00 23.03 100 ASN M CA 1
ATOM 5735 C C . ASN D 2 107 C -14.363 3.704 -62.360 1.00 22.32 100 ASN M C 1
ATOM 5736 O O . ASN D 2 107 C -14.008 2.873 -63.189 1.00 22.92 100 ASN M O 1
ATOM 5741 N N . ASP D 2 108 D -13.705 3.903 -61.225 1.00 25.04 100 ASP M N 1
ATOM 5742 C CA . ASP D 2 108 D -12.478 3.174 -60.924 1.00 21.81 100 ASP M CA 1
ATOM 5743 C C . ASP D 2 108 D -12.692 2.245 -59.734 1.00 23.22 100 ASP M C 1
ATOM 5744 O O . ASP D 2 108 D -13.620 2.438 -58.951 1.00 20.95 100 ASP M O 1
ATOM 5749 N N . PRO D 2 109 E -11.836 1.220 -59.603 1.00 24.95 100 PRO M N 1
ATOM 5750 C CA . PRO D 2 109 E -11.946 0.267 -58.497 1.00 20.68 100 PRO M CA 1
ATOM 5751 C C . PRO D 2 109 E -11.381 0.847 -57.211 1.00 22.79 100 PRO M C 1
ATOM 5752 O O . PRO D 2 109 E -10.915 1.987 -57.222 1.00 21.25 100 PRO M O 1
ATOM 5756 N N . PHE D 2 110 F -11.422 0.078 -56.128 1.00 16.53 100 PHE M N 1
ATOM 5757 C CA . PHE D 2 110 F -10.878 0.534 -54.859 1.00 19.39 100 PHE M CA 1
ATOM 5758 C C . PHE D 2 110 F -9.396 0.185 -54.823 1.00 20.39 100 PHE M C 1
ATOM 5759 O O . PHE D 2 110 F -9.031 -0.953 -54.542 1.00 19.34 100 PHE M O 1
ATOM 5767 N N . ASP D 2 111 ? -8.545 1.166 -55.096 1.00 18.89 101 ASP M N 1
ATOM 5768 C CA . ASP D 2 111 ? -7.126 0.896 -55.309 1.00 21.26 101 ASP M CA 1
ATOM 5769 C C . ASP D 2 111 ? -6.266 1.042 -54.058 1.00 20.97 101 ASP M C 1
ATOM 5770 O O . ASP D 2 111 ? -5.100 0.657 -54.065 1.00 31.80 101 ASP M O 1
ATOM 5775 N N . ALA D 2 112 ? -6.836 1.583 -52.989 1.00 18.82 102 ALA M N 1
ATOM 5776 C CA . ALA D 2 112 ? -6.120 1.708 -51.722 1.00 19.31 102 ALA M CA 1
ATOM 5777 C C . ALA D 2 112 ? -7.066 1.548 -50.545 1.00 19.06 102 ALA M C 1
ATOM 5778 O O . ALA D 2 112 ? -8.150 2.127 -50.529 1.00 19.32 102 ALA M O 1
ATOM 5780 N N . TRP D 2 113 ? -6.642 0.750 -49.568 1.00 21.08 103 TRP M N 1
ATOM 5781 C CA . TRP D 2 113 ? -7.449 0.446 -48.391 1.00 16.09 103 TRP M CA 1
ATOM 5782 C C . TRP D 2 113 ? -6.692 0.690 -47.102 1.00 17.25 103 TRP M C 1
ATOM 5783 O O . TRP D 2 113 ? -5.469 0.581 -47.069 1.00 24.20 103 TRP M O 1
ATOM 5794 N N . GLY D 2 114 ? -7.420 1.010 -46.039 1.00 18.31 104 GLY M N 1
ATOM 5795 C CA . GLY D 2 114 ? -6.830 1.102 -44.714 1.00 18.78 104 GLY M CA 1
ATOM 5796 C C . GLY D 2 114 ? -6.655 -0.310 -44.169 1.00 24.20 104 GLY M C 1
ATOM 5797 O O . GLY D 2 114 ? -7.179 -1.260 -44.752 1.00 16.98 104 GLY M O 1
ATOM 5798 N N . PRO D 2 115 ? -5.914 -0.467 -43.058 1.00 21.81 105 PRO M N 1
ATOM 5799 C CA . PRO D 2 115 ? -5.725 -1.810 -42.490 1.00 19.86 105 PRO M CA 1
ATOM 5800 C C . PRO D 2 115 ? -6.971 -2.418 -41.848 1.00 18.87 105 PRO M C 1
ATOM 5801 O O . PRO D 2 115 ? -7.020 -3.632 -41.658 1.00 23.80 105 PRO M O 1
ATOM 5805 N N . GLY D 2 116 ? -7.955 -1.591 -41.522 1.00 18.88 106 GLY M N 1
ATOM 5806 C CA . GLY D 2 116 ? -9.194 -2.062 -40.928 1.00 17.51 106 GLY M CA 1
ATOM 5807 C C . GLY D 2 116 ? -9.262 -1.837 -39.429 1.00 20.81 106 GLY M C 1
ATOM 5808 O O . GLY D 2 116 ? -8.247 -1.918 -38.745 1.00 25.67 106 GLY M O 1
ATOM 5809 N N . THR D 2 117 ? -10.454 -1.557 -38.916 1.00 18.21 107 THR M N 1
ATOM 5810 C CA . THR D 2 117 ? -10.655 -1.425 -37.478 1.00 15.37 107 THR M CA 1
ATOM 5811 C C . THR D 2 117 ? -11.835 -2.294 -37.046 1.00 20.17 107 THR M C 1
ATOM 5812 O O . THR D 2 117 ? -12.858 -2.351 -37.725 1.00 19.29 107 THR M O 1
ATOM 5816 N N . VAL D 2 118 ? -11.681 -2.978 -35.916 1.00 20.73 108 VAL M N 1
ATOM 5817 C CA . VAL D 2 118 ? -12.654 -3.966 -35.473 1.00 15.15 108 VAL M CA 1
ATOM 5818 C C . VAL D 2 118 ? -13.800 -3.331 -34.698 1.00 19.63 108 VAL M C 1
ATOM 5819 O O . VAL D 2 118 ? -13.584 -2.603 -33.729 1.00 22.36 108 VAL M O 1
ATOM 5823 N N . VAL D 2 119 ? -15.019 -3.622 -35.134 1.00 17.22 109 VAL M N 1
ATOM 5824 C CA . VAL D 2 119 ? -16.227 -3.131 -34.487 1.00 20.11 109 VAL M CA 1
ATOM 5825 C C . VAL D 2 119 ? -17.057 -4.340 -34.080 1.00 22.53 109 VAL M C 1
ATOM 5826 O O . VAL D 2 119 ? -17.402 -5.173 -34.916 1.00 21.19 109 VAL M O 1
ATOM 5830 N N . THR D 2 120 ? -17.387 -4.423 -32.799 1.00 22.27 110 THR M N 1
ATOM 5831 C CA . THR D 2 120 ? -18.076 -5.590 -32.264 1.00 23.73 110 THR M CA 1
ATOM 5832 C C . THR D 2 120 ? -19.310 -5.138 -31.520 1.00 27.58 110 THR M C 1
ATOM 5833 O O . THR D 2 120 ? -19.220 -4.390 -30.549 1.00 27.51 110 THR M O 1
ATOM 5837 N N . VAL D 2 121 ? -20.466 -5.592 -31.990 1.00 24.67 111 VAL M N 1
ATOM 5838 C CA . VAL D 2 121 ? -21.715 -5.267 -31.333 1.00 29.87 111 VAL M CA 1
ATOM 5839 C C . VAL D 2 121 ? -22.167 -6.469 -30.502 1.00 33.52 111 VAL M C 1
ATOM 5840 O O . VAL D 2 121 ? -22.483 -7.526 -31.049 1.00 25.15 111 VAL M O 1
ATOM 5844 N N . SER D 2 122 ? -22.208 -6.291 -29.183 1.00 31.26 112 SER M N 1
ATOM 5845 C CA . SER D 2 122 ? -22.693 -7.324 -28.277 1.00 33.32 112 SER M CA 1
ATOM 5846 C C . SER D 2 122 ? -24.217 -7.424 -28.273 1.00 41.06 112 SER M C 1
ATOM 5847 O O . SER D 2 122 ? -24.902 -6.411 -28.422 1.00 39.97 112 SER M O 1
ATOM 5850 N N . PRO D 2 123 ? -24.754 -8.642 -28.105 1.00 40.40 113 PRO M N 1
ATOM 5851 C CA . PRO D 2 123 ? -26.211 -8.813 -28.137 1.00 40.20 113 PRO M CA 1
ATOM 5852 C C . PRO D 2 123 ? -26.933 -8.079 -27.011 1.00 49.14 113 PRO M C 1
ATOM 5853 O O . PRO D 2 123 ? -28.059 -7.611 -27.191 1.00 48.50 113 PRO M O 1
ATOM 5857 N N . ALA D 2 124 ? -26.277 -7.999 -25.857 1.00 42.27 114 ALA M N 1
ATOM 5858 C CA . ALA D 2 124 ? -26.846 -7.369 -24.668 1.00 50.60 114 ALA M CA 1
ATOM 5859 C C . ALA D 2 124 ? -26.837 -5.844 -24.696 1.00 57.44 114 ALA M C 1
ATOM 5860 O O . ALA D 2 124 ? -25.775 -5.223 -24.724 1.00 56.07 114 ALA M O 1
ATOM 5862 N N . SER D 2 125 ? -28.024 -5.248 -24.665 1.00 54.72 115 SER M N 1
ATOM 5863 C CA . SER D 2 125 ? -28.148 -3.796 -24.581 1.00 54.20 115 SER M CA 1
ATOM 5864 C C . SER D 2 125 ? -28.154 -3.381 -23.108 1.00 54.56 115 SER M C 1
ATOM 5865 O O . SER D 2 125 ? -27.995 -2.204 -22.788 1.00 51.28 115 SER M O 1
ATOM 5868 N N . THR D 2 126 ? -28.339 -4.359 -22.220 1.00 59.85 116 THR M N 1
ATOM 5869 C CA . THR D 2 126 ? -28.573 -4.102 -20.799 1.00 52.84 116 THR M CA 1
ATOM 5870 C C . THR D 2 126 ? -27.915 -5.186 -19.950 1.00 50.24 116 THR M C 1
ATOM 5871 O O . THR D 2 126 ? -27.701 -6.306 -20.419 1.00 41.65 116 THR M O 1
ATOM 5875 N N . LYS D 2 127 ? -27.588 -4.843 -18.705 1.00 50.80 117 LYS M N 1
ATOM 5876 C CA . LYS D 2 127 ? -27.106 -5.824 -17.735 1.00 50.74 117 LYS M CA 1
ATOM 5877 C C . LYS D 2 127 ? -27.570 -5.490 -16.316 1.00 44.63 117 LYS M C 1
ATOM 5878 O O . LYS D 2 127 ? -27.491 -4.341 -15.882 1.00 40.66 117 LYS M O 1
ATOM 5884 N N . GLY D 2 128 ? -28.046 -6.501 -15.596 1.00 44.08 118 GLY M N 1
ATOM 5885 C CA . GLY D 2 128 ? -28.629 -6.287 -14.285 1.00 44.23 118 GLY M CA 1
ATOM 5886 C C . GLY D 2 128 ? -27.559 -6.249 -13.205 1.00 42.62 118 GLY M C 1
ATOM 5887 O O . GLY D 2 128 ? -26.529 -6.915 -13.327 1.00 46.42 118 GLY M O 1
ATOM 5888 N N . PRO D 2 129 ? -27.794 -5.472 -12.137 1.00 43.58 119 PRO M N 1
ATOM 5889 C CA . PRO D 2 129 ? -26.790 -5.270 -11.084 1.00 43.64 119 PRO M CA 1
ATOM 5890 C C . PRO D 2 129 ? -26.610 -6.471 -10.171 1.00 39.11 119 PRO M C 1
ATOM 5891 O O . PRO D 2 129 ? -27.547 -7.239 -9.966 1.00 42.27 119 PRO M O 1
ATOM 5895 N N . SER D 2 130 ? -25.409 -6.618 -9.623 1.00 40.07 120 SER M N 1
ATOM 5896 C CA . SER D 2 130 ? -25.225 -7.431 -8.436 1.00 40.11 120 SER M CA 1
ATOM 5897 C C . SER D 2 130 ? -25.424 -6.528 -7.229 1.00 41.24 120 SER M C 1
ATOM 5898 O O . SER D 2 130 ? -25.033 -5.363 -7.255 1.00 39.58 120 SER M O 1
ATOM 5901 N N . VAL D 2 131 ? -26.024 -7.066 -6.172 1.00 35.54 121 VAL M N 1
ATOM 5902 C CA . VAL D 2 131 ? -26.277 -6.285 -4.970 1.00 36.45 121 VAL M CA 1
ATOM 5903 C C . VAL D 2 131 ? -25.661 -6.966 -3.759 1.00 38.67 121 VAL M C 1
ATOM 5904 O O . VAL D 2 131 ? -25.934 -8.134 -3.492 1.00 37.03 121 VAL M O 1
ATOM 5908 N N . PHE D 2 132 ? -24.840 -6.215 -3.033 1.00 31.63 122 PHE M N 1
ATOM 5909 C CA . PHE D 2 132 ? -24.123 -6.730 -1.873 1.00 28.79 122 PHE M CA 1
ATOM 5910 C C . PHE D 2 132 ? -24.472 -5.896 -0.650 1.00 29.05 122 PHE M C 1
ATOM 5911 O O . PHE D 2 132 ? -24.649 -4.683 -0.756 1.00 29.63 122 PHE M O 1
ATOM 5919 N N . PRO D 2 133 ? -24.593 -6.541 0.517 1.00 36.10 123 PRO M N 1
ATOM 5920 C CA . PRO D 2 133 ? -24.921 -5.745 1.697 1.00 31.01 123 PRO M CA 1
ATOM 5921 C C . PRO D 2 133 ? -23.729 -4.938 2.191 1.00 27.28 123 PRO M C 1
ATOM 5922 O O . PRO D 2 133 ? -22.595 -5.399 2.090 1.00 27.85 123 PRO M O 1
ATOM 5926 N N . LEU D 2 134 ? -23.995 -3.753 2.727 1.00 29.38 124 LEU M N 1
ATOM 5927 C CA . LEU D 2 134 ? -23.007 -3.032 3.512 1.00 26.80 124 LEU M CA 1
ATOM 5928 C C . LEU D 2 134 ? -23.481 -3.197 4.938 1.00 26.87 124 LEU M C 1
ATOM 5929 O O . LEU D 2 134 ? -24.205 -2.363 5.480 1.00 27.51 124 LEU M O 1
ATOM 5934 N N . ALA D 2 135 ? -23.073 -4.316 5.525 1.00 30.04 125 ALA M N 1
ATOM 5935 C CA . ALA D 2 135 ? -23.607 -4.758 6.802 1.00 33.41 125 ALA M CA 1
ATOM 5936 C C . ALA D 2 135 ? -23.210 -3.854 7.959 1.00 36.99 125 ALA M C 1
ATOM 5937 O O . ALA D 2 135 ? -22.073 -3.379 8.017 1.00 30.14 125 ALA M O 1
ATOM 5939 N N . PRO D 2 136 ? -24.153 -3.601 8.881 1.00 39.83 126 PRO M N 1
ATOM 5940 C CA . PRO D 2 136 ? -23.788 -2.855 10.084 1.00 42.58 126 PRO M CA 1
ATOM 5941 C C . PRO D 2 136 ? -22.859 -3.680 10.969 1.00 41.15 126 PRO M C 1
ATOM 5942 O O . PRO D 2 136 ? -23.059 -4.887 11.105 1.00 38.86 126 PRO M O 1
ATOM 5946 N N . SER D 2 137 ? -21.863 -3.037 11.560 1.00 43.08 127 SER M N 1
ATOM 5947 C CA . SER D 2 137 ? -20.996 -3.693 12.530 1.00 48.80 127 SER M CA 1
ATOM 5948 C C . SER D 2 137 ? -20.453 -2.657 13.502 1.00 45.63 127 SER M C 1
ATOM 5949 O O . SER D 2 137 ? -20.865 -1.498 13.475 1.00 48.23 127 SER M O 1
ATOM 5952 N N . SER D 2 138 ? -19.543 -3.078 14.371 1.00 47.98 128 SER M N 1
ATOM 5953 C CA . SER D 2 138 ? -18.970 -2.174 15.358 1.00 50.69 128 SER M CA 1
ATOM 5954 C C . SER D 2 138 ? -18.229 -1.040 14.652 1.00 48.65 128 SER M C 1
ATOM 5955 O O . SER D 2 138 ? -18.048 0.043 15.207 1.00 47.89 128 SER M O 1
ATOM 5958 N N . LYS D 2 139 ? -17.825 -1.302 13.410 1.00 41.97 129 LYS M N 1
ATOM 5959 C CA . LYS D 2 139 ? -17.056 -0.354 12.610 1.00 45.36 129 LYS M CA 1
ATOM 5960 C C . LYS D 2 139 ? -17.946 0.665 11.903 1.00 51.03 129 LYS M C 1
ATOM 5961 O O . LYS D 2 139 ? -17.457 1.655 11.345 1.00 36.51 129 LYS M O 1
ATOM 5967 N N . SER D 2 140 ? -19.226 0.356 11.872 1.00 47.47 130 SER M N 1
ATOM 5968 C CA . SER D 2 140 ? -20.213 1.275 11.377 1.00 48.51 130 SER M CA 1
ATOM 5969 C C . SER D 2 140 ? -21.231 1.699 12.479 1.00 48.38 130 SER M C 1
ATOM 5970 O O . SER D 2 140 ? -22.275 2.216 12.142 1.00 44.18 130 SER M O 1
ATOM 5973 N N . THR D 2 141 ? -20.948 1.541 13.769 1.00 42.61 133 THR M N 1
ATOM 5974 C CA . THR D 2 141 ? -21.917 1.880 14.775 1.00 49.12 133 THR M CA 1
ATOM 5975 C C . THR D 2 141 ? -21.166 2.750 15.737 1.00 45.18 133 THR M C 1
ATOM 5976 O O . THR D 2 141 ? -20.119 2.412 16.168 1.00 42.48 133 THR M O 1
ATOM 5980 N N . SER D 2 142 ? -21.728 3.878 16.048 1.00 36.83 134 SER M N 1
ATOM 5981 C CA . SER D 2 142 ? -21.152 4.807 16.998 1.00 37.37 134 SER M CA 1
ATOM 5982 C C . SER D 2 142 ? -22.290 5.489 17.732 1.00 39.32 134 SER M C 1
ATOM 5983 O O . SER D 2 142 ? -23.148 6.129 17.121 1.00 33.99 134 SER M O 1
ATOM 5986 N N . GLY D 2 143 ? -22.269 5.372 19.052 1.00 39.56 135 GLY M N 1
ATOM 5987 C CA . GLY D 2 143 ? -23.282 5.976 19.892 1.00 36.38 135 GLY M CA 1
ATOM 5988 C C . GLY D 2 143 ? -24.662 5.516 19.470 1.00 41.50 135 GLY M C 1
ATOM 5989 O O . GLY D 2 143 ? -24.883 4.324 19.249 1.00 38.81 135 GLY M O 1
ATOM 5990 N N . GLY D 2 144 ? -25.589 6.461 19.349 1.00 39.94 136 GLY M N 1
ATOM 5991 C CA . GLY D 2 144 ? -26.974 6.111 19.105 1.00 45.26 136 GLY M CA 1
ATOM 5992 C C . GLY D 2 144 ? -27.334 5.727 17.682 1.00 44.88 136 GLY M C 1
ATOM 5993 O O . GLY D 2 144 ? -28.482 5.376 17.428 1.00 52.36 136 GLY M O 1
ATOM 5994 N N . THR D 2 145 ? -26.373 5.782 16.763 1.00 43.08 137 THR M N 1
ATOM 5995 C CA . THR D 2 145 ? -26.668 5.577 15.341 1.00 40.85 137 THR M CA 1
ATOM 5996 C C . THR D 2 145 ? -25.787 4.506 14.717 1.00 41.10 137 THR M C 1
ATOM 5997 O O . THR D 2 145 ? -24.621 4.355 15.074 1.00 41.71 137 THR M O 1
ATOM 6001 N N . ALA D 2 146 ? -26.363 3.783 13.765 1.00 39.28 138 ALA M N 1
ATOM 6002 C CA . ALA D 2 146 ? -25.651 2.785 12.985 1.00 31.58 138 ALA M CA 1
ATOM 6003 C C . ALA D 2 146 ? -25.926 3.060 11.519 1.00 35.18 138 ALA M C 1
ATOM 6004 O O . ALA D 2 146 ? -27.028 3.468 11.162 1.00 35.20 138 ALA M O 1
ATOM 6006 N N . ALA D 2 147 ? -24.931 2.837 10.672 1.00 26.43 139 ALA M N 1
ATOM 6007 C CA . ALA D 2 147 ? -25.127 2.962 9.237 1.00 28.63 139 ALA M CA 1
ATOM 6008 C C . ALA D 2 147 ? -25.067 1.603 8.564 1.00 26.62 139 ALA M C 1
ATOM 6009 O O . ALA D 2 147 ? -24.268 0.743 8.924 1.00 29.82 139 ALA M O 1
ATOM 6011 N N . LEU D 2 148 ? -25.943 1.419 7.586 1.00 24.75 140 LEU M N 1
ATOM 6012 C CA . LEU D 2 148 ? -25.949 0.220 6.767 1.00 30.25 140 LEU M CA 1
ATOM 6013 C C . LEU D 2 148 ? -26.395 0.603 5.368 1.00 28.57 140 LEU M C 1
ATOM 6014 O O . LEU D 2 148 ? -26.859 1.720 5.151 1.00 25.13 140 LEU M O 1
ATOM 6019 N N . GLY D 2 149 ? -26.278 -0.323 4.424 1.00 30.63 141 GLY M N 1
ATOM 6020 C CA . GLY D 2 149 ? -26.590 -0.008 3.042 1.00 24.56 141 GLY M CA 1
ATOM 6021 C C . GLY D 2 149 ? -26.497 -1.172 2.078 1.00 26.14 141 GLY M C 1
ATOM 6022 O O . GLY D 2 149 ? -26.369 -2.329 2.473 1.00 22.65 141 GLY M O 1
ATOM 6023 N N . CYS D 2 150 ? -26.536 -0.840 0.793 1.00 25.34 142 CYS M N 1
ATOM 6024 C CA . CYS D 2 150 ? -26.390 -1.817 -0.277 1.00 32.14 142 CYS M CA 1
ATOM 6025 C C . CYS D 2 150 ? -25.437 -1.277 -1.320 1.00 30.19 142 CYS M C 1
ATOM 6026 O O . CYS D 2 150 ? -25.457 -0.092 -1.649 1.00 26.75 142 CYS M O 1
ATOM 6029 N N . LEU D 2 151 ? -24.619 -2.176 -1.852 1.00 29.54 143 LEU M N 1
ATOM 6030 C CA . LEU D 2 151 ? -23.721 -1.852 -2.943 1.00 28.63 143 LEU M CA 1
ATOM 6031 C C . LEU D 2 151 ? -24.308 -2.427 -4.211 1.00 34.30 143 LEU M C 1
ATOM 6032 O O . LEU D 2 151 ? -24.450 -3.640 -4.338 1.00 31.34 143 LEU M O 1
ATOM 6037 N N . VAL D 2 152 ? -24.625 -1.554 -5.159 1.00 30.18 144 VAL M N 1
ATOM 6038 C CA . VAL D 2 152 ? -25.269 -1.978 -6.392 1.00 33.64 144 VAL M CA 1
ATOM 6039 C C . VAL D 2 152 ? -24.249 -1.879 -7.512 1.00 33.99 144 VAL M C 1
ATOM 6040 O O . VAL D 2 152 ? -23.911 -0.786 -7.954 1.00 31.25 144 VAL M O 1
ATOM 6044 N N . LYS D 2 153 ? -23.775 -3.033 -7.969 1.00 34.32 145 LYS M N 1
ATOM 6045 C CA . LYS D 2 153 ? -22.545 -3.102 -8.752 1.00 40.89 145 LYS M CA 1
ATOM 6046 C C . LYS D 2 153 ? -22.688 -3.776 -10.120 1.00 37.97 145 LYS M C 1
ATOM 6047 O O . LYS D 2 153 ? -23.429 -4.745 -10.272 1.00 40.15 145 LYS M O 1
ATOM 6053 N N . ASP D 2 154 ? -21.963 -3.248 -11.106 1.00 41.47 146 ASP M N 1
ATOM 6054 C CA . ASP D 2 154 ? -21.781 -3.894 -12.411 1.00 41.22 146 ASP M CA 1
ATOM 6055 C C . ASP D 2 154 ? -23.069 -4.013 -13.218 1.00 36.60 146 ASP M C 1
ATOM 6056 O O . ASP D 2 154 ? -23.418 -5.093 -13.687 1.00 41.80 146 ASP M O 1
ATOM 6061 N N . TYR D 2 155 ? -23.774 -2.900 -13.370 1.00 32.60 147 TYR M N 1
ATOM 6062 C CA . TYR D 2 155 ? -24.982 -2.852 -14.188 1.00 41.76 147 TYR M CA 1
ATOM 6063 C C . TYR D 2 155 ? -24.845 -1.862 -15.331 1.00 40.98 147 TYR M C 1
ATOM 6064 O O . TYR D 2 155 ? -23.928 -1.043 -15.351 1.00 42.44 147 TYR M O 1
ATOM 6073 N N . PHE D 2 156 ? -25.764 -1.946 -16.286 1.00 43.38 148 PHE M N 1
ATOM 6074 C CA . PHE D 2 156 ? -25.751 -1.053 -17.433 1.00 41.70 148 PHE M CA 1
ATOM 6075 C C . PHE D 2 156 ? -27.080 -1.134 -18.181 1.00 41.36 148 PHE M C 1
ATOM 6076 O O . PHE D 2 156 ? -27.588 -2.226 -18.426 1.00 46.95 148 PHE M O 1
ATOM 6084 N N . PRO D 2 157 ? -27.652 0.024 -18.548 1.00 45.04 149 PRO M N 1
ATOM 6085 C CA . PRO D 2 157 ? -27.182 1.390 -18.281 1.00 41.33 149 PRO M CA 1
ATOM 6086 C C . PRO D 2 157 ? -27.860 2.023 -17.078 1.00 39.73 149 PRO M C 1
ATOM 6087 O O . PRO D 2 157 ? -28.626 1.366 -16.374 1.00 41.98 149 PRO M O 1
ATOM 6091 N N . GLU D 2 158 ? -27.586 3.301 -16.853 1.00 38.26 150 GLU M N 1
ATOM 6092 C CA . GLU D 2 158 ? -28.293 4.036 -15.827 1.00 48.17 150 GLU M CA 1
ATOM 6093 C C . GLU D 2 158 ? -29.754 4.159 -16.240 1.00 46.76 150 GLU M C 1
ATOM 6094 O O . GLU D 2 158 ? -30.062 4.135 -17.431 1.00 54.80 150 GLU M O 1
ATOM 6100 N N . PRO D 2 159 ? -30.664 4.287 -15.264 1.00 45.97 151 PRO M N 1
ATOM 6101 C CA . PRO D 2 159 ? -30.419 4.358 -13.824 1.00 45.30 151 PRO M CA 1
ATOM 6102 C C . PRO D 2 159 ? -30.937 3.132 -13.090 1.00 46.73 151 PRO M C 1
ATOM 6103 O O . PRO D 2 159 ? -31.540 2.246 -13.698 1.00 48.31 151 PRO M O 1
ATOM 6107 N N . VAL D 2 160 ? -30.686 3.092 -11.789 1.00 44.99 152 VAL M N 1
ATOM 6108 C CA . VAL D 2 160 ? -31.345 2.147 -10.907 1.00 43.89 152 VAL M CA 1
ATOM 6109 C C . VAL D 2 160 ? -31.943 2.985 -9.803 1.00 44.99 152 VAL M C 1
ATOM 6110 O O . VAL D 2 160 ? -31.377 4.014 -9.436 1.00 46.60 152 VAL M O 1
ATOM 6114 N N . THR D 2 161 ? -33.088 2.566 -9.287 1.00 43.80 153 THR M N 1
ATOM 6115 C CA . THR D 2 161 ? -33.690 3.261 -8.165 1.00 43.31 153 THR M CA 1
ATOM 6116 C C . THR D 2 161 ? -33.529 2.352 -6.964 1.00 44.09 153 THR M C 1
ATOM 6117 O O . THR D 2 161 ? -33.532 1.127 -7.101 1.00 37.47 153 THR M O 1
ATOM 6121 N N . VAL D 2 162 ? -33.369 2.951 -5.793 1.00 38.05 154 VAL M N 1
ATOM 6122 C CA . VAL D 2 162 ? -33.250 2.180 -4.569 1.00 42.23 154 VAL M CA 1
ATOM 6123 C C . VAL D 2 162 ? -34.211 2.721 -3.535 1.00 36.35 154 VAL M C 1
ATOM 6124 O O . VAL D 2 162 ? -34.237 3.922 -3.268 1.00 32.01 154 VAL M O 1
ATOM 6128 N N . SER D 2 163 ? -35.003 1.819 -2.968 1.00 37.36 156 SER M N 1
ATOM 6129 C CA . SER D 2 163 ? -35.889 2.150 -1.861 1.00 44.93 156 SER M CA 1
ATOM 6130 C C . SER D 2 163 ? -35.570 1.198 -0.714 1.00 36.88 156 SER M C 1
ATOM 6131 O O . SER D 2 163 ? -35.029 0.115 -0.930 1.00 36.59 156 SER M O 1
ATOM 6134 N N . TRP D 2 164 ? -35.895 1.616 0.502 1.00 36.86 157 TRP M N 1
ATOM 6135 C CA . TRP D 2 164 ? -35.638 0.822 1.699 1.00 42.32 157 TRP M CA 1
ATOM 6136 C C . TRP D 2 164 ? -36.945 0.400 2.361 1.00 39.92 157 TRP M C 1
ATOM 6137 O O . TRP D 2 164 ? -37.822 1.233 2.590 1.00 41.45 157 TRP M O 1
ATOM 6148 N N . ASN D 2 165 ? -37.052 -0.884 2.696 1.00 37.25 162 ASN M N 1
ATOM 6149 C CA . ASN D 2 165 ? -38.279 -1.441 3.268 1.00 46.42 162 ASN M CA 1
ATOM 6150 C C . ASN D 2 165 ? -39.532 -1.012 2.500 1.00 46.00 162 ASN M C 1
ATOM 6151 O O . ASN D 2 165 ? -40.502 -0.508 3.070 1.00 45.02 162 ASN M O 1
ATOM 6156 N N . SER D 2 166 ? -39.467 -1.213 1.185 1.00 46.66 163 SER M N 1
ATOM 6157 C CA . SER D 2 166 ? -40.574 -0.953 0.267 1.00 39.90 163 SER M CA 1
ATOM 6158 C C . SER D 2 166 ? -41.130 0.462 0.362 1.00 40.06 163 SER M C 1
ATOM 6159 O O . SER D 2 166 ? -42.298 0.696 0.059 1.00 46.61 163 SER M O 1
ATOM 6162 N N . GLY D 2 167 ? -40.289 1.399 0.783 1.00 42.45 164 GLY M N 1
ATOM 6163 C CA . GLY D 2 167 ? -40.671 2.799 0.858 1.00 37.50 164 GLY M CA 1
ATOM 6164 C C . GLY D 2 167 ? -40.968 3.302 2.255 1.00 39.48 164 GLY M C 1
ATOM 6165 O O . GLY D 2 167 ? -41.096 4.507 2.468 1.00 41.22 164 GLY M O 1
ATOM 6166 N N . ALA D 2 168 ? -41.073 2.388 3.214 1.00 33.97 165 ALA M N 1
ATOM 6167 C CA . ALA D 2 168 ? -41.370 2.775 4.586 1.00 39.92 165 ALA M CA 1
ATOM 6168 C C . ALA D 2 168 ? -40.237 3.583 5.216 1.00 45.72 165 ALA M C 1
ATOM 6169 O O . ALA D 2 168 ? -40.482 4.465 6.038 1.00 50.55 165 ALA M O 1
ATOM 6171 N N . LEU D 2 169 ? -39.004 3.289 4.812 1.00 51.74 166 LEU M N 1
ATOM 6172 C CA . LEU D 2 169 ? -37.821 3.963 5.346 1.00 48.88 166 LEU M CA 1
ATOM 6173 C C . LEU D 2 169 ? -37.227 4.954 4.344 1.00 45.75 166 LEU M C 1
ATOM 6174 O O . LEU D 2 169 ? -36.631 4.549 3.348 1.00 41.61 166 LEU M O 1
ATOM 6179 N N . THR D 2 170 ? -37.402 6.246 4.610 1.00 43.23 167 THR M N 1
ATOM 6180 C CA . THR D 2 170 ? -36.943 7.300 3.703 1.00 43.66 167 THR M CA 1
ATOM 6181 C C . THR D 2 170 ? -36.014 8.265 4.431 1.00 45.93 167 THR M C 1
ATOM 6182 O O . THR D 2 170 ? -35.059 8.776 3.850 1.00 50.27 167 THR M O 1
ATOM 6186 N N . SER D 2 171 ? -36.314 8.533 5.697 1.00 45.94 168 SER M N 1
ATOM 6187 C CA . SER D 2 171 ? -35.503 9.439 6.501 1.00 51.22 168 SER M CA 1
ATOM 6188 C C . SER D 2 171 ? -34.098 8.877 6.667 1.00 44.88 168 SER M C 1
ATOM 6189 O O . SER D 2 171 ? -33.926 7.716 7.032 1.00 46.79 168 SER M O 1
ATOM 6192 N N . GLY D 2 172 ? -33.098 9.707 6.400 1.00 41.91 169 GLY M N 1
ATOM 6193 C CA . GLY D 2 172 ? -31.718 9.327 6.624 1.00 43.66 169 GLY M CA 1
ATOM 6194 C C . GLY D 2 172 ? -31.118 8.570 5.455 1.00 38.55 169 GLY M C 1
ATOM 6195 O O . GLY D 2 172 ? -29.963 8.154 5.517 1.00 36.75 169 GLY M O 1
ATOM 6196 N N . VAL D 2 173 ? -31.897 8.382 4.393 1.00 40.94 171 VAL M N 1
ATOM 6197 C CA . VAL D 2 173 ? -31.428 7.609 3.252 1.00 37.04 171 VAL M CA 1
ATOM 6198 C C . VAL D 2 173 ? -30.617 8.493 2.323 1.00 37.45 171 VAL M C 1
ATOM 6199 O O . VAL D 2 173 ? -30.973 9.640 2.066 1.00 36.93 171 VAL M O 1
ATOM 6203 N N . HIS D 2 174 ? -29.522 7.940 1.821 1.00 37.93 172 HIS M N 1
ATOM 6204 C CA . HIS D 2 174 ? -28.710 8.612 0.824 1.00 34.24 172 HIS M CA 1
ATOM 6205 C C . HIS D 2 174 ? -28.397 7.611 -0.268 1.00 35.09 172 HIS M C 1
ATOM 6206 O O . HIS D 2 174 ? -27.773 6.587 0.003 1.00 38.14 172 HIS M O 1
ATOM 6213 N N . THR D 2 175 ? -28.819 7.897 -1.495 1.00 33.42 173 THR M N 1
ATOM 6214 C CA . THR D 2 175 ? -28.473 7.036 -2.615 1.00 37.90 173 THR M CA 1
ATOM 6215 C C . THR D 2 175 ? -27.554 7.840 -3.517 1.00 38.77 173 THR M C 1
ATOM 6216 O O . THR D 2 175 ? -27.953 8.860 -4.076 1.00 39.55 173 THR M O 1
ATOM 6220 N N . PHE D 2 176 ? -26.313 7.380 -3.641 1.00 36.45 174 PHE M N 1
ATOM 6221 C CA . PHE D 2 176 ? -25.284 8.174 -4.291 1.00 38.47 174 PHE M CA 1
ATOM 6222 C C . PHE D 2 176 ? -25.300 8.083 -5.821 1.00 35.39 174 PHE M C 1
ATOM 6223 O O . PHE D 2 176 ? -25.764 7.089 -6.380 1.00 28.56 174 PHE M O 1
ATOM 6231 N N . PRO D 2 177 ? -24.804 9.132 -6.497 1.00 30.23 175 PRO M N 1
ATOM 6232 C CA . PRO D 2 177 ? -24.601 9.118 -7.948 1.00 31.48 175 PRO M CA 1
ATOM 6233 C C . PRO D 2 177 ? -23.786 7.906 -8.373 1.00 33.37 175 PRO M C 1
ATOM 6234 O O . PRO D 2 177 ? -22.837 7.560 -7.672 1.00 30.88 175 PRO M O 1
ATOM 6238 N N . ALA D 2 178 ? -24.147 7.260 -9.475 1.00 33.52 176 ALA M N 1
ATOM 6239 C CA . ALA D 2 178 ? -23.377 6.115 -9.941 1.00 36.72 176 ALA M CA 1
ATOM 6240 C C . ALA D 2 178 ? -22.019 6.578 -10.457 1.00 39.07 176 ALA M C 1
ATOM 6241 O O . ALA D 2 178 ? -21.844 7.745 -10.806 1.00 32.18 176 ALA M O 1
ATOM 6243 N N . VAL D 2 179 ? -21.065 5.655 -10.497 1.00 36.27 177 VAL M N 1
ATOM 6244 C CA . VAL D 2 179 ? -19.737 5.930 -11.033 1.00 34.34 177 VAL M CA 1
ATOM 6245 C C . VAL D 2 179 ? -19.460 4.910 -12.109 1.00 29.59 177 VAL M C 1
ATOM 6246 O O . VAL D 2 179 ? -19.942 3.786 -12.031 1.00 30.64 177 VAL M O 1
ATOM 6250 N N . LEU D 2 180 ? -18.699 5.300 -13.121 1.00 32.76 178 LEU M N 1
ATOM 6251 C CA . LEU D 2 180 ? -18.419 4.397 -14.219 1.00 32.47 178 LEU M CA 1
ATOM 6252 C C . LEU D 2 180 ? -17.053 3.797 -13.962 1.00 29.72 178 LEU M C 1
ATOM 6253 O O . LEU D 2 180 ? -16.065 4.507 -13.805 1.00 34.23 178 LEU M O 1
ATOM 6258 N N . GLN D 2 181 ? -17.017 2.473 -13.906 1.00 31.28 179 GLN M N 1
ATOM 6259 C CA . GLN D 2 181 ? -15.794 1.743 -13.637 1.00 30.36 179 GLN M CA 1
ATOM 6260 C C . GLN D 2 181 ? -15.028 1.514 -14.932 1.00 37.63 179 GLN M C 1
ATOM 6261 O O . GLN D 2 181 ? -15.585 1.644 -16.020 1.00 32.42 179 GLN M O 1
ATOM 6267 N N . SER D 2 182 ? -13.744 1.195 -14.812 1.00 35.17 180 SER M N 1
ATOM 6268 C CA . SER D 2 182 ? -12.916 0.893 -15.974 1.00 38.78 180 SER M CA 1
ATOM 6269 C C . SER D 2 182 ? -13.440 -0.302 -16.769 1.00 38.26 180 SER M C 1
ATOM 6270 O O . SER D 2 182 ? -13.017 -0.534 -17.901 1.00 42.70 180 SER M O 1
ATOM 6273 N N . SER D 2 183 ? -14.352 -1.065 -16.175 1.00 34.98 182 SER M N 1
ATOM 6274 C CA . SER D 2 183 ? -14.959 -2.198 -16.861 1.00 35.66 182 SER M CA 1
ATOM 6275 C C . SER D 2 183 ? -16.061 -1.762 -17.807 1.00 28.51 182 SER M C 1
ATOM 6276 O O . SER D 2 183 ? -16.538 -2.557 -18.607 1.00 34.98 182 SER M O 1
ATOM 6279 N N . GLY D 2 184 ? -16.475 -0.505 -17.708 1.00 33.33 183 GLY M N 1
ATOM 6280 C CA . GLY D 2 184 ? -17.564 -0.014 -18.530 1.00 33.21 183 GLY M CA 1
ATOM 6281 C C . GLY D 2 184 ? -18.913 -0.265 -17.891 1.00 35.48 183 GLY M C 1
ATOM 6282 O O . GLY D 2 184 ? -19.947 -0.045 -18.516 1.00 44.36 183 GLY M O 1
ATOM 6283 N N . LEU D 2 185 ? -18.906 -0.706 -16.638 1.00 40.99 184 LEU M N 1
ATOM 6284 C CA . LEU D 2 185 ? -20.145 -0.948 -15.913 1.00 37.83 184 LEU M CA 1
ATOM 6285 C C . LEU D 2 185 ? -20.248 0.024 -14.758 1.00 36.74 184 LEU M C 1
ATOM 6286 O O . LEU D 2 185 ? -19.234 0.459 -14.212 1.00 35.68 184 LEU M O 1
ATOM 6291 N N . TYR D 2 186 ? -21.476 0.358 -14.383 1.00 37.52 185 TYR M N 1
ATOM 6292 C CA . TYR D 2 186 ? -21.697 1.322 -13.319 1.00 34.01 185 TYR M CA 1
ATOM 6293 C C . TYR D 2 186 ? -21.793 0.647 -11.964 1.00 38.92 185 TYR M C 1
ATOM 6294 O O . TYR D 2 186 ? -21.977 -0.566 -11.870 1.00 35.89 185 TYR M O 1
ATOM 6303 N N . SER D 2 187 ? -21.648 1.444 -10.914 1.00 35.39 186 SER M N 1
ATOM 6304 C CA . SER D 2 187 ? -21.926 0.980 -9.569 1.00 35.17 186 SER M CA 1
ATOM 6305 C C . SER D 2 187 ? -22.273 2.153 -8.672 1.00 37.59 186 SER M C 1
ATOM 6306 O O . SER D 2 187 ? -21.807 3.272 -8.887 1.00 30.67 186 SER M O 1
ATOM 6309 N N . LEU D 2 188 ? -23.088 1.895 -7.661 1.00 37.81 187 LEU M N 1
ATOM 6310 C CA . LEU D 2 188 ? -23.447 2.932 -6.712 1.00 35.87 187 LEU M CA 1
ATOM 6311 C C . LEU D 2 188 ? -23.776 2.288 -5.3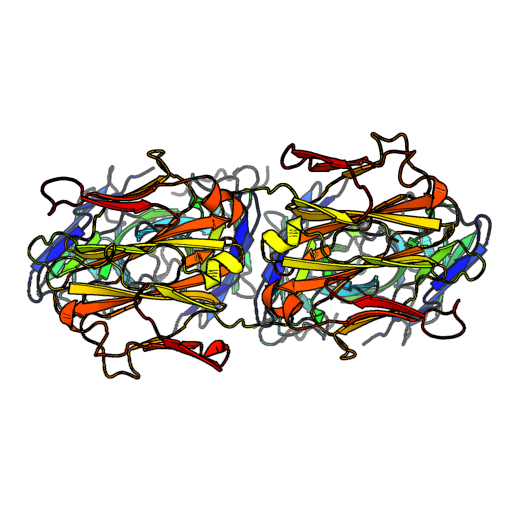93 1.00 34.61 187 LEU M C 1
ATOM 6312 O O . LEU D 2 188 ? -23.882 1.068 -5.287 1.00 33.69 187 LEU M O 1
ATOM 6317 N N . SER D 2 189 ? -23.935 3.124 -4.382 1.00 33.74 188 SER M N 1
ATOM 6318 C CA . SER D 2 189 ? -24.317 2.649 -3.079 1.00 32.57 188 SER M CA 1
ATOM 6319 C C . SER D 2 189 ? -25.500 3.444 -2.586 1.00 32.25 188 SER M C 1
ATOM 6320 O O . SER D 2 189 ? -25.654 4.619 -2.910 1.00 32.17 188 SER M O 1
ATOM 6323 N N . SER D 2 190 ? -26.334 2.783 -1.802 1.00 28.77 189 SER M N 1
ATOM 6324 C CA . SER D 2 190 ? -27.395 3.449 -1.078 1.00 30.76 189 SER M CA 1
ATOM 6325 C C . SER D 2 190 ? -27.198 3.102 0.380 1.00 25.67 189 SER M C 1
ATOM 6326 O O . SER D 2 190 ? -26.989 1.942 0.721 1.00 26.49 189 SER M O 1
ATOM 6329 N N . VAL D 2 191 ? -27.231 4.116 1.232 1.00 27.10 190 VAL M N 1
ATOM 6330 C CA . VAL D 2 191 ? -27.029 3.920 2.658 1.00 27.43 190 VAL M CA 1
ATOM 6331 C C . VAL D 2 191 ? -28.130 4.578 3.462 1.00 31.81 190 VAL M C 1
ATOM 6332 O O . VAL D 2 191 ? -28.832 5.461 2.972 1.00 30.78 190 VAL M O 1
ATOM 6336 N N . VAL D 2 192 ? -28.285 4.126 4.698 1.00 30.91 191 VAL M N 1
ATOM 6337 C CA . VAL D 2 192 ? -29.237 4.728 5.614 1.00 33.15 191 VAL M CA 1
ATOM 6338 C C . VAL D 2 192 ? -28.671 4.627 7.024 1.00 34.32 191 VAL M C 1
ATOM 6339 O O . VAL D 2 192 ? -28.087 3.609 7.394 1.00 32.88 191 VAL M O 1
ATOM 6343 N N . THR D 2 193 ? -28.842 5.689 7.803 1.00 33.49 192 THR M N 1
ATOM 6344 C CA . THR D 2 193 ? -28.497 5.657 9.215 1.00 34.99 192 THR M CA 1
ATOM 6345 C C . THR D 2 193 ? -29.721 5.395 10.075 1.00 32.45 192 THR M C 1
ATOM 6346 O O . THR D 2 193 ? -30.776 5.988 9.863 1.00 37.25 192 THR M O 1
ATOM 6350 N N . VAL D 2 194 ? -29.571 4.508 11.047 1.00 32.70 193 VAL M N 1
ATOM 6351 C CA . VAL D 2 194 ? -30.686 4.091 11.882 1.00 39.25 193 VAL M CA 1
ATOM 6352 C C . VAL D 2 194 ? -30.207 3.981 13.322 1.00 40.13 193 VAL M C 1
ATOM 6353 O O . VAL D 2 194 ? -29.004 3.968 13.570 1.00 39.31 193 VAL M O 1
ATOM 6357 N N . PRO D 2 195 ? -31.142 3.904 14.280 1.00 46.51 194 PRO M N 1
ATOM 6358 C CA . PRO D 2 195 ? -30.708 3.741 15.669 1.00 41.76 194 PRO M CA 1
ATOM 6359 C C . PRO D 2 195 ? -30.006 2.400 15.864 1.00 42.61 194 PRO M C 1
ATOM 6360 O O . PRO D 2 195 ? -30.536 1.371 15.448 1.00 43.61 194 PRO M O 1
ATOM 6364 N N . SER D 2 196 ? -28.831 2.418 16.484 1.00 42.35 195 SER M N 1
ATOM 6365 C CA . SER D 2 196 ? -28.102 1.191 16.779 1.00 44.11 195 SER M CA 1
ATOM 6366 C C . SER D 2 196 ? -28.984 0.212 17.542 1.00 43.46 195 SER M C 1
ATOM 6367 O O . SER D 2 196 ? -28.849 -1.003 17.408 1.00 45.67 195 SER M O 1
ATOM 6370 N N . SER D 2 197 ? -29.892 0.761 18.338 1.00 47.35 196 SER M N 1
ATOM 6371 C CA . SER D 2 197 ? -30.784 -0.027 19.177 1.00 54.11 196 SER M CA 1
ATOM 6372 C C . SER D 2 197 ? -31.800 -0.855 18.378 1.00 51.07 196 SER M C 1
ATOM 6373 O O . SER D 2 197 ? -32.463 -1.721 18.941 1.00 55.02 196 SER M O 1
ATOM 6376 N N . SER D 2 198 ? -31.917 -0.598 17.076 1.00 53.29 197 SER M N 1
ATOM 6377 C CA . SER D 2 198 ? -32.943 -1.248 16.253 1.00 53.04 197 SER M CA 1
ATOM 6378 C C . SER D 2 198 ? -32.447 -2.497 15.525 1.00 54.93 197 SER M C 1
ATOM 6379 O O . SER D 2 198 ? -33.247 -3.318 15.076 1.00 61.33 197 SER M O 1
ATOM 6382 N N . LEU D 2 199 ? -31.136 -2.621 15.369 1.00 51.35 198 LEU M N 1
ATOM 6383 C CA . LEU D 2 199 ? -30.549 -3.826 14.787 1.00 54.15 198 LEU M CA 1
ATOM 6384 C C . LEU D 2 199 ? -30.894 -5.055 15.628 1.00 60.04 198 LEU M C 1
ATOM 6385 O O . LEU D 2 199 ? -30.812 -5.012 16.855 1.00 67.25 198 LEU M O 1
ATOM 6390 N N . GLY D 2 200 ? -31.300 -6.138 14.968 1.00 61.23 199 GLY M N 1
ATOM 6391 C CA . GLY D 2 200 ? -31.737 -7.349 15.654 1.00 67.05 199 GLY M CA 1
ATOM 6392 C C . GLY D 2 200 ? -33.229 -7.461 15.929 1.00 68.45 199 GLY M C 1
ATOM 6393 O O . GLY D 2 200 ? -33.748 -8.567 16.072 1.00 66.51 199 GLY M O 1
ATOM 6394 N N . THR D 2 201 ? -33.914 -6.324 15.995 1.00 64.38 200 THR M N 1
ATOM 6395 C CA . THR D 2 201 ? -35.374 -6.287 16.121 1.00 69.37 200 THR M CA 1
ATOM 6396 C C . THR D 2 201 ? -36.032 -5.847 14.808 1.00 70.46 200 THR M C 1
ATOM 6397 O O . THR D 2 201 ? -36.981 -6.482 14.344 1.00 61.50 200 THR M O 1
ATOM 6401 N N . GLN D 2 202 ? -35.518 -4.781 14.205 1.00 66.01 203 GLN M N 1
ATOM 6402 C CA . GLN D 2 202 ? -36.064 -4.268 12.955 1.00 59.14 203 GLN M CA 1
ATOM 6403 C C . GLN D 2 202 ? -35.285 -4.853 11.781 1.00 57.66 203 GLN M C 1
ATOM 6404 O O . GLN D 2 202 ? -34.054 -4.831 11.763 1.00 62.10 203 GLN M O 1
ATOM 6410 N N . THR D 2 203 ? -36.022 -5.372 10.801 1.00 55.49 205 THR M N 1
ATOM 6411 C CA . THR D 2 203 ? -35.438 -5.871 9.557 1.00 55.22 205 THR M CA 1
ATOM 6412 C C . THR D 2 203 ? -35.216 -4.739 8.556 1.00 50.30 205 THR M C 1
ATOM 6413 O O . THR D 2 203 ? -36.026 -3.814 8.464 1.00 46.89 205 THR M O 1
ATOM 6417 N N . TYR D 2 204 ? -34.112 -4.822 7.815 1.00 47.26 206 TYR M N 1
ATOM 6418 C CA . TYR D 2 204 ? -33.770 -3.825 6.801 1.00 40.54 206 TYR M CA 1
ATOM 6419 C C . TYR D 2 204 ? -33.475 -4.449 5.440 1.00 39.03 206 TYR M C 1
ATOM 6420 O O . TYR D 2 204 ? -32.617 -5.324 5.313 1.00 39.57 206 TYR M O 1
ATOM 6429 N N . ILE D 2 205 ? -34.211 -3.994 4.429 1.00 36.79 207 ILE M N 1
ATOM 6430 C CA . ILE D 2 205 ? -34.108 -4.529 3.077 1.00 41.71 207 ILE M CA 1
ATOM 6431 C C . ILE D 2 205 ? -34.028 -3.407 2.053 1.00 42.19 207 ILE M C 1
ATOM 6432 O O . ILE D 2 205 ? -34.883 -2.519 2.046 1.00 39.24 207 ILE M O 1
ATOM 6437 N N . CYS D 2 206 ? -33.017 -3.441 1.188 1.00 39.21 208 CYS M N 1
ATOM 6438 C CA . CYS D 2 206 ? -32.951 -2.463 0.109 1.00 39.95 208 CYS M CA 1
ATOM 6439 C C . CYS D 2 206 ? -33.640 -3.062 -1.107 1.00 42.45 208 CYS M C 1
ATOM 6440 O O . CYS D 2 206 ? -33.403 -4.219 -1.469 1.00 34.49 208 CYS M O 1
ATOM 6443 N N . ASN D 2 207 ? -34.505 -2.264 -1.720 1.00 36.01 209 ASN M N 1
ATOM 6444 C CA . ASN D 2 207 ? -35.252 -2.683 -2.893 1.00 41.58 209 ASN M CA 1
ATOM 6445 C C . ASN D 2 207 ? -34.626 -2.016 -4.098 1.00 39.41 209 ASN M C 1
ATOM 6446 O O . ASN D 2 207 ? -34.719 -0.798 -4.241 1.00 36.13 209 ASN M O 1
ATOM 6451 N N . VAL D 2 208 ? -34.001 -2.802 -4.967 1.00 42.13 210 VAL M N 1
ATOM 6452 C CA . VAL D 2 208 ? -33.320 -2.234 -6.120 1.00 41.35 210 VAL M CA 1
ATOM 6453 C C . VAL D 2 208 ? -34.105 -2.530 -7.381 1.00 46.32 210 VAL M C 1
ATOM 6454 O O . VAL D 2 208 ? -34.463 -3.674 -7.657 1.00 41.84 210 VAL M O 1
ATOM 6458 N N . ASN D 2 209 ? -34.364 -1.468 -8.135 1.00 47.68 211 ASN M N 1
ATOM 6459 C CA . ASN D 2 209 ? -35.095 -1.542 -9.387 1.00 49.78 211 ASN M CA 1
ATOM 6460 C C . ASN D 2 209 ? -34.223 -1.010 -10.511 1.00 49.26 211 ASN M C 1
ATOM 6461 O O . ASN D 2 209 ? -33.908 0.179 -10.551 1.00 43.65 211 ASN M O 1
ATOM 6466 N N . HIS D 2 210 ? -33.829 -1.906 -11.408 1.00 45.70 212 HIS M N 1
ATOM 6467 C CA . HIS D 2 210 ? -33.180 -1.530 -12.658 1.00 49.42 212 HIS M CA 1
ATOM 6468 C C . HIS D 2 210 ? -34.134 -1.597 -13.851 1.00 51.83 212 HIS M C 1
ATOM 6469 O O . HIS D 2 210 ? -34.206 -2.613 -14.542 1.00 49.58 212 HIS M O 1
ATOM 6476 N N . LYS D 2 211 ? -34.869 -0.510 -14.076 1.00 52.27 213 LYS M N 1
ATOM 6477 C CA . LYS D 2 211 ? -35.908 -0.477 -15.105 1.00 56.45 213 LYS M CA 1
ATOM 6478 C C . LYS D 2 211 ? -35.408 -0.857 -16.493 1.00 57.56 213 LYS M C 1
ATOM 6479 O O . LYS D 2 211 ? -36.056 -1.650 -17.176 1.00 61.09 213 LYS M O 1
ATOM 6485 N N . PRO D 2 212 ? -34.267 -0.290 -16.926 1.00 50.93 214 PRO M N 1
ATOM 6486 C CA . PRO D 2 212 ? -33.726 -0.659 -18.239 1.00 54.93 214 PRO M CA 1
ATOM 6487 C C . PRO D 2 212 ? -33.618 -2.163 -18.507 1.00 51.28 214 PRO M C 1
ATOM 6488 O O . PRO D 2 212 ? -33.774 -2.561 -19.660 1.00 55.50 214 PRO M O 1
ATOM 6492 N N . SER D 2 213 ? -33.372 -2.978 -17.486 1.00 48.00 215 SER M N 1
ATOM 6493 C CA . SER D 2 213 ? -33.413 -4.428 -17.657 1.00 46.31 215 SER M CA 1
ATOM 6494 C C . SER D 2 213 ? -34.641 -5.050 -16.997 1.00 48.58 215 SER M C 1
ATOM 6495 O O . SER D 2 213 ? -34.768 -6.274 -16.961 1.00 49.27 215 SER M O 1
ATOM 6498 N N . ASN D 2 214 ? -35.546 -4.205 -16.503 1.00 54.02 216 ASN M N 1
ATOM 6499 C CA . ASN D 2 214 ? -36.702 -4.658 -15.723 1.00 56.97 216 ASN M CA 1
ATOM 6500 C C . ASN D 2 214 ? -36.315 -5.743 -14.716 1.00 58.43 216 ASN M C 1
ATOM 6501 O O . ASN D 2 214 ? -36.955 -6.792 -14.645 1.00 60.98 216 ASN M O 1
ATOM 6506 N N . THR D 2 215 ? -35.265 -5.485 -13.946 1.00 55.66 217 THR M N 1
ATOM 6507 C CA . THR D 2 215 ? -34.767 -6.446 -12.971 1.00 56.16 217 THR M CA 1
ATOM 6508 C C . THR D 2 215 ? -35.039 -5.828 -11.621 1.00 56.88 217 THR M C 1
ATOM 6509 O O . THR D 2 215 ? -34.862 -4.624 -11.431 1.00 52.46 217 THR M O 1
ATOM 6513 N N . LYS D 2 216 ? -35.481 -6.658 -10.685 1.00 58.59 218 LYS M N 1
ATOM 6514 C CA . LYS D 2 216 ? -35.748 -6.190 -9.343 1.00 53.59 218 LYS M CA 1
ATOM 6515 C C . LYS D 2 216 ? -35.092 -7.124 -8.345 1.00 49.74 218 LYS M C 1
ATOM 6516 O O . LYS D 2 216 ? -35.112 -8.343 -8.519 1.00 43.14 218 LYS M O 1
ATOM 6522 N N . VAL D 2 217 ? -34.506 -6.542 -7.305 1.00 45.06 219 VAL M N 1
ATOM 6523 C CA . VAL D 2 217 ? -33.800 -7.313 -6.291 1.00 45.73 219 VAL M CA 1
ATOM 6524 C C . VAL D 2 217 ? -34.116 -6.796 -4.903 1.00 49.40 219 VAL M C 1
ATOM 6525 O O . VAL D 2 217 ? -34.105 -5.587 -4.668 1.00 43.81 219 VAL M O 1
ATOM 6529 N N . ASP D 2 218 ? -34.393 -7.719 -3.990 1.00 48.57 220 ASP M N 1
ATOM 6530 C CA . ASP D 2 218 ? -34.597 -7.375 -2.592 1.00 47.82 220 ASP M CA 1
ATOM 6531 C C . ASP D 2 218 ? -33.487 -8.012 -1.771 1.00 46.07 220 ASP M C 1
ATOM 6532 O O . ASP D 2 218 ? -33.285 -9.222 -1.833 1.00 45.05 220 ASP M O 1
ATOM 6537 N N . LYS D 2 219 ? -32.761 -7.191 -1.020 1.00 47.82 221 LYS M N 1
ATOM 6538 C CA . LYS D 2 219 ? -31.580 -7.651 -0.296 1.00 48.63 221 LYS M CA 1
ATOM 6539 C C . LYS D 2 219 ? -31.670 -7.337 1.191 1.00 41.10 221 LYS M C 1
ATOM 6540 O O . LYS D 2 219 ? -31.757 -6.175 1.581 1.00 40.51 221 LYS M O 1
ATOM 6546 N N . LYS D 2 220 ? -31.652 -8.373 2.018 1.00 36.66 222 LYS M N 1
ATOM 6547 C CA . LYS D 2 220 ? -31.673 -8.183 3.459 1.00 40.51 222 LYS M CA 1
ATOM 6548 C C . LYS D 2 220 ? -30.287 -7.872 3.993 1.00 43.82 222 LYS M C 1
ATOM 6549 O O . LYS D 2 220 ? -29.345 -8.638 3.786 1.00 39.15 222 LYS M O 1
ATOM 6555 N N . VAL D 2 221 ? -30.172 -6.739 4.679 1.00 36.05 225 VAL M N 1
ATOM 6556 C CA . VAL D 2 221 ? -28.900 -6.310 5.241 1.00 37.54 225 VAL M CA 1
ATOM 6557 C C . VAL D 2 221 ? -28.923 -6.540 6.746 1.00 41.02 225 VAL M C 1
ATOM 6558 O O . VAL D 2 221 ? -29.637 -5.853 7.476 1.00 39.68 225 VAL M O 1
ATOM 6562 N N . GLU D 2 222 ? -28.130 -7.504 7.203 1.00 41.01 226 GLU M N 1
ATOM 6563 C CA . GLU D 2 222 ? -28.090 -7.859 8.617 1.00 44.31 226 GLU M CA 1
ATOM 6564 C C . GLU D 2 222 ? -26.674 -7.780 9.189 1.00 43.45 226 GLU M C 1
ATOM 6565 O O . GLU D 2 222 ? -25.696 -7.878 8.449 1.00 43.79 226 GLU M O 1
ATOM 6571 N N . PRO D 2 223 ? -26.568 -7.585 10.511 1.00 46.92 227 PRO M N 1
ATOM 6572 C CA . PRO D 2 223 ? -25.304 -7.544 11.246 1.00 39.24 227 PRO M CA 1
ATOM 6573 C C . PRO D 2 223 ? -24.349 -8.688 10.916 1.00 42.17 227 PRO M C 1
ATOM 6574 O O . PRO D 2 223 ? -24.793 -9.791 10.602 1.00 46.96 227 PRO M O 1
ATOM 6578 N N . LYS D 2 224 ? -23.053 -8.393 10.959 1.00 46.10 228 LYS M N 1
ATOM 6579 C CA . LYS D 2 224 ? -21.993 -9.397 10.881 1.00 54.69 228 LYS M CA 1
ATOM 6580 C C . LYS D 2 224 ? -21.814 -9.910 9.458 1.00 56.07 228 LYS M C 1
ATOM 6581 O O . LYS D 2 224 ? -20.708 -10.275 9.060 1.00 56.90 228 LYS M O 1
ATOM 6587 N N . THR E 3 18 ? 2.144 23.987 -48.198 1.00 59.33 18 THR A N 1
ATOM 6588 C CA . THR E 3 18 ? 1.463 24.791 -47.188 1.00 64.26 18 THR A CA 1
ATOM 6589 C C . THR E 3 18 ? 0.011 24.348 -47.033 1.00 56.47 18 THR A C 1
ATOM 6590 O O . THR E 3 18 ? -0.902 24.971 -47.579 1.00 52.53 18 THR A O 1
ATOM 6594 N N . ILE E 3 19 ? -0.188 23.255 -46.302 1.00 46.29 19 ILE A N 1
ATOM 6595 C CA . ILE E 3 19 ? -1.527 22.805 -45.930 1.00 38.86 19 ILE A CA 1
ATOM 6596 C C . ILE E 3 19 ? -1.738 23.064 -44.452 1.00 31.33 19 ILE A C 1
ATOM 6597 O O . ILE E 3 19 ? -0.938 22.637 -43.622 1.00 36.19 19 ILE A O 1
ATOM 6620 N N . ARG E 3 21 ? -3.202 22.235 -40.996 1.00 23.86 21 ARG A N 1
ATOM 6621 C CA . ARG E 3 21 ? -3.733 21.007 -40.389 1.00 29.60 21 ARG A CA 1
ATOM 6622 C C . ARG E 3 21 ? -3.874 21.128 -38.874 1.00 24.53 21 ARG A C 1
ATOM 6623 O O . ARG E 3 21 ? -3.321 22.041 -38.261 1.00 22.04 21 ARG A O 1
ATOM 6631 N N . SER E 3 22 ? -4.601 20.184 -38.282 1.00 23.29 22 SER A N 1
ATOM 6632 C CA . SER E 3 22 ? -4.845 20.165 -36.844 1.00 20.94 22 SER A CA 1
ATOM 6633 C C . SER E 3 22 ? -4.017 19.101 -36.135 1.00 26.97 22 SER A C 1
ATOM 6634 O O . SER E 3 22 ? -3.515 19.338 -35.038 1.00 25.98 22 SER A O 1
ATOM 6637 N N . ILE E 3 23 ? -3.889 17.931 -36.760 1.00 21.38 23 ILE A N 1
ATOM 6638 C CA . ILE E 3 23 ? -3.150 16.814 -36.172 1.00 25.69 23 ILE A CA 1
ATOM 6639 C C . ILE E 3 23 ? -2.179 16.205 -37.181 1.00 23.85 23 ILE A C 1
ATOM 6640 O O . ILE E 3 23 ? -2.441 16.230 -38.381 1.00 24.90 23 ILE A O 1
ATOM 6645 N N . PRO E 3 24 ? -1.041 15.676 -36.705 1.00 21.93 24 PRO A N 1
ATOM 6646 C CA . PRO E 3 24 ? -0.598 15.644 -35.306 1.00 23.16 24 PRO A CA 1
ATOM 6647 C C . PRO E 3 24 ? 0.071 16.941 -34.866 1.00 26.28 24 PRO A C 1
ATOM 6648 O O . PRO E 3 24 ? 0.487 17.054 -33.713 1.00 33.18 24 PRO A O 1
ATOM 6652 N N . TRP E 3 25 ? 0.167 17.903 -35.776 1.00 24.12 25 TRP A N 1
ATOM 6653 C CA . TRP E 3 25 ? 0.675 19.232 -35.453 1.00 27.43 25 TRP A CA 1
ATOM 6654 C C . TRP E 3 25 ? -0.341 20.271 -35.872 1.00 29.99 25 TRP A C 1
ATOM 6655 O O . TRP E 3 25 ? -0.896 20.201 -36.969 1.00 29.36 25 TRP A O 1
ATOM 6666 N N . TYR E 3 26 ? -0.589 21.231 -34.992 1.00 27.01 26 TYR A N 1
ATOM 6667 C CA . TYR E 3 26 ? -1.448 22.355 -35.326 1.00 31.16 26 TYR A CA 1
ATOM 6668 C C . TYR E 3 26 ? -0.627 23.327 -36.151 1.00 29.33 26 TYR A C 1
ATOM 6669 O O . TYR E 3 26 ? 0.450 23.744 -35.733 1.00 34.00 26 TYR A O 1
ATOM 6678 N N . THR E 3 27 ? -1.033 23.551 -37.393 1.00 25.89 27 THR A N 1
ATOM 6679 C CA . THR E 3 27 ? -0.300 24.431 -38.283 1.00 25.07 27 THR A CA 1
ATOM 6680 C C . THR E 3 27 ? -1.080 25.546 -38.937 1.00 27.19 27 THR A C 1
ATOM 6681 O O . THR E 3 27 ? -0.627 26.152 -39.827 1.00 27.47 27 THR A O 1
ATOM 6685 N N . TYR E 3 28 ? -2.277 25.805 -38.480 1.00 28.02 28 TYR A N 1
ATOM 6686 C CA . TYR E 3 28 ? -3.006 27.000 -38.912 1.00 21.63 28 TYR A CA 1
ATOM 6687 C C . TYR E 3 28 ? -2.241 28.261 -38.537 1.00 26.35 28 TYR A C 1
ATOM 6688 O O . TYR E 3 28 ? -1.714 28.374 -37.432 1.00 31.70 28 TYR A O 1
ATOM 6697 N N . ARG E 3 29 ? -2.139 29.183 -39.487 1.00 27.37 29 ARG A N 1
ATOM 6698 C CA . ARG E 3 29 ? -1.355 30.404 -39.338 1.00 30.84 29 ARG A CA 1
ATOM 6699 C C . ARG E 3 29 ? -2.105 31.705 -39.225 1.00 31.95 29 ARG A C 1
ATOM 6700 O O . ARG E 3 29 ? -1.524 32.689 -38.898 1.00 30.89 29 ARG A O 1
ATOM 6708 N N . TRP E 3 30 ? -3.385 31.701 -39.482 1.00 30.79 30 TRP A N 1
ATOM 6709 C CA . TRP E 3 30 ? -4.174 32.922 -39.422 1.00 27.92 30 TRP A CA 1
ATOM 6710 C C . TRP E 3 30 ? -4.430 33.360 -37.991 1.00 29.93 30 TRP A C 1
ATOM 6711 O O . TRP E 3 30 ? -4.570 32.535 -37.091 1.00 36.35 30 TRP A O 1
ATOM 6722 N N . LEU E 3 31 ? -4.471 34.672 -37.798 1.00 29.73 31 LEU A N 1
ATOM 6723 C CA . LEU E 3 31 ? -4.781 35.275 -36.511 1.00 33.33 31 LEU A CA 1
ATOM 6724 C C . LEU E 3 31 ? -6.023 36.156 -36.652 1.00 31.44 31 LEU A C 1
ATOM 6725 O O . LEU E 3 31 ? -6.004 37.122 -37.414 1.00 31.83 31 LEU A O 1
ATOM 6730 N N . PRO E 3 32 ? -7.114 35.816 -35.944 1.00 35.79 32 PRO A N 1
ATOM 6731 C CA . PRO E 3 32 ? -8.347 36.616 -35.999 1.00 37.94 32 PRO A CA 1
ATOM 6732 C C . PRO E 3 32 ? -8.149 38.098 -35.674 1.00 39.85 32 PRO A C 1
ATOM 6733 O O . PRO E 3 32 ? -7.281 38.440 -34.873 1.00 39.58 32 PRO A O 1
ATOM 6737 N N . ASN E 3 33 ? -8.961 38.954 -36.291 1.00 45.71 33 ASN A N 1
ATOM 6738 C CA . ASN E 3 33 ? -8.827 40.405 -36.140 1.00 59.97 33 ASN A CA 1
ATOM 6739 C C . ASN E 3 33 ? -9.797 40.952 -35.096 1.00 59.51 33 ASN A C 1
ATOM 6740 O O . ASN E 3 33 ? -10.932 41.319 -35.406 1.00 56.78 33 ASN A O 1
ATOM 6745 N N . ILE F 3 19 ? -34.095 18.658 -47.683 1.00 86.61 19 ILE C N 1
ATOM 6746 C CA . ILE F 3 19 ? -32.654 18.482 -47.817 1.00 78.54 19 ILE C CA 1
ATOM 6747 C C . ILE F 3 19 ? -32.335 17.033 -48.112 1.00 69.10 19 ILE C C 1
ATOM 6748 O O . ILE F 3 19 ? -32.977 16.129 -47.575 1.00 72.33 19 ILE C O 1
ATOM 6771 N N . ARG F 3 21 ? -30.630 13.984 -47.257 1.00 60.23 21 ARG C N 1
ATOM 6772 C CA . ARG F 3 21 ? -30.029 13.550 -45.994 1.00 53.49 21 ARG C CA 1
ATOM 6773 C C . ARG F 3 21 ? -29.837 12.042 -45.975 1.00 51.99 21 ARG C C 1
ATOM 6774 O O . ARG F 3 21 ? -30.371 11.328 -46.824 1.00 54.69 21 ARG C O 1
ATOM 6782 N N . SER F 3 22 ? -29.061 11.571 -45.003 1.00 51.77 22 SER C N 1
ATOM 6783 C CA . SER F 3 22 ? -28.762 10.150 -44.859 1.00 52.54 22 SER C CA 1
ATOM 6784 C C . SER F 3 22 ? -29.507 9.522 -43.674 1.00 51.59 22 SER C C 1
ATOM 6785 O O . SER F 3 22 ? -30.003 8.399 -43.779 1.00 47.75 22 SER C O 1
ATOM 6788 N N . ILE F 3 23 ? -29.593 10.249 -42.559 1.00 44.50 23 ILE C N 1
ATOM 6789 C CA . ILE F 3 23 ? -30.266 9.742 -41.359 1.00 51.62 23 ILE C CA 1
ATOM 6790 C C . ILE F 3 23 ? -31.241 10.775 -40.779 1.00 56.54 23 ILE C C 1
ATOM 6791 O O . ILE F 3 23 ? -30.998 11.980 -40.871 1.00 56.22 23 ILE C O 1
ATOM 6796 N N . PRO F 3 24 ? -32.349 10.309 -40.173 1.00 60.55 24 PRO C N 1
ATOM 6797 C CA . PRO F 3 24 ? -32.744 8.900 -40.029 1.00 58.92 24 PRO C CA 1
ATOM 6798 C C . PRO F 3 24 ? -33.442 8.335 -41.268 1.00 59.88 24 PRO C C 1
ATOM 6799 O O . PRO F 3 24 ? -33.843 7.170 -41.253 1.00 60.09 24 PRO C O 1
ATOM 6803 N N . TRP F 3 25 ? -33.600 9.150 -42.310 1.00 56.22 25 TRP C N 1
ATOM 6804 C CA . TRP F 3 25 ? -34.140 8.681 -43.584 1.00 54.48 25 TRP C CA 1
ATOM 6805 C C . TRP F 3 25 ? -33.211 9.046 -44.735 1.00 60.34 25 TRP C C 1
ATOM 6806 O O . TRP F 3 25 ? -32.733 10.178 -44.819 1.00 54.78 25 TRP C O 1
ATOM 6817 N N . TYR F 3 26 ? -32.959 8.082 -45.617 1.00 60.26 26 TYR C N 1
ATOM 6818 C CA . TYR F 3 26 ? -32.201 8.335 -46.836 1.00 55.92 26 TYR C CA 1
ATOM 6819 C C . TYR F 3 26 ? -33.127 8.973 -47.861 1.00 56.06 26 TYR C C 1
ATOM 6820 O O . TYR F 3 26 ? -34.177 8.417 -48.179 1.00 65.73 26 TYR C O 1
ATOM 6829 N N . THR F 3 27 ? -32.839 10.217 -48.242 1.00 54.70 27 THR C N 1
ATOM 6830 C CA . THR F 3 27 ? -33.684 10.970 -49.183 1.00 60.44 27 THR C CA 1
ATOM 6831 C C . THR F 3 27 ? -32.999 11.567 -50.411 1.00 69.13 27 THR C C 1
ATOM 6832 O O . THR F 3 27 ? -33.549 12.434 -51.071 1.00 66.25 27 THR C O 1
ATOM 6836 N N . TYR F 3 28 ? -31.783 11.151 -50.687 1.00 65.78 28 TYR C N 1
ATOM 6837 C CA . TYR F 3 28 ? -31.137 11.515 -51.952 1.00 62.01 28 TYR C CA 1
ATOM 6838 C C . TYR F 3 28 ? -31.935 10.949 -53.128 1.00 65.18 28 TYR C C 1
ATOM 6839 O O . TYR F 3 28 ? -32.361 9.794 -53.090 1.00 65.21 28 TYR C O 1
ATOM 6848 N N . ARG F 3 29 ? -32.129 11.759 -54.168 1.00 65.85 29 ARG C N 1
ATOM 6849 C CA . ARG F 3 29 ? -33.009 11.397 -55.284 1.00 70.78 29 ARG C CA 1
ATOM 6850 C C . ARG F 3 29 ? -32.292 11.254 -56.628 1.00 73.85 29 ARG C C 1
ATOM 6851 O O . ARG F 3 29 ? -32.880 10.769 -57.593 1.00 80.49 29 ARG C O 1
ATOM 6859 N N . TRP F 3 30 ? -31.033 11.669 -56.700 1.00 72.02 30 TRP C N 1
ATOM 6860 C CA . TRP F 3 30 ? -30.283 11.577 -57.949 1.00 76.09 30 TRP C CA 1
ATOM 6861 C C . TRP F 3 30 ? -29.886 10.141 -58.237 1.00 77.59 30 TRP C C 1
ATOM 6862 O O . TRP F 3 30 ? -29.566 9.378 -57.324 1.00 77.40 30 TRP C O 1
ATOM 6873 N N . LEU F 3 31 ? -29.895 9.789 -59.516 1.00 81.55 31 LEU C N 1
ATOM 6874 C CA . LEU F 3 31 ? -29.494 8.463 -59.962 1.00 76.70 31 LEU C CA 1
ATOM 6875 C C . LEU F 3 31 ? -28.316 8.571 -60.932 1.00 73.64 31 LEU C C 1
ATOM 6876 O O . LEU F 3 31 ? -28.460 9.141 -62.015 1.00 76.48 31 LEU C O 1
ATOM 6881 N N . PRO F 3 32 ? -27.143 8.035 -60.546 1.00 75.55 32 PRO C N 1
ATOM 6882 C CA . PRO F 3 32 ? -25.966 8.069 -61.424 1.00 74.40 32 PRO C CA 1
ATOM 6883 C C . PRO F 3 32 ? -26.223 7.457 -62.801 1.00 70.25 32 PRO C C 1
ATOM 6884 O O . PRO F 3 32 ? -27.121 6.625 -62.927 1.00 66.48 32 PRO C O 1
#

Radius of gyration: 31.33 Å; Cα contacts (8 Å, |Δi|>4): 2388; chains: 6; bounding box: 55×88×90 Å

B-factor: mean 32.71, std 13.52, range [10.47, 102.25]

Sequence (897 aa):
AVVMTQSPSTLSASVGDTITITCRASQSIETWL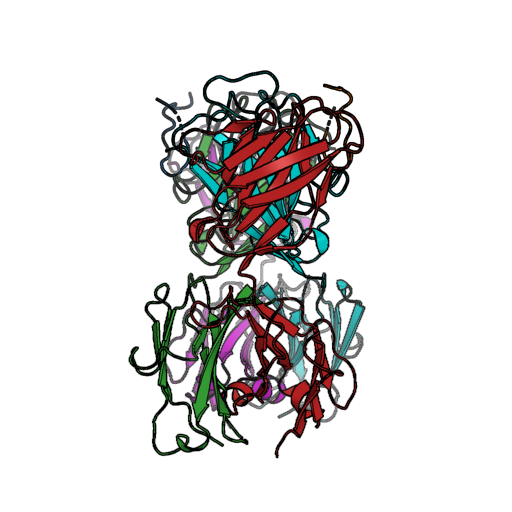AWYQQKPGKAPKLLIYKASTLKTGVPSRFSGSGSGTEFTLTISGLQFDDFATYHCQHYAGYSATFGQGTRVEIKRTVAAPSVFIFPPSDEQLKSGTASVVCLLNNFYPREAKVQWKVDNALQSGNSQESVTEQDSKDSTYSLSSTLTLSKADYEKHKVYACEVTHQGLSSPVTKSFNRGEEVQLVESGGGLVKAGGSLILSCGVSNFRISAHTMNWVRRVPGGGLEWVASISTSSTYRDYADAVKGRFTVSRDDLEDFVYLQMHKMRVEDTAIYYCARKGSDRLSDNDPFDAWGPGTVVTVSPASTKGPSVFPLAPSGGTAALGCLVKDYFPEPVTVSWNSGALTSGVHTFPAVLQSSGLYSLSSVVTVPSSSLGTQTYICNVNHKPSNTKVDKKVEPKAVVMTQSPSTLSASVGDTITITCRASQSIETWLAWYQQKPGKAPKLLIYKASTLKTGVPSRFSGSGSGTEFTLTISGLQFDDFATYHCQHYAGYSATFGQGTRVEIKRTVAAPSVFIFPPSDEQLKSGTASVVCLLNNFYPREAKVQWKVDNALQSGNSQESVTEEQDSKDSTYSLSSTLTLSKADYEKHKVYACEVTHQGLSSPVTKSFNRGEEVQLVESGGGLVKAGGSLILSCGVSNFRISAHTMNWVRRVPGGGLEWVASISTSSTYRDYADAVKGRFTVSRDDLEDFVYLQMHKMRVEDTAIYYCARKGSDRLSDNDPFDAWGPGTVVTVSPASTKGPSVFPLAPSSKSTSGGTAALGCLVKDYFPEPVTVSWNSGALTSGVHTFPAVLQSSGLYSLSSVVTVPSSSLGTQTYICNVNHKPSNTKVDKKVEPKTIRSIPWYTYRWLPNIRSIPWYTYRWLP